Protein AF-A0A0D3ISA2-F1 (afdb_monomer)

Foldseek 3Di:
DAWFKEKFWEAELFKIKIWIFTADPPWDQDAADQGGDTPDIDMDGCVVDQEVVVVVCVRCVPHDAGQFYEYAYADDADQQWDQDPNHRYIDHQVCVCVPRVHNGYHYDHNVQLVVLLVVRHPCVPFWDWQADADFDAQAKEKEWEAEQFIFIKIWGAPDGVGDIHIDGFLLQLAFQAFFDPVSVVVFVQQCVVVVNQFGDGLRCCQYLVNLLSQLVVLCVVCVVQDDPVLVVVLVPCVSCNSVSLCQQQDPPHVNHGVSSVVSVLSNLLSQLQSLLLLCQFRVHSNAYEYEYPVCVVPVVQRHDCPHSSNVSNLQLPVCSVSSSNHTYIYGYSPRSSSSVVRVVVSVVPDPDPDDDDDDPVVVPVLPPPDDDDDDDDDDDDWAKEKFWEAELFKIKIWIWTAGPPADQDFQAFGDTDTQDIDMDGCVVDQEPVVVVVCRLVVGPDPVCRRPQHQFYEYAYADDADQQWDADPSHRYIDHFVVVCQPRVHNGYHYDHNVQLVQLLVRRHPCVPFWDWQADAAFDAQAKEKEWEEEQFIFIKIWGAPDGSGDIHIDGGSSQSRFQHGGDPVSVVLQVQQCVVVVNNTGDGNRCCRYLVNLLSQLVVLCVVCVVQDDPVLVVVLVPCVSCNSVSLLQLLDVVRVNRGPSSVVSVLSNLLSQLSSLLSSCSGRVHSNAYEYEYPVCVVPVVQRHDCPHSSNVSNLSSPPCSVSSSNHGYIYGYSPRSSSVVVRSVVSVVVVVVVVVVCPPPCNVVVPVDDDPPVVVVVVVNDDDQQDDAFQAWDDDLFKIFTAHPVRDTSDIDTLVRLLVCVVDVPDDPVSVVVVVCLVVQVHDDDDDDDHDGDHSVDPVRSVVVVVVNVVSNVD

Mean predicted aligned error: 12.37 Å

Secondary structure (DSSP, 8-state):
---EEEEEEEE-SSEEEEEEEEE-TT---BTTB-SSEEEEEEEEEGGG-SSHHHHHHHHHTTSPPPSEEEEEESS--BTTEEE-SSSS-EEEHHHHHHHHT-SEEEEEEHHHHHHHHHTT--HHHH-EEEE--PPPTT--EEEEEESSSEEEEEEEESSTTSPEEEEEE-GGGSBP---SHHHHHHHHHHHHHTT-SS--BGGGTSSHHHHHHHHHHHHHH-GGG--HHHHHHHHHTGGGHHHHHHHHTSTTSSS--HHHHHHHHHHHHHHHHHHHHHHHHH--TTEEEEESTTTGGGGGGTSSTTSHHHHHHH--GGGHHHHTTS-EEE---TTHHHHHHHHHHHHHHS-----S-S-TTTTTTTTSSS-------S----EEEEEEEE-SSEEEEEEEEE-TT--PPTTSPPS-EEEEEEEEEGGG-SSHHHHHHHHHHS-S-GGGPPPSPSEEEEEESS--BTTEEE-SSSS-EEEHHHHHHHHT-SEEEEEEHHHHHHHHHTT--HHHH-EEEE-----TT--EEEEEESSSEEEEEEEESSTTSPEEEEEE-GGGSBP---SHHHHHHHHHHHHHTT-SS--BGGGTSSHHHHHHHHHHHHHH-GGG--HHHHHHHHHTGGGHHHHHHHHTSTT-SS--HHHHHHHHHHHHHHHHHHHHHHHHH--TTEEEEESTTTTT-GGGTSSTTSHHHHHHH--GGGHHHHTTS-EEE---TTHHHHHHHHHHHHHHHHHHHHHHHSTTHHHHTTTPPPHHHHHHHTTS-----S--SEEEE-SSEEEEE-TTS-EEEEEEHHHHHHHHH-TTS-HHHHHHHHHHHTT-------SSS----TT-HHHHHHHHHHHHHHHT-

Sequence (861 aa):
MASSLILVGDIGGTNSRLQAYEISPDDKYTTGCAPGKIIKEQQFLNGDFKAFDDVLRAFLAGLAPPSAACLAVAGPVERNAVSFTNRDWVIDGGALERRFGIGKVRLVNDFVANGYGLLTLDEAKECVPLQAAPKVAGAPMACVGAGTGLGECFSTASAEGSPYETFASEGGHSDWAPRTALEVELLGFLKDRFGQKHRVSVERVISGPGLATMYDFFSARFPDKVVAEVHAAVGAAGELKGKVIAQHSAPGAAPFCELCRLTMETFATAFGAEAASAALKWVPLGGLYIAGGMTPKNLRLLEGADSLFMRAFGDKGRLSPLLKRVPVLAEDIGQRGAHLVAFRMLRASTPSAAPSDIPAVQRFFHRLMLRSLPLSPPLAARSVVLVGDVGGTNTRLQLYAVEEGARVMDQQRAPGKLIHSAQYLNGDFGSFDQIVSTFLADQPSPSLAPPPPSAACLAVAGPVERNAVSFTNRDWVIDGGALERRFGIGKVRLVNDFVANGYGLLTLDEAKECVTLQAAPKVAGAPMACVGAGTGLGECFSTASAEGSPYETFASEGGHSDWAPRTALEVELLGFLKDRFGQKHRVSVERVISGPGLATMYDFFSARFPDKVVAEV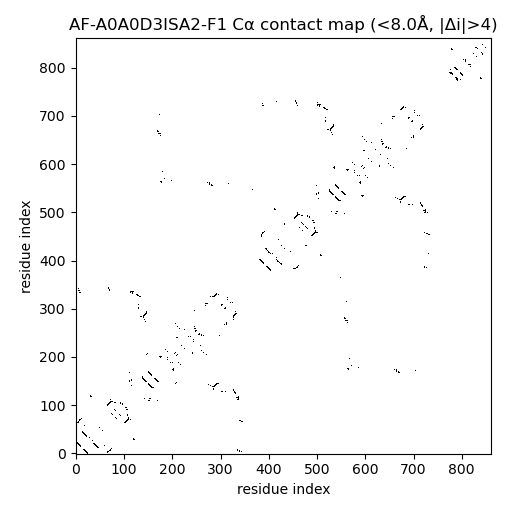HAAVGAAGELKGKVIAQHSAPGAAPFCELCRLTMETFATAFGAEAASAALKWVPLGGLYIAGGMTPKNLRLLEGADSLFMRAFGDKGRLSPLLKRVPVLAEDIGQRGAHLVAFRMLLTMQEEQEEVLRAPDAKEAQASLPPLAEFNAIKHSLSWRGSYPRKLVISPNEIITKDPSGNITNRWSKDEFTAAAAIEEENEDAARFVIKLLSGGLLCGMGSTDLTFSALDKEQRSVILKTLESLAVA

Structure (mmCIF, N/CA/C/O backbone):
data_AF-A0A0D3ISA2-F1
#
_entry.id   AF-A0A0D3ISA2-F1
#
loop_
_atom_site.group_PDB
_atom_site.id
_atom_site.type_symbol
_atom_site.label_atom_id
_atom_site.label_alt_id
_atom_site.label_comp_id
_atom_site.label_asym_id
_atom_site.label_entity_id
_atom_site.label_seq_id
_atom_site.pdbx_PDB_ins_code
_atom_site.Cartn_x
_atom_site.Cartn_y
_atom_site.Cartn_z
_atom_site.occupancy
_atom_site.B_iso_or_equiv
_atom_site.auth_seq_id
_atom_site.auth_comp_id
_atom_site.auth_asym_id
_atom_site.auth_atom_id
_atom_site.pdbx_PDB_model_num
ATOM 1 N N . MET A 1 1 ? -28.265 -0.955 36.343 1.00 52.41 1 MET A N 1
ATOM 2 C CA . MET A 1 1 ? -28.576 -1.552 35.023 1.00 52.41 1 MET A CA 1
ATOM 3 C C . MET A 1 1 ? -27.969 -2.949 34.983 1.00 52.41 1 MET A C 1
ATOM 5 O O . MET A 1 1 ? -26.926 -3.129 35.597 1.00 52.41 1 MET A O 1
ATOM 9 N N . ALA A 1 2 ? -28.631 -3.929 34.362 1.00 71.19 2 ALA A N 1
ATOM 10 C CA . ALA A 1 2 ? -28.134 -5.309 34.309 1.00 71.19 2 ALA A CA 1
ATOM 11 C C . ALA A 1 2 ? -26.880 -5.425 33.422 1.00 71.19 2 ALA A C 1
ATOM 13 O O . ALA A 1 2 ? -26.728 -4.652 32.472 1.00 71.19 2 ALA A O 1
ATOM 14 N N . SER A 1 3 ? -25.997 -6.374 33.739 1.00 78.38 3 SER A N 1
ATOM 15 C CA . SER A 1 3 ? -24.856 -6.731 32.895 1.00 78.38 3 SER A CA 1
ATOM 16 C C . SER A 1 3 ? -25.334 -7.274 31.542 1.00 78.38 3 SER A C 1
ATOM 18 O O . SER A 1 3 ? -26.408 -7.867 31.428 1.00 78.38 3 SER A O 1
ATOM 20 N N . SER A 1 4 ? -24.564 -7.016 30.485 1.00 92.25 4 SER A N 1
ATOM 21 C CA . SER A 1 4 ? -24.834 -7.488 29.122 1.00 92.25 4 SER A CA 1
ATOM 22 C C . SER A 1 4 ? -23.776 -8.487 28.691 1.00 92.25 4 SER A C 1
ATOM 24 O O . SER A 1 4 ? -22.609 -8.340 29.037 1.00 92.25 4 SER A O 1
ATOM 26 N N . LEU A 1 5 ? -24.167 -9.480 27.897 1.00 95.00 5 LEU A N 1
ATOM 27 C CA . LEU A 1 5 ? -23.229 -10.457 27.361 1.00 95.00 5 LEU A CA 1
ATOM 28 C C . LEU A 1 5 ? -22.759 -10.030 25.968 1.00 95.00 5 LEU A C 1
ATOM 30 O O . LEU A 1 5 ? -23.587 -9.705 25.115 1.00 95.00 5 LEU A O 1
ATOM 34 N N . ILE A 1 6 ? -21.454 -10.078 25.710 1.00 96.25 6 ILE A N 1
ATOM 35 C CA . ILE A 1 6 ? -20.908 -9.999 24.351 1.00 96.25 6 ILE A CA 1
ATOM 36 C C . ILE A 1 6 ? -20.159 -11.279 23.989 1.00 96.25 6 ILE A C 1
ATOM 38 O O . ILE A 1 6 ? -19.555 -11.926 24.843 1.00 96.25 6 ILE A O 1
ATOM 42 N N . LEU A 1 7 ? -20.212 -11.646 22.712 1.00 97.19 7 LEU A N 1
ATOM 43 C CA . LEU A 1 7 ? -19.517 -12.796 22.144 1.00 97.19 7 LEU A CA 1
ATOM 44 C C . LEU A 1 7 ? -18.372 -12.325 21.246 1.00 97.19 7 LEU A C 1
ATOM 46 O O . LEU A 1 7 ? -18.539 -11.442 20.405 1.00 97.19 7 LEU A O 1
ATOM 50 N N . VAL A 1 8 ? -17.224 -12.967 21.388 1.00 97.00 8 VAL A N 1
ATOM 51 C CA . VAL A 1 8 ? -16.031 -12.726 20.585 1.00 97.00 8 VAL A CA 1
ATOM 52 C C . VAL A 1 8 ? -15.580 -14.049 19.982 1.00 97.00 8 VAL A C 1
ATOM 54 O O . VAL A 1 8 ? -15.649 -15.086 20.644 1.00 97.00 8 VAL A O 1
ATOM 57 N N . GLY A 1 9 ? -15.146 -14.036 18.723 1.00 94.94 9 GLY A N 1
ATOM 58 C CA . GLY A 1 9 ? -14.655 -15.239 18.059 1.00 94.94 9 GLY A CA 1
ATOM 59 C C . GLY A 1 9 ? -13.485 -14.997 17.118 1.00 94.94 9 GLY A C 1
ATOM 60 O O . GLY A 1 9 ? -13.424 -13.959 16.474 1.00 94.94 9 GLY A O 1
ATOM 61 N N . ASP A 1 10 ? -12.599 -15.987 17.023 1.00 93.56 10 ASP A N 1
ATOM 62 C CA . ASP A 1 10 ? -11.552 -16.144 16.004 1.00 93.56 10 ASP A CA 1
ATOM 63 C C . ASP A 1 10 ? -11.823 -17.452 15.257 1.00 93.56 10 ASP A C 1
ATOM 65 O O . ASP A 1 10 ? -11.748 -18.542 15.835 1.00 93.56 10 ASP A O 1
ATOM 69 N N . ILE A 1 11 ? -12.246 -17.337 14.002 1.00 91.81 11 ILE A N 1
ATOM 70 C CA . ILE A 1 11 ? -12.761 -18.428 13.181 1.00 91.81 11 ILE A CA 1
ATOM 71 C C . ILE A 1 11 ? -11.797 -18.655 12.013 1.00 91.81 11 ILE A C 1
ATOM 73 O O . ILE A 1 11 ? -11.864 -17.996 10.972 1.00 91.81 11 ILE A O 1
ATOM 77 N N . GLY A 1 12 ? -10.904 -19.629 12.178 1.00 85.75 12 GLY A N 1
ATOM 78 C CA . GLY A 1 12 ? -10.009 -20.089 11.121 1.00 85.75 12 GLY A CA 1
ATOM 79 C C . GLY A 1 12 ? -10.574 -21.275 10.335 1.00 85.75 12 GLY A C 1
ATOM 80 O O . GLY A 1 12 ? -11.663 -21.778 10.600 1.00 85.75 12 GLY A O 1
ATOM 81 N N . GLY A 1 13 ? -9.793 -21.791 9.382 1.00 77.69 13 GLY A N 1
ATOM 82 C CA . GLY A 1 13 ? -10.157 -23.015 8.651 1.00 77.69 13 GLY A CA 1
ATOM 83 C C . GLY A 1 13 ? -10.113 -24.282 9.519 1.00 77.69 13 GLY A C 1
ATOM 84 O O . GLY A 1 13 ? -10.955 -25.169 9.370 1.00 77.69 13 GLY A O 1
ATOM 85 N N . THR A 1 14 ? -9.152 -24.356 10.446 1.00 81.31 14 THR A N 1
ATOM 86 C CA . THR A 1 14 ? -8.899 -25.552 11.271 1.00 81.31 14 THR A CA 1
ATOM 87 C C . THR A 1 14 ? -9.545 -25.472 12.648 1.00 81.31 14 THR A C 1
ATOM 89 O O . THR A 1 14 ? -10.081 -26.467 13.125 1.00 81.31 14 THR A O 1
ATOM 92 N N . ASN A 1 15 ? -9.488 -24.308 13.294 1.00 88.62 15 ASN A N 1
ATOM 93 C CA . ASN A 1 15 ? -9.968 -24.118 14.657 1.00 88.62 15 ASN A CA 1
ATOM 94 C C . ASN A 1 15 ? -10.850 -22.877 14.752 1.00 88.62 15 ASN A C 1
ATOM 96 O O . ASN A 1 15 ? -10.605 -21.885 14.063 1.00 88.62 15 ASN A O 1
ATOM 100 N N . SER A 1 16 ? -11.802 -22.923 15.674 1.00 92.69 16 SER A N 1
ATOM 101 C CA . SER A 1 16 ? -12.576 -21.769 16.115 1.00 92.69 16 SER A CA 1
ATOM 102 C C . SER A 1 16 ? -12.383 -21.573 17.611 1.00 92.69 16 SER A C 1
ATOM 104 O O . SER A 1 16 ? -12.517 -22.520 18.383 1.00 92.69 16 SER A O 1
ATOM 106 N N . ARG A 1 17 ? -12.067 -20.352 18.033 1.00 95.44 17 ARG A N 1
ATOM 107 C CA . ARG A 1 17 ? -11.937 -19.970 19.444 1.00 95.44 17 ARG A CA 1
ATOM 108 C C . ARG A 1 17 ? -13.016 -18.955 19.772 1.00 95.44 17 ARG A C 1
ATOM 110 O O . ARG A 1 17 ? -13.088 -17.927 19.106 1.00 95.44 17 ARG A O 1
ATOM 117 N N . LEU A 1 18 ? -13.843 -19.241 20.769 1.00 97.25 18 LEU A N 1
ATOM 118 C CA . LEU A 1 18 ? -14.970 -18.402 21.167 1.00 97.25 18 LEU A CA 1
ATOM 119 C C . LEU A 1 18 ? -14.839 -18.004 22.637 1.00 97.25 18 LEU A C 1
ATOM 121 O O . LEU A 1 18 ? -14.485 -18.832 23.478 1.00 97.25 18 LEU A O 1
ATOM 125 N N . GLN A 1 19 ? -15.165 -16.749 22.935 1.00 96.81 19 GLN A N 1
ATOM 126 C CA . GLN A 1 19 ? -15.161 -16.176 24.277 1.00 96.81 19 GLN A CA 1
ATOM 127 C C . GLN A 1 19 ? -16.451 -15.385 24.518 1.00 96.81 19 GLN A C 1
ATOM 129 O O . GLN A 1 19 ? -16.897 -14.625 23.661 1.00 96.81 19 GLN A O 1
ATOM 134 N N . ALA A 1 20 ? -17.054 -15.553 25.693 1.00 96.56 20 ALA A N 1
ATOM 135 C CA . ALA A 1 20 ? -18.219 -14.797 26.136 1.00 96.56 20 ALA A CA 1
ATOM 136 C C . ALA A 1 20 ? -17.837 -13.919 27.330 1.00 96.56 20 ALA A C 1
ATOM 138 O O . ALA A 1 20 ? -17.295 -14.419 28.320 1.00 96.56 20 ALA A O 1
ATOM 139 N N . TYR A 1 21 ? -18.144 -12.628 27.231 1.00 95.56 21 TYR A N 1
ATOM 140 C CA . TYR A 1 21 ? -17.802 -11.617 28.225 1.00 95.56 21 TYR A CA 1
ATOM 141 C C . TYR A 1 21 ? -19.055 -11.020 28.843 1.00 95.56 21 TYR A C 1
ATOM 143 O O . TYR A 1 21 ? -19.954 -10.572 28.132 1.00 95.56 21 TYR A O 1
ATOM 151 N N . GLU A 1 22 ? -19.081 -10.968 30.167 1.00 95.12 22 GLU A N 1
ATOM 152 C CA . GLU A 1 22 ? -20.054 -10.193 30.922 1.00 95.12 22 GLU A CA 1
ATOM 153 C C . GLU A 1 22 ? -19.555 -8.747 31.069 1.00 95.12 22 GLU A C 1
ATOM 155 O O . GLU A 1 22 ? -18.480 -8.513 31.623 1.00 95.12 22 GLU A O 1
ATOM 160 N N . ILE A 1 23 ? -20.334 -7.792 30.553 1.00 93.62 23 ILE A N 1
ATOM 161 C CA . ILE A 1 23 ? -20.027 -6.359 30.501 1.00 93.62 23 ILE A CA 1
ATOM 162 C C . ILE A 1 23 ? -20.967 -5.595 31.429 1.00 93.62 23 ILE A C 1
ATOM 164 O O . ILE A 1 23 ? -22.192 -5.643 31.282 1.00 93.62 23 ILE A O 1
ATOM 168 N N . SER A 1 24 ? -20.391 -4.837 32.354 1.00 90.31 24 SER A N 1
ATOM 169 C CA . SER A 1 24 ? -21.118 -3.934 33.241 1.00 90.31 24 SER A CA 1
ATOM 170 C C . SER A 1 24 ? -21.396 -2.582 32.567 1.00 90.31 24 SER A C 1
ATOM 172 O O . SER A 1 24 ? -20.616 -2.118 31.733 1.00 90.31 24 SER A O 1
ATOM 174 N N . PRO A 1 25 ? -22.477 -1.875 32.945 1.00 84.19 25 PRO A N 1
ATOM 175 C CA . PRO A 1 25 ? -22.787 -0.546 32.414 1.00 84.19 25 PRO A CA 1
ATOM 176 C C . PRO A 1 25 ? -21.659 0.477 32.591 1.00 84.19 25 PRO A C 1
ATOM 178 O O . PRO A 1 25 ? -21.484 1.322 31.715 1.00 84.19 25 PRO A O 1
ATOM 181 N N . ASP A 1 26 ? -20.864 0.363 33.652 1.00 84.56 26 ASP A N 1
ATOM 182 C CA . ASP A 1 26 ? -19.771 1.292 33.964 1.00 84.56 26 ASP A CA 1
ATOM 183 C C . ASP A 1 26 ? -18.430 0.906 33.326 1.00 84.56 26 ASP A C 1
ATOM 185 O O . ASP A 1 26 ? -17.478 1.685 33.379 1.00 84.56 26 ASP A O 1
ATOM 189 N N . ASP A 1 27 ? -18.354 -0.264 32.683 1.00 84.94 27 ASP A N 1
ATOM 190 C CA . ASP A 1 27 ? -17.127 -0.726 32.045 1.00 84.94 27 ASP A CA 1
ATOM 191 C C . ASP A 1 27 ? -16.709 0.216 30.915 1.00 84.94 27 ASP A C 1
ATOM 193 O O . ASP A 1 27 ? -17.498 0.549 30.026 1.00 84.94 27 ASP A O 1
ATOM 197 N N . LYS A 1 28 ? -15.439 0.608 30.907 1.00 80.94 28 LYS A N 1
ATOM 198 C CA . LYS A 1 28 ? -14.838 1.432 29.858 1.00 80.94 28 LYS A CA 1
ATOM 199 C C . LYS A 1 28 ? -13.592 0.741 29.341 1.00 80.94 28 LYS A C 1
ATOM 201 O O . LYS A 1 28 ? -12.899 0.060 30.089 1.00 80.94 28 LYS A O 1
ATOM 206 N N . TYR A 1 29 ? -13.301 0.952 28.065 1.00 77.31 29 TYR A N 1
ATOM 207 C CA . TYR A 1 29 ? -11.998 0.587 27.536 1.00 77.31 29 TYR A CA 1
ATOM 208 C C . TYR A 1 29 ? -10.929 1.466 28.179 1.00 77.31 29 TYR A C 1
ATOM 210 O O . TYR A 1 29 ? -10.999 2.692 28.088 1.00 77.31 29 TYR A O 1
ATOM 218 N N . THR A 1 30 ? -9.949 0.836 28.815 1.00 73.62 30 THR A N 1
ATOM 219 C CA . THR A 1 30 ? -8.712 1.475 29.257 1.00 73.62 30 THR A CA 1
ATOM 220 C C . THR A 1 30 ? -7.554 0.862 28.484 1.00 73.62 30 THR A C 1
ATOM 222 O O . THR A 1 30 ? -7.589 -0.312 28.112 1.00 73.62 30 THR A O 1
ATOM 225 N N . THR A 1 31 ? -6.537 1.667 28.185 1.00 73.94 31 THR A N 1
ATOM 226 C CA . THR A 1 31 ? -5.340 1.199 27.480 1.00 73.94 31 THR A CA 1
ATOM 227 C C . THR A 1 31 ? -4.744 -0.007 28.208 1.00 73.94 31 THR A C 1
ATOM 229 O O . THR A 1 31 ? -4.560 0.031 29.425 1.00 73.94 31 THR A O 1
ATOM 232 N N . GLY A 1 32 ? -4.497 -1.092 27.478 1.00 69.75 32 GLY A N 1
ATOM 233 C CA . GLY A 1 32 ? -3.973 -2.342 28.016 1.00 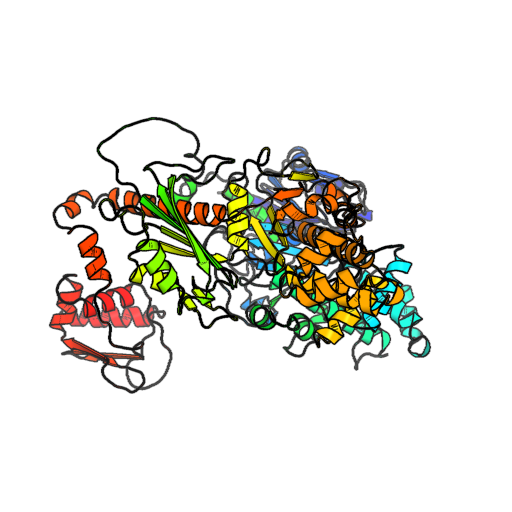69.75 32 GLY A CA 1
ATOM 234 C C . GLY A 1 32 ? -4.993 -3.238 28.727 1.00 69.75 32 GLY A C 1
ATOM 235 O O . GLY A 1 32 ? -4.615 -4.323 29.160 1.00 69.75 32 GLY A O 1
ATOM 236 N N . CYS A 1 33 ? -6.285 -2.887 28.814 1.00 75.12 33 CYS A N 1
ATOM 237 C CA . CYS A 1 33 ? -7.292 -3.726 29.480 1.00 75.12 33 CYS A CA 1
ATOM 238 C C . CYS A 1 33 ? -8.624 -3.785 28.710 1.00 75.12 33 CYS A C 1
ATOM 240 O O . CYS A 1 33 ? -9.293 -2.773 28.493 1.00 75.12 33 CYS A O 1
ATOM 242 N N . ALA A 1 34 ? -9.025 -4.994 28.299 1.00 82.25 34 ALA A N 1
ATOM 243 C CA . ALA A 1 34 ? -10.345 -5.210 27.710 1.00 82.25 34 ALA A CA 1
ATOM 244 C C . ALA A 1 34 ? -11.414 -5.197 28.826 1.00 82.25 34 ALA A C 1
ATOM 246 O O . ALA A 1 34 ? -11.239 -5.905 29.818 1.00 82.25 34 ALA A O 1
ATOM 247 N N . PRO A 1 35 ? -12.498 -4.411 28.693 1.00 84.56 35 PRO A N 1
ATOM 248 C CA . PRO A 1 35 ? -13.547 -4.340 29.706 1.00 84.56 35 PRO A CA 1
ATOM 249 C C . PRO A 1 35 ? -14.318 -5.658 29.851 1.00 84.56 35 PRO A C 1
ATOM 251 O O . PRO A 1 35 ? -14.502 -6.377 28.875 1.00 84.56 35 PRO A O 1
ATOM 254 N N . GLY A 1 36 ? -14.853 -5.918 31.044 1.00 88.38 36 GLY A N 1
ATOM 255 C CA . GLY A 1 36 ? -15.690 -7.085 31.327 1.00 88.38 36 GLY A CA 1
ATOM 256 C C . GLY A 1 36 ? -14.947 -8.324 31.813 1.00 88.38 36 GLY A C 1
ATOM 257 O O . GLY A 1 36 ? -13.719 -8.385 31.865 1.00 88.38 36 GLY A O 1
ATOM 258 N N . LYS A 1 37 ? -15.725 -9.344 32.180 1.00 91.50 37 LYS A N 1
ATOM 259 C CA . LYS A 1 37 ? -15.229 -10.625 32.697 1.00 91.50 37 LYS A CA 1
ATOM 260 C C . LYS A 1 37 ? -15.523 -11.750 31.713 1.00 91.50 37 LYS A C 1
ATOM 262 O O . LYS A 1 37 ? -16.677 -11.951 31.344 1.00 91.50 37 LYS A O 1
ATOM 267 N N . ILE A 1 38 ? -14.509 -12.538 31.353 1.00 93.75 38 ILE A N 1
ATOM 268 C CA . ILE A 1 38 ? -14.718 -13.791 30.613 1.00 93.75 38 ILE A CA 1
ATOM 269 C C . ILE A 1 38 ? -15.508 -14.753 31.503 1.00 93.75 38 ILE A C 1
ATOM 271 O O . ILE A 1 38 ? -15.063 -15.105 32.598 1.00 93.75 38 ILE A O 1
ATOM 275 N N . ILE A 1 39 ? -16.670 -15.193 31.026 1.00 95.69 39 ILE A N 1
ATOM 276 C CA . ILE A 1 39 ? -17.504 -16.190 31.713 1.00 95.69 39 ILE A CA 1
ATOM 277 C C . ILE A 1 39 ? -17.487 -17.555 31.019 1.00 95.69 39 ILE A C 1
ATOM 279 O O . ILE A 1 39 ? -17.843 -18.559 31.633 1.00 95.69 39 ILE A O 1
ATOM 283 N N . LYS A 1 40 ? -17.064 -17.607 29.749 1.00 96.44 40 LYS A N 1
ATOM 284 C CA . LYS A 1 40 ? -16.848 -18.849 29.001 1.00 96.44 40 LYS A CA 1
ATOM 285 C C . LYS A 1 40 ? -15.802 -18.631 27.914 1.00 96.44 40 LYS A C 1
ATOM 287 O O . LYS A 1 40 ? -15.891 -17.658 27.174 1.00 96.44 40 LYS A O 1
ATOM 292 N N . GLU A 1 41 ? -14.869 -19.563 27.787 1.00 96.19 41 GLU A N 1
ATOM 293 C CA . GLU A 1 41 ? -13.898 -19.635 26.695 1.00 96.19 41 GLU A CA 1
ATOM 294 C C . GLU A 1 41 ? -13.797 -21.085 26.226 1.00 96.19 41 GLU A C 1
ATOM 296 O O . GLU A 1 41 ? -13.772 -22.006 27.044 1.00 96.19 41 GLU A O 1
ATOM 301 N N . GLN A 1 42 ? -13.775 -21.300 24.911 1.00 96.81 42 GLN A N 1
ATOM 302 C CA . GLN A 1 42 ? -13.644 -22.638 24.351 1.00 96.81 42 GLN A CA 1
ATOM 303 C C . GLN A 1 42 ? -13.027 -22.608 22.954 1.00 96.81 42 GLN A C 1
ATOM 305 O O . GLN A 1 42 ? -13.363 -21.764 22.122 1.00 96.81 42 GLN A O 1
ATOM 310 N N . GLN A 1 43 ? -12.160 -23.584 22.686 1.00 96.31 43 GLN A N 1
ATOM 311 C CA . GLN A 1 43 ? -11.643 -23.874 21.355 1.00 96.31 43 GLN A CA 1
ATOM 312 C C . GLN A 1 43 ? -12.317 -25.127 20.789 1.00 96.31 43 GLN A C 1
ATOM 314 O O . GLN A 1 43 ? -12.505 -26.118 21.494 1.00 96.31 43 GLN A O 1
ATOM 319 N N . PHE A 1 44 ? -12.638 -25.081 19.502 1.00 95.38 44 PHE A N 1
ATOM 320 C CA . PHE A 1 44 ? -13.230 -26.168 18.737 1.00 95.38 44 PHE A CA 1
ATOM 321 C C . PHE A 1 44 ? -12.318 -26.539 17.576 1.00 95.38 44 PHE A C 1
ATOM 323 O O . PHE A 1 44 ? -11.771 -25.660 16.904 1.00 95.38 44 PHE A O 1
ATOM 330 N N . LEU A 1 45 ? -12.185 -27.842 17.330 1.00 93.00 45 LEU A N 1
ATOM 331 C CA . LEU A 1 45 ? -11.633 -28.344 16.084 1.00 93.00 45 LEU A CA 1
ATOM 332 C C . LEU A 1 45 ? -12.753 -28.332 15.047 1.00 93.00 45 LEU A C 1
ATOM 334 O O . LEU A 1 45 ? -13.752 -29.036 15.184 1.00 93.00 45 LEU A O 1
ATOM 338 N N . ASN A 1 46 ? -12.592 -27.543 13.990 1.00 90.62 46 ASN A N 1
ATOM 339 C CA . ASN A 1 46 ? -13.665 -27.357 13.014 1.00 90.62 46 ASN A CA 1
ATOM 340 C C . ASN A 1 46 ? -13.986 -28.673 12.294 1.00 90.62 46 ASN A C 1
ATOM 342 O O . ASN A 1 46 ? -15.133 -28.891 11.919 1.00 90.62 46 ASN A O 1
ATOM 346 N N . GLY A 1 47 ? -13.001 -29.579 12.179 1.00 88.19 47 GLY A N 1
ATOM 347 C CA . GLY A 1 47 ? -13.131 -30.973 11.722 1.00 88.19 47 GLY A CA 1
ATOM 348 C C . GLY A 1 47 ? -14.386 -31.697 12.196 1.00 88.19 47 GLY A C 1
ATOM 349 O O . GLY A 1 47 ? -15.002 -32.410 11.409 1.00 88.19 47 GLY A O 1
ATOM 350 N N . ASP A 1 48 ? -14.792 -31.434 13.433 1.00 93.81 48 ASP A N 1
ATOM 351 C CA . ASP A 1 48 ? -15.838 -32.186 14.119 1.00 93.81 48 ASP A CA 1
ATOM 352 C C . ASP A 1 48 ? -17.257 -31.671 13.814 1.00 93.81 48 ASP A C 1
ATOM 354 O O . ASP A 1 48 ? -18.245 -32.268 14.241 1.00 93.81 48 ASP A O 1
ATOM 358 N N . PHE A 1 49 ? -17.382 -30.572 13.059 1.00 94.00 49 PHE A N 1
ATOM 359 C CA . PHE A 1 49 ? -18.648 -29.878 12.818 1.00 94.00 49 PHE A CA 1
ATOM 360 C C . PHE A 1 49 ? -18.952 -29.725 11.323 1.00 94.00 49 PHE A C 1
ATOM 362 O O . PHE A 1 49 ? -18.072 -29.425 10.510 1.00 94.00 49 PHE A O 1
ATOM 369 N N . LYS A 1 50 ? -20.233 -29.889 10.958 1.00 91.94 50 LYS A N 1
ATOM 370 C CA . LYS A 1 50 ? -20.705 -29.742 9.571 1.00 91.94 50 LYS A CA 1
ATOM 371 C C . LYS A 1 50 ? -20.890 -28.282 9.179 1.00 91.94 50 LYS A C 1
ATOM 373 O O . LYS A 1 50 ? -20.560 -27.931 8.052 1.00 91.94 50 LYS A O 1
ATOM 378 N N . ALA A 1 51 ? -21.361 -27.445 10.099 1.00 92.69 51 ALA A N 1
ATOM 379 C CA . ALA A 1 51 ? -21.525 -26.009 9.901 1.00 92.69 51 ALA A CA 1
ATOM 380 C C . ALA A 1 51 ? -21.033 -25.216 11.118 1.00 92.69 51 ALA A C 1
ATOM 382 O O . ALA A 1 51 ? -21.010 -25.723 12.242 1.00 92.69 51 ALA A O 1
ATOM 383 N N . PHE A 1 52 ? -20.704 -23.939 10.912 1.00 94.94 52 PHE A N 1
ATOM 384 C CA . PHE A 1 52 ? -20.334 -23.048 12.014 1.00 94.94 52 PHE A CA 1
ATOM 385 C C . PHE A 1 52 ? -21.473 -22.866 13.030 1.00 94.94 52 PHE A C 1
ATOM 387 O O . PHE A 1 52 ? -21.229 -22.757 14.229 1.00 94.94 52 PHE A O 1
ATOM 394 N N . ASP A 1 53 ? -22.730 -22.908 12.586 1.00 95.31 53 ASP A N 1
ATOM 395 C CA . ASP A 1 53 ? -23.899 -22.880 13.466 1.00 95.31 53 ASP A CA 1
ATOM 396 C C . ASP A 1 53 ? -23.885 -23.998 14.520 1.00 95.31 53 ASP A C 1
ATOM 398 O O . ASP A 1 53 ? -24.419 -23.811 15.614 1.00 95.31 53 ASP A O 1
ATOM 402 N N . ASP A 1 54 ? -23.283 -25.152 14.220 1.00 95.69 54 ASP A N 1
ATOM 403 C CA . ASP A 1 54 ? -23.169 -26.258 15.175 1.00 95.69 54 ASP A CA 1
ATOM 404 C C . ASP A 1 54 ? -22.130 -25.937 16.261 1.00 95.69 54 ASP A C 1
ATOM 406 O O . ASP A 1 54 ? -22.384 -26.171 17.445 1.00 95.69 54 ASP A O 1
ATOM 410 N N . VAL A 1 55 ? -21.011 -25.309 15.875 1.00 96.56 55 VAL A N 1
ATOM 411 C CA . VAL A 1 55 ? -19.993 -24.785 16.803 1.00 96.56 55 VAL A CA 1
ATOM 412 C C . VAL A 1 55 ? -20.614 -23.735 17.721 1.00 96.56 55 VAL A C 1
ATOM 414 O O . VAL A 1 55 ? -20.503 -23.819 18.945 1.00 96.56 55 VAL A O 1
ATOM 417 N N . LEU A 1 56 ? -21.319 -22.761 17.140 1.00 96.88 56 LEU A N 1
ATOM 418 C CA . LEU A 1 56 ? -21.914 -21.669 17.901 1.00 96.88 56 LEU A CA 1
ATOM 419 C C . LEU A 1 56 ? -23.022 -22.163 18.841 1.00 96.88 56 LEU A C 1
ATOM 421 O O . LEU A 1 56 ? -23.106 -21.710 19.980 1.00 96.88 56 LEU A O 1
ATOM 425 N N . ARG A 1 57 ? -23.831 -23.143 18.414 1.00 97.00 57 ARG A N 1
ATOM 426 C CA . ARG A 1 57 ? -24.830 -23.797 19.274 1.00 97.00 57 ARG A CA 1
ATOM 427 C C . ARG A 1 57 ? -24.183 -24.490 20.468 1.00 97.00 57 ARG A C 1
ATOM 429 O O . ARG A 1 57 ? -24.663 -24.323 21.587 1.00 97.00 57 ARG A O 1
ATOM 436 N N . ALA A 1 58 ? -23.111 -25.248 20.237 1.00 97.19 58 ALA A N 1
ATOM 437 C CA . ALA A 1 58 ? -22.377 -25.919 21.305 1.00 97.19 58 ALA A CA 1
ATOM 438 C C . ALA A 1 58 ? -21.777 -24.905 22.293 1.00 97.19 58 ALA A C 1
ATOM 440 O O . ALA A 1 58 ? -21.862 -25.088 23.509 1.00 97.19 58 ALA A O 1
ATOM 441 N N . PHE A 1 59 ? -21.236 -23.795 21.787 1.00 97.75 59 PHE A N 1
ATOM 442 C CA . PHE A 1 59 ? -20.667 -22.748 22.627 1.00 97.75 59 PHE A CA 1
ATOM 443 C C . PHE A 1 59 ? -21.716 -21.982 23.441 1.00 97.75 59 PHE A C 1
ATOM 445 O O . PHE A 1 59 ? -21.507 -21.743 24.628 1.00 97.75 59 PHE A O 1
ATOM 452 N N . LEU A 1 60 ? -22.859 -21.628 22.853 1.00 97.00 60 LEU A N 1
ATOM 453 C CA . LEU A 1 60 ? -23.912 -20.876 23.546 1.00 97.00 60 LEU A CA 1
ATOM 454 C C . LEU A 1 60 ? -24.762 -21.738 24.490 1.00 97.00 60 LEU A C 1
ATOM 456 O O . LEU A 1 60 ? -25.556 -21.199 25.257 1.00 97.00 60 LEU A O 1
ATOM 460 N N . ALA A 1 61 ? -24.593 -23.064 24.483 1.00 95.88 61 ALA A N 1
ATOM 461 C CA . ALA A 1 61 ? -25.287 -23.944 25.414 1.00 95.88 61 ALA A CA 1
ATOM 462 C C . ALA A 1 61 ? -25.024 -23.523 26.875 1.00 95.88 61 ALA A C 1
ATOM 464 O O . ALA A 1 61 ? -23.873 -23.478 27.329 1.00 95.88 61 ALA A O 1
ATOM 465 N N . GLY A 1 62 ? -26.108 -23.210 27.592 1.00 92.06 62 GLY A N 1
ATOM 466 C CA . GLY A 1 62 ? -26.083 -22.748 28.983 1.00 92.06 62 GLY A CA 1
ATOM 467 C C . GLY A 1 62 ? -25.844 -21.245 29.176 1.00 92.06 62 GLY A C 1
ATOM 468 O O . GLY A 1 62 ? -25.738 -20.813 30.319 1.00 92.06 62 GLY A O 1
ATOM 469 N N . LEU A 1 63 ? -25.767 -20.450 28.102 1.00 94.94 63 LEU A N 1
ATOM 470 C CA . LEU A 1 63 ? -25.618 -18.993 28.165 1.00 94.94 63 LEU A CA 1
ATOM 471 C C . LEU A 1 63 ? -26.908 -18.277 27.741 1.00 94.94 63 LEU A C 1
ATOM 473 O O . LEU A 1 63 ? -27.670 -18.774 26.912 1.00 94.94 63 LEU A O 1
ATOM 477 N N . ALA A 1 64 ? -27.129 -17.079 28.286 1.00 93.31 64 ALA A N 1
ATOM 478 C CA . ALA A 1 64 ? -28.116 -16.154 27.736 1.00 93.31 64 ALA A CA 1
ATOM 479 C C . ALA A 1 64 ? -27.675 -15.676 26.334 1.00 93.31 64 ALA A C 1
ATOM 481 O O . ALA A 1 64 ? -26.469 -15.620 26.071 1.00 93.31 64 ALA A O 1
ATOM 482 N N . PRO A 1 65 ? -28.607 -15.312 25.434 1.00 94.25 65 PRO A N 1
ATOM 483 C CA . PRO A 1 65 ? -28.250 -14.761 24.132 1.00 94.25 65 PRO A CA 1
ATOM 484 C C . PRO A 1 65 ? -27.374 -13.500 24.266 1.00 94.25 65 PRO A C 1
ATOM 486 O O . PRO A 1 65 ? -27.747 -12.581 25.000 1.00 94.25 65 PRO A O 1
ATOM 489 N N . PRO A 1 66 ? -26.219 -13.430 23.577 1.00 96.50 66 PRO A N 1
ATOM 490 C CA . PRO A 1 66 ? -25.389 -12.231 23.565 1.00 96.50 66 PRO A CA 1
ATOM 491 C C . PRO A 1 66 ? -26.120 -11.008 22.997 1.00 96.50 66 PRO A C 1
ATOM 493 O O . PRO A 1 66 ? -26.789 -11.085 21.966 1.00 96.50 66 PRO A O 1
ATOM 496 N N . SER A 1 67 ? -25.923 -9.843 23.609 1.00 96.50 67 SER A N 1
ATOM 497 C CA . SER A 1 67 ? -26.417 -8.561 23.092 1.00 96.50 67 SER A CA 1
ATOM 498 C C . SER A 1 67 ? -25.671 -8.140 21.822 1.00 96.50 67 SER A C 1
ATOM 500 O O . SER A 1 67 ? -26.260 -7.562 20.910 1.00 96.50 67 SER A O 1
ATOM 502 N N . ALA A 1 68 ? -24.375 -8.452 21.742 1.00 96.62 68 ALA A N 1
ATOM 503 C CA . ALA A 1 68 ? -23.546 -8.204 20.569 1.00 96.62 68 ALA A CA 1
ATOM 504 C C . ALA A 1 68 ? -22.543 -9.344 20.357 1.00 96.62 68 ALA A C 1
ATOM 506 O O . ALA A 1 68 ? -22.074 -9.954 21.317 1.00 96.62 68 ALA A O 1
ATOM 507 N N . ALA A 1 69 ? -22.185 -9.609 19.105 1.00 97.31 69 ALA A N 1
ATOM 508 C CA . ALA A 1 69 ? -21.143 -10.553 18.741 1.00 97.31 69 ALA A CA 1
ATOM 509 C C . ALA A 1 69 ? -20.230 -9.979 17.657 1.00 97.31 69 ALA A C 1
ATOM 511 O O . ALA A 1 69 ? -20.715 -9.446 16.657 1.00 97.31 69 ALA A O 1
ATOM 512 N N . CYS A 1 70 ? -18.921 -10.147 17.823 1.00 97.50 70 CYS A N 1
ATOM 513 C CA . CYS A 1 70 ? -17.949 -9.915 16.763 1.00 97.50 70 CYS A CA 1
ATOM 514 C C . CYS A 1 70 ? -17.153 -11.191 16.503 1.00 97.50 70 CYS A C 1
ATOM 516 O O . CYS A 1 70 ? -16.541 -11.742 17.418 1.00 97.50 70 CYS A O 1
ATOM 518 N N . LEU A 1 71 ? -17.163 -11.656 15.257 1.00 96.94 71 LEU A N 1
ATOM 519 C CA . LEU A 1 71 ? -16.436 -12.849 14.838 1.00 96.94 71 LEU A CA 1
ATOM 520 C C . LEU A 1 71 ? -15.384 -12.439 13.805 1.00 96.94 71 LEU A C 1
ATOM 522 O O . LEU A 1 71 ? -15.722 -12.030 12.693 1.00 96.94 71 LEU A O 1
ATOM 526 N N . ALA A 1 72 ? -14.117 -12.540 14.191 1.00 94.12 72 ALA A N 1
ATOM 527 C CA . ALA A 1 72 ? -12.979 -12.460 13.294 1.00 94.12 72 ALA A CA 1
ATOM 528 C C . ALA A 1 72 ? -12.923 -13.742 12.456 1.00 94.12 72 ALA A C 1
ATOM 530 O O . ALA A 1 72 ? -12.943 -14.840 13.010 1.00 94.12 72 ALA A O 1
ATOM 531 N N . VAL A 1 73 ? -12.896 -13.619 11.133 1.00 91.31 73 VAL A N 1
ATOM 532 C CA . VAL A 1 73 ? -12.926 -14.756 10.205 1.00 91.31 73 VAL A CA 1
ATOM 533 C C . VAL A 1 73 ? -11.765 -14.678 9.220 1.00 91.31 73 VAL A C 1
ATOM 535 O O . VAL A 1 73 ? -11.409 -13.598 8.745 1.00 91.31 73 VAL A O 1
ATOM 538 N N . ALA A 1 74 ? -11.184 -15.830 8.888 1.00 81.56 74 ALA A N 1
ATOM 539 C CA . ALA A 1 74 ? -10.143 -15.907 7.870 1.00 81.56 74 ALA A CA 1
ATOM 540 C C . ALA A 1 74 ? -10.746 -15.740 6.464 1.00 81.56 74 ALA A C 1
ATOM 542 O O . ALA A 1 74 ? -11.531 -16.578 6.013 1.00 81.56 74 ALA A O 1
ATOM 543 N N . GLY A 1 75 ? -10.339 -14.682 5.761 1.00 77.38 75 GLY A N 1
ATOM 544 C CA . GLY A 1 75 ? -10.766 -14.376 4.393 1.00 77.38 75 GLY A CA 1
ATOM 545 C C . GLY A 1 75 ? -11.628 -13.113 4.263 1.00 77.38 75 GLY A C 1
ATOM 546 O O . GLY A 1 75 ? -11.851 -12.399 5.249 1.00 77.38 75 GLY A O 1
ATOM 547 N N . PRO A 1 76 ? -12.094 -12.810 3.037 1.00 78.50 76 PRO A N 1
ATOM 548 C CA . PRO A 1 76 ? -12.841 -11.593 2.752 1.00 78.50 76 PRO A CA 1
ATOM 549 C C . PRO A 1 76 ? -14.261 -11.664 3.325 1.00 78.50 76 PRO A C 1
ATOM 551 O O . PRO A 1 76 ? -14.993 -12.629 3.098 1.00 78.50 76 PRO A O 1
ATOM 554 N N . VAL A 1 77 ? -14.663 -10.608 4.036 1.00 85.94 77 VAL A N 1
ATOM 555 C CA . VAL A 1 77 ? -16.032 -10.433 4.538 1.00 85.94 77 VAL A CA 1
ATOM 556 C C . VAL A 1 77 ? -16.793 -9.485 3.625 1.00 85.94 77 VAL A C 1
ATOM 558 O O . VAL A 1 77 ? -16.365 -8.360 3.377 1.00 85.94 77 VAL A O 1
ATOM 561 N N . GLU A 1 78 ? -17.965 -9.913 3.172 1.00 81.19 78 GLU A N 1
ATOM 562 C CA . GLU A 1 78 ? -18.818 -9.150 2.269 1.00 81.19 78 GLU A CA 1
ATOM 563 C C . GLU A 1 78 ? -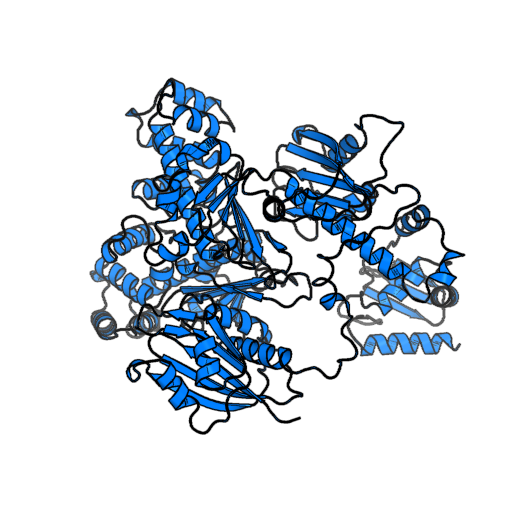20.245 -9.133 2.781 1.00 81.19 78 GLU A C 1
ATOM 565 O O . GLU A 1 78 ? -20.818 -10.182 3.055 1.00 81.19 78 GLU A O 1
ATOM 570 N N . ARG A 1 79 ? -20.842 -7.940 2.899 1.00 84.94 79 ARG A N 1
ATOM 571 C CA . ARG A 1 79 ? -22.228 -7.784 3.379 1.00 84.94 79 ARG A CA 1
ATOM 572 C C . ARG A 1 79 ? -22.490 -8.558 4.681 1.00 84.94 79 ARG A C 1
ATOM 574 O O . ARG A 1 79 ? -23.550 -9.144 4.858 1.00 84.94 79 ARG A O 1
ATOM 581 N N . ASN A 1 80 ? -21.510 -8.534 5.589 1.00 91.88 80 ASN A N 1
ATOM 582 C CA . ASN A 1 80 ? -21.543 -9.257 6.861 1.00 91.88 80 ASN A CA 1
ATOM 583 C C . ASN A 1 80 ? -21.634 -10.793 6.715 1.00 91.88 80 ASN A C 1
ATOM 585 O O . ASN A 1 80 ? -22.183 -11.462 7.591 1.00 91.88 80 ASN A O 1
ATOM 589 N N . ALA A 1 81 ? -21.099 -11.341 5.623 1.00 92.50 81 ALA A N 1
ATOM 590 C CA . ALA A 1 81 ? -21.021 -12.768 5.345 1.00 92.50 81 ALA A CA 1
ATOM 591 C C . ALA A 1 81 ? -19.617 -13.176 4.860 1.00 92.50 81 ALA A C 1
ATOM 593 O O . ALA A 1 81 ? -18.876 -12.362 4.309 1.00 92.50 81 ALA A O 1
ATOM 594 N N . VAL A 1 82 ? -19.251 -14.442 5.057 1.00 89.75 82 VAL A N 1
ATOM 595 C CA . VAL A 1 82 ? -17.993 -15.036 4.576 1.00 89.75 82 VAL A CA 1
ATOM 596 C C . VAL A 1 82 ? -18.241 -16.443 4.038 1.00 89.75 82 VAL A C 1
ATOM 598 O O . VAL A 1 82 ? -19.071 -17.181 4.571 1.00 89.75 82 VAL A O 1
ATOM 601 N N . SER A 1 83 ? -17.492 -16.820 3.002 1.00 86.81 83 SER A N 1
ATOM 602 C CA . SER A 1 83 ? -17.387 -18.197 2.513 1.00 86.81 83 SER A CA 1
ATOM 603 C C . SER A 1 83 ? -15.938 -18.649 2.633 1.00 86.81 83 SER A C 1
ATOM 605 O O . SER A 1 83 ? -15.044 -18.019 2.067 1.00 86.81 83 SER A O 1
ATOM 607 N N . PHE A 1 84 ? -15.693 -19.739 3.357 1.00 80.75 84 PHE A N 1
ATOM 608 C CA . PHE A 1 84 ? -14.340 -20.267 3.511 1.00 80.75 84 PHE A CA 1
ATOM 609 C C . PHE A 1 84 ? -13.878 -20.960 2.224 1.00 80.75 84 PHE A C 1
ATOM 611 O O . PHE A 1 84 ? -14.656 -21.596 1.519 1.00 80.75 84 PHE A O 1
ATOM 618 N N . THR A 1 85 ? -12.588 -20.843 1.912 1.00 66.75 85 THR A N 1
ATOM 619 C CA . THR A 1 85 ? -11.965 -21.509 0.753 1.00 66.75 85 THR A CA 1
ATOM 620 C C . THR A 1 85 ? -11.438 -22.901 1.086 1.00 66.75 85 THR A C 1
ATOM 622 O O . THR A 1 85 ? -11.346 -23.756 0.214 1.00 66.75 85 THR A O 1
ATOM 625 N N . ASN A 1 86 ? -11.105 -23.133 2.357 1.00 69.88 86 ASN A N 1
ATOM 626 C CA . ASN A 1 86 ? -10.542 -24.393 2.847 1.00 69.88 86 ASN A CA 1
ATOM 627 C C . ASN A 1 86 ? -11.599 -25.300 3.504 1.00 69.88 86 ASN A C 1
ATOM 629 O O . ASN A 1 86 ? -11.246 -26.317 4.102 1.00 69.88 86 ASN A O 1
ATOM 633 N N . ARG A 1 87 ? -12.878 -24.900 3.469 1.00 78.31 87 ARG A N 1
ATOM 634 C CA . ARG A 1 87 ? -14.004 -25.601 4.095 1.00 78.31 87 ARG A CA 1
ATOM 635 C C . ARG A 1 87 ? -15.326 -25.078 3.537 1.00 78.31 87 ARG A C 1
ATOM 637 O O . ARG A 1 87 ? -15.463 -23.873 3.370 1.00 78.31 87 ARG A O 1
ATOM 644 N N . ASP A 1 88 ? -16.312 -25.954 3.364 1.00 84.25 88 ASP A N 1
ATOM 645 C CA . ASP A 1 88 ? -17.644 -25.615 2.832 1.00 84.25 88 ASP A CA 1
ATOM 646 C C . ASP A 1 88 ? -18.546 -24.926 3.876 1.00 84.25 88 ASP A C 1
ATOM 648 O O . ASP A 1 88 ? -19.695 -25.306 4.100 1.00 84.25 88 ASP A O 1
ATOM 652 N N . TRP A 1 89 ? -18.007 -23.932 4.585 1.00 89.81 89 TRP A N 1
ATOM 653 C CA . TRP A 1 89 ? -18.753 -23.117 5.538 1.00 89.81 89 TRP A CA 1
ATOM 654 C C . TRP A 1 89 ? -19.073 -21.759 4.932 1.00 89.81 89 TRP A C 1
ATOM 656 O O . TRP A 1 89 ? -18.185 -21.045 4.463 1.00 89.81 89 TRP A O 1
ATOM 666 N N . VAL A 1 90 ? -20.348 -21.391 5.031 1.00 90.62 90 VAL A N 1
ATOM 667 C CA . VAL A 1 90 ? -20.839 -20.036 4.793 1.00 90.62 90 VAL A CA 1
ATOM 668 C C . VAL A 1 90 ? -21.379 -19.515 6.114 1.00 90.62 90 VAL A C 1
ATOM 670 O O . VAL A 1 90 ? -22.227 -20.158 6.731 1.00 90.62 90 VAL A O 1
ATOM 673 N N . ILE A 1 91 ? -20.876 -18.367 6.557 1.00 94.44 91 ILE A N 1
ATOM 674 C CA . ILE A 1 91 ? -21.340 -17.702 7.775 1.00 94.44 91 ILE A CA 1
ATOM 675 C C . ILE A 1 91 ? -21.980 -16.386 7.357 1.00 94.44 91 ILE A C 1
ATOM 677 O O . ILE A 1 91 ? -21.321 -15.563 6.731 1.00 94.44 91 ILE A O 1
ATOM 681 N N . ASP A 1 92 ? -23.244 -16.185 7.719 1.00 96.19 92 ASP A N 1
ATOM 682 C CA . ASP A 1 92 ? -23.982 -14.937 7.508 1.00 96.19 92 ASP A CA 1
ATOM 683 C C . ASP A 1 92 ? -24.368 -14.356 8.870 1.00 96.19 92 ASP A C 1
ATOM 685 O O . ASP A 1 92 ? -25.111 -14.975 9.636 1.00 96.19 92 ASP A O 1
ATOM 689 N N . GLY A 1 93 ? -23.850 -13.171 9.196 1.00 95.94 93 GLY A N 1
ATOM 690 C CA . GLY A 1 93 ? -24.072 -12.558 10.503 1.00 95.94 93 GLY A CA 1
ATOM 691 C C . GLY A 1 93 ? -25.551 -12.284 10.787 1.00 95.94 93 GLY A C 1
ATOM 692 O O . GLY A 1 93 ? -26.005 -12.510 11.906 1.00 95.94 93 GLY A O 1
ATOM 693 N N . GLY A 1 94 ? -26.338 -11.891 9.779 1.00 96.44 94 GLY A N 1
ATOM 694 C CA . GLY A 1 94 ? -27.779 -11.672 9.941 1.00 96.44 94 GLY A CA 1
ATOM 695 C C . GLY A 1 94 ? -28.555 -12.971 10.188 1.00 96.44 94 GLY A C 1
ATOM 696 O O . GLY A 1 94 ? -29.542 -12.987 10.926 1.00 96.44 94 GLY A O 1
ATOM 697 N N . ALA A 1 95 ? -28.118 -14.084 9.600 1.00 96.62 95 ALA A N 1
ATOM 698 C CA . ALA A 1 95 ? -28.653 -15.407 9.886 1.00 96.62 95 ALA A CA 1
ATOM 699 C C . ALA A 1 95 ? -28.323 -15.839 11.320 1.00 96.62 95 ALA A C 1
ATOM 701 O O . ALA A 1 95 ? -29.204 -16.370 11.999 1.00 96.62 95 ALA A O 1
ATOM 702 N N . LEU A 1 96 ? -27.110 -15.550 11.807 1.00 97.12 96 LEU A N 1
ATOM 703 C CA . LEU A 1 96 ? -26.729 -15.813 13.197 1.00 97.12 96 LEU A CA 1
ATOM 704 C C . LEU A 1 96 ? -27.556 -14.980 14.194 1.00 97.12 96 LEU A C 1
ATOM 706 O O . LEU A 1 96 ? -28.030 -15.543 15.182 1.00 97.12 96 LEU A O 1
ATOM 710 N N . GLU A 1 97 ? -27.795 -13.690 13.913 1.00 97.44 97 GLU A N 1
ATOM 711 C CA . GLU A 1 97 ? -28.688 -12.819 14.705 1.00 97.44 97 GLU A CA 1
ATOM 712 C C . GLU A 1 97 ? -30.063 -13.479 14.887 1.00 97.44 97 GLU A C 1
ATOM 714 O O . GLU A 1 97 ? -30.503 -13.733 16.010 1.00 97.44 97 GLU A O 1
ATOM 719 N N . ARG A 1 98 ? -30.712 -13.853 13.774 1.00 97.12 98 ARG A N 1
ATOM 720 C CA . ARG A 1 98 ? -32.053 -14.463 13.790 1.00 97.12 98 ARG A CA 1
ATOM 721 C C . ARG A 1 98 ? -32.078 -15.840 14.453 1.00 97.12 98 ARG A C 1
ATOM 723 O O . ARG A 1 98 ? -33.026 -16.152 15.165 1.00 97.12 98 ARG A O 1
ATOM 730 N N . ARG A 1 99 ? -31.072 -16.683 14.198 1.00 96.88 99 ARG A N 1
ATOM 731 C CA . ARG A 1 99 ? -31.069 -18.090 14.633 1.00 96.88 99 ARG A CA 1
ATOM 732 C C . ARG A 1 99 ? -30.754 -18.261 16.117 1.00 96.88 99 ARG A C 1
ATOM 734 O O . ARG A 1 99 ? -31.278 -19.188 16.731 1.00 96.88 99 ARG A O 1
ATOM 741 N N . PHE A 1 100 ? -29.891 -17.412 16.672 1.00 96.75 100 PHE A N 1
ATOM 742 C CA . PHE A 1 100 ? -29.410 -17.531 18.053 1.00 96.75 100 PHE A CA 1
ATOM 743 C C . PHE A 1 100 ? -29.928 -16.424 18.979 1.00 96.75 100 PHE A C 1
ATOM 745 O O . PHE A 1 100 ? -29.601 -16.428 20.163 1.00 96.75 100 PHE A O 1
ATOM 752 N N . GLY A 1 101 ? -30.741 -15.494 18.463 1.00 95.50 101 GLY A N 1
ATOM 753 C CA . GLY A 1 101 ? -31.275 -14.375 19.241 1.00 95.50 101 GLY A CA 1
ATOM 754 C C . GLY A 1 101 ? -30.202 -13.368 19.655 1.00 95.50 101 GLY A C 1
ATOM 755 O O . GLY A 1 101 ? -30.357 -12.701 20.674 1.00 95.50 101 GLY A O 1
ATOM 756 N N . ILE A 1 102 ? -29.103 -13.284 18.899 1.00 96.50 102 ILE A N 1
ATOM 757 C CA . ILE A 1 102 ? -28.024 -12.329 19.163 1.00 96.50 102 ILE A CA 1
ATOM 758 C C . ILE A 1 102 ? -28.489 -10.948 18.700 1.00 96.50 102 ILE A C 1
ATOM 760 O O . ILE A 1 102 ? -28.925 -10.813 17.558 1.00 96.50 102 ILE A O 1
ATOM 764 N N . GLY A 1 103 ? -28.368 -9.925 19.552 1.00 95.06 103 GLY A N 1
ATOM 765 C CA . GLY A 1 103 ? -28.867 -8.578 19.241 1.00 95.06 103 GLY A CA 1
ATOM 766 C C . GL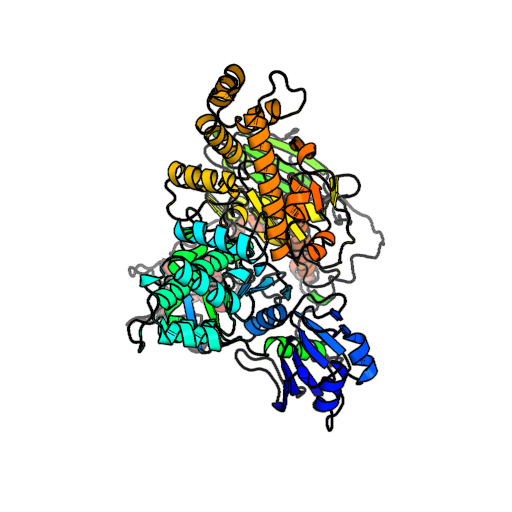Y A 1 103 ? -28.238 -7.975 17.980 1.00 95.06 103 GLY A C 1
ATOM 767 O O . GLY A 1 103 ? -28.947 -7.496 17.096 1.00 95.06 103 GLY A O 1
ATOM 768 N N . LYS A 1 104 ? -26.906 -8.039 17.867 1.00 96.38 104 LYS A N 1
ATOM 769 C CA . LYS A 1 104 ? -26.174 -7.652 16.654 1.00 96.38 104 LYS A CA 1
ATOM 770 C C . LYS A 1 104 ? -24.942 -8.526 16.442 1.00 96.38 104 LYS A C 1
ATOM 772 O O . LYS A 1 104 ? -24.156 -8.700 17.367 1.00 96.38 104 LYS A O 1
ATOM 777 N N . VAL A 1 105 ? -24.723 -9.014 15.224 1.00 97.25 105 VAL A N 1
ATOM 778 C CA . VAL A 1 105 ? -23.527 -9.775 14.832 1.00 97.25 105 VAL A CA 1
ATOM 779 C C . VAL A 1 105 ? -22.759 -8.994 13.775 1.00 97.25 105 VAL A C 1
ATOM 781 O O . VAL A 1 105 ? -23.329 -8.577 12.765 1.00 97.25 105 VAL A O 1
ATOM 784 N N . ARG A 1 106 ? -21.451 -8.831 13.976 1.00 95.88 106 ARG A N 1
ATOM 785 C CA . ARG A 1 106 ? -20.531 -8.305 12.967 1.00 95.88 106 ARG A CA 1
ATOM 786 C C . ARG A 1 106 ? -19.442 -9.330 12.680 1.00 95.88 106 ARG A C 1
ATOM 788 O O . ARG A 1 106 ? -18.727 -9.756 13.581 1.00 95.88 106 ARG A O 1
ATOM 795 N N . LEU A 1 107 ? -19.323 -9.720 11.421 1.00 95.56 107 LEU A N 1
ATOM 796 C CA . LEU A 1 107 ? -18.176 -10.458 10.920 1.00 95.56 107 LEU A CA 1
ATOM 797 C C . LEU A 1 107 ? -17.120 -9.440 10.491 1.00 95.56 107 LEU A C 1
ATOM 799 O O . LEU A 1 107 ? -17.438 -8.438 9.847 1.00 95.56 107 LEU A O 1
ATOM 803 N N . VAL A 1 108 ? -15.870 -9.685 10.856 1.00 93.25 108 VAL A N 1
ATOM 804 C CA . VAL A 1 108 ? -14.726 -8.887 10.410 1.00 93.25 108 VAL A CA 1
ATOM 805 C C . VAL A 1 108 ? -13.633 -9.820 9.926 1.00 93.25 108 VAL A C 1
ATOM 807 O O . VAL A 1 108 ? -13.510 -10.938 10.417 1.00 93.25 108 VAL A O 1
ATOM 810 N N . ASN A 1 109 ? -12.834 -9.369 8.966 1.00 91.81 109 ASN A N 1
ATOM 811 C CA . ASN A 1 109 ? -11.619 -10.088 8.615 1.00 91.81 109 ASN A CA 1
ATOM 812 C C . ASN A 1 109 ? -10.688 -10.186 9.849 1.00 91.81 109 ASN A C 1
ATOM 814 O O . ASN A 1 109 ? -10.672 -9.292 10.699 1.00 91.81 109 ASN A O 1
ATOM 818 N N . ASP A 1 110 ? -9.928 -11.272 9.954 1.00 89.94 110 ASP A N 1
ATOM 819 C CA . ASP A 1 110 ? -8.986 -11.537 11.045 1.00 89.94 110 ASP A CA 1
ATOM 820 C C . ASP A 1 110 ? -7.941 -10.429 11.242 1.00 89.94 110 ASP A C 1
ATOM 822 O O . ASP A 1 110 ? -7.707 -9.990 12.369 1.00 89.94 110 ASP A O 1
ATOM 826 N N . PHE A 1 111 ? -7.385 -9.879 10.166 1.00 91.62 111 PHE A N 1
ATOM 827 C CA . PHE A 1 111 ? -6.475 -8.739 10.256 1.00 91.62 111 PHE A CA 1
ATOM 828 C C . PHE A 1 111 ? -7.184 -7.414 10.527 1.00 91.62 111 PHE A C 1
ATOM 830 O O . PHE A 1 111 ? -6.628 -6.561 11.214 1.00 91.62 111 PHE A O 1
ATOM 837 N N . VAL A 1 112 ? -8.443 -7.252 10.117 1.00 93.19 112 VAL A N 1
ATOM 838 C CA . VAL A 1 112 ? -9.256 -6.116 10.587 1.00 93.19 112 VAL A CA 1
ATOM 839 C C . VAL A 1 112 ? -9.459 -6.182 12.103 1.00 93.19 112 VAL A C 1
ATOM 841 O O . VAL A 1 112 ? -9.353 -5.159 12.783 1.00 93.19 112 VAL A O 1
ATOM 844 N N . ALA A 1 113 ? -9.691 -7.376 12.658 1.00 92.62 113 ALA A N 1
ATOM 845 C CA . ALA A 1 113 ? -9.702 -7.560 14.104 1.00 92.62 113 ALA A CA 1
ATOM 846 C C . ALA A 1 113 ? -8.334 -7.216 14.710 1.00 92.62 113 ALA A C 1
ATOM 848 O O . ALA A 1 113 ? -8.296 -6.460 15.675 1.00 92.62 113 ALA A O 1
ATOM 849 N N . ASN A 1 114 ? -7.218 -7.652 14.121 1.00 91.56 114 ASN A N 1
ATOM 850 C CA . ASN A 1 114 ? -5.887 -7.250 14.592 1.00 91.56 114 ASN A CA 1
ATOM 851 C C . ASN A 1 114 ? -5.730 -5.722 14.639 1.00 91.56 114 ASN A C 1
ATOM 853 O O . ASN A 1 114 ? -5.370 -5.185 15.683 1.00 91.56 114 ASN A O 1
ATOM 857 N N . GLY A 1 115 ? -6.083 -5.003 13.570 1.00 93.19 115 GLY A N 1
ATOM 858 C CA . GLY A 1 115 ? -5.967 -3.543 13.537 1.00 93.19 115 GLY A CA 1
ATOM 859 C C . GLY A 1 115 ? -6.826 -2.831 14.587 1.00 93.19 115 GLY A C 1
ATOM 860 O O . GLY A 1 115 ? -6.363 -1.880 15.208 1.00 93.19 115 GLY A O 1
ATOM 861 N N . TYR A 1 116 ? -8.040 -3.314 14.878 1.00 93.12 116 TYR A N 1
ATOM 862 C CA . TYR A 1 116 ? -8.806 -2.803 16.026 1.00 93.12 116 TYR A CA 1
ATOM 863 C C . TYR A 1 116 ? -8.161 -3.153 17.373 1.00 93.12 116 TYR A C 1
ATOM 865 O O . TYR A 1 116 ? -8.252 -2.367 18.313 1.00 93.12 116 TYR A O 1
ATOM 873 N N . GLY A 1 117 ? -7.507 -4.309 17.482 1.00 91.44 117 GLY A N 1
ATOM 874 C CA . GLY A 1 117 ? -6.788 -4.712 18.688 1.00 91.44 117 GLY A CA 1
ATOM 875 C C . GLY A 1 117 ? -5.593 -3.809 18.990 1.00 91.44 117 GLY A C 1
ATOM 876 O O . GLY A 1 117 ? -5.374 -3.491 20.158 1.00 91.44 117 GLY A O 1
ATOM 877 N N . LEU A 1 118 ? -4.909 -3.299 17.956 1.00 90.62 118 LEU A N 1
ATOM 878 C CA . LEU A 1 118 ? -3.825 -2.316 18.101 1.00 90.62 118 LEU A CA 1
ATOM 879 C C . LEU A 1 118 ? -4.256 -1.073 18.887 1.00 90.62 118 LEU A C 1
ATOM 881 O O . LEU A 1 118 ? -3.489 -0.549 19.687 1.00 90.62 118 LEU A O 1
ATOM 885 N N . LEU A 1 119 ? -5.511 -0.643 18.722 1.00 89.19 119 LEU A N 1
ATOM 886 C CA . LEU A 1 119 ? -6.069 0.531 19.405 1.00 89.19 119 LEU A CA 1
ATOM 887 C C . LEU A 1 119 ? -6.221 0.343 20.922 1.00 89.19 119 LEU A C 1
ATOM 889 O O . LEU A 1 119 ? -6.602 1.281 21.620 1.00 89.19 119 LEU A O 1
ATOM 893 N N . THR A 1 120 ? -6.006 -0.875 21.420 1.00 88.19 120 THR A N 1
ATOM 894 C CA . THR A 1 120 ? -6.231 -1.248 22.821 1.00 88.19 120 THR A CA 1
ATOM 895 C C . THR A 1 120 ? -4.941 -1.509 23.590 1.00 88.19 120 THR A C 1
ATOM 897 O O . THR A 1 120 ? -5.013 -1.703 24.800 1.00 88.19 120 THR A O 1
ATOM 900 N N . LEU A 1 121 ? -3.789 -1.508 22.916 1.00 87.94 121 LEU A N 1
ATOM 901 C CA . LEU A 1 121 ? -2.505 -1.896 23.496 1.00 87.94 121 LEU A CA 1
ATOM 902 C C . LEU A 1 121 ? -1.956 -0.830 24.445 1.00 87.94 121 LEU A C 1
ATOM 904 O O . LEU A 1 121 ? -1.935 0.357 24.120 1.00 87.94 121 LEU A O 1
ATOM 908 N N . ASP A 1 122 ? -1.438 -1.266 25.590 1.00 88.88 122 ASP A N 1
ATOM 909 C CA . ASP A 1 122 ? -0.427 -0.524 26.341 1.00 88.88 122 ASP A CA 1
ATOM 910 C C . ASP A 1 122 ? 0.938 -0.826 25.723 1.00 88.88 122 ASP A C 1
ATOM 912 O O . ASP A 1 122 ? 1.667 -1.721 26.147 1.00 88.88 122 ASP A O 1
ATOM 916 N N . GLU A 1 123 ? 1.275 -0.077 24.677 1.00 89.19 123 GLU A N 1
ATOM 917 C CA . GLU A 1 123 ? 2.465 -0.321 23.856 1.00 89.19 123 GLU A CA 1
ATOM 918 C C . GLU A 1 123 ? 3.768 -0.344 24.655 1.00 89.19 123 GLU A C 1
ATOM 920 O O . GLU A 1 123 ? 4.712 -1.021 24.266 1.00 89.19 123 GLU A O 1
ATOM 925 N N . ALA A 1 124 ? 3.829 0.374 25.779 1.00 87.06 124 ALA A N 1
ATOM 926 C CA . ALA A 1 124 ? 5.014 0.390 26.628 1.00 87.06 124 ALA A CA 1
ATOM 927 C C . ALA A 1 124 ? 5.240 -0.943 27.361 1.00 87.06 124 ALA A C 1
ATOM 929 O O . ALA A 1 124 ? 6.364 -1.223 27.776 1.00 87.06 124 ALA A O 1
ATOM 930 N N . LYS A 1 125 ? 4.183 -1.739 27.559 1.00 87.19 125 LYS A N 1
ATOM 931 C CA . LYS A 1 125 ? 4.229 -3.012 28.292 1.00 87.19 125 LYS A CA 1
ATOM 932 C C . LYS A 1 125 ? 4.039 -4.231 27.403 1.00 87.19 125 LYS A C 1
ATOM 934 O O . LYS A 1 125 ? 4.529 -5.300 27.751 1.00 87.19 125 LYS A O 1
ATOM 939 N N . GLU A 1 126 ? 3.289 -4.078 26.320 1.00 87.81 126 GLU A N 1
ATOM 940 C CA . GLU A 1 126 ? 2.830 -5.194 25.492 1.00 87.81 126 GLU A CA 1
ATOM 941 C C . GLU A 1 126 ? 3.660 -5.321 24.207 1.00 87.81 126 GLU A C 1
ATOM 943 O O . GLU A 1 126 ? 3.952 -6.434 23.773 1.00 87.81 126 GLU A O 1
ATOM 948 N N . CYS A 1 127 ? 4.173 -4.207 23.669 1.00 90.19 127 CYS A N 1
ATOM 949 C CA . CYS A 1 127 ? 4.931 -4.227 22.425 1.00 90.19 127 CYS A CA 1
ATOM 950 C C . CYS A 1 127 ? 6.446 -4.328 22.635 1.00 90.19 127 CYS A C 1
ATOM 952 O O . CYS A 1 127 ? 7.025 -3.740 23.551 1.00 90.19 127 CYS A O 1
ATOM 954 N N . VAL A 1 128 ? 7.121 -4.951 21.667 1.00 90.81 128 VAL A N 1
ATOM 955 C CA . VAL A 1 128 ? 8.575 -4.842 21.503 1.00 90.81 128 VAL A CA 1
ATOM 956 C C . VAL A 1 128 ? 8.898 -3.797 20.429 1.00 90.81 128 VAL A C 1
ATOM 958 O O . VAL A 1 128 ? 8.524 -3.986 19.269 1.00 90.81 128 VAL A O 1
ATOM 961 N N . PRO A 1 129 ? 9.613 -2.702 20.745 1.00 92.88 129 PRO A N 1
ATOM 962 C CA . PRO A 1 129 ? 10.008 -1.725 19.737 1.00 92.88 129 PRO A CA 1
ATOM 963 C C . PRO A 1 129 ? 11.138 -2.280 18.855 1.00 92.88 129 PRO A C 1
ATOM 965 O O . PRO A 1 129 ? 12.264 -2.470 19.312 1.00 92.88 129 PRO A O 1
ATOM 968 N N . LEU A 1 130 ? 10.858 -2.487 17.565 1.00 94.00 130 LEU A N 1
ATOM 969 C CA . LEU A 1 130 ? 11.874 -2.819 16.555 1.00 94.00 130 LEU A CA 1
ATOM 970 C C . LEU A 1 130 ? 12.566 -1.555 16.024 1.00 94.00 130 LEU A C 1
ATOM 972 O O . LEU A 1 130 ? 13.762 -1.564 15.735 1.00 94.00 130 LEU A O 1
ATOM 976 N N . GLN A 1 131 ? 11.816 -0.452 15.928 1.00 94.81 131 GLN A N 1
ATOM 977 C CA . GLN A 1 131 ? 12.325 0.878 15.607 1.00 94.81 131 GLN A CA 1
ATOM 978 C C . GLN A 1 131 ? 11.551 1.940 16.387 1.00 94.81 131 GLN A C 1
ATOM 980 O O . GLN A 1 131 ? 10.348 2.117 16.194 1.00 94.81 131 GLN A O 1
ATOM 985 N N . ALA A 1 132 ? 12.254 2.687 17.236 1.00 93.12 132 ALA A N 1
ATOM 986 C CA . ALA A 1 132 ? 11.673 3.809 17.959 1.00 93.12 132 ALA A CA 1
ATOM 987 C C . ALA A 1 132 ? 11.633 5.063 17.073 1.00 93.12 132 ALA A C 1
ATOM 989 O O . ALA A 1 132 ? 12.670 5.536 16.606 1.00 93.12 132 ALA A O 1
ATOM 990 N N . ALA A 1 133 ? 10.441 5.624 16.881 1.00 93.31 133 ALA A N 1
ATOM 991 C CA . ALA A 1 133 ? 10.237 6.926 16.255 1.00 93.31 133 ALA A CA 1
ATOM 992 C C . ALA A 1 133 ? 8.998 7.613 16.862 1.00 93.31 133 ALA A C 1
ATOM 994 O O . ALA A 1 133 ? 8.081 6.917 17.307 1.00 93.31 133 ALA A O 1
ATOM 995 N N . PRO A 1 134 ? 8.943 8.958 16.904 1.00 93.38 134 PRO A N 1
ATOM 996 C CA . PRO A 1 134 ? 7.765 9.666 17.389 1.00 93.38 134 PRO A CA 1
ATOM 997 C C . PRO A 1 134 ? 6.542 9.377 16.520 1.00 93.38 134 PRO A C 1
ATOM 999 O O . PRO A 1 134 ? 6.603 9.494 15.295 1.00 93.38 134 PRO A O 1
ATOM 1002 N N . LYS A 1 135 ? 5.422 9.057 17.167 1.00 92.50 135 LYS A N 1
ATOM 1003 C CA . LYS A 1 135 ? 4.137 8.891 16.491 1.00 92.50 135 LYS A CA 1
ATOM 1004 C C . LYS A 1 135 ? 3.548 10.235 16.091 1.00 92.50 135 LYS A C 1
ATOM 1006 O O . LYS A 1 135 ? 3.662 11.215 16.827 1.00 92.50 135 LYS A O 1
ATOM 1011 N N . VAL A 1 136 ? 2.879 10.263 14.944 1.00 90.50 136 VAL A N 1
ATOM 1012 C CA . VAL A 1 136 ? 2.101 11.417 14.482 1.00 90.50 136 VAL A CA 1
ATOM 1013 C C . VAL A 1 136 ? 0.624 11.154 14.763 1.00 90.50 136 VAL A C 1
ATOM 1015 O O . VAL A 1 136 ? 0.064 10.167 14.289 1.00 90.50 136 VAL A O 1
ATOM 1018 N N . ALA A 1 137 ? -0.007 12.027 15.550 1.00 87.12 137 ALA A N 1
ATOM 1019 C CA . ALA A 1 137 ? -1.426 11.916 15.875 1.00 87.12 137 ALA A CA 1
ATOM 1020 C C . ALA A 1 137 ? -2.291 11.978 14.602 1.00 87.12 137 ALA A C 1
ATOM 1022 O O . ALA A 1 137 ? -2.034 12.776 13.704 1.00 87.12 137 ALA A O 1
ATOM 1023 N N . GLY A 1 138 ? -3.296 11.102 14.512 1.00 87.69 138 GLY A N 1
ATOM 1024 C CA . GLY A 1 138 ? -4.198 10.993 13.357 1.00 87.69 138 GLY A CA 1
ATOM 1025 C C . GLY A 1 138 ? -3.579 10.422 12.071 1.00 87.69 138 GLY A C 1
ATOM 1026 O O . GLY A 1 138 ? -4.311 10.207 11.105 1.00 87.69 138 GLY A O 1
ATOM 1027 N N . ALA A 1 139 ? -2.267 10.162 12.028 1.00 92.44 139 ALA A N 1
ATOM 1028 C CA . ALA A 1 139 ? -1.632 9.548 10.865 1.00 92.44 139 ALA A CA 1
ATOM 1029 C C . ALA A 1 139 ? -2.007 8.062 10.740 1.00 92.44 139 ALA A C 1
ATOM 1031 O O . ALA A 1 139 ? -2.273 7.417 11.752 1.00 92.44 139 ALA A O 1
ATOM 1032 N N . PRO A 1 140 ? -1.984 7.478 9.528 1.00 96.25 140 PRO A N 1
ATOM 1033 C CA . PRO A 1 140 ? -2.317 6.071 9.356 1.00 96.25 140 PRO A CA 1
ATOM 1034 C C . PRO A 1 140 ? -1.505 5.137 10.263 1.00 96.25 140 PRO A C 1
ATOM 1036 O O . PRO A 1 140 ? -0.361 5.417 10.633 1.00 96.25 140 PRO A O 1
ATOM 1039 N N . MET A 1 141 ? -2.102 3.995 10.581 1.00 97.38 141 MET A N 1
ATOM 1040 C CA . MET A 1 141 ? -1.430 2.845 11.180 1.00 97.38 141 MET A CA 1
ATOM 1041 C C . MET A 1 141 ? -1.545 1.655 10.237 1.00 97.38 141 MET A C 1
ATOM 1043 O O . MET A 1 141 ? -2.481 1.578 9.443 1.00 97.38 141 MET A O 1
ATOM 1047 N N . ALA A 1 142 ? -0.611 0.716 10.327 1.00 97.38 142 ALA A N 1
ATOM 1048 C CA . ALA A 1 142 ? -0.662 -0.511 9.543 1.00 97.38 142 ALA A CA 1
ATOM 1049 C C . ALA A 1 142 ? -0.202 -1.714 10.360 1.00 97.38 142 ALA A C 1
ATOM 1051 O O . ALA A 1 142 ? 0.642 -1.592 11.246 1.00 97.38 142 ALA A O 1
ATOM 1052 N N . CYS A 1 143 ? -0.739 -2.884 10.032 1.00 95.81 143 CYS A N 1
ATOM 1053 C CA . CYS A 1 143 ? -0.331 -4.159 10.599 1.00 95.81 143 CYS A CA 1
ATOM 1054 C C . CYS A 1 143 ? 0.077 -5.104 9.474 1.00 95.81 143 CYS A C 1
ATOM 1056 O O . CYS A 1 143 ? -0.647 -5.225 8.488 1.00 95.81 143 CYS A O 1
ATOM 1058 N N . VAL A 1 144 ? 1.205 -5.790 9.638 1.00 95.56 144 VAL A N 1
ATOM 1059 C CA . VAL A 1 144 ? 1.663 -6.858 8.744 1.00 95.56 144 VAL A CA 1
ATOM 1060 C C . VAL A 1 144 ? 2.006 -8.053 9.617 1.00 95.56 144 VAL A C 1
ATOM 1062 O O . VAL A 1 144 ? 2.771 -7.919 10.572 1.00 95.56 144 VAL A O 1
ATOM 1065 N N . GLY A 1 145 ? 1.448 -9.225 9.328 1.00 92.62 145 GLY A N 1
ATOM 1066 C CA . GLY A 1 145 ? 1.642 -10.379 10.195 1.00 92.62 145 GLY A CA 1
ATOM 1067 C C . GLY A 1 145 ? 1.779 -11.694 9.458 1.00 92.62 145 GLY A C 1
ATOM 1068 O O . GLY A 1 145 ? 0.934 -12.072 8.648 1.00 92.62 145 GLY A O 1
ATOM 1069 N N . ALA A 1 146 ? 2.843 -12.419 9.793 1.00 90.44 146 ALA A N 1
ATOM 1070 C CA . ALA A 1 146 ? 3.148 -13.708 9.202 1.00 90.44 146 ALA A CA 1
ATOM 1071 C C . ALA A 1 146 ? 2.706 -14.851 10.136 1.00 90.44 146 ALA A C 1
ATOM 1073 O O . ALA A 1 146 ? 3.048 -14.909 11.323 1.00 90.44 146 ALA A O 1
ATOM 1074 N N . GLY A 1 147 ? 1.942 -15.788 9.582 1.00 87.44 147 GLY A N 1
ATOM 1075 C CA . GLY A 1 147 ? 1.420 -16.976 10.251 1.00 87.44 147 GLY A CA 1
ATOM 1076 C C . GLY A 1 147 ? 1.285 -18.130 9.261 1.00 87.44 147 GLY A C 1
ATOM 1077 O O . GLY A 1 147 ? 2.221 -18.446 8.528 1.00 87.44 147 GLY A O 1
ATOM 1078 N N . THR A 1 148 ? 0.108 -18.756 9.215 1.00 84.12 148 THR A N 1
ATOM 1079 C CA . THR A 1 148 ? -0.228 -19.728 8.157 1.00 84.12 148 THR A CA 1
ATOM 1080 C C . THR A 1 148 ? -0.235 -19.071 6.772 1.00 84.12 148 THR A C 1
ATOM 1082 O O . THR A 1 148 ? 0.173 -19.697 5.799 1.00 84.12 148 THR A O 1
ATOM 1085 N N . GLY A 1 149 ? -0.650 -17.804 6.701 1.00 88.81 149 GLY A N 1
ATOM 1086 C CA . GLY A 1 149 ? -0.504 -16.924 5.541 1.00 88.81 149 GLY A CA 1
ATOM 1087 C C . GLY A 1 149 ? 0.211 -15.626 5.918 1.00 88.81 149 GLY A C 1
ATOM 1088 O O . GLY A 1 149 ? 0.835 -15.549 6.982 1.00 88.81 149 GLY A O 1
ATOM 1089 N N . LEU A 1 150 ? 0.091 -14.617 5.061 1.00 92.50 150 LEU A N 1
ATOM 1090 C CA . LEU A 1 150 ? 0.559 -13.256 5.320 1.00 92.50 150 LEU A CA 1
ATOM 1091 C C . LEU A 1 150 ? -0.644 -12.324 5.252 1.00 92.50 150 LEU A C 1
ATOM 1093 O O . LEU A 1 150 ? -1.182 -12.104 4.169 1.00 92.50 150 LEU A O 1
ATOM 1097 N N . GLY A 1 151 ? -1.061 -11.803 6.400 1.00 92.06 151 GLY A N 1
ATOM 1098 C CA . GLY A 1 151 ? -2.165 -10.857 6.460 1.00 92.06 151 GLY A CA 1
ATOM 1099 C C . GLY A 1 151 ? -1.688 -9.438 6.714 1.00 92.06 151 GLY A C 1
ATOM 1100 O O . GLY A 1 151 ? -0.628 -9.206 7.308 1.00 92.06 151 GLY A O 1
ATOM 1101 N N . GLU A 1 152 ? -2.488 -8.492 6.238 1.00 94.81 152 GLU A N 1
ATOM 1102 C CA . GLU A 1 152 ? -2.220 -7.067 6.333 1.00 94.81 152 GLU A CA 1
ATOM 1103 C C . GLU A 1 152 ? -3.518 -6.311 6.636 1.00 94.81 152 GLU A C 1
ATOM 1105 O O . GLU A 1 152 ? -4.606 -6.701 6.211 1.00 94.81 152 GLU A O 1
ATOM 1110 N N . CYS A 1 153 ? -3.418 -5.198 7.353 1.00 95.62 153 CYS A N 1
ATOM 1111 C CA . CYS A 1 153 ? -4.502 -4.226 7.471 1.00 95.62 153 CYS A CA 1
ATOM 1112 C C . CYS A 1 153 ? -3.934 -2.825 7.658 1.00 95.62 153 CYS A C 1
ATOM 1114 O O . CYS A 1 153 ? -2.768 -2.650 8.019 1.00 95.62 153 CYS A O 1
ATOM 1116 N N . PHE A 1 154 ? -4.786 -1.824 7.490 1.00 97.31 154 PHE A N 1
ATOM 1117 C CA . PHE A 1 154 ? -4.443 -0.444 7.799 1.00 97.31 154 PHE A CA 1
ATOM 1118 C C . PHE A 1 154 ? -5.599 0.250 8.506 1.00 97.31 154 PHE A C 1
ATOM 1120 O O . PHE A 1 154 ? -6.758 -0.133 8.347 1.00 97.31 154 PHE A O 1
ATOM 1127 N N . SER A 1 155 ? -5.278 1.268 9.293 1.00 96.75 155 SER A N 1
ATOM 1128 C CA . SER A 1 155 ? -6.255 2.051 10.035 1.00 96.75 155 SER A CA 1
ATOM 1129 C C . SER A 1 155 ? -6.040 3.535 9.785 1.00 96.75 155 SER A C 1
ATOM 1131 O O . SER A 1 155 ? -4.907 4.015 9.791 1.00 96.75 155 SER A O 1
ATOM 1133 N N . THR A 1 156 ? -7.130 4.275 9.603 1.00 95.88 156 THR A N 1
ATOM 1134 C CA . THR A 1 156 ? -7.109 5.727 9.377 1.00 95.88 156 THR A CA 1
ATOM 1135 C C . THR A 1 156 ? -8.074 6.435 10.313 1.00 95.88 156 THR A C 1
ATOM 1137 O O . THR A 1 156 ? -9.133 5.892 10.629 1.00 95.88 156 THR A O 1
ATOM 1140 N N . ALA A 1 157 ? -7.741 7.662 10.703 1.00 88.75 157 ALA A N 1
ATOM 1141 C CA . ALA A 1 157 ? -8.653 8.574 11.381 1.00 88.75 157 ALA A CA 1
ATOM 1142 C C . ALA A 1 157 ? -9.114 9.662 10.397 1.00 88.75 157 ALA A C 1
ATOM 1144 O O . ALA A 1 157 ? -8.328 10.114 9.567 1.00 88.75 157 ALA A O 1
ATOM 1145 N N . SER A 1 158 ? -10.373 10.098 10.488 1.00 80.44 158 SER A N 1
ATOM 1146 C CA . SER A 1 158 ? -10.916 11.169 9.631 1.00 80.44 158 SER A CA 1
ATOM 1147 C C . SER A 1 158 ? -10.361 12.559 9.963 1.00 80.44 158 SER A C 1
ATOM 1149 O O . SER A 1 158 ? -10.402 13.461 9.140 1.00 80.44 158 SER A O 1
ATOM 1151 N N . ALA A 1 159 ? -9.872 12.750 11.184 1.00 74.31 159 ALA A N 1
ATOM 1152 C CA . ALA A 1 159 ? -9.188 13.954 11.633 1.00 74.31 159 ALA A CA 1
ATOM 1153 C C . ALA A 1 159 ? -8.379 13.625 12.893 1.00 74.31 159 ALA A C 1
ATOM 1155 O O . ALA A 1 159 ? -8.580 12.578 13.518 1.00 74.31 159 ALA A O 1
ATOM 1156 N N . GLU A 1 160 ? -7.497 14.532 13.303 1.00 73.69 160 GLU A N 1
ATOM 1157 C CA . GLU A 1 160 ? -6.835 14.430 14.603 1.00 73.69 160 GLU A CA 1
ATOM 1158 C C . GLU A 1 160 ? -7.880 14.326 15.731 1.00 73.69 160 GLU A C 1
ATOM 1160 O O . GLU A 1 160 ? -8.901 15.013 15.724 1.00 73.69 160 GLU A O 1
ATOM 1165 N N . GLY A 1 161 ? -7.672 13.392 16.663 1.00 75.75 161 GLY A N 1
ATOM 1166 C CA . GLY A 1 161 ? -8.616 13.101 17.748 1.00 75.75 161 GLY A CA 1
ATOM 1167 C C . GLY A 1 161 ? -9.848 12.269 17.355 1.00 75.75 161 GLY A C 1
ATOM 1168 O O . GLY A 1 161 ? -10.573 11.820 18.242 1.00 75.75 161 GLY A O 1
ATOM 1169 N N . SER A 1 162 ? -10.084 12.007 16.064 1.00 79.12 162 SER A N 1
ATOM 1170 C CA . SER A 1 162 ? -11.146 11.086 15.628 1.00 79.12 162 SER A CA 1
ATOM 1171 C C . SER A 1 162 ? -10.763 9.624 15.897 1.00 79.12 162 SER A C 1
ATOM 1173 O O . SER A 1 162 ? -9.577 9.283 15.865 1.00 79.12 162 SER A O 1
ATOM 1175 N N . PRO A 1 163 ? -11.740 8.728 16.138 1.00 85.44 163 PRO A N 1
ATOM 1176 C CA . PRO A 1 163 ? -11.454 7.306 16.270 1.00 85.44 163 PRO A CA 1
ATOM 1177 C C . PRO A 1 163 ? -10.875 6.745 14.967 1.00 85.44 163 PRO A C 1
ATOM 1179 O O . PRO A 1 163 ? -11.293 7.118 13.871 1.00 85.44 163 PRO A O 1
ATOM 1182 N N . TYR A 1 164 ? -9.937 5.809 15.104 1.00 91.69 164 TYR A N 1
ATOM 1183 C CA . TYR A 1 164 ? -9.455 5.026 13.974 1.00 91.69 164 TYR A CA 1
ATOM 1184 C C . TYR A 1 164 ? -10.494 3.995 13.544 1.00 91.69 164 TYR A C 1
ATOM 1186 O O . TYR A 1 164 ? -11.065 3.278 14.378 1.00 91.69 164 TYR A O 1
ATOM 1194 N N . GLU A 1 165 ? -10.648 3.886 12.231 1.00 92.81 165 GLU A N 1
ATOM 1195 C CA . GLU A 1 165 ? -11.330 2.786 11.564 1.00 92.81 165 GLU A CA 1
ATOM 1196 C C . GLU A 1 165 ? -10.315 1.922 10.824 1.00 92.81 165 GLU A C 1
ATOM 1198 O O . GLU A 1 165 ? -9.340 2.439 10.275 1.00 92.81 165 GLU A O 1
ATOM 1203 N N . THR A 1 166 ? -10.535 0.607 10.844 1.00 94.31 166 THR A N 1
ATOM 1204 C CA . THR A 1 166 ? -9.612 -0.391 10.293 1.00 94.31 166 THR A CA 1
ATOM 1205 C C . THR A 1 166 ? -10.192 -1.016 9.033 1.00 94.31 166 THR A C 1
ATOM 1207 O O . THR A 1 166 ? -11.348 -1.439 9.006 1.00 94.31 166 THR A O 1
ATOM 1210 N N . PHE A 1 167 ? -9.353 -1.131 8.010 1.00 94.25 167 PHE A N 1
ATOM 1211 C CA . PHE A 1 167 ? -9.686 -1.631 6.685 1.00 94.25 167 PHE A CA 1
ATOM 1212 C C . PHE A 1 167 ? -8.881 -2.892 6.374 1.00 94.25 167 PHE A C 1
ATOM 1214 O O . PHE A 1 167 ? -7.713 -3.020 6.756 1.00 94.25 167 PHE A O 1
ATOM 1221 N N . ALA A 1 168 ? -9.525 -3.837 5.689 1.00 92.06 168 ALA A N 1
ATOM 1222 C CA . ALA A 1 168 ? -8.880 -5.065 5.245 1.00 92.06 168 ALA A CA 1
ATOM 1223 C C . ALA A 1 168 ? -7.862 -4.769 4.136 1.00 92.06 168 ALA A C 1
ATOM 1225 O O . ALA A 1 168 ? -8.070 -3.872 3.317 1.00 92.06 168 ALA A O 1
ATOM 1226 N N . SER A 1 169 ? -6.795 -5.563 4.091 1.00 94.19 169 SER A N 1
ATOM 1227 C CA . SER A 1 169 ? -5.836 -5.594 2.992 1.00 94.19 169 SER A CA 1
ATOM 1228 C C . SER A 1 169 ? -5.562 -7.047 2.609 1.00 94.19 169 SER A C 1
ATOM 1230 O O . SER A 1 169 ? -5.403 -7.919 3.456 1.00 94.19 169 SER A O 1
ATOM 1232 N N . GLU A 1 170 ? -5.470 -7.292 1.309 1.00 93.56 170 GLU A N 1
ATOM 1233 C CA . GLU A 1 170 ? -5.021 -8.547 0.705 1.00 93.56 170 GLU A CA 1
ATOM 1234 C C . GLU A 1 170 ? -3.578 -8.403 0.185 1.00 93.56 170 GLU A C 1
ATOM 1236 O O . GLU A 1 170 ? -3.151 -9.100 -0.737 1.00 93.56 170 GLU A O 1
ATOM 1241 N N . GLY A 1 171 ? -2.813 -7.455 0.737 1.00 93.38 171 GLY A N 1
ATOM 1242 C CA . GLY A 1 171 ? -1.478 -7.089 0.267 1.00 93.38 171 GLY A CA 1
ATOM 1243 C C . GLY A 1 171 ? -0.458 -8.227 0.276 1.00 93.38 171 GLY A C 1
ATOM 1244 O O . GLY A 1 171 ? 0.380 -8.281 -0.628 1.00 93.38 171 GLY A O 1
ATOM 1245 N N . GLY A 1 172 ? -0.622 -9.230 1.146 1.00 93.62 172 GLY A N 1
ATOM 1246 C CA . GLY A 1 172 ? 0.171 -10.462 1.110 1.00 93.62 172 GLY A CA 1
ATOM 1247 C C . GLY A 1 172 ? 0.022 -11.263 -0.196 1.00 93.62 172 GLY A C 1
ATOM 1248 O O . GLY A 1 172 ? 0.854 -12.118 -0.515 1.00 93.62 172 GLY A O 1
ATOM 1249 N N . HIS A 1 173 ? -0.997 -10.967 -1.010 1.00 94.88 173 HIS A N 1
ATOM 1250 C CA . HIS A 1 173 ? -1.202 -11.534 -2.345 1.00 94.88 173 HIS A CA 1
ATOM 1251 C C . HIS A 1 173 ? -0.593 -10.742 -3.499 1.00 94.88 173 HIS A C 1
ATOM 1253 O O . HIS A 1 173 ? -0.646 -11.225 -4.637 1.00 94.88 173 HIS A O 1
ATOM 1259 N N . SER A 1 174 ? 0.008 -9.585 -3.214 1.00 95.38 174 SER A N 1
ATOM 1260 C CA . SER A 1 174 ? 0.789 -8.820 -4.185 1.00 95.38 174 SER A CA 1
ATOM 1261 C C . SER A 1 174 ? 2.028 -9.590 -4.657 1.00 95.38 174 SER A C 1
ATOM 1263 O O . SER A 1 174 ? 2.353 -10.665 -4.141 1.00 95.38 174 SER A O 1
ATOM 1265 N N . ASP A 1 175 ? 2.676 -9.090 -5.705 1.00 95.88 175 ASP A N 1
ATOM 1266 C CA . ASP A 1 175 ? 3.774 -9.785 -6.377 1.00 95.88 175 ASP A CA 1
ATOM 1267 C C . ASP A 1 175 ? 5.060 -9.698 -5.538 1.00 95.88 175 ASP A C 1
ATOM 1269 O O . ASP A 1 175 ? 5.468 -8.619 -5.118 1.00 95.88 175 ASP A O 1
ATOM 1273 N N . TRP A 1 176 ? 5.721 -10.833 -5.303 1.00 97.38 176 TRP A N 1
ATOM 1274 C CA . TRP A 1 176 ? 6.987 -10.873 -4.576 1.00 97.38 176 TRP A CA 1
ATOM 1275 C C . TRP A 1 176 ? 8.153 -10.393 -5.448 1.00 97.38 176 TRP A C 1
ATOM 1277 O O . TRP A 1 176 ? 8.355 -10.896 -6.556 1.00 97.38 176 TRP A O 1
ATOM 1287 N N . ALA A 1 177 ? 8.943 -9.454 -4.923 1.00 96.38 177 ALA A N 1
ATOM 1288 C CA . ALA A 1 177 ? 10.111 -8.891 -5.590 1.00 96.38 177 ALA A CA 1
ATOM 1289 C C . ALA A 1 177 ? 11.420 -9.524 -5.060 1.00 96.38 177 ALA A C 1
ATOM 1291 O O . ALA A 1 177 ? 11.815 -9.228 -3.929 1.00 96.38 177 ALA A O 1
ATOM 1292 N N . PRO A 1 178 ? 12.122 -10.366 -5.847 1.00 95.94 178 PRO A N 1
ATOM 1293 C CA . PRO A 1 178 ? 13.390 -10.960 -5.440 1.00 95.94 178 PRO A CA 1
ATOM 1294 C C . PRO A 1 178 ? 14.519 -9.920 -5.426 1.00 95.94 178 PRO A C 1
ATOM 1296 O O . PRO A 1 178 ? 14.705 -9.135 -6.363 1.00 95.94 178 PRO A O 1
ATOM 1299 N N . ARG A 1 179 ? 15.333 -9.943 -4.372 1.00 94.25 179 ARG A N 1
ATOM 1300 C CA . ARG A 1 179 ? 16.377 -8.945 -4.114 1.00 94.25 179 ARG A CA 1
ATOM 1301 C C . ARG A 1 179 ? 17.787 -9.432 -4.422 1.00 94.25 179 ARG A C 1
ATOM 1303 O O . ARG A 1 179 ? 18.657 -8.641 -4.794 1.00 94.25 179 ARG A O 1
ATOM 1310 N N . THR A 1 180 ? 18.025 -10.731 -4.327 1.00 94.31 180 THR A N 1
ATOM 1311 C CA . THR A 1 180 ? 19.336 -11.350 -4.573 1.00 94.31 180 THR A CA 1
ATOM 1312 C C . THR A 1 180 ? 19.288 -12.309 -5.761 1.00 94.31 180 THR A C 1
ATOM 1314 O O . THR A 1 180 ? 18.212 -12.723 -6.185 1.00 94.31 180 THR A O 1
ATOM 1317 N N . ALA A 1 181 ? 20.450 -12.684 -6.306 1.00 94.44 181 ALA A N 1
ATOM 1318 C CA . ALA A 1 181 ? 20.519 -13.706 -7.358 1.00 94.44 181 ALA A CA 1
ATOM 1319 C C . ALA A 1 181 ? 19.912 -15.043 -6.890 1.00 94.44 181 ALA A C 1
ATOM 1321 O O . ALA A 1 181 ? 19.163 -15.679 -7.626 1.00 94.44 181 ALA A O 1
ATOM 1322 N N . LEU A 1 182 ? 20.146 -15.407 -5.626 1.00 95.44 182 LEU A N 1
ATOM 1323 C CA . LEU A 1 182 ? 19.576 -16.606 -5.014 1.00 95.44 182 LEU A CA 1
ATOM 1324 C C . LEU A 1 182 ? 18.049 -16.513 -4.863 1.00 95.44 182 LEU A C 1
ATOM 1326 O O . LEU A 1 182 ? 17.347 -17.496 -5.070 1.00 95.44 182 LEU A O 1
ATOM 1330 N N . GLU A 1 183 ? 17.517 -15.327 -4.563 1.00 97.19 183 GLU A N 1
ATOM 1331 C CA . GLU A 1 183 ? 16.069 -15.085 -4.552 1.00 97.19 183 GLU A CA 1
ATOM 1332 C C . GLU A 1 183 ? 15.453 -15.120 -5.961 1.00 97.19 183 GLU A C 1
ATOM 1334 O O . GLU A 1 183 ? 14.306 -15.531 -6.112 1.00 97.19 183 GLU A O 1
ATOM 1339 N N . VAL A 1 184 ? 16.197 -14.742 -7.006 1.00 96.94 184 VAL A N 1
ATOM 1340 C CA . VAL A 1 184 ? 15.762 -14.908 -8.404 1.00 96.94 184 VAL A CA 1
ATOM 1341 C C . VAL A 1 184 ? 15.703 -16.393 -8.788 1.00 96.94 184 VAL A C 1
ATOM 1343 O O . VAL A 1 184 ? 14.730 -16.814 -9.415 1.00 96.94 184 VAL A O 1
ATOM 1346 N N . GLU A 1 185 ? 16.682 -17.206 -8.372 1.00 97.56 185 GLU A N 1
ATOM 1347 C CA . GLU A 1 185 ? 16.619 -18.673 -8.517 1.00 97.56 185 GLU A CA 1
ATOM 1348 C C . GLU A 1 185 ? 15.399 -19.247 -7.772 1.00 97.56 185 GLU A C 1
ATOM 1350 O O . GLU A 1 185 ? 14.637 -20.039 -8.335 1.00 97.56 185 GLU A O 1
ATOM 1355 N N . LEU A 1 186 ? 15.156 -18.789 -6.537 1.00 97.94 186 LEU A N 1
ATOM 1356 C CA . LEU A 1 186 ? 13.983 -19.168 -5.746 1.00 97.94 186 LEU A CA 1
ATOM 1357 C C . LEU A 1 186 ? 12.670 -18.761 -6.435 1.00 97.94 186 LEU A C 1
ATOM 1359 O O . LEU A 1 186 ? 11.722 -19.543 -6.435 1.00 97.94 186 LEU A O 1
ATOM 1363 N N . LEU A 1 187 ? 12.597 -17.579 -7.060 1.00 97.56 187 LEU A N 1
ATOM 1364 C CA . LEU A 1 187 ? 11.423 -17.149 -7.830 1.00 97.56 187 LEU A CA 1
ATOM 1365 C C . LEU A 1 187 ? 11.099 -18.153 -8.945 1.00 97.56 187 LEU A C 1
ATOM 1367 O O . LEU A 1 187 ? 9.933 -18.510 -9.111 1.00 97.56 187 LEU A O 1
ATOM 1371 N N . GLY A 1 188 ? 12.113 -18.614 -9.687 1.00 96.88 188 GLY A N 1
ATOM 1372 C CA . GLY A 1 188 ? 11.959 -19.646 -10.717 1.00 96.88 188 GLY A CA 1
ATOM 1373 C C . GLY A 1 188 ? 11.426 -20.957 -10.137 1.00 96.88 188 GLY A C 1
ATOM 1374 O O . GLY A 1 188 ? 10.392 -21.453 -10.579 1.00 96.88 188 GLY A O 1
ATOM 1375 N N . PHE A 1 189 ? 12.051 -21.446 -9.062 1.00 97.88 189 PHE A N 1
ATOM 1376 C CA . PHE A 1 189 ? 11.611 -22.659 -8.367 1.00 97.88 189 PHE A CA 1
ATOM 1377 C C . PHE A 1 189 ? 10.153 -22.575 -7.882 1.00 97.88 189 PHE A C 1
ATOM 1379 O O . PHE A 1 189 ? 9.381 -23.522 -8.032 1.00 97.88 189 PHE A O 1
ATOM 1386 N N . LEU A 1 190 ? 9.749 -21.436 -7.311 1.00 97.19 190 LEU A N 1
ATOM 1387 C CA . LEU A 1 190 ? 8.382 -21.214 -6.832 1.00 97.19 190 LEU A CA 1
ATOM 1388 C C . LEU A 1 190 ? 7.374 -21.135 -7.989 1.00 97.19 190 LEU A C 1
ATOM 1390 O O . LEU A 1 190 ? 6.257 -21.641 -7.848 1.00 97.19 190 LEU A O 1
ATOM 1394 N N . LYS A 1 191 ? 7.753 -20.537 -9.127 1.00 95.69 191 LYS A N 1
ATOM 1395 C CA . LYS A 1 191 ? 6.922 -20.519 -10.341 1.00 95.69 191 LYS A CA 1
ATOM 1396 C C . LYS A 1 191 ? 6.646 -21.934 -10.836 1.00 95.69 191 LYS A C 1
ATOM 1398 O O . LYS A 1 191 ? 5.479 -22.287 -11.003 1.00 95.69 191 LYS A O 1
ATOM 1403 N N . ASP A 1 192 ? 7.685 -22.754 -10.955 1.00 95.69 192 ASP A N 1
ATOM 1404 C CA . ASP A 1 192 ? 7.559 -24.142 -11.403 1.00 95.69 192 ASP A CA 1
ATOM 1405 C C . ASP A 1 192 ? 6.726 -24.973 -10.420 1.00 95.69 192 ASP A C 1
ATOM 1407 O O . ASP A 1 192 ? 5.754 -25.622 -10.811 1.00 95.69 192 ASP A O 1
ATOM 1411 N N . ARG A 1 193 ? 7.032 -24.883 -9.118 1.00 95.38 193 ARG A N 1
ATOM 1412 C CA . ARG A 1 193 ? 6.337 -25.644 -8.069 1.00 95.38 193 ARG A CA 1
ATOM 1413 C C . ARG A 1 193 ? 4.836 -25.368 -8.018 1.00 95.38 193 ARG A C 1
ATOM 1415 O O . ARG A 1 193 ? 4.058 -26.278 -7.742 1.00 95.38 193 ARG A O 1
ATOM 1422 N N . PHE A 1 194 ? 4.425 -24.120 -8.228 1.00 93.62 194 PHE A N 1
ATOM 1423 C CA . PHE A 1 194 ? 3.018 -23.717 -8.146 1.00 93.62 194 PHE A CA 1
ATOM 1424 C C . PHE A 1 194 ? 2.345 -23.549 -9.515 1.00 93.62 194 PHE A C 1
ATOM 1426 O O . PHE A 1 194 ? 1.226 -23.030 -9.570 1.00 93.62 194 PHE A O 1
ATOM 1433 N N . GLY A 1 195 ? 3.010 -23.950 -10.606 1.00 92.06 195 GLY A N 1
ATOM 1434 C CA . GLY A 1 195 ? 2.503 -23.800 -11.972 1.00 92.06 195 GLY A CA 1
ATOM 1435 C C . GLY A 1 195 ? 2.182 -22.348 -12.348 1.00 92.06 195 GLY A C 1
ATOM 1436 O O . GLY A 1 195 ? 1.259 -22.096 -13.124 1.00 92.06 195 GLY A O 1
ATOM 1437 N N . GLN A 1 196 ? 2.886 -21.379 -11.759 1.00 89.44 196 GLN A N 1
ATOM 1438 C CA . GLN A 1 196 ? 2.664 -19.956 -11.998 1.00 89.44 196 GLN A CA 1
ATOM 1439 C C . GLN A 1 196 ? 3.504 -19.481 -13.180 1.00 89.44 196 GLN A C 1
ATOM 1441 O O . GLN A 1 196 ? 4.725 -19.596 -13.176 1.00 89.44 196 GLN A O 1
ATOM 1446 N N . LYS A 1 197 ? 2.859 -18.876 -14.179 1.00 84.38 197 LYS A N 1
ATOM 1447 C CA . LYS A 1 197 ? 3.550 -18.414 -15.394 1.00 84.38 197 LYS A CA 1
ATOM 1448 C C . LYS A 1 197 ? 4.292 -17.093 -15.206 1.00 84.38 197 LYS A C 1
ATOM 1450 O O . LYS A 1 197 ? 5.323 -16.874 -15.834 1.00 84.38 197 LYS A O 1
ATOM 1455 N N . HIS A 1 198 ? 3.764 -16.205 -14.366 1.00 87.94 198 HIS A N 1
ATOM 1456 C CA . HIS A 1 198 ? 4.215 -14.812 -14.326 1.00 87.94 198 HIS A CA 1
ATOM 1457 C C . HIS A 1 198 ? 4.686 -14.366 -12.947 1.00 87.94 198 HIS A C 1
ATOM 1459 O O . HIS A 1 198 ? 5.716 -13.712 -12.847 1.00 87.94 198 HIS A O 1
ATOM 1465 N N . ARG A 1 199 ? 4.003 -14.736 -11.865 1.00 92.50 199 ARG A N 1
ATOM 1466 C CA . ARG A 1 199 ? 4.279 -14.164 -10.541 1.00 92.50 199 ARG A CA 1
ATOM 1467 C C . ARG A 1 199 ? 4.267 -15.199 -9.426 1.00 92.50 199 ARG A C 1
ATOM 1469 O O . ARG A 1 199 ? 3.728 -16.289 -9.570 1.00 92.50 199 ARG A O 1
ATOM 1476 N N . VAL A 1 200 ? 4.788 -14.799 -8.277 1.00 96.12 200 VAL A N 1
ATOM 1477 C CA . VAL A 1 200 ? 4.639 -15.494 -6.996 1.00 96.12 200 VAL A CA 1
ATOM 1478 C C . VAL A 1 200 ? 4.118 -14.459 -6.005 1.00 96.12 200 VAL A C 1
ATOM 1480 O O . VAL A 1 200 ? 4.560 -13.317 -6.056 1.00 96.12 200 VAL A O 1
ATOM 1483 N N . SER A 1 201 ? 3.132 -14.799 -5.166 1.00 96.38 201 SER A N 1
ATOM 1484 C CA . SER A 1 201 ? 2.667 -13.844 -4.148 1.00 96.38 201 SER A CA 1
ATOM 1485 C C . SER A 1 201 ? 3.638 -13.765 -2.984 1.00 96.38 201 SER A C 1
ATOM 1487 O O . SER A 1 201 ? 4.230 -14.782 -2.625 1.00 96.38 201 SER A O 1
ATOM 1489 N N . VAL A 1 202 ? 3.707 -12.609 -2.334 1.00 97.12 202 VAL A N 1
ATOM 1490 C CA . VAL A 1 202 ? 4.517 -12.400 -1.128 1.00 97.12 202 VAL A CA 1
ATOM 1491 C C . VAL A 1 202 ? 4.235 -13.461 -0.050 1.00 97.12 202 VAL A C 1
ATOM 1493 O O . VAL A 1 202 ? 5.167 -14.054 0.489 1.00 97.12 202 VAL A O 1
ATOM 1496 N N . GLU A 1 203 ? 2.970 -13.829 0.172 1.00 95.56 203 GLU A N 1
ATOM 1497 C CA . GLU A 1 203 ? 2.566 -14.893 1.106 1.00 95.56 203 GLU A CA 1
ATOM 1498 C C . GLU A 1 203 ? 3.263 -16.239 0.833 1.00 95.56 203 GLU A C 1
ATOM 1500 O O . GLU A 1 203 ? 3.559 -16.988 1.764 1.00 95.56 203 GLU A O 1
ATOM 1505 N N . ARG A 1 204 ? 3.554 -16.580 -0.432 1.00 95.75 204 ARG A N 1
ATOM 1506 C CA . ARG A 1 204 ? 4.201 -17.863 -0.773 1.00 95.75 204 ARG A CA 1
ATOM 1507 C C . ARG A 1 204 ? 5.647 -17.935 -0.290 1.00 95.75 204 ARG A C 1
ATOM 1509 O O . ARG A 1 204 ? 6.196 -19.030 -0.238 1.00 95.75 204 ARG A O 1
ATOM 1516 N N . VAL A 1 205 ? 6.231 -16.794 0.060 1.00 96.75 205 VAL A N 1
ATOM 1517 C CA . VAL A 1 205 ? 7.568 -16.676 0.644 1.00 96.75 205 VAL A CA 1
ATOM 1518 C C . VAL A 1 205 ? 7.463 -16.424 2.148 1.00 96.75 205 VAL A C 1
ATOM 1520 O O . VAL A 1 205 ? 8.160 -17.057 2.936 1.00 96.75 205 VAL A O 1
ATOM 1523 N N . ILE A 1 206 ? 6.538 -15.558 2.562 1.00 95.88 206 ILE A N 1
ATOM 1524 C CA . ILE A 1 206 ? 6.434 -15.047 3.931 1.00 95.88 206 ILE A CA 1
ATOM 1525 C C . ILE A 1 206 ? 5.252 -15.704 4.650 1.00 95.88 206 ILE A C 1
ATOM 1527 O O . ILE A 1 206 ? 4.243 -15.084 4.963 1.00 95.88 206 ILE A O 1
ATOM 1531 N N . SER A 1 207 ? 5.364 -17.004 4.896 1.00 93.12 207 SER A N 1
ATOM 1532 C CA . SER A 1 207 ? 4.374 -17.780 5.650 1.00 93.12 207 SER A CA 1
ATOM 1533 C C . SER A 1 207 ? 4.996 -19.071 6.181 1.00 93.12 207 SER A C 1
ATOM 1535 O O . SER A 1 207 ? 6.086 -19.466 5.761 1.00 93.12 207 SER A O 1
ATOM 1537 N N . GLY A 1 208 ? 4.298 -19.767 7.079 1.00 90.75 208 GLY A N 1
ATOM 1538 C CA . GLY A 1 208 ? 4.692 -21.103 7.537 1.00 90.75 208 GLY A CA 1
ATOM 1539 C C . GLY A 1 208 ? 4.929 -22.091 6.378 1.00 90.75 208 GLY A C 1
ATOM 1540 O O . GLY A 1 208 ? 6.006 -22.689 6.311 1.00 90.75 208 GLY A O 1
ATOM 1541 N N . PRO A 1 209 ? 3.991 -22.228 5.418 1.00 92.19 209 PRO A N 1
ATOM 1542 C CA . PRO A 1 209 ? 4.204 -23.016 4.200 1.00 92.19 209 PRO A CA 1
ATOM 1543 C C . PRO A 1 209 ? 5.325 -22.478 3.294 1.00 92.19 209 PRO A C 1
ATOM 1545 O O . PRO A 1 209 ? 6.000 -23.258 2.612 1.00 92.19 209 PRO A O 1
ATOM 1548 N N . GLY A 1 210 ? 5.544 -21.160 3.292 1.00 95.25 210 GLY A N 1
ATOM 1549 C CA . GLY A 1 210 ? 6.657 -20.517 2.592 1.00 95.25 210 GLY A CA 1
ATOM 1550 C C . GLY A 1 210 ? 8.019 -20.980 3.109 1.00 95.25 210 GLY A C 1
ATOM 1551 O O . GLY A 1 210 ? 8.866 -21.368 2.307 1.00 95.25 210 GLY A O 1
ATOM 1552 N N . LEU A 1 211 ? 8.202 -21.069 4.433 1.00 95.88 211 LEU A N 1
ATOM 1553 C CA . LEU A 1 211 ? 9.421 -21.617 5.051 1.00 95.88 211 LEU A CA 1
ATOM 1554 C C . LEU A 1 211 ? 9.706 -23.046 4.581 1.00 95.88 211 LEU A C 1
ATOM 1556 O O . LEU A 1 211 ? 10.823 -23.354 4.176 1.00 95.88 211 LEU A O 1
ATOM 1560 N N . ALA A 1 212 ? 8.690 -23.913 4.590 1.00 96.00 212 ALA A N 1
ATOM 1561 C CA . ALA A 1 212 ? 8.837 -25.290 4.121 1.00 96.00 212 ALA A CA 1
ATOM 1562 C C . ALA A 1 212 ? 9.271 -25.345 2.648 1.00 96.00 212 ALA A C 1
ATOM 1564 O O . ALA A 1 212 ? 10.173 -26.094 2.286 1.00 96.00 212 ALA A O 1
ATOM 1565 N N . THR A 1 213 ? 8.664 -24.508 1.807 1.00 96.69 213 THR A N 1
ATOM 1566 C CA . THR A 1 213 ? 8.975 -24.470 0.375 1.00 96.69 213 THR A CA 1
ATOM 1567 C C . THR A 1 213 ? 10.372 -23.903 0.097 1.00 96.69 213 THR A C 1
ATOM 1569 O O . THR A 1 213 ? 11.071 -24.398 -0.785 1.00 96.69 213 THR A O 1
ATOM 1572 N N . MET A 1 214 ? 10.808 -22.896 0.857 1.00 97.69 214 MET A N 1
ATOM 1573 C CA . MET A 1 214 ? 12.174 -22.371 0.777 1.00 97.69 214 MET A CA 1
ATOM 1574 C C . MET A 1 214 ? 13.211 -23.403 1.232 1.00 97.69 214 MET A C 1
ATOM 1576 O O . MET A 1 214 ? 14.257 -23.531 0.601 1.00 97.69 214 MET A O 1
ATOM 1580 N N . TYR A 1 215 ? 12.919 -24.184 2.273 1.00 98.31 215 TYR A N 1
ATOM 1581 C CA . TYR A 1 215 ? 13.792 -25.284 2.681 1.00 98.31 215 TYR A CA 1
ATOM 1582 C C . TYR A 1 215 ? 13.908 -26.360 1.592 1.00 98.31 215 TYR A C 1
ATOM 1584 O O . TYR A 1 215 ? 15.015 -26.834 1.328 1.00 98.31 215 TYR A O 1
ATOM 1592 N N . ASP A 1 216 ? 12.802 -26.711 0.923 1.00 97.94 216 ASP A N 1
ATOM 1593 C CA . ASP A 1 216 ? 12.818 -27.630 -0.225 1.00 97.94 216 ASP A CA 1
ATOM 1594 C C . ASP A 1 216 ? 13.735 -27.093 -1.342 1.00 97.94 216 ASP A C 1
ATOM 1596 O O . ASP A 1 216 ? 14.568 -27.836 -1.864 1.00 97.94 216 ASP A O 1
ATOM 1600 N N . PHE A 1 217 ? 13.639 -25.795 -1.665 1.00 98.44 217 PHE A N 1
ATOM 1601 C CA . PHE A 1 217 ? 14.527 -25.133 -2.629 1.00 98.44 217 PHE A CA 1
ATOM 1602 C C . PHE A 1 217 ? 15.998 -25.252 -2.219 1.00 98.44 217 PHE A C 1
ATOM 1604 O O . PHE A 1 217 ? 16.822 -25.713 -3.007 1.00 98.44 217 PHE A O 1
ATOM 1611 N N . PHE A 1 218 ? 16.339 -24.884 -0.982 1.00 98.56 218 PHE A N 1
ATOM 1612 C CA . PHE A 1 218 ? 17.723 -24.932 -0.511 1.00 98.56 218 PHE A CA 1
ATOM 1613 C C . PHE A 1 218 ? 18.276 -26.358 -0.431 1.00 98.56 218 PHE A C 1
ATOM 1615 O O . PHE A 1 218 ? 19.450 -26.566 -0.730 1.00 98.56 218 PHE A O 1
ATOM 1622 N N . SER A 1 219 ? 17.438 -27.341 -0.099 1.00 97.94 219 SER A N 1
ATOM 1623 C CA . SER A 1 219 ? 17.814 -28.760 -0.091 1.00 97.94 219 SER A CA 1
ATOM 1624 C C . SER A 1 219 ? 18.093 -29.282 -1.499 1.00 97.94 219 SER A C 1
ATOM 1626 O O . SER A 1 219 ? 19.078 -29.983 -1.705 1.00 97.94 219 SER A O 1
ATOM 1628 N N . ALA A 1 220 ? 17.273 -28.899 -2.483 1.00 97.62 220 ALA A N 1
ATOM 1629 C CA . ALA A 1 220 ? 17.499 -29.249 -3.884 1.00 97.62 220 ALA A CA 1
ATOM 1630 C C . ALA A 1 220 ? 18.733 -28.538 -4.467 1.00 97.62 220 ALA A C 1
ATOM 1632 O O . ALA A 1 220 ? 19.489 -29.124 -5.239 1.00 97.62 220 ALA A O 1
ATOM 1633 N N . ARG A 1 221 ? 18.950 -27.274 -4.088 1.00 97.50 221 ARG A N 1
ATOM 1634 C CA . ARG A 1 221 ? 20.040 -26.430 -4.590 1.00 97.50 221 ARG A CA 1
ATOM 1635 C C . ARG A 1 221 ? 21.404 -26.769 -3.982 1.00 97.50 221 ARG A C 1
ATOM 1637 O O . ARG A 1 221 ? 22.427 -26.538 -4.635 1.00 97.50 221 ARG A O 1
ATOM 1644 N N . PHE A 1 222 ? 21.425 -27.273 -2.749 1.00 97.94 222 PHE A N 1
ATOM 1645 C CA . PHE A 1 222 ? 22.633 -27.601 -1.992 1.00 97.94 222 PHE A CA 1
ATOM 1646 C C . PHE A 1 222 ? 22.516 -28.986 -1.325 1.00 97.94 222 PHE A C 1
ATOM 1648 O O . PHE A 1 222 ? 22.494 -29.071 -0.093 1.00 97.94 222 PHE A O 1
ATOM 1655 N N . PRO A 1 223 ? 22.463 -30.080 -2.109 1.00 97.31 223 PRO A N 1
ATOM 1656 C CA . PRO A 1 223 ? 22.263 -31.430 -1.575 1.00 97.31 223 PRO A CA 1
ATOM 1657 C C . PRO A 1 223 ? 23.355 -31.842 -0.575 1.00 97.31 223 PRO A C 1
ATOM 1659 O O . PRO A 1 223 ? 23.058 -32.480 0.431 1.00 97.31 223 PRO A O 1
ATOM 1662 N N . ASP A 1 224 ? 24.594 -31.388 -0.776 1.00 97.56 224 ASP A N 1
ATOM 1663 C CA . ASP A 1 224 ? 25.730 -31.702 0.106 1.00 97.56 224 ASP A CA 1
ATOM 1664 C C . ASP A 1 224 ? 25.637 -31.044 1.496 1.00 97.56 224 ASP A C 1
ATOM 1666 O O . ASP A 1 224 ? 26.363 -31.416 2.415 1.00 97.56 224 ASP A O 1
ATOM 1670 N N . LYS A 1 225 ? 24.749 -30.055 1.673 1.00 96.88 225 LYS A N 1
ATOM 1671 C CA . LYS A 1 225 ? 24.508 -29.361 2.952 1.00 96.88 225 LYS A CA 1
ATOM 1672 C C . LYS A 1 225 ? 23.316 -29.941 3.727 1.00 96.88 225 LYS A C 1
ATOM 1674 O O . LYS A 1 225 ? 22.948 -29.413 4.780 1.00 96.88 225 LYS A O 1
ATOM 1679 N N . VAL A 1 226 ? 22.683 -30.999 3.217 1.00 97.88 226 VAL A N 1
ATOM 1680 C CA . VAL A 1 226 ? 21.532 -31.639 3.859 1.00 97.88 226 VAL A CA 1
ATOM 1681 C C . VAL A 1 226 ? 21.984 -32.428 5.090 1.00 97.88 226 VAL A C 1
ATOM 1683 O O . VAL A 1 226 ? 22.762 -33.373 5.003 1.00 97.88 226 VAL A O 1
ATOM 1686 N N . VAL A 1 227 ? 21.436 -32.073 6.254 1.00 97.69 227 VAL A N 1
ATOM 1687 C CA . VAL A 1 227 ? 21.591 -32.848 7.493 1.00 97.69 227 VAL A CA 1
ATOM 1688 C C . VAL A 1 227 ? 20.468 -33.881 7.551 1.00 97.69 227 VAL A C 1
ATOM 1690 O O . VAL A 1 227 ? 19.308 -33.509 7.726 1.00 97.69 227 VAL A O 1
ATOM 1693 N N . ALA A 1 228 ? 20.800 -35.164 7.389 1.00 97.38 228 ALA A N 1
ATOM 1694 C CA . ALA A 1 228 ? 19.823 -36.236 7.168 1.00 97.38 228 ALA A CA 1
ATOM 1695 C C . ALA A 1 228 ? 18.727 -36.318 8.248 1.00 97.38 228 ALA A C 1
ATOM 1697 O O . ALA A 1 228 ? 17.546 -36.407 7.915 1.00 97.38 228 ALA A O 1
ATOM 1698 N N . GLU A 1 229 ? 19.096 -36.230 9.530 1.00 97.31 229 GLU A N 1
ATOM 1699 C CA . GLU A 1 229 ? 18.129 -36.281 10.638 1.00 97.31 229 GLU A CA 1
ATOM 1700 C C . GLU A 1 229 ? 17.164 -35.084 10.635 1.00 97.31 229 GLU A C 1
ATOM 1702 O O . GLU A 1 229 ? 15.959 -35.259 10.816 1.00 97.31 229 GLU A O 1
ATOM 1707 N N . VAL A 1 230 ? 17.660 -33.877 10.332 1.00 97.19 230 VAL A N 1
ATOM 1708 C CA . VAL A 1 230 ? 16.830 -32.666 10.233 1.00 97.19 230 VAL A CA 1
ATOM 1709 C C . VAL A 1 230 ? 15.929 -32.744 9.011 1.00 97.19 230 VAL A C 1
ATOM 1711 O O . VAL A 1 230 ? 14.752 -32.412 9.096 1.00 97.19 230 VAL A O 1
ATOM 1714 N N . HIS A 1 231 ? 16.453 -33.215 7.880 1.00 97.81 231 HIS A N 1
ATOM 1715 C CA . HIS A 1 231 ? 15.683 -33.362 6.650 1.00 97.81 231 HIS A CA 1
ATOM 1716 C C . HIS A 1 231 ? 14.520 -34.344 6.825 1.00 97.81 231 HIS A C 1
ATOM 1718 O O . HIS A 1 231 ? 13.387 -34.034 6.453 1.00 97.81 231 HIS A O 1
ATOM 1724 N N . ALA A 1 232 ? 14.769 -35.485 7.473 1.00 97.06 232 ALA A N 1
ATOM 1725 C CA . ALA A 1 232 ? 13.726 -36.440 7.832 1.00 97.06 232 ALA A CA 1
ATOM 1726 C C . ALA A 1 232 ? 12.692 -35.825 8.794 1.00 97.06 232 ALA A C 1
ATOM 1728 O O . ALA A 1 232 ? 11.488 -35.979 8.581 1.00 97.06 232 ALA A O 1
ATOM 1729 N N . ALA A 1 233 ? 13.143 -35.074 9.807 1.00 96.94 233 ALA A N 1
ATOM 1730 C CA . ALA A 1 233 ? 12.258 -34.392 10.752 1.00 96.94 233 ALA A CA 1
ATOM 1731 C C . ALA A 1 233 ? 11.368 -33.341 10.068 1.00 96.94 233 ALA A C 1
ATOM 1733 O O . ALA A 1 233 ? 10.164 -33.298 10.323 1.00 96.94 233 ALA A O 1
ATOM 1734 N N . VAL A 1 234 ? 11.921 -32.533 9.155 1.00 96.50 234 VAL A N 1
ATOM 1735 C CA . VAL A 1 234 ? 11.141 -31.594 8.335 1.00 96.50 234 VAL A CA 1
ATOM 1736 C C . VAL A 1 234 ? 10.141 -32.369 7.473 1.00 96.50 234 VAL A C 1
ATOM 1738 O O . VAL A 1 234 ? 8.958 -32.041 7.470 1.00 96.50 234 VAL A O 1
ATOM 1741 N N . GLY A 1 235 ? 10.561 -33.441 6.797 1.00 94.56 235 GLY A N 1
ATOM 1742 C CA . GLY A 1 235 ? 9.674 -34.284 5.987 1.00 94.56 235 GLY A CA 1
ATOM 1743 C C . GLY A 1 235 ? 8.455 -34.811 6.756 1.00 94.56 235 GLY A C 1
ATOM 1744 O O . GLY A 1 235 ? 7.338 -34.753 6.241 1.00 94.56 235 GLY A O 1
ATOM 1745 N N . ALA A 1 236 ? 8.655 -35.242 8.006 1.00 95.44 236 ALA A N 1
ATOM 1746 C CA . ALA A 1 236 ? 7.621 -35.821 8.865 1.00 95.44 236 ALA A CA 1
ATOM 1747 C C . ALA A 1 236 ? 6.724 -34.793 9.588 1.00 95.44 236 ALA A C 1
ATOM 1749 O O . ALA A 1 236 ? 5.677 -35.161 10.118 1.00 95.44 236 ALA A O 1
ATOM 1750 N N . ALA A 1 237 ? 7.096 -33.509 9.622 1.00 92.12 237 ALA A N 1
ATOM 1751 C CA . ALA A 1 237 ? 6.450 -32.516 10.487 1.00 92.12 237 ALA A CA 1
ATOM 1752 C C . ALA A 1 237 ? 5.092 -31.975 9.992 1.00 92.12 237 ALA A C 1
ATOM 1754 O O . ALA A 1 237 ? 4.457 -31.200 10.709 1.00 92.12 237 ALA A O 1
ATOM 1755 N N . GLY A 1 238 ? 4.633 -32.334 8.787 1.00 89.88 238 GLY A N 1
ATOM 1756 C CA . GLY A 1 238 ? 3.366 -31.833 8.230 1.00 89.88 238 GLY A CA 1
ATOM 1757 C C . GLY A 1 238 ? 3.281 -30.296 8.242 1.00 89.88 238 GLY A C 1
ATOM 1758 O O . GLY A 1 238 ? 4.188 -29.619 7.761 1.00 89.88 238 GLY A O 1
ATOM 1759 N N . GLU A 1 239 ? 2.226 -29.739 8.840 1.00 82.38 239 GLU A N 1
ATOM 1760 C CA . GLU A 1 239 ? 2.029 -28.283 9.002 1.00 82.38 239 GLU A CA 1
ATOM 1761 C C . GLU A 1 239 ? 3.039 -27.619 9.963 1.00 82.38 239 GLU A C 1
ATOM 1763 O O . GLU A 1 239 ? 3.193 -26.399 9.983 1.00 82.38 239 GLU A O 1
ATOM 1768 N N . LEU A 1 240 ? 3.774 -28.403 10.762 1.00 88.31 240 LEU A N 1
ATOM 1769 C CA . LEU A 1 240 ? 4.769 -27.902 11.718 1.00 88.31 240 LEU A CA 1
ATOM 1770 C C . LEU A 1 240 ? 6.183 -27.793 11.127 1.00 88.31 240 LEU A C 1
ATOM 1772 O O . LEU A 1 240 ? 7.120 -27.469 11.858 1.00 88.31 240 LEU A O 1
ATOM 1776 N N . LYS A 1 241 ? 6.357 -28.003 9.815 1.00 93.56 241 LYS A N 1
ATOM 1777 C CA . LYS A 1 241 ? 7.648 -27.873 9.111 1.00 93.56 241 LYS A CA 1
ATOM 1778 C C . LYS A 1 241 ? 8.397 -26.586 9.446 1.00 93.56 241 LYS A C 1
ATOM 1780 O O . LYS A 1 241 ? 9.567 -26.637 9.816 1.00 93.56 241 LYS A O 1
ATOM 1785 N N . GLY A 1 242 ? 7.713 -25.441 9.393 1.00 90.75 242 GLY A N 1
ATOM 1786 C CA . GLY A 1 242 ? 8.312 -24.141 9.715 1.00 90.75 242 GLY A CA 1
ATOM 1787 C C . GLY A 1 242 ? 8.877 -24.070 11.139 1.00 90.75 242 GLY A C 1
ATOM 1788 O O . GLY A 1 242 ? 9.920 -23.458 11.357 1.00 90.75 242 GLY A O 1
ATOM 1789 N N . LYS A 1 243 ? 8.246 -24.754 12.106 1.00 90.38 243 LYS A N 1
ATOM 1790 C CA . LYS A 1 243 ? 8.735 -24.826 13.491 1.00 90.38 243 LYS A CA 1
ATOM 1791 C C . LYS A 1 243 ? 10.046 -25.607 13.576 1.00 90.38 243 LYS A C 1
ATOM 1793 O O . LYS A 1 243 ? 10.975 -25.130 14.221 1.00 90.38 243 LYS A O 1
ATOM 1798 N N . VAL A 1 244 ? 10.129 -26.763 12.914 1.00 94.31 244 VAL A N 1
ATOM 1799 C CA . VAL A 1 244 ? 11.353 -27.587 12.875 1.00 94.31 244 VAL A CA 1
ATOM 1800 C C . VAL A 1 244 ? 12.495 -26.813 12.213 1.00 94.31 244 VAL A C 1
ATOM 1802 O O . VAL A 1 244 ? 13.592 -26.733 12.761 1.00 94.31 244 VAL A O 1
ATOM 1805 N N . ILE A 1 245 ? 12.216 -26.144 11.092 1.00 95.44 245 ILE A N 1
ATOM 1806 C CA . ILE A 1 245 ? 13.189 -25.284 10.405 1.00 95.44 245 ILE A CA 1
ATOM 1807 C C . ILE A 1 245 ? 13.707 -24.185 11.345 1.00 95.44 245 ILE A C 1
ATOM 1809 O O . ILE A 1 245 ? 14.915 -24.019 11.513 1.00 95.44 245 ILE A O 1
ATOM 1813 N N . ALA A 1 246 ? 12.815 -23.460 12.024 1.00 92.56 246 ALA A N 1
ATOM 1814 C CA . ALA A 1 246 ? 13.217 -22.401 12.947 1.00 92.56 246 ALA A CA 1
ATOM 1815 C C . ALA A 1 246 ? 14.077 -22.931 14.114 1.00 92.56 246 ALA A C 1
ATOM 1817 O O . ALA A 1 246 ? 15.060 -22.283 14.494 1.00 92.56 246 ALA A O 1
ATOM 1818 N N . GLN A 1 247 ? 13.758 -24.120 14.641 1.00 92.88 247 GLN A N 1
ATOM 1819 C CA . GLN A 1 247 ? 14.495 -24.767 15.735 1.00 92.88 247 GLN A CA 1
ATOM 1820 C C . GLN A 1 247 ? 15.950 -25.080 15.361 1.00 92.88 247 GLN A C 1
ATOM 1822 O O . GLN A 1 247 ? 16.845 -24.795 16.153 1.00 92.88 247 GLN A O 1
ATOM 1827 N N . HIS A 1 248 ? 16.200 -25.581 14.148 1.00 95.38 248 HIS A N 1
ATOM 1828 C CA . HIS A 1 248 ? 17.541 -25.974 13.690 1.00 95.38 248 HIS A CA 1
ATOM 1829 C C . HIS A 1 248 ? 18.336 -24.853 12.993 1.00 95.38 248 HIS A C 1
ATOM 1831 O O . HIS A 1 248 ? 19.455 -25.080 12.534 1.00 95.38 248 HIS A O 1
ATOM 1837 N N . SER A 1 249 ? 17.781 -23.640 12.902 1.00 94.38 249 SER A N 1
ATOM 1838 C CA . SER A 1 249 ? 18.404 -22.507 12.193 1.00 94.38 249 SER A CA 1
ATOM 1839 C C . SER A 1 249 ? 19.445 -21.721 13.003 1.00 94.38 249 SER A C 1
ATOM 1841 O O . SER A 1 249 ? 20.238 -20.982 12.421 1.00 94.38 249 SER A O 1
ATOM 1843 N N . ALA A 1 250 ? 19.441 -21.827 14.335 1.00 88.31 250 ALA A N 1
ATOM 1844 C CA . ALA A 1 250 ? 20.339 -21.055 15.197 1.00 88.31 250 ALA A CA 1
ATOM 1845 C C . ALA A 1 250 ? 21.709 -21.737 15.342 1.00 88.31 250 ALA A C 1
ATOM 1847 O O . ALA A 1 250 ? 21.725 -22.945 15.558 1.00 88.31 250 ALA A O 1
ATOM 1848 N N . PRO A 1 251 ? 22.841 -21.005 15.353 1.00 79.88 251 PRO A N 1
ATOM 1849 C CA . PRO A 1 251 ? 24.179 -21.593 15.520 1.00 79.88 251 PRO A CA 1
ATOM 1850 C C . PRO A 1 251 ? 24.376 -22.476 16.769 1.00 79.88 251 PRO A C 1
ATOM 1852 O O . PRO A 1 251 ? 25.265 -23.316 16.776 1.00 79.88 251 PRO A O 1
ATOM 1855 N N . GLY A 1 252 ? 23.555 -22.308 17.814 1.00 84.69 252 GLY A N 1
ATOM 1856 C CA . GLY A 1 252 ? 23.556 -23.152 19.019 1.00 84.69 252 GLY A CA 1
ATOM 1857 C C . GLY A 1 252 ? 22.569 -24.329 18.999 1.00 84.69 252 GLY A C 1
ATOM 1858 O O . GLY A 1 252 ? 22.396 -24.984 20.023 1.00 84.69 252 GLY A O 1
ATOM 1859 N N . ALA A 1 253 ? 21.874 -24.573 17.886 1.00 89.38 253 ALA A N 1
ATOM 1860 C CA . ALA A 1 253 ? 20.960 -25.703 17.749 1.00 89.38 253 ALA A CA 1
ATOM 1861 C C . ALA A 1 253 ? 21.727 -27.029 17.617 1.00 89.38 253 ALA A C 1
ATOM 1863 O O . ALA A 1 253 ? 22.815 -27.072 17.046 1.00 89.38 253 ALA A O 1
ATOM 1864 N N . ALA A 1 254 ? 21.137 -28.120 18.109 1.00 90.12 254 ALA A N 1
ATOM 1865 C CA . ALA A 1 254 ? 21.713 -29.460 18.051 1.00 90.12 254 ALA A CA 1
ATOM 1866 C C . ALA A 1 254 ? 20.721 -30.446 17.390 1.00 90.12 254 ALA A C 1
ATOM 1868 O O . ALA A 1 254 ? 19.686 -30.736 17.994 1.00 90.12 254 ALA A O 1
ATOM 1869 N N . PRO A 1 255 ? 21.003 -30.942 16.169 1.00 93.69 255 PRO A N 1
ATOM 1870 C CA . PRO A 1 255 ? 22.037 -30.453 15.247 1.00 93.69 255 PRO A CA 1
ATOM 1871 C C . PRO A 1 255 ? 21.731 -29.040 14.719 1.00 93.69 255 PRO A C 1
ATOM 1873 O O . PRO A 1 255 ? 20.570 -28.631 14.605 1.00 93.69 255 PRO A O 1
ATOM 1876 N N . PHE A 1 256 ? 22.774 -28.313 14.328 1.00 95.56 256 PHE A N 1
ATOM 1877 C CA . PHE A 1 256 ? 22.646 -27.099 13.526 1.00 95.56 256 PHE A CA 1
ATOM 1878 C C . PHE A 1 256 ? 22.461 -27.475 12.051 1.00 95.56 256 PHE A C 1
ATOM 1880 O O . PHE A 1 256 ? 23.172 -28.336 11.535 1.00 95.56 256 PHE A O 1
ATOM 1887 N N . CYS A 1 257 ? 21.532 -26.817 11.353 1.00 97.19 257 CYS A N 1
ATOM 1888 C CA . CYS A 1 257 ? 21.296 -27.033 9.928 1.00 97.19 257 CYS A CA 1
ATOM 1889 C C . CYS A 1 257 ? 21.458 -25.727 9.143 1.00 97.19 257 CYS A C 1
ATOM 1891 O O . CYS A 1 257 ? 20.651 -24.802 9.256 1.00 97.19 257 CYS A O 1
ATOM 1893 N N . GLU A 1 258 ? 22.473 -25.673 8.279 1.00 96.69 258 GLU A N 1
ATOM 1894 C CA . GLU A 1 258 ? 22.760 -24.485 7.470 1.00 96.69 258 GLU A CA 1
ATOM 1895 C C . GLU A 1 258 ? 21.607 -24.129 6.517 1.00 96.69 258 GLU A C 1
ATOM 1897 O O . GLU A 1 258 ? 21.295 -22.952 6.346 1.00 96.69 258 GLU A O 1
ATOM 1902 N N . LEU A 1 259 ? 20.917 -25.125 5.952 1.00 98.00 259 LEU A N 1
ATOM 1903 C CA . LEU A 1 259 ? 19.749 -24.898 5.092 1.00 98.00 259 LEU A CA 1
ATOM 1904 C C . LEU A 1 259 ? 18.578 -24.282 5.868 1.00 98.00 259 LEU A C 1
ATOM 1906 O O . LEU A 1 259 ? 17.873 -23.415 5.350 1.00 98.00 259 LEU A O 1
ATOM 1910 N N . CYS A 1 260 ? 18.397 -24.680 7.132 1.00 97.56 260 CYS A N 1
ATOM 1911 C CA . CYS A 1 260 ? 17.410 -24.061 8.012 1.00 97.56 260 CYS A CA 1
ATOM 1912 C C . CYS A 1 260 ? 17.771 -22.602 8.311 1.00 97.56 260 CYS A C 1
ATOM 1914 O O . CYS A 1 260 ? 16.896 -21.739 8.280 1.00 97.56 260 CYS A O 1
ATOM 1916 N N . ARG A 1 261 ? 19.059 -22.307 8.544 1.00 95.94 261 ARG A N 1
ATOM 1917 C CA . ARG A 1 261 ? 19.554 -20.931 8.694 1.00 95.94 261 ARG A CA 1
ATOM 1918 C C . ARG A 1 261 ? 19.262 -20.095 7.447 1.00 95.94 261 ARG A C 1
ATOM 1920 O O . ARG A 1 261 ? 18.596 -19.076 7.569 1.00 95.94 261 ARG A O 1
ATOM 1927 N N . LEU A 1 262 ? 19.672 -20.550 6.260 1.00 96.44 262 LEU A N 1
ATOM 1928 C CA . LEU A 1 262 ? 19.419 -19.853 4.988 1.00 96.44 262 LEU A CA 1
ATOM 1929 C C . LEU A 1 262 ? 17.925 -19.594 4.753 1.00 96.44 262 LEU A C 1
ATOM 1931 O O . LEU A 1 262 ? 17.542 -18.507 4.320 1.00 96.44 262 LEU A O 1
ATOM 1935 N N . THR A 1 263 ? 17.077 -20.566 5.098 1.00 97.56 263 THR A N 1
ATOM 1936 C CA . THR A 1 263 ? 15.616 -20.433 5.026 1.00 97.56 263 THR A CA 1
ATOM 1937 C C . THR A 1 263 ? 15.107 -19.301 5.916 1.00 97.56 263 THR A C 1
ATOM 1939 O O . THR A 1 263 ? 14.366 -18.436 5.453 1.00 97.56 263 THR A O 1
ATOM 1942 N N . MET A 1 264 ? 15.524 -19.275 7.184 1.00 96.44 264 MET A N 1
ATOM 1943 C CA . MET A 1 264 ? 15.091 -18.252 8.138 1.00 96.44 264 MET A CA 1
ATOM 1944 C C . MET A 1 264 ? 15.659 -16.863 7.822 1.00 96.44 264 MET A C 1
ATOM 1946 O O . MET A 1 264 ? 14.969 -15.865 8.020 1.00 96.44 264 MET A O 1
ATOM 1950 N N . GLU A 1 265 ? 16.887 -16.778 7.307 1.00 95.44 265 GLU A N 1
ATOM 1951 C CA . GLU A 1 265 ? 17.492 -15.513 6.879 1.00 95.44 265 GLU A CA 1
ATOM 1952 C C . GLU A 1 265 ? 16.773 -14.927 5.658 1.00 95.44 265 GLU A C 1
ATOM 1954 O O . GLU A 1 265 ? 16.424 -13.749 5.672 1.00 95.44 265 GLU A O 1
ATOM 1959 N N . THR A 1 266 ? 16.477 -15.758 4.650 1.00 96.62 266 THR A N 1
ATOM 1960 C CA . THR A 1 266 ? 15.717 -15.351 3.452 1.00 96.62 266 THR A CA 1
ATOM 1961 C C . THR A 1 266 ? 14.293 -14.928 3.815 1.00 96.62 266 THR A C 1
ATOM 1963 O O . THR A 1 266 ? 13.786 -13.931 3.306 1.00 96.62 266 THR A O 1
ATOM 1966 N N . PHE A 1 267 ? 13.653 -15.640 4.748 1.00 96.50 267 PHE A N 1
ATOM 1967 C CA . PHE A 1 267 ? 12.362 -15.233 5.301 1.00 96.50 267 PHE A CA 1
ATOM 1968 C C . PHE A 1 267 ? 12.440 -13.853 5.968 1.00 96.50 267 PHE A C 1
ATOM 1970 O O . PHE A 1 267 ? 11.603 -12.996 5.698 1.00 96.50 267 PHE A O 1
ATOM 1977 N N . ALA A 1 268 ? 13.445 -13.616 6.818 1.00 96.00 268 ALA A N 1
ATOM 1978 C CA . ALA A 1 268 ? 13.583 -12.361 7.553 1.00 96.00 268 ALA A CA 1
ATOM 1979 C C . ALA A 1 268 ? 13.832 -11.161 6.626 1.00 96.00 268 ALA A C 1
ATOM 1981 O O . ALA A 1 268 ? 13.222 -10.107 6.816 1.00 96.00 268 ALA A O 1
ATOM 1982 N N . THR A 1 269 ? 14.681 -11.314 5.602 1.00 96.44 269 THR A N 1
ATOM 1983 C CA . THR A 1 269 ? 14.928 -10.248 4.618 1.00 96.44 269 THR A CA 1
ATOM 1984 C C . THR A 1 269 ? 13.703 -9.984 3.748 1.00 96.44 269 THR A C 1
ATOM 1986 O O . THR A 1 269 ? 13.357 -8.820 3.538 1.00 96.44 269 THR A O 1
ATOM 1989 N N . ALA A 1 270 ? 13.002 -11.027 3.288 1.00 97.38 270 ALA A N 1
ATOM 1990 C CA . ALA A 1 270 ? 11.752 -10.873 2.545 1.00 97.38 270 ALA A CA 1
ATOM 1991 C C . ALA A 1 270 ? 10.674 -10.186 3.400 1.00 97.38 270 ALA A C 1
ATOM 1993 O O . ALA A 1 270 ? 9.988 -9.287 2.915 1.00 97.38 270 ALA A O 1
ATOM 1994 N N . PHE A 1 271 ? 10.574 -10.535 4.687 1.00 97.50 271 PHE A N 1
ATOM 1995 C CA . PHE A 1 271 ? 9.619 -9.928 5.614 1.00 97.50 271 PHE A CA 1
ATOM 1996 C C . PHE A 1 271 ? 9.904 -8.460 5.899 1.00 97.50 271 PHE A C 1
ATOM 1998 O O . PHE A 1 271 ? 8.989 -7.643 5.814 1.00 97.50 271 PHE A O 1
ATOM 2005 N N . GLY A 1 272 ? 11.168 -8.094 6.116 1.00 97.31 272 GLY A N 1
ATOM 2006 C CA . GLY A 1 272 ? 11.554 -6.687 6.225 1.00 97.31 272 GLY A CA 1
ATOM 2007 C C . GLY A 1 272 ? 11.281 -5.907 4.935 1.00 97.31 272 GLY A C 1
ATOM 2008 O O . GLY A 1 272 ? 10.818 -4.767 4.978 1.00 97.31 272 GLY A O 1
ATOM 2009 N N . ALA A 1 273 ? 11.514 -6.528 3.772 1.00 97.62 273 ALA A N 1
ATOM 2010 C CA . ALA A 1 273 ? 11.253 -5.918 2.470 1.00 97.62 273 ALA A CA 1
ATOM 2011 C C . ALA A 1 273 ? 9.764 -5.623 2.238 1.00 97.62 273 ALA A C 1
ATOM 2013 O O . ALA A 1 273 ? 9.447 -4.536 1.742 1.00 97.62 273 ALA A O 1
ATOM 2014 N N . GLU A 1 274 ? 8.880 -6.562 2.598 1.00 97.94 274 GLU A N 1
ATOM 2015 C CA . GLU A 1 274 ? 7.433 -6.367 2.495 1.00 97.94 274 GLU A CA 1
ATOM 2016 C C . GLU A 1 274 ? 6.940 -5.349 3.515 1.00 97.94 274 GLU A C 1
ATOM 2018 O O . GLU A 1 274 ? 6.246 -4.415 3.134 1.00 97.94 274 GLU A O 1
ATOM 2023 N N . ALA A 1 275 ? 7.357 -5.449 4.781 1.00 97.94 275 ALA A N 1
ATOM 2024 C CA . ALA A 1 275 ? 6.979 -4.482 5.810 1.00 97.94 275 ALA A CA 1
ATOM 2025 C C . ALA A 1 275 ? 7.343 -3.042 5.402 1.00 97.94 275 ALA A C 1
ATOM 2027 O O . ALA A 1 275 ? 6.583 -2.107 5.649 1.00 97.94 275 ALA A O 1
ATOM 2028 N N . ALA A 1 276 ? 8.467 -2.854 4.706 1.00 97.94 276 ALA A N 1
ATOM 2029 C CA . ALA A 1 276 ? 8.827 -1.560 4.141 1.00 97.94 276 ALA A CA 1
ATOM 2030 C C . ALA A 1 276 ? 7.970 -1.156 2.933 1.00 97.94 276 ALA A C 1
ATOM 2032 O O . ALA A 1 276 ? 7.651 0.020 2.792 1.00 97.94 276 ALA A O 1
ATOM 2033 N N . SER A 1 277 ? 7.569 -2.092 2.072 1.00 97.19 277 SER A N 1
ATOM 2034 C CA . SER A 1 277 ? 6.646 -1.807 0.960 1.00 97.19 277 SER A CA 1
ATOM 2035 C C . SER A 1 277 ? 5.240 -1.455 1.467 1.00 97.19 277 SER A C 1
ATOM 2037 O O . SER A 1 277 ? 4.602 -0.541 0.954 1.00 97.19 277 SER A O 1
ATOM 2039 N N . ALA A 1 278 ? 4.768 -2.128 2.517 1.00 97.62 278 ALA A N 1
ATOM 2040 C CA . ALA A 1 278 ? 3.595 -1.755 3.302 1.00 97.62 278 ALA A CA 1
ATOM 2041 C C . ALA A 1 278 ? 3.733 -0.343 3.899 1.00 97.62 278 ALA A C 1
ATOM 2043 O O . ALA A 1 278 ? 2.848 0.495 3.730 1.00 97.62 278 ALA A O 1
ATOM 2044 N N . ALA A 1 279 ? 4.871 -0.041 4.533 1.00 98.12 279 ALA A N 1
ATOM 2045 C CA . ALA A 1 279 ? 5.130 1.277 5.109 1.00 98.12 279 ALA A CA 1
ATOM 2046 C C . ALA A 1 279 ? 5.128 2.397 4.061 1.00 98.12 279 ALA A C 1
ATOM 2048 O O . ALA A 1 279 ? 4.592 3.469 4.320 1.00 98.12 279 ALA A O 1
ATOM 2049 N N . LEU A 1 280 ? 5.678 2.159 2.868 1.00 96.38 280 LEU A N 1
ATOM 2050 C CA . LEU A 1 280 ? 5.605 3.123 1.769 1.00 96.38 280 LEU A CA 1
ATOM 2051 C C . LEU A 1 280 ? 4.169 3.312 1.275 1.00 96.38 280 LEU A C 1
ATOM 2053 O O . LEU A 1 280 ? 3.790 4.425 0.927 1.00 96.38 280 LEU A O 1
ATOM 2057 N N . LYS A 1 281 ? 3.348 2.258 1.287 1.00 95.94 281 LYS A N 1
ATOM 2058 C CA . LYS A 1 281 ? 1.975 2.344 0.787 1.00 95.94 281 LYS A CA 1
ATOM 2059 C C . LYS A 1 281 ? 1.012 3.054 1.727 1.00 95.94 281 LYS A C 1
ATOM 2061 O O . LYS A 1 281 ? 0.184 3.821 1.243 1.00 95.94 281 LYS A O 1
ATOM 2066 N N . TRP A 1 282 ? 1.134 2.853 3.035 1.00 97.25 282 TRP A N 1
ATOM 2067 C CA . TRP A 1 282 ? 0.236 3.483 4.012 1.00 97.25 282 TRP A CA 1
ATOM 2068 C C . TRP A 1 282 ? 0.832 4.683 4.740 1.00 97.25 282 TRP A C 1
ATOM 2070 O O . TRP A 1 282 ? 0.092 5.393 5.412 1.00 97.25 282 TRP A O 1
ATOM 2080 N N . VAL A 1 283 ? 2.147 4.900 4.635 1.00 96.25 283 VAL A N 1
ATOM 2081 C CA . VAL A 1 283 ? 2.896 5.932 5.371 1.00 96.25 283 VAL A CA 1
ATOM 2082 C C . VAL A 1 283 ? 2.487 5.953 6.858 1.00 96.25 283 VAL A C 1
ATOM 2084 O O . VAL A 1 283 ? 1.982 6.963 7.355 1.00 96.25 283 VAL A O 1
ATOM 2087 N N . PRO A 1 284 ? 2.643 4.826 7.590 1.00 97.00 284 PRO A N 1
ATOM 2088 C CA . PRO A 1 284 ? 1.986 4.628 8.873 1.00 97.00 284 PRO A CA 1
ATOM 2089 C C . PRO A 1 284 ? 2.741 5.315 10.023 1.00 97.00 284 PRO A C 1
ATOM 2091 O O . PRO A 1 284 ? 3.299 4.667 10.908 1.00 97.00 284 PRO A O 1
ATOM 2094 N N . LEU A 1 285 ? 2.788 6.649 10.016 1.00 95.56 285 LEU A N 1
ATOM 2095 C CA . LEU A 1 285 ? 3.454 7.445 11.055 1.00 95.56 285 LEU A CA 1
ATOM 2096 C C . LEU A 1 285 ? 2.739 7.369 12.418 1.00 95.56 285 LEU A C 1
ATOM 2098 O O . LEU A 1 285 ? 3.311 7.792 13.422 1.00 95.56 285 LEU A O 1
ATOM 2102 N N . GLY A 1 286 ? 1.522 6.815 12.481 1.00 94.50 286 GLY A N 1
ATOM 2103 C CA . GLY A 1 286 ? 0.870 6.427 13.735 1.00 94.50 286 GLY A CA 1
ATOM 2104 C C . GLY A 1 286 ? 1.439 5.130 14.333 1.00 94.50 286 GLY A C 1
ATOM 2105 O O . GLY A 1 286 ? 1.321 4.902 15.537 1.00 94.50 286 GLY A O 1
ATOM 2106 N N . GLY A 1 287 ? 2.097 4.302 13.516 1.00 96.44 287 GLY A N 1
ATOM 2107 C CA . GLY A 1 287 ? 2.727 3.041 13.908 1.00 96.44 287 GLY A CA 1
ATOM 2108 C C . GLY A 1 287 ? 2.558 1.937 12.863 1.00 96.44 287 GLY A C 1
ATOM 2109 O O . GLY A 1 287 ? 1.460 1.706 12.352 1.00 96.44 287 GLY A O 1
ATOM 2110 N N . LEU A 1 288 ? 3.651 1.226 12.580 1.00 97.69 288 LEU A N 1
ATOM 2111 C CA . LEU A 1 288 ? 3.659 -0.049 11.872 1.00 97.69 288 LEU A CA 1
ATOM 2112 C C . LEU A 1 288 ? 3.835 -1.189 12.878 1.00 97.69 288 LEU A C 1
ATOM 2114 O O . LEU A 1 288 ? 4.812 -1.217 13.626 1.00 97.69 288 LEU A O 1
ATOM 2118 N N . TYR A 1 289 ? 2.923 -2.154 12.854 1.00 96.12 289 TYR A N 1
ATOM 2119 C CA . TYR A 1 289 ? 2.912 -3.267 13.794 1.00 96.12 289 TYR A CA 1
ATOM 2120 C C . TYR A 1 289 ? 3.172 -4.582 13.072 1.00 96.12 289 TYR A C 1
ATOM 2122 O O . TYR A 1 289 ? 2.461 -4.960 12.140 1.00 96.12 289 TYR A O 1
ATOM 2130 N N . ILE A 1 290 ? 4.195 -5.289 13.529 1.00 94.88 290 ILE A N 1
ATOM 2131 C CA . ILE A 1 290 ? 4.573 -6.615 13.076 1.00 94.88 290 ILE A CA 1
ATOM 2132 C C . ILE A 1 290 ? 3.871 -7.622 13.983 1.00 94.88 290 ILE A C 1
ATOM 2134 O O . ILE A 1 290 ? 4.212 -7.765 15.155 1.00 94.88 290 ILE A O 1
ATOM 2138 N N . ALA A 1 291 ? 2.856 -8.293 13.450 1.00 88.00 291 ALA A N 1
ATOM 2139 C CA . ALA A 1 291 ? 2.010 -9.215 14.204 1.00 88.00 291 ALA A CA 1
ATOM 2140 C C . ALA A 1 291 ? 2.167 -10.663 13.715 1.00 88.00 291 ALA A C 1
ATOM 2142 O O . ALA A 1 291 ? 3.034 -10.988 12.900 1.00 88.00 291 ALA A O 1
ATOM 2143 N N . GLY A 1 292 ? 1.305 -11.554 14.203 1.00 80.56 292 GLY A N 1
ATOM 2144 C CA . GLY A 1 292 ? 1.207 -12.939 13.749 1.00 80.56 292 GLY A CA 1
ATOM 2145 C C . GLY A 1 292 ? 2.056 -13.915 14.561 1.00 80.56 292 GLY A C 1
ATOM 2146 O O . GLY A 1 292 ? 3.123 -13.591 15.076 1.00 80.56 292 GLY A O 1
ATOM 2147 N N . GLY A 1 293 ? 1.586 -15.161 14.658 1.00 77.00 293 GLY A N 1
ATOM 2148 C CA . GLY A 1 293 ? 2.137 -16.169 15.573 1.00 77.00 293 GLY A CA 1
ATOM 2149 C C . GLY A 1 293 ? 3.560 -16.660 15.269 1.00 77.00 293 GLY A C 1
ATOM 2150 O O . GLY A 1 293 ? 4.071 -17.510 16.012 1.00 77.00 293 GLY A O 1
ATOM 2151 N N . MET A 1 294 ? 4.190 -16.185 14.185 1.00 81.06 294 MET A N 1
ATOM 2152 C CA . MET A 1 294 ? 5.615 -16.396 13.907 1.00 81.06 294 MET A CA 1
ATOM 2153 C C . MET A 1 294 ? 6.506 -15.290 14.483 1.00 81.06 294 MET A C 1
ATOM 2155 O O . MET A 1 294 ? 7.660 -15.574 14.796 1.00 81.06 294 MET A O 1
ATOM 2159 N N . THR A 1 295 ? 5.988 -14.078 14.668 1.00 80.19 295 THR A N 1
ATOM 2160 C CA . THR A 1 295 ? 6.741 -12.909 15.143 1.00 80.19 295 THR A CA 1
ATOM 2161 C C . THR A 1 295 ? 7.347 -13.108 16.537 1.00 80.19 295 THR A C 1
ATOM 2163 O O . THR A 1 295 ? 8.578 -13.120 16.624 1.00 80.19 295 THR A O 1
ATOM 2166 N N . PRO A 1 296 ? 6.576 -13.393 17.611 1.00 77.00 296 PRO A N 1
ATOM 2167 C CA . PRO A 1 296 ? 7.141 -13.526 18.960 1.00 77.00 296 PRO A CA 1
ATOM 2168 C C . PRO A 1 296 ? 8.161 -14.673 19.071 1.00 77.00 296 PRO A C 1
ATOM 2170 O O . PRO A 1 296 ? 9.101 -14.619 19.856 1.00 77.00 296 PRO A O 1
ATOM 2173 N N . LYS A 1 297 ? 8.024 -15.713 18.238 1.00 79.19 297 LYS A N 1
ATOM 2174 C CA . LYS A 1 297 ? 8.919 -16.886 18.234 1.00 79.19 297 LYS A CA 1
ATOM 2175 C C . LYS A 1 297 ? 10.249 -16.636 17.526 1.00 79.19 297 LYS A C 1
ATOM 2177 O O . LYS A 1 297 ? 11.182 -17.415 17.704 1.00 79.19 297 LYS A O 1
ATOM 2182 N N . ASN A 1 298 ? 10.322 -15.596 16.699 1.00 81.31 298 ASN A N 1
ATOM 2183 C CA . ASN A 1 298 ? 11.468 -15.304 15.844 1.00 81.31 298 ASN A CA 1
ATOM 2184 C C . ASN A 1 298 ? 12.016 -13.892 16.061 1.00 81.31 298 ASN A C 1
ATOM 2186 O O . ASN A 1 298 ? 12.761 -13.409 15.213 1.00 81.31 298 ASN A O 1
ATOM 2190 N N . LEU A 1 299 ? 11.705 -13.259 17.197 1.00 83.31 299 LEU A N 1
ATOM 2191 C CA . LEU A 1 299 ? 12.133 -11.897 17.529 1.00 83.31 299 LEU A CA 1
ATOM 2192 C C . LEU A 1 299 ? 13.630 -11.655 17.301 1.00 83.31 299 LEU A C 1
ATOM 2194 O O . LEU A 1 299 ? 13.992 -10.619 16.765 1.00 83.31 299 LEU A O 1
ATOM 2198 N N . ARG A 1 300 ? 14.497 -12.650 17.534 1.00 84.56 300 ARG A N 1
ATOM 2199 C CA . ARG A 1 300 ? 15.942 -12.563 17.234 1.00 84.56 300 ARG A CA 1
ATOM 2200 C C . ARG A 1 300 ? 16.294 -12.184 15.783 1.00 84.56 300 ARG A C 1
ATOM 2202 O O . ARG A 1 300 ? 17.400 -11.729 15.529 1.00 84.56 300 ARG A O 1
ATOM 2209 N N . LEU A 1 301 ? 15.410 -12.459 14.819 1.00 85.50 301 LEU A N 1
ATOM 2210 C CA . LEU A 1 301 ? 15.600 -12.132 13.399 1.00 85.50 301 LEU A CA 1
ATOM 2211 C C . LEU A 1 301 ? 15.078 -10.730 13.050 1.00 85.50 301 LEU A C 1
ATOM 2213 O O . LEU A 1 301 ? 15.377 -10.218 11.969 1.00 85.50 301 LEU A O 1
ATOM 2217 N N . LEU A 1 302 ? 14.276 -10.149 13.946 1.00 88.88 302 LEU A N 1
ATOM 2218 C CA . LEU A 1 302 ? 13.557 -8.891 13.777 1.00 88.88 302 LEU A CA 1
ATOM 2219 C C . LEU A 1 302 ? 14.186 -7.766 14.608 1.00 88.88 302 LEU A C 1
ATOM 2221 O O . LEU A 1 302 ? 14.353 -6.658 14.108 1.00 88.88 302 LEU A O 1
ATOM 2225 N N . GLU A 1 303 ? 14.560 -8.053 15.852 1.00 88.25 303 GLU A N 1
ATOM 2226 C CA . GLU A 1 303 ? 15.067 -7.093 16.829 1.00 88.25 303 GLU A CA 1
ATOM 2227 C C . GLU A 1 303 ? 16.499 -6.634 16.548 1.00 88.25 303 GLU A C 1
ATOM 2229 O O . GLU A 1 303 ? 17.378 -7.422 16.197 1.00 88.25 303 GLU A O 1
ATOM 2234 N N . GLY A 1 304 ? 16.737 -5.346 16.799 1.00 84.81 304 GLY A N 1
ATOM 2235 C CA . GLY A 1 304 ? 18.022 -4.685 16.608 1.00 84.81 304 GLY A CA 1
ATOM 2236 C C . GLY A 1 304 ? 18.128 -4.002 15.246 1.00 84.81 304 GLY A C 1
ATOM 2237 O O . GLY A 1 304 ? 17.699 -4.531 14.224 1.00 84.81 304 GLY A O 1
ATOM 2238 N N . ALA A 1 305 ? 18.751 -2.821 15.218 1.00 82.62 305 ALA A N 1
ATOM 2239 C CA . ALA A 1 305 ? 18.933 -2.046 13.985 1.00 82.62 305 ALA A CA 1
ATOM 2240 C C . ALA A 1 305 ? 19.724 -2.809 12.902 1.00 82.62 305 ALA A C 1
ATOM 2242 O O . ALA A 1 305 ? 19.570 -2.550 11.710 1.00 82.62 305 ALA A O 1
ATOM 2243 N N . ASP A 1 306 ? 20.545 -3.771 13.327 1.00 87.69 306 ASP A N 1
ATOM 2244 C CA . ASP A 1 306 ? 21.366 -4.632 12.482 1.00 87.69 306 ASP A CA 1
ATOM 2245 C C . ASP A 1 306 ? 20.718 -5.974 12.117 1.00 87.69 306 ASP A C 1
ATOM 2247 O O . ASP A 1 306 ? 21.343 -6.796 11.438 1.00 87.69 306 ASP A O 1
ATOM 2251 N N . SER A 1 307 ? 19.473 -6.212 12.537 1.00 94.00 307 SER A N 1
ATOM 2252 C CA . SER A 1 307 ? 18.744 -7.420 12.164 1.00 94.00 307 SER A CA 1
ATOM 2253 C C . SER A 1 307 ? 18.525 -7.485 10.653 1.00 94.00 307 SER A C 1
ATOM 2255 O O . SER A 1 307 ? 18.460 -6.468 9.954 1.00 94.00 307 SER A O 1
ATOM 2257 N N . LEU A 1 308 ? 18.397 -8.701 10.119 1.00 93.75 308 LEU A N 1
ATOM 2258 C CA . LEU A 1 308 ? 18.138 -8.897 8.690 1.00 93.75 308 LEU A CA 1
ATOM 2259 C C . LEU A 1 308 ? 16.821 -8.246 8.262 1.00 93.75 308 LEU A C 1
ATOM 2261 O O . LEU A 1 308 ? 16.758 -7.642 7.191 1.00 93.75 308 LEU A O 1
ATOM 2265 N N . PHE A 1 309 ? 15.806 -8.317 9.125 1.00 96.50 309 PHE A N 1
ATOM 2266 C CA . PHE A 1 309 ? 14.532 -7.644 8.922 1.00 96.50 309 PHE A CA 1
ATOM 2267 C C . PHE A 1 309 ? 14.707 -6.122 8.844 1.00 96.50 309 PHE A C 1
ATOM 2269 O O . PHE A 1 309 ? 14.320 -5.521 7.845 1.00 96.50 309 PHE A O 1
ATOM 2276 N N . MET A 1 310 ? 15.333 -5.488 9.845 1.00 96.62 310 MET A N 1
ATOM 2277 C CA . MET A 1 310 ? 15.437 -4.024 9.903 1.00 96.62 310 MET A CA 1
ATOM 2278 C C . MET A 1 310 ? 16.363 -3.454 8.826 1.00 96.62 310 MET A C 1
ATOM 2280 O O . MET A 1 310 ? 16.070 -2.398 8.262 1.00 96.62 310 MET A O 1
ATOM 2284 N N . ARG A 1 311 ? 17.429 -4.173 8.449 1.00 94.94 311 ARG A N 1
ATOM 2285 C CA . ARG A 1 311 ? 18.261 -3.810 7.289 1.00 94.94 311 ARG A CA 1
ATOM 2286 C C . ARG A 1 311 ? 17.465 -3.863 5.988 1.00 94.94 311 ARG A C 1
ATOM 2288 O O . ARG A 1 311 ? 17.529 -2.929 5.190 1.00 94.94 311 ARG A O 1
ATOM 2295 N N . ALA A 1 312 ? 16.693 -4.930 5.776 1.00 96.19 312 ALA A N 1
ATOM 2296 C CA . ALA A 1 312 ? 15.857 -5.064 4.588 1.00 96.19 312 ALA A CA 1
ATOM 2297 C C . ALA A 1 312 ? 14.718 -4.034 4.557 1.00 96.19 312 ALA A C 1
ATOM 2299 O O . ALA A 1 312 ? 14.387 -3.554 3.467 1.00 96.19 312 ALA A O 1
ATOM 2300 N N . PHE A 1 313 ? 14.175 -3.685 5.730 1.00 97.56 313 PHE A N 1
ATOM 2301 C CA . PHE A 1 313 ? 13.177 -2.638 5.920 1.00 97.56 313 PHE A CA 1
ATOM 2302 C C . PHE A 1 313 ? 13.747 -1.267 5.543 1.00 97.56 313 PHE A C 1
ATOM 2304 O O . PHE A 1 313 ? 13.203 -0.579 4.687 1.00 97.56 313 PHE A O 1
ATOM 2311 N N . GLY A 1 314 ? 14.900 -0.896 6.105 1.00 95.50 314 GLY A N 1
ATOM 2312 C CA . GLY A 1 314 ? 15.535 0.399 5.866 1.00 95.50 314 GLY A CA 1
ATOM 2313 C C . GLY A 1 314 ? 16.098 0.597 4.453 1.00 95.50 314 GLY A C 1
ATOM 2314 O O . GLY A 1 314 ? 16.329 1.739 4.050 1.00 95.50 314 GLY A O 1
ATOM 2315 N N . ASP A 1 315 ? 16.309 -0.464 3.671 1.00 94.19 315 ASP A N 1
ATOM 2316 C CA . ASP A 1 315 ? 16.859 -0.395 2.309 1.00 94.19 315 ASP A CA 1
ATOM 2317 C C . ASP A 1 315 ? 15.800 -0.005 1.256 1.00 94.19 315 ASP A C 1
ATOM 2319 O O . ASP A 1 315 ? 15.428 -0.775 0.366 1.00 94.19 315 ASP A O 1
ATOM 2323 N N . LYS A 1 316 ? 15.314 1.239 1.351 1.00 93.62 316 LYS A N 1
ATOM 2324 C CA . LYS A 1 316 ? 14.411 1.883 0.382 1.00 93.62 316 LYS A CA 1
ATOM 2325 C C . LYS A 1 316 ? 15.011 3.129 -0.281 1.00 93.62 316 LYS A C 1
ATOM 2327 O O . LYS A 1 316 ? 14.298 3.992 -0.797 1.00 93.62 316 LYS A O 1
ATOM 2332 N N . GLY A 1 317 ? 16.338 3.148 -0.447 1.00 89.31 317 GLY A N 1
ATOM 2333 C CA . GLY A 1 317 ? 17.066 4.139 -1.254 1.00 89.31 317 GLY A CA 1
ATOM 2334 C C . GLY A 1 317 ? 16.726 5.576 -0.854 1.00 89.31 317 GLY A C 1
ATOM 2335 O O . GLY A 1 317 ? 16.865 5.942 0.308 1.00 89.31 317 GLY A O 1
ATOM 2336 N N . ARG A 1 318 ? 16.223 6.390 -1.796 1.00 87.06 318 ARG A N 1
ATOM 2337 C CA . ARG A 1 318 ? 15.823 7.781 -1.502 1.00 87.06 318 ARG A CA 1
ATOM 2338 C C . ARG A 1 318 ? 14.730 7.914 -0.424 1.00 87.06 318 ARG A C 1
ATOM 2340 O O . ARG A 1 318 ? 14.616 8.984 0.156 1.00 87.06 318 ARG A O 1
ATOM 2347 N N . LEU A 1 319 ? 13.973 6.851 -0.120 1.00 91.50 319 LEU A N 1
ATOM 2348 C CA . LEU A 1 319 ? 12.917 6.848 0.912 1.00 91.50 319 LEU A CA 1
ATOM 2349 C C . LEU A 1 319 ? 13.357 6.184 2.224 1.00 91.50 319 LEU A C 1
ATOM 2351 O O . LEU A 1 319 ? 12.576 6.116 3.170 1.00 91.50 319 LEU A O 1
ATOM 2355 N N . SER A 1 320 ? 14.621 5.764 2.340 1.00 92.88 320 SER A N 1
ATOM 2356 C CA . SER A 1 320 ? 15.190 5.329 3.620 1.00 92.88 320 SER A CA 1
ATOM 2357 C C . SER A 1 320 ? 15.013 6.366 4.748 1.00 92.88 320 SER A C 1
ATOM 2359 O O . SER A 1 320 ? 14.725 5.949 5.870 1.00 92.88 320 SER A O 1
ATOM 2361 N N . PRO A 1 321 ? 15.127 7.695 4.514 1.00 92.12 321 PRO A N 1
ATOM 2362 C CA . PRO A 1 321 ? 14.836 8.692 5.546 1.00 92.12 321 PRO A CA 1
ATOM 2363 C C . PRO A 1 321 ? 13.380 8.685 6.028 1.00 92.12 321 PRO A C 1
ATOM 2365 O O . PRO A 1 321 ? 13.157 8.811 7.229 1.00 92.12 321 PRO A O 1
ATOM 2368 N N . LEU A 1 322 ? 12.403 8.487 5.131 1.00 91.50 322 LEU A N 1
ATOM 2369 C CA . LEU A 1 322 ? 10.993 8.363 5.520 1.00 91.50 322 LEU A CA 1
ATOM 2370 C C . LEU A 1 322 ? 10.794 7.141 6.421 1.00 91.50 322 LEU A C 1
ATOM 2372 O O . LEU A 1 322 ? 10.180 7.249 7.477 1.00 91.50 322 LEU A O 1
ATOM 2376 N N . LEU A 1 323 ? 11.362 5.991 6.047 1.00 95.56 323 LEU A N 1
ATOM 2377 C CA . LEU A 1 323 ? 11.190 4.762 6.822 1.00 95.56 323 LEU A CA 1
ATOM 2378 C C . LEU A 1 323 ? 11.791 4.831 8.222 1.00 95.56 323 LEU A C 1
ATOM 2380 O O . LEU A 1 323 ? 11.228 4.241 9.135 1.00 95.56 323 LEU A O 1
ATOM 2384 N N . LYS A 1 324 ? 12.869 5.595 8.431 1.00 95.25 324 LYS A N 1
ATOM 2385 C CA . LYS A 1 324 ? 13.426 5.846 9.775 1.00 95.25 324 LYS A CA 1
ATOM 2386 C C . LYS A 1 324 ? 12.467 6.603 10.702 1.00 95.25 324 LYS A C 1
ATOM 2388 O O . LYS A 1 324 ? 12.662 6.587 11.912 1.00 95.25 324 LYS A O 1
ATOM 2393 N N . ARG A 1 325 ? 11.458 7.285 10.149 1.00 94.56 325 ARG A N 1
ATOM 2394 C CA . ARG A 1 325 ? 10.442 8.031 10.909 1.00 94.56 325 ARG A CA 1
ATOM 2395 C C . ARG A 1 325 ? 9.224 7.182 11.267 1.00 94.56 325 ARG A C 1
ATOM 2397 O O . ARG A 1 325 ? 8.404 7.633 12.056 1.00 94.56 325 ARG A O 1
ATOM 2404 N N . VAL A 1 326 ? 9.091 5.985 10.698 1.00 96.75 326 VAL A N 1
ATOM 2405 C CA . VAL A 1 326 ? 7.979 5.077 10.995 1.00 96.75 326 VAL A CA 1
ATOM 2406 C C . VAL A 1 326 ? 8.276 4.350 12.312 1.00 96.75 326 VAL A C 1
ATOM 2408 O O . VAL A 1 326 ? 9.289 3.653 12.388 1.00 96.75 326 VAL A O 1
ATOM 2411 N N . PRO A 1 327 ? 7.441 4.471 13.357 1.00 96.38 327 PRO A N 1
ATOM 2412 C CA . PRO A 1 327 ? 7.585 3.627 14.536 1.00 96.38 327 PRO A CA 1
ATOM 2413 C C . PRO A 1 327 ? 7.258 2.183 14.152 1.00 96.38 327 PRO A C 1
ATOM 2415 O O . PRO A 1 327 ? 6.203 1.941 13.569 1.00 96.38 327 PRO A O 1
ATOM 2418 N N . VAL A 1 328 ? 8.142 1.235 14.472 1.00 96.56 328 VAL A N 1
ATOM 2419 C CA . VAL A 1 328 ? 7.933 -0.192 14.184 1.00 96.56 328 VAL A CA 1
ATOM 2420 C C . VAL A 1 328 ? 7.905 -0.971 15.489 1.00 96.56 328 VAL A C 1
ATOM 2422 O O . VAL A 1 328 ? 8.878 -0.949 16.246 1.00 96.56 328 VAL A O 1
ATOM 2425 N N . LEU A 1 329 ? 6.800 -1.665 15.741 1.00 94.06 329 LEU A N 1
ATOM 2426 C CA . LEU A 1 329 ? 6.564 -2.441 16.957 1.00 94.06 329 LEU A CA 1
ATOM 2427 C C . LEU A 1 329 ? 6.212 -3.887 16.606 1.00 94.06 329 LEU A C 1
ATOM 2429 O O . LEU A 1 329 ? 5.608 -4.129 15.568 1.00 94.06 329 LEU A O 1
ATOM 2433 N N . ALA A 1 330 ? 6.568 -4.842 17.457 1.00 88.06 330 ALA A N 1
ATOM 2434 C CA . ALA A 1 330 ? 6.133 -6.232 17.368 1.00 88.06 330 ALA A CA 1
ATOM 2435 C C . ALA A 1 330 ? 5.181 -6.573 18.524 1.00 88.06 330 ALA A C 1
ATOM 2437 O O . ALA A 1 330 ? 5.419 -6.134 19.647 1.00 88.06 330 ALA A O 1
ATOM 2438 N N . GLU A 1 331 ? 4.123 -7.343 18.246 1.00 82.94 331 GLU A N 1
ATOM 2439 C CA . GLU A 1 331 ? 3.037 -7.622 19.204 1.00 82.94 331 GLU A CA 1
ATOM 2440 C C . GLU A 1 331 ? 2.320 -8.967 18.941 1.00 82.94 331 GLU A C 1
ATOM 2442 O O . GLU A 1 331 ? 2.323 -9.472 17.812 1.00 82.94 331 GLU A O 1
ATOM 2447 N N . ASP A 1 332 ? 1.649 -9.508 19.969 1.00 73.56 332 ASP A N 1
ATOM 2448 C CA . ASP A 1 332 ? 0.631 -10.564 19.882 1.00 73.56 332 ASP A CA 1
ATOM 2449 C C . ASP A 1 332 ? -0.768 -10.061 20.320 1.00 73.56 332 ASP A C 1
ATOM 2451 O O . ASP A 1 332 ? -1.118 -9.989 21.495 1.00 73.56 332 ASP A O 1
ATOM 2455 N N . ILE A 1 333 ? -1.607 -9.723 19.336 1.00 74.62 333 ILE A N 1
ATOM 2456 C CA . ILE A 1 333 ? -2.868 -8.984 19.536 1.00 74.62 333 ILE A CA 1
ATOM 2457 C C . ILE A 1 333 ? -4.013 -9.867 20.086 1.00 74.62 333 ILE A C 1
ATOM 2459 O O . ILE A 1 333 ? -4.965 -9.363 20.698 1.00 74.62 333 ILE A O 1
ATOM 2463 N N . GLY A 1 334 ? -3.948 -11.188 19.882 1.00 71.69 334 GLY A N 1
ATOM 2464 C CA . GLY A 1 334 ? -5.007 -12.128 20.270 1.00 71.69 334 GLY A CA 1
ATOM 2465 C C . GLY A 1 334 ? -6.406 -11.751 19.740 1.00 71.69 334 GLY A C 1
ATOM 2466 O O . GLY A 1 334 ? -6.562 -11.260 18.627 1.00 71.69 334 GLY A O 1
ATOM 2467 N N . GLN A 1 335 ? -7.454 -11.967 20.547 1.00 79.88 335 GLN A N 1
ATOM 2468 C CA . GLN A 1 335 ? -8.860 -11.700 20.173 1.00 79.88 335 GLN A CA 1
ATOM 2469 C C . GLN A 1 335 ? -9.363 -10.286 20.544 1.00 79.88 335 GLN A C 1
ATOM 2471 O O . GLN A 1 335 ? -10.552 -9.975 20.408 1.00 79.88 335 GLN A O 1
ATOM 2476 N N . ARG A 1 336 ? -8.478 -9.398 21.017 1.00 86.75 336 ARG A N 1
ATOM 2477 C CA . ARG A 1 336 ? -8.854 -8.125 21.668 1.00 86.75 336 ARG A CA 1
ATOM 2478 C C . ARG A 1 336 ? -9.552 -7.136 20.742 1.00 86.75 336 ARG A C 1
ATOM 2480 O O . ARG A 1 336 ? -10.396 -6.360 21.190 1.00 86.75 336 ARG A O 1
ATOM 2487 N N . GLY A 1 337 ? -9.245 -7.162 19.449 1.00 87.88 337 GLY A N 1
ATOM 2488 C CA . GLY A 1 337 ? -9.914 -6.277 18.502 1.00 87.88 337 GLY A CA 1
ATOM 2489 C C . GLY A 1 337 ? -11.336 -6.700 18.164 1.00 87.88 337 GLY A C 1
ATOM 2490 O O . GLY A 1 337 ? -12.215 -5.847 18.060 1.00 87.88 337 GLY A O 1
ATOM 2491 N N . ALA A 1 338 ? -11.610 -8.006 18.090 1.00 90.56 338 ALA A N 1
ATOM 2492 C CA . ALA A 1 338 ? -12.982 -8.486 17.968 1.00 90.56 338 ALA A CA 1
ATOM 2493 C C . ALA A 1 338 ? -13.797 -8.111 19.223 1.00 90.56 338 ALA A C 1
ATOM 2495 O O . ALA A 1 338 ? -14.927 -7.633 19.104 1.00 90.56 338 ALA A O 1
ATOM 2496 N N . HIS A 1 339 ? -13.184 -8.176 20.411 1.00 93.56 339 HIS A N 1
ATOM 2497 C CA . HIS A 1 339 ? -13.781 -7.636 21.634 1.00 93.56 339 HIS A CA 1
ATOM 2498 C C . HIS A 1 339 ? -14.101 -6.133 21.529 1.00 93.56 339 HIS A C 1
ATOM 2500 O O . HIS A 1 339 ? -15.214 -5.724 21.865 1.00 93.56 339 HIS A O 1
ATOM 2506 N N . LEU A 1 340 ? -13.182 -5.306 21.008 1.00 92.25 340 LEU A N 1
ATOM 2507 C CA . LEU A 1 340 ? -13.400 -3.856 20.868 1.00 92.25 340 LEU A CA 1
ATOM 2508 C C . LEU A 1 340 ? -14.606 -3.552 19.986 1.00 92.25 340 LEU A C 1
ATOM 2510 O O . LEU A 1 340 ? -15.438 -2.708 20.327 1.00 92.25 340 LEU A O 1
ATOM 2514 N N . VAL A 1 341 ? -14.720 -4.265 18.870 1.00 91.44 341 VAL A N 1
ATOM 2515 C CA . VAL A 1 341 ? -15.838 -4.115 17.940 1.00 91.44 341 VAL A CA 1
ATOM 2516 C C . VAL A 1 341 ? -17.157 -4.515 18.607 1.00 91.44 341 VAL A C 1
ATOM 2518 O O . VAL A 1 341 ? -18.109 -3.733 18.570 1.00 91.44 341 VAL A O 1
ATOM 2521 N N . ALA A 1 342 ? -17.213 -5.675 19.272 1.00 92.25 342 ALA A N 1
ATOM 2522 C CA . ALA A 1 342 ? -18.417 -6.130 19.972 1.00 92.25 342 ALA A CA 1
ATOM 2523 C C . ALA A 1 342 ? -18.841 -5.159 21.091 1.00 92.25 342 ALA A C 1
ATOM 2525 O O . ALA A 1 342 ? -20.023 -4.840 21.231 1.00 92.25 342 ALA A O 1
ATOM 2526 N N . PHE A 1 343 ? -17.879 -4.621 21.843 1.00 92.25 343 PHE A N 1
ATOM 2527 C CA . PHE A 1 343 ? -18.134 -3.630 22.885 1.00 92.25 343 PHE A CA 1
ATOM 2528 C C . PHE A 1 343 ? -18.658 -2.300 22.321 1.00 92.25 343 PHE A C 1
ATOM 2530 O O . PHE A 1 343 ? -19.634 -1.755 22.838 1.00 92.25 343 PHE A O 1
ATOM 2537 N N . ARG A 1 344 ? -18.063 -1.777 21.235 1.00 90.62 344 ARG A N 1
ATOM 2538 C CA . ARG A 1 344 ? -18.561 -0.564 20.553 1.00 90.62 344 ARG A CA 1
ATOM 2539 C C . ARG A 1 344 ? -19.997 -0.756 20.056 1.00 90.62 344 ARG A C 1
ATOM 2541 O O . ARG A 1 344 ? -20.819 0.143 20.219 1.00 90.62 344 ARG A O 1
ATOM 2548 N N . MET A 1 345 ? -20.313 -1.931 19.506 1.00 90.62 345 MET A N 1
ATOM 2549 C CA . MET A 1 345 ? -21.671 -2.275 19.064 1.00 90.62 345 MET A CA 1
ATOM 2550 C C . MET A 1 345 ? -22.667 -2.284 20.225 1.00 90.62 345 MET A C 1
ATOM 2552 O O . MET A 1 345 ? -23.728 -1.672 20.113 1.00 90.62 345 MET A O 1
ATOM 2556 N N . LEU A 1 346 ? -22.309 -2.916 21.350 1.00 90.38 346 LEU A N 1
ATOM 2557 C CA . LEU A 1 346 ? -23.127 -2.898 22.562 1.00 90.38 346 LEU A CA 1
ATOM 2558 C C . LEU A 1 346 ? -23.434 -1.453 22.986 1.00 90.38 346 LEU A C 1
ATOM 2560 O O . LEU A 1 346 ? -24.597 -1.100 23.167 1.00 90.38 346 LEU A O 1
ATOM 2564 N N . ARG A 1 347 ? -22.411 -0.593 23.067 1.00 86.75 347 ARG A N 1
ATOM 2565 C CA . ARG A 1 347 ? -22.556 0.808 23.502 1.00 86.75 347 ARG A CA 1
ATOM 2566 C C . ARG A 1 347 ? -23.364 1.680 22.544 1.00 86.75 347 ARG A C 1
ATOM 2568 O O . ARG A 1 347 ? -24.062 2.574 23.006 1.00 86.75 347 ARG A O 1
ATOM 2575 N N . ALA A 1 348 ? -23.305 1.416 21.241 1.00 80.00 348 ALA A N 1
ATOM 2576 C CA . ALA A 1 348 ? -24.128 2.119 20.259 1.00 80.00 348 ALA A CA 1
ATOM 2577 C C . ALA A 1 348 ? -25.618 1.728 20.343 1.00 80.00 348 ALA A C 1
ATOM 2579 O O . ALA A 1 348 ? -26.479 2.516 19.958 1.00 80.00 348 ALA A O 1
ATOM 2580 N N . SER A 1 349 ? -25.921 0.521 20.839 1.00 62.91 349 SER A N 1
ATOM 2581 C CA . SER A 1 349 ? -27.286 -0.018 20.943 1.00 62.91 349 SER A CA 1
ATOM 2582 C C . SER A 1 349 ? -28.028 0.355 22.234 1.00 62.91 349 SER A C 1
ATOM 2584 O O . SER A 1 349 ? -29.256 0.285 22.275 1.00 62.91 349 SER A O 1
ATOM 2586 N N . THR A 1 350 ? -27.321 0.783 23.286 1.00 51.69 350 THR A N 1
ATOM 2587 C CA . THR A 1 350 ? -27.954 1.286 24.511 1.00 51.69 350 THR A CA 1
ATOM 2588 C C . THR A 1 350 ? -28.456 2.718 24.269 1.00 51.69 350 THR A C 1
ATOM 2590 O O . THR A 1 350 ? -27.637 3.581 23.944 1.00 51.69 350 THR A O 1
ATOM 2593 N N . PRO A 1 351 ? -29.754 3.042 24.444 1.00 38.28 351 PRO A N 1
ATOM 2594 C CA . PRO A 1 351 ? -30.179 4.436 24.500 1.00 38.28 351 PRO A CA 1
ATOM 2595 C C . PRO A 1 351 ? -29.479 5.080 25.700 1.00 38.28 351 PRO A C 1
ATOM 2597 O O . PRO A 1 351 ? -29.807 4.803 26.852 1.00 38.28 351 PRO A O 1
ATOM 2600 N N . SER A 1 352 ? -28.454 5.886 25.438 1.00 32.06 352 SER A N 1
ATOM 2601 C CA . SER A 1 352 ? -27.769 6.636 26.480 1.00 32.06 352 SER A CA 1
ATOM 2602 C C . SER A 1 352 ? -28.798 7.538 27.161 1.00 32.06 352 SER A C 1
ATOM 2604 O O . SER A 1 352 ? -29.346 8.436 26.520 1.00 32.06 352 SER A O 1
ATOM 2606 N N . ALA A 1 353 ? -29.017 7.356 28.468 1.00 31.59 353 ALA A N 1
ATOM 2607 C CA . ALA A 1 353 ? -29.264 8.514 29.318 1.00 31.59 353 ALA A CA 1
ATOM 2608 C C . ALA A 1 353 ? -28.156 9.522 28.983 1.00 31.59 353 ALA A C 1
ATOM 2610 O O . ALA A 1 353 ? -26.995 9.123 28.866 1.00 31.59 353 ALA A O 1
ATOM 2611 N N . ALA A 1 354 ? -28.536 10.758 28.674 1.00 24.45 354 ALA A N 1
ATOM 2612 C CA . ALA A 1 354 ? -27.637 11.765 28.128 1.00 24.45 354 ALA A CA 1
ATOM 2613 C C . ALA A 1 354 ? -26.276 11.770 28.856 1.00 24.45 354 ALA A C 1
ATOM 2615 O O . ALA A 1 354 ? -26.252 11.942 30.075 1.00 24.45 354 ALA A O 1
ATOM 2616 N N . PRO A 1 355 ? -25.146 11.604 28.147 1.00 28.83 355 PRO A N 1
ATOM 2617 C CA . PRO A 1 355 ? -23.886 12.105 28.651 1.00 28.83 355 PRO A CA 1
ATOM 2618 C C . PRO A 1 355 ? -23.994 13.627 28.550 1.00 28.83 355 PRO A C 1
ATOM 2620 O O . PRO A 1 355 ? -24.047 14.175 27.446 1.00 28.83 355 PRO A O 1
ATOM 2623 N N . SER A 1 356 ? -24.078 14.308 29.690 1.00 40.81 356 SER A N 1
ATOM 2624 C CA . SER A 1 356 ? -23.559 15.669 29.763 1.00 40.81 356 SER A CA 1
ATOM 2625 C C . SER A 1 356 ? -22.097 15.617 29.303 1.00 40.81 356 SER A C 1
ATOM 2627 O O . SER A 1 356 ? -21.337 14.772 29.775 1.00 40.81 356 SER A O 1
ATOM 2629 N N . ASP A 1 357 ? -21.756 16.489 28.357 1.00 32.56 357 ASP A N 1
ATOM 2630 C CA . ASP A 1 357 ? -20.409 16.758 27.838 1.00 32.56 357 ASP A CA 1
ATOM 2631 C C . ASP A 1 357 ? -19.819 15.755 26.833 1.00 32.56 357 ASP A C 1
ATOM 2633 O O . ASP A 1 357 ? -18.770 15.148 27.031 1.00 32.56 357 ASP A O 1
ATOM 2637 N N . ILE A 1 358 ? -20.460 15.680 25.663 1.00 28.34 358 ILE A N 1
ATOM 2638 C CA . ILE A 1 358 ? -19.753 15.608 24.372 1.00 28.34 358 ILE A CA 1
ATOM 2639 C C . ILE A 1 358 ? -20.418 16.663 23.470 1.00 28.34 358 ILE A C 1
ATOM 2641 O O . ILE A 1 358 ? -21.629 16.548 23.247 1.00 28.34 358 ILE A O 1
ATOM 2645 N N . PRO A 1 359 ? -19.705 17.697 22.974 1.00 32.59 359 PRO A N 1
ATOM 2646 C CA . PRO A 1 359 ? -20.329 18.772 22.208 1.00 32.59 359 PRO A CA 1
ATOM 2647 C C . PRO A 1 359 ? -21.097 18.237 21.000 1.00 32.59 359 PRO A C 1
ATOM 2649 O O . PRO A 1 359 ? -20.642 17.345 20.280 1.00 32.59 359 PRO A O 1
ATOM 2652 N N . ALA A 1 360 ? -22.274 18.813 20.770 1.00 28.67 360 ALA A N 1
ATOM 2653 C CA . ALA A 1 360 ? -23.263 18.445 19.758 1.00 28.67 360 ALA A CA 1
ATOM 2654 C C . ALA A 1 360 ? -22.797 18.579 18.287 1.00 28.67 360 ALA A C 1
ATOM 2656 O O . ALA A 1 360 ? -23.611 18.474 17.371 1.00 28.67 360 ALA A O 1
ATOM 2657 N N . VAL A 1 361 ? -21.498 18.743 18.040 1.00 33.88 361 VAL A N 1
ATOM 2658 C CA . VAL A 1 361 ? -20.898 18.998 16.726 1.00 33.88 361 VAL A CA 1
ATOM 2659 C C . VAL A 1 361 ? -20.860 17.732 15.855 1.00 33.88 361 VAL A C 1
ATOM 2661 O O . VAL A 1 361 ? -21.090 17.796 14.653 1.00 33.88 361 VAL A O 1
ATOM 2664 N N . GLN A 1 362 ? -20.716 16.533 16.429 1.00 33.78 362 GLN A N 1
ATOM 2665 C CA . GLN A 1 362 ? -20.592 15.301 15.625 1.00 33.78 362 GLN A CA 1
ATOM 2666 C C . GLN A 1 362 ? -21.915 14.685 15.134 1.00 33.78 362 GLN A C 1
ATOM 2668 O O . GLN A 1 362 ? -21.897 13.819 14.262 1.00 33.78 362 GLN A O 1
ATOM 2673 N N . ARG A 1 363 ? -23.078 15.125 15.636 1.00 29.09 363 ARG A N 1
ATOM 2674 C CA . ARG A 1 363 ? -24.397 14.632 15.170 1.00 29.09 363 ARG A CA 1
ATOM 2675 C C . ARG A 1 363 ? -25.100 15.563 14.179 1.00 29.09 363 ARG A C 1
ATOM 2677 O O . ARG A 1 363 ? -26.159 15.210 13.663 1.00 29.09 363 ARG A O 1
ATOM 2684 N N . PHE A 1 364 ? -24.499 16.709 13.870 1.00 35.25 364 PHE A N 1
ATOM 2685 C CA . PHE A 1 364 ? -25.061 17.711 12.966 1.00 35.25 364 PHE A CA 1
ATOM 2686 C C . PHE A 1 364 ? -24.679 17.475 11.492 1.00 35.25 364 PHE A C 1
ATOM 2688 O O . PHE A 1 364 ? -25.512 17.662 10.603 1.00 35.25 364 PHE A O 1
ATOM 2695 N N . PHE A 1 365 ? -23.484 16.933 11.224 1.00 33.84 365 PHE A N 1
ATOM 2696 C CA . PHE A 1 365 ? -22.950 16.786 9.860 1.00 33.84 365 PHE A CA 1
ATOM 2697 C C . PHE A 1 365 ? -23.705 15.795 8.956 1.00 33.84 365 PHE A C 1
ATOM 2699 O O . PHE A 1 365 ? -23.693 15.953 7.739 1.00 33.84 365 PHE A O 1
ATOM 2706 N N . HIS A 1 366 ? -24.445 14.826 9.507 1.00 29.84 366 HIS A N 1
ATOM 2707 C CA . HIS A 1 366 ? -25.195 13.869 8.679 1.00 29.84 366 HIS A CA 1
ATOM 2708 C C . HIS A 1 366 ? -26.571 14.405 8.214 1.00 29.84 366 HIS A C 1
ATOM 2710 O O . HIS A 1 366 ? -27.132 13.905 7.239 1.00 29.84 366 HIS A O 1
ATOM 2716 N N . ARG A 1 367 ? -27.145 15.431 8.864 1.00 26.50 367 ARG A N 1
ATOM 2717 C CA . ARG A 1 367 ? -28.553 15.833 8.635 1.00 26.50 367 ARG A CA 1
ATOM 2718 C C . ARG A 1 367 ? -28.779 17.074 7.767 1.00 26.50 367 ARG A C 1
ATOM 2720 O O . ARG A 1 367 ? -29.936 17.380 7.496 1.00 26.50 367 ARG A O 1
ATOM 2727 N N . LEU A 1 368 ? -27.737 17.752 7.282 1.00 28.48 368 LEU A N 1
ATOM 2728 C CA . LEU A 1 368 ? -27.894 19.043 6.584 1.00 28.48 368 LEU A CA 1
ATOM 2729 C C . LEU A 1 368 ? -27.472 19.096 5.111 1.00 28.48 368 LEU A C 1
ATOM 2731 O O . LEU A 1 368 ? -27.534 20.162 4.498 1.00 28.48 368 LEU A O 1
ATOM 2735 N N . MET A 1 369 ? -27.172 17.948 4.499 1.00 33.06 369 MET A N 1
ATOM 2736 C CA . MET A 1 369 ? -26.967 17.849 3.044 1.00 33.06 369 MET A CA 1
ATOM 2737 C C . MET A 1 369 ? -28.273 17.727 2.235 1.00 33.06 369 MET A C 1
ATOM 2739 O O . MET A 1 369 ? -28.238 17.783 1.012 1.00 33.06 369 MET A O 1
ATOM 2743 N N . LEU A 1 370 ? -29.442 17.613 2.879 1.00 29.05 370 LEU A N 1
ATOM 2744 C CA . LEU A 1 370 ? -30.734 17.475 2.193 1.00 29.05 370 LEU A CA 1
ATOM 2745 C C . LEU A 1 370 ? -31.828 18.303 2.879 1.00 29.05 370 LEU A C 1
ATOM 2747 O O . LEU A 1 370 ? -32.635 17.758 3.628 1.00 29.05 370 LEU A O 1
ATOM 2751 N N . ARG A 1 371 ? -31.865 19.617 2.626 1.00 24.77 371 ARG A N 1
ATOM 2752 C CA . ARG A 1 371 ? -33.099 20.432 2.627 1.00 24.77 371 ARG A CA 1
ATOM 2753 C C . ARG A 1 371 ? -32.820 21.841 2.103 1.00 24.77 371 ARG A C 1
ATOM 2755 O O . ARG A 1 371 ? -32.083 22.615 2.701 1.00 24.77 371 ARG A O 1
ATOM 2762 N N . SER A 1 372 ? -33.449 22.146 0.977 1.00 34.97 372 SER A N 1
ATOM 2763 C CA . SER A 1 372 ? -33.622 23.472 0.393 1.00 34.97 372 SER A CA 1
ATOM 2764 C C . SER A 1 372 ? -34.594 24.310 1.225 1.00 34.97 372 SER A C 1
ATOM 2766 O O . SER A 1 372 ? -35.687 23.817 1.491 1.00 34.97 372 SER A O 1
ATOM 2768 N N . LEU A 1 373 ? -34.258 25.563 1.542 1.00 25.53 373 LEU A N 1
ATOM 2769 C CA . LEU A 1 373 ? -35.213 26.677 1.669 1.00 25.53 373 LEU A CA 1
ATOM 2770 C C . LEU A 1 373 ? -34.459 28.021 1.500 1.00 25.53 373 LEU A C 1
ATOM 2772 O O . LEU A 1 373 ? -33.340 28.130 1.999 1.00 25.53 373 LEU A O 1
ATOM 2776 N N . PRO A 1 374 ? -35.025 29.014 0.782 1.00 36.28 374 PRO A N 1
ATOM 2777 C CA . PRO A 1 374 ? -34.310 30.208 0.341 1.00 36.28 374 PRO A CA 1
ATOM 2778 C C . PRO A 1 374 ? -34.584 31.418 1.242 1.00 36.28 374 PRO A C 1
ATOM 2780 O O . PRO A 1 374 ? -35.725 31.643 1.633 1.00 36.28 374 PRO A O 1
ATOM 2783 N N . LEU A 1 375 ? -33.569 32.253 1.467 1.00 27.80 375 LEU A N 1
ATOM 2784 C CA . LEU A 1 375 ? -33.717 33.661 1.851 1.00 27.80 375 LEU A CA 1
ATOM 2785 C C . LEU A 1 375 ? -32.600 34.473 1.160 1.00 27.80 375 LEU A C 1
ATOM 2787 O O . LEU A 1 375 ? -31.470 34.008 1.050 1.00 27.80 375 LEU A O 1
ATOM 2791 N N . SER A 1 376 ? -32.920 35.666 0.655 1.00 29.69 376 SER A N 1
ATOM 2792 C CA . SER A 1 376 ? -32.008 36.626 -0.008 1.00 29.69 376 SER A CA 1
ATOM 2793 C C . SER A 1 376 ? -32.339 38.057 0.468 1.00 29.69 376 SER A C 1
ATOM 2795 O O . SER A 1 376 ? -33.463 38.256 0.931 1.00 29.69 376 SER A O 1
ATOM 2797 N N . PRO A 1 377 ? -31.529 39.100 0.175 1.00 44.50 377 PRO A N 1
ATOM 2798 C CA . PRO A 1 377 ? -30.157 39.389 0.630 1.00 44.50 377 PRO A CA 1
ATOM 2799 C C . PRO A 1 377 ? -30.049 40.789 1.316 1.00 44.50 377 PRO A C 1
ATOM 2801 O O . PRO A 1 377 ? -31.065 41.472 1.475 1.00 44.50 377 PRO A O 1
ATOM 2804 N N . PRO A 1 378 ? -28.834 41.254 1.696 1.00 32.97 378 PRO A N 1
ATOM 2805 C CA . PRO A 1 378 ? -28.179 42.307 0.892 1.00 32.97 378 PRO A CA 1
ATOM 2806 C C . PRO A 1 378 ? -26.644 42.139 0.679 1.00 32.97 378 PRO A C 1
ATOM 2808 O O . PRO A 1 378 ? -25.929 41.690 1.559 1.00 32.97 378 PRO A O 1
ATOM 2811 N N . LEU A 1 379 ? -26.168 42.540 -0.516 1.00 32.47 379 LEU A N 1
ATOM 2812 C CA . LEU A 1 379 ? -24.780 42.789 -0.996 1.00 32.47 379 LEU A CA 1
ATOM 2813 C C . LEU A 1 379 ? -23.597 41.864 -0.571 1.00 32.47 379 LEU A C 1
ATOM 2815 O O . LEU A 1 379 ? -22.764 42.218 0.251 1.00 32.47 379 LEU A O 1
ATOM 2819 N N . ALA A 1 380 ? -23.450 40.755 -1.310 1.00 37.31 380 ALA A N 1
ATOM 2820 C CA . ALA A 1 380 ? -22.238 40.214 -1.963 1.00 37.31 380 ALA A CA 1
ATOM 2821 C C . ALA A 1 380 ? -20.840 40.392 -1.309 1.00 37.31 380 ALA A C 1
ATOM 2823 O O . ALA A 1 380 ? -19.994 41.108 -1.851 1.00 37.31 380 ALA A O 1
ATOM 2824 N N . ALA A 1 381 ? -20.514 39.615 -0.273 1.00 52.53 381 ALA A N 1
ATOM 2825 C CA . ALA A 1 381 ? -19.114 39.296 0.025 1.00 52.53 381 ALA A CA 1
ATOM 2826 C C . ALA A 1 381 ? -18.700 38.036 -0.759 1.00 52.53 381 ALA A C 1
ATOM 2828 O O . ALA A 1 381 ? -19.083 36.919 -0.425 1.00 52.53 381 ALA A O 1
ATOM 2829 N N . ARG A 1 382 ? -17.943 38.202 -1.851 1.00 64.94 382 ARG A N 1
ATOM 2830 C CA . ARG A 1 382 ? -17.329 37.069 -2.568 1.00 64.94 382 ARG A CA 1
ATOM 2831 C C . ARG A 1 382 ? -16.049 36.662 -1.847 1.00 64.94 382 ARG A C 1
ATOM 2833 O O . ARG A 1 382 ? -15.114 37.459 -1.783 1.00 64.94 382 ARG A O 1
ATOM 2840 N N . SER A 1 383 ? -15.987 35.429 -1.354 1.00 85.94 383 SER A N 1
ATOM 2841 C CA . SER A 1 383 ? -14.729 34.842 -0.888 1.00 85.94 383 SER A CA 1
ATOM 2842 C C . SER A 1 383 ? -13.885 34.412 -2.081 1.00 85.94 383 SER A C 1
ATOM 2844 O O . SER A 1 383 ? -14.404 34.087 -3.151 1.00 85.94 383 SER A O 1
ATOM 2846 N N . VAL A 1 384 ? -12.570 34.412 -1.908 1.00 90.81 384 VAL A N 1
ATOM 2847 C CA . VAL A 1 384 ? -11.631 34.051 -2.971 1.00 90.81 384 VAL A CA 1
ATOM 2848 C C . VAL A 1 384 ? -10.775 32.891 -2.497 1.00 90.81 384 VAL A C 1
ATOM 2850 O O . VAL A 1 384 ? -10.282 32.918 -1.373 1.00 90.81 384 VAL A O 1
ATOM 2853 N N . VAL A 1 385 ? -10.582 31.876 -3.338 1.00 94.00 385 VAL A N 1
ATOM 2854 C CA . VAL A 1 385 ? -9.693 30.750 -3.028 1.00 94.00 385 VAL A CA 1
ATOM 2855 C C . VAL A 1 385 ? -8.563 30.639 -4.044 1.00 94.00 385 VAL A C 1
ATOM 2857 O O . VAL A 1 385 ? -8.787 30.720 -5.254 1.00 94.00 385 VAL A O 1
ATOM 2860 N N . LEU A 1 386 ? -7.341 30.465 -3.539 1.00 95.25 386 LEU A N 1
ATOM 2861 C CA . LEU A 1 386 ? -6.136 30.246 -4.335 1.00 95.25 386 LEU A CA 1
ATOM 2862 C C . LEU A 1 386 ? -5.838 28.747 -4.419 1.00 95.25 386 LEU A C 1
ATOM 2864 O O . LEU A 1 386 ? -5.790 28.039 -3.416 1.00 95.25 386 LEU A O 1
ATOM 2868 N N . VAL A 1 387 ? -5.606 28.262 -5.628 1.00 96.81 387 VAL A N 1
ATOM 2869 C CA . VAL A 1 387 ? -5.341 26.855 -5.913 1.00 96.81 387 VAL A CA 1
ATOM 2870 C C . VAL A 1 387 ? -4.022 26.752 -6.660 1.00 96.81 387 VAL A C 1
ATOM 2872 O O . VAL A 1 387 ? -3.785 27.519 -7.594 1.00 96.81 387 VAL A O 1
ATOM 2875 N N . GLY A 1 388 ? -3.164 25.813 -6.268 1.00 94.75 388 GLY A N 1
ATOM 2876 C CA . GLY A 1 388 ? -1.866 25.619 -6.909 1.00 94.75 388 GLY A CA 1
ATOM 2877 C C . GLY A 1 388 ? -1.510 24.165 -7.180 1.00 94.75 388 GLY A C 1
ATOM 2878 O O . GLY A 1 388 ? -1.882 23.280 -6.420 1.00 94.75 388 GLY A O 1
ATOM 2879 N N . ASP A 1 389 ? -0.769 23.948 -8.264 1.00 93.94 389 ASP A N 1
ATOM 2880 C CA . ASP A 1 389 ? -0.038 22.721 -8.602 1.00 93.94 389 ASP A CA 1
ATOM 2881 C C . ASP A 1 389 ? 1.430 23.110 -8.776 1.00 93.94 389 ASP A C 1
ATOM 2883 O O . ASP A 1 389 ? 1.789 23.833 -9.708 1.00 93.94 389 ASP A O 1
ATOM 2887 N N . VAL A 1 390 ? 2.250 22.709 -7.812 1.00 91.31 390 VAL A N 1
ATOM 2888 C CA . VAL A 1 390 ? 3.644 23.112 -7.654 1.00 91.31 390 VAL A CA 1
ATOM 2889 C C . VAL A 1 390 ? 4.523 21.890 -7.900 1.00 91.31 390 VAL A C 1
ATOM 2891 O O . VAL A 1 390 ? 4.864 21.130 -6.989 1.00 91.31 390 VAL A O 1
ATOM 2894 N N . GLY A 1 391 ? 4.882 21.688 -9.165 1.00 85.81 391 GLY A N 1
ATOM 2895 C CA . GLY A 1 391 ? 5.822 20.653 -9.578 1.00 85.81 391 GLY A CA 1
ATOM 2896 C C . GLY A 1 391 ? 7.279 21.095 -9.424 1.00 85.81 391 GLY A C 1
ATOM 2897 O O . GLY A 1 391 ? 7.575 22.230 -9.062 1.00 85.81 391 GLY A O 1
ATOM 2898 N N . GLY A 1 392 ? 8.225 20.215 -9.769 1.00 77.69 392 GLY A N 1
ATOM 2899 C CA . GLY A 1 392 ? 9.655 20.566 -9.764 1.00 77.69 392 GLY A CA 1
ATOM 2900 C C . GLY A 1 392 ? 10.047 21.579 -10.853 1.00 77.69 392 GLY A C 1
ATOM 2901 O O . GLY A 1 392 ? 10.882 22.459 -10.625 1.00 77.69 392 GLY A O 1
ATOM 2902 N N . THR A 1 393 ? 9.419 21.484 -12.030 1.00 79.88 393 THR A N 1
ATOM 2903 C CA . THR A 1 393 ? 9.764 22.301 -13.209 1.00 79.88 393 THR A CA 1
ATOM 2904 C C . THR A 1 393 ? 8.803 23.463 -13.429 1.00 79.88 393 THR A C 1
ATOM 2906 O O . THR A 1 393 ? 9.240 24.544 -13.809 1.00 79.88 393 THR A O 1
ATOM 2909 N N . ASN A 1 394 ? 7.507 23.256 -13.198 1.00 88.62 394 ASN A N 1
ATOM 2910 C CA . ASN A 1 394 ? 6.468 24.248 -13.456 1.00 88.62 394 ASN A CA 1
ATOM 2911 C C . ASN A 1 394 ? 5.565 24.405 -12.236 1.00 88.62 394 ASN A C 1
ATOM 2913 O O . ASN A 1 394 ? 5.302 23.429 -11.534 1.00 88.62 394 ASN A O 1
ATOM 2917 N N . THR A 1 395 ? 5.035 25.611 -12.071 1.00 92.44 395 THR A N 1
ATOM 2918 C CA . THR A 1 395 ? 3.986 25.943 -11.109 1.00 92.44 395 THR A CA 1
ATOM 2919 C C . THR A 1 395 ? 2.772 26.458 -11.866 1.00 92.44 395 THR A C 1
ATOM 2921 O O . THR A 1 395 ? 2.906 27.310 -12.742 1.00 92.44 395 THR A O 1
ATOM 2924 N N . ARG A 1 396 ? 1.579 25.973 -11.530 1.00 95.19 396 ARG A N 1
ATOM 2925 C CA . ARG A 1 396 ? 0.303 26.475 -12.054 1.00 95.19 396 ARG A CA 1
ATOM 2926 C C . ARG A 1 396 ? -0.519 27.027 -10.909 1.00 95.19 396 ARG A C 1
ATOM 2928 O O . ARG A 1 396 ? -0.725 26.318 -9.928 1.00 95.19 396 ARG A O 1
ATOM 2935 N N . LEU A 1 397 ? -1.022 28.247 -11.044 1.00 95.75 397 LEU A N 1
ATOM 2936 C CA . LEU A 1 397 ? -1.889 28.876 -10.051 1.00 95.75 397 LEU A CA 1
ATOM 2937 C C . LEU A 1 397 ? -3.240 29.236 -10.672 1.00 95.75 397 LEU A C 1
ATOM 2939 O O . LEU A 1 397 ? -3.336 29.572 -11.857 1.00 95.75 397 LEU A O 1
ATOM 2943 N N . GLN A 1 398 ? -4.289 29.129 -9.863 1.00 94.94 398 GLN A N 1
ATOM 2944 C CA . GLN A 1 398 ? -5.664 29.460 -10.212 1.00 94.94 398 GLN A CA 1
ATOM 2945 C C . GLN A 1 398 ? -6.338 30.192 -9.054 1.00 94.94 398 GLN A C 1
ATOM 2947 O O . GLN A 1 398 ? -6.142 29.845 -7.892 1.00 94.94 398 GLN A O 1
ATOM 2952 N N . LEU A 1 399 ? -7.158 31.187 -9.377 1.00 92.88 399 LEU A N 1
ATOM 2953 C CA . LEU A 1 399 ? -7.910 31.979 -8.412 1.00 92.88 399 LEU A CA 1
ATOM 2954 C C . LEU A 1 399 ? -9.404 31.847 -8.705 1.00 92.88 399 LEU A C 1
ATOM 2956 O O . LEU A 1 399 ? -9.825 32.122 -9.829 1.00 92.88 399 LEU A O 1
ATOM 2960 N N . TYR A 1 400 ? -10.199 31.452 -7.713 1.00 92.31 400 TYR A N 1
ATOM 2961 C CA . TYR A 1 400 ? -11.644 31.256 -7.857 1.00 92.31 400 TYR A CA 1
ATOM 2962 C C . TYR A 1 400 ? -12.428 32.198 -6.942 1.00 92.31 400 TYR A C 1
ATOM 2964 O O . TYR A 1 400 ? -12.101 32.334 -5.766 1.00 92.31 400 TYR A O 1
ATOM 2972 N N . ALA A 1 401 ? -13.485 32.817 -7.473 1.00 90.62 401 ALA A N 1
ATOM 2973 C CA . ALA A 1 401 ? -14.488 33.539 -6.692 1.00 90.62 401 ALA A CA 1
ATOM 2974 C C . ALA A 1 401 ? -15.585 32.566 -6.260 1.00 90.62 401 ALA A C 1
ATOM 2976 O O . ALA A 1 401 ? -16.226 31.950 -7.114 1.00 90.62 401 ALA A O 1
ATOM 2977 N N . VAL A 1 402 ? -15.826 32.467 -4.958 1.00 89.81 402 VAL A N 1
ATOM 2978 C CA . VAL A 1 402 ? -16.844 31.607 -4.355 1.00 89.81 402 VAL A CA 1
ATOM 2979 C C . VAL A 1 402 ? -17.995 32.474 -3.854 1.00 89.81 402 VAL A C 1
ATOM 2981 O O . VAL A 1 402 ? -17.784 33.480 -3.173 1.00 89.81 402 VAL A O 1
ATOM 2984 N N . GLU A 1 403 ? -19.214 32.099 -4.231 1.00 86.19 403 GLU A N 1
ATOM 2985 C CA . GLU A 1 403 ? -20.433 32.752 -3.754 1.00 86.19 403 GLU A CA 1
ATOM 2986 C C . GLU A 1 403 ? -20.814 32.239 -2.360 1.00 86.19 403 GLU A C 1
ATOM 2988 O O . GLU A 1 403 ? -20.592 31.075 -2.025 1.00 86.19 403 GLU A O 1
ATOM 2993 N N . GLU A 1 404 ? -21.389 33.116 -1.543 1.00 77.69 404 GLU A N 1
ATOM 2994 C CA . GLU A 1 404 ? -21.865 32.771 -0.206 1.00 77.69 404 GLU A CA 1
ATOM 2995 C C . GLU A 1 404 ? -22.967 31.700 -0.267 1.00 77.69 404 GLU A C 1
ATOM 2997 O O . GLU A 1 404 ? -23.826 31.713 -1.151 1.00 77.69 404 GLU A O 1
ATOM 3002 N N . GLY A 1 405 ? -22.924 30.735 0.655 1.00 76.38 405 GLY A N 1
ATOM 3003 C CA . GLY A 1 405 ? -23.866 29.614 0.687 1.00 76.38 405 GLY A CA 1
ATOM 3004 C C . GLY A 1 405 ? -23.637 28.543 -0.388 1.00 76.38 405 GLY A C 1
ATOM 3005 O O . GLY A 1 405 ? -24.441 27.610 -0.485 1.00 76.38 405 GLY A O 1
ATOM 3006 N N . ALA A 1 406 ? -22.562 28.637 -1.180 1.00 83.25 406 ALA A N 1
ATOM 3007 C CA . ALA A 1 406 ? -22.183 27.597 -2.129 1.00 83.25 406 ALA A CA 1
ATOM 3008 C C . ALA A 1 406 ? -21.954 26.247 -1.427 1.00 83.25 406 ALA A C 1
ATOM 3010 O O . ALA A 1 406 ? -21.433 26.175 -0.315 1.00 83.25 406 ALA A O 1
ATOM 3011 N N . ARG A 1 407 ? -22.324 25.150 -2.096 1.00 80.38 407 ARG A N 1
ATOM 3012 C CA . ARG A 1 407 ? -22.173 23.783 -1.576 1.00 80.38 407 ARG A CA 1
ATOM 3013 C C . ARG A 1 407 ? -21.615 22.866 -2.649 1.00 80.38 407 ARG A C 1
ATOM 3015 O O . ARG A 1 407 ? -21.979 22.995 -3.816 1.00 80.38 407 ARG A O 1
ATOM 3022 N N . VAL A 1 408 ? -20.764 21.922 -2.249 1.00 78.06 408 VAL A N 1
ATOM 3023 C CA . VAL A 1 408 ? -20.321 20.847 -3.145 1.00 78.06 408 VAL A CA 1
ATOM 3024 C C . VAL A 1 408 ? -21.519 19.952 -3.444 1.00 78.06 408 VAL A C 1
ATOM 3026 O O . VAL A 1 408 ? -22.164 19.452 -2.523 1.00 78.06 408 VAL A O 1
ATOM 3029 N N . MET A 1 409 ? -21.820 19.772 -4.726 1.00 75.06 409 MET A N 1
ATOM 3030 C CA . MET A 1 409 ? -22.795 18.788 -5.186 1.00 75.06 409 MET A CA 1
ATOM 3031 C C . MET A 1 409 ? -22.074 17.492 -5.551 1.00 75.06 409 MET A C 1
ATOM 3033 O O . MET A 1 409 ? -20.920 17.522 -5.979 1.00 75.06 409 MET A O 1
ATOM 3037 N N . ASP A 1 410 ? -22.756 16.362 -5.371 1.00 70.12 410 ASP A N 1
ATOM 3038 C CA . ASP A 1 410 ? -22.213 15.062 -5.760 1.00 70.12 410 ASP A CA 1
ATOM 3039 C C . ASP A 1 410 ? -21.903 15.035 -7.265 1.00 70.12 410 ASP A C 1
ATOM 3041 O O . ASP A 1 410 ? -22.643 15.617 -8.064 1.00 70.12 410 ASP A O 1
ATOM 3045 N N . GLN A 1 411 ? -20.794 14.390 -7.633 1.00 74.69 411 GLN A N 1
ATOM 3046 C CA . GLN A 1 411 ? -20.296 14.298 -9.013 1.00 74.69 411 GLN A CA 1
ATOM 3047 C C . GLN A 1 411 ? -20.093 15.654 -9.717 1.00 74.69 411 GLN A C 1
ATOM 3049 O O . GLN A 1 411 ? -20.269 15.775 -10.930 1.00 74.69 411 GLN A O 1
ATOM 3054 N N . GLN A 1 412 ? -19.742 16.703 -8.967 1.00 82.69 412 GLN A N 1
ATOM 3055 C CA . GLN A 1 412 ? -19.450 18.021 -9.528 1.00 82.69 412 GLN A CA 1
ATOM 3056 C C . GLN A 1 412 ? -18.169 18.617 -8.953 1.00 82.69 412 GLN A C 1
ATOM 3058 O O . GLN A 1 412 ? -17.785 18.378 -7.805 1.00 82.69 412 GLN A O 1
ATOM 3063 N N . ARG A 1 413 ? -17.522 19.463 -9.762 1.00 86.44 413 ARG A N 1
ATOM 3064 C CA . ARG A 1 413 ? -16.396 20.292 -9.322 1.00 86.44 413 ARG A CA 1
ATOM 3065 C C . ARG A 1 413 ? -16.808 21.172 -8.146 1.00 86.44 413 ARG A C 1
ATOM 3067 O O . ARG A 1 413 ? -17.946 21.634 -8.073 1.00 86.44 413 ARG A O 1
ATOM 3074 N N . ALA A 1 414 ? -15.848 21.442 -7.262 1.00 88.38 414 ALA A N 1
ATOM 3075 C CA . ALA A 1 414 ? -16.049 22.393 -6.178 1.00 88.38 414 ALA A CA 1
ATOM 3076 C C . ALA A 1 414 ? -16.547 23.747 -6.737 1.00 88.38 414 ALA A C 1
ATOM 3078 O O . ALA A 1 414 ? -16.037 24.189 -7.776 1.00 88.38 414 ALA A O 1
ATOM 3079 N N . PRO A 1 415 ? -17.539 24.391 -6.095 1.00 87.69 415 PRO A N 1
ATOM 3080 C CA . PRO A 1 415 ? -18.086 25.654 -6.573 1.00 87.69 415 PRO A CA 1
ATOM 3081 C C . PRO A 1 415 ? -17.039 26.766 -6.629 1.00 87.69 415 PRO A C 1
ATOM 3083 O O . PRO A 1 415 ? -16.235 26.925 -5.716 1.00 87.69 415 PRO A O 1
ATOM 3086 N N . GLY A 1 416 ? -17.105 27.585 -7.677 1.00 88.38 416 GLY A N 1
ATOM 3087 C CA . GLY A 1 416 ? -16.286 28.784 -7.813 1.00 88.38 416 GLY A CA 1
ATOM 3088 C C . GLY A 1 416 ? -16.121 29.206 -9.271 1.00 88.38 416 GLY A C 1
ATOM 3089 O O . GLY A 1 416 ? -15.933 28.372 -10.156 1.00 88.38 416 GLY A O 1
ATOM 3090 N N . LYS A 1 417 ? -16.171 30.512 -9.543 1.00 90.19 417 LYS A N 1
ATOM 3091 C CA . LYS A 1 417 ? -15.885 31.072 -10.869 1.00 90.19 417 LYS A CA 1
ATOM 3092 C C . LYS A 1 417 ? -14.389 31.347 -10.994 1.00 90.19 417 LYS A C 1
ATOM 3094 O O . LYS A 1 417 ? -13.861 32.148 -10.228 1.00 90.19 417 LYS A O 1
ATOM 3099 N N . LEU A 1 418 ? -13.724 30.734 -11.975 1.00 90.75 418 LEU A N 1
ATOM 3100 C CA . LEU A 1 418 ? -12.317 31.016 -12.273 1.00 90.75 418 LEU A CA 1
ATOM 3101 C C . LEU A 1 418 ? -12.148 32.498 -12.653 1.00 90.75 418 LEU A C 1
ATOM 3103 O O . LEU A 1 418 ? -12.770 32.977 -13.602 1.00 90.75 418 LEU A O 1
ATOM 3107 N N . ILE A 1 419 ? -11.322 33.211 -11.891 1.00 89.00 419 ILE A N 1
ATOM 3108 C CA . ILE A 1 419 ? -10.992 34.631 -12.069 1.00 89.00 419 ILE A CA 1
ATOM 3109 C C . ILE A 1 419 ? -9.700 34.767 -12.874 1.00 89.00 419 ILE A C 1
ATOM 3111 O O . ILE A 1 419 ? -9.623 35.567 -13.803 1.00 89.00 419 ILE A O 1
ATOM 3115 N N . HIS A 1 420 ? -8.681 33.989 -12.506 1.00 89.75 420 HIS A N 1
ATOM 3116 C CA . HIS A 1 420 ? -7.347 34.077 -13.087 1.00 89.75 420 HIS A CA 1
ATOM 3117 C C . HIS A 1 420 ? -6.658 32.710 -13.061 1.00 89.75 420 HIS A C 1
ATOM 3119 O O . HIS A 1 420 ? -6.855 31.928 -12.131 1.00 89.75 420 HIS A O 1
ATOM 3125 N N . SER A 1 421 ? -5.859 32.417 -14.087 1.00 92.88 421 SER A N 1
ATOM 3126 C CA . SER A 1 421 ? -5.019 31.225 -14.166 1.00 92.88 421 SER A CA 1
ATOM 3127 C C . SER A 1 421 ? -3.739 31.551 -14.919 1.00 92.88 421 SER A C 1
ATOM 3129 O O . SER A 1 421 ? -3.790 32.200 -15.963 1.00 92.88 421 SER A O 1
ATOM 3131 N N . ALA A 1 422 ? -2.610 31.076 -14.402 1.00 93.94 422 ALA A N 1
ATOM 3132 C CA . ALA A 1 422 ? -1.312 31.238 -15.036 1.00 93.94 422 ALA A CA 1
ATOM 3133 C C . ALA A 1 422 ? -0.410 30.037 -14.742 1.00 93.94 422 ALA A C 1
ATOM 3135 O O . ALA A 1 422 ? -0.581 29.324 -13.747 1.00 93.94 422 ALA A O 1
ATOM 3136 N N . GLN A 1 423 ? 0.564 29.827 -15.625 1.00 94.75 423 GLN A N 1
ATOM 3137 C CA . GLN A 1 423 ? 1.618 28.836 -15.466 1.00 94.75 423 GLN A CA 1
ATOM 3138 C C . GLN A 1 423 ? 2.975 29.531 -15.544 1.00 94.75 423 GLN A C 1
ATOM 3140 O O . GLN A 1 423 ? 3.206 30.354 -16.425 1.00 94.75 423 GLN A O 1
ATOM 3145 N N . TYR A 1 424 ? 3.874 29.133 -14.653 1.00 94.06 424 TYR A N 1
ATOM 3146 C CA . TYR A 1 424 ? 5.214 29.677 -14.515 1.00 94.06 424 TYR A CA 1
ATOM 3147 C C . TYR A 1 424 ? 6.244 28.561 -14.642 1.00 94.06 424 TYR A C 1
ATOM 3149 O O . TYR A 1 424 ? 6.061 27.465 -14.100 1.00 94.06 424 TYR A O 1
ATOM 3157 N N . LEU A 1 425 ? 7.339 28.849 -15.342 1.00 92.00 425 LEU A N 1
ATOM 3158 C CA . LEU A 1 425 ? 8.519 27.999 -15.326 1.00 92.00 425 LEU A CA 1
ATOM 3159 C C . LEU A 1 425 ? 9.304 28.315 -14.052 1.00 92.00 425 LEU A C 1
ATOM 3161 O O . LEU A 1 425 ? 9.768 29.434 -13.860 1.00 92.00 425 LEU A O 1
ATOM 3165 N N . ASN A 1 426 ? 9.495 27.325 -13.181 1.00 89.75 426 ASN A N 1
ATOM 3166 C CA . ASN A 1 426 ? 10.141 27.546 -11.884 1.00 89.75 426 ASN A CA 1
ATOM 3167 C C . ASN A 1 426 ? 11.593 28.040 -12.026 1.00 89.75 426 ASN A C 1
ATOM 3169 O O . ASN A 1 426 ? 12.140 28.607 -11.088 1.00 89.75 426 ASN A O 1
ATOM 3173 N N . GLY A 1 427 ? 12.228 27.799 -13.182 1.00 87.25 427 GLY A N 1
ATOM 3174 C CA . GLY A 1 427 ? 13.577 28.268 -13.521 1.00 87.25 427 GLY A CA 1
ATOM 3175 C C . GLY A 1 427 ? 13.734 29.782 -13.509 1.00 87.25 427 GLY A C 1
ATOM 3176 O O . GLY A 1 427 ? 14.825 30.255 -13.210 1.00 87.25 427 GLY A O 1
ATOM 3177 N N . ASP A 1 428 ? 12.647 30.507 -13.756 1.00 92.19 428 ASP A N 1
ATOM 3178 C CA . ASP A 1 428 ? 12.672 31.957 -13.939 1.00 92.19 428 ASP A CA 1
ATOM 3179 C C . ASP A 1 428 ? 12.527 32.720 -12.611 1.00 92.19 428 ASP A C 1
ATOM 3181 O O . ASP A 1 428 ? 12.585 33.947 -12.586 1.00 92.19 428 ASP A O 1
ATOM 3185 N N . PHE A 1 429 ? 12.350 32.004 -11.493 1.00 92.25 429 PHE A N 1
ATOM 3186 C CA . PHE A 1 429 ? 12.073 32.579 -10.179 1.00 92.25 429 PHE A CA 1
ATOM 3187 C C . PHE A 1 429 ? 13.085 32.101 -9.133 1.00 92.25 429 PHE A C 1
ATOM 3189 O O . PHE A 1 429 ? 13.506 30.943 -9.119 1.00 92.25 429 PHE A O 1
ATOM 3196 N N . GLY A 1 430 ? 13.459 32.997 -8.217 1.00 90.12 430 GLY A N 1
ATOM 3197 C CA . GLY A 1 430 ? 14.356 32.691 -7.100 1.00 90.12 430 GLY A CA 1
ATOM 3198 C C . GLY A 1 430 ? 13.656 31.978 -5.942 1.00 90.12 430 GLY A C 1
ATOM 3199 O O . GLY A 1 430 ? 14.292 31.204 -5.231 1.00 90.12 430 GLY A O 1
ATOM 3200 N N . SER A 1 431 ? 12.347 32.187 -5.768 1.00 91.50 431 SER A N 1
ATOM 3201 C CA . SER A 1 431 ? 11.536 31.509 -4.751 1.00 91.50 431 SER A CA 1
ATOM 3202 C C . SER A 1 431 ? 10.086 31.318 -5.197 1.00 91.50 431 SER A C 1
ATOM 3204 O O . SER A 1 431 ? 9.590 32.032 -6.069 1.00 91.50 431 SER A O 1
ATOM 3206 N N . PHE A 1 432 ? 9.377 30.390 -4.548 1.00 93.38 432 PHE A N 1
ATOM 3207 C CA . PHE A 1 432 ? 7.945 30.192 -4.780 1.00 93.38 432 PHE A CA 1
ATOM 3208 C C . PHE A 1 432 ? 7.118 31.438 -4.429 1.00 93.38 432 PHE A C 1
ATOM 3210 O O . PHE A 1 432 ? 6.182 31.787 -5.143 1.00 93.38 432 PHE A O 1
ATOM 3217 N N . ASP A 1 433 ? 7.490 32.166 -3.376 1.00 92.94 433 ASP A N 1
ATOM 3218 C CA . ASP A 1 433 ? 6.815 33.405 -3.004 1.00 92.94 433 ASP A CA 1
ATOM 3219 C C . ASP A 1 433 ? 6.836 34.449 -4.129 1.00 92.94 433 ASP A C 1
ATOM 3221 O O . ASP A 1 433 ? 5.881 35.205 -4.269 1.00 92.94 433 ASP A O 1
ATOM 3225 N N . GLN A 1 434 ? 7.908 34.506 -4.932 1.00 93.62 434 GLN A N 1
ATOM 3226 C CA . GLN A 1 434 ? 7.961 35.418 -6.078 1.00 93.62 434 GLN A CA 1
ATOM 3227 C C . GLN A 1 434 ? 6.902 35.051 -7.120 1.00 93.62 434 GLN A C 1
ATOM 3229 O O . GLN A 1 434 ? 6.249 35.947 -7.643 1.00 93.62 434 GLN A O 1
ATOM 3234 N N . ILE A 1 435 ? 6.662 33.756 -7.351 1.00 95.12 435 ILE A N 1
ATOM 3235 C CA . ILE A 1 435 ? 5.591 33.291 -8.241 1.00 95.12 435 ILE A CA 1
ATOM 3236 C C . ILE A 1 435 ? 4.223 33.730 -7.711 1.00 95.12 435 ILE A C 1
ATOM 3238 O O . ILE A 1 435 ? 3.416 34.256 -8.472 1.00 95.12 435 ILE A O 1
ATOM 3242 N N . VAL A 1 436 ? 3.964 33.560 -6.410 1.00 94.06 436 VAL A N 1
ATOM 3243 C CA . VAL A 1 436 ? 2.689 33.980 -5.801 1.00 94.06 436 VAL A CA 1
ATOM 3244 C C . VAL A 1 436 ? 2.519 35.501 -5.871 1.00 94.06 436 VAL A C 1
ATOM 3246 O O . VAL A 1 436 ? 1.447 35.970 -6.248 1.00 94.06 436 VAL A O 1
ATOM 3249 N N . SER A 1 437 ? 3.571 36.276 -5.579 1.00 92.75 437 SER A N 1
ATOM 3250 C CA . SER A 1 437 ? 3.577 37.736 -5.744 1.00 92.75 437 SER A CA 1
ATOM 3251 C C . SER A 1 437 ? 3.229 38.148 -7.176 1.00 92.75 437 SER A C 1
ATOM 3253 O O . SER A 1 437 ? 2.351 38.986 -7.362 1.00 92.75 437 SER A O 1
ATOM 3255 N N . THR A 1 438 ? 3.886 37.553 -8.176 1.00 93.25 438 THR A N 1
ATOM 3256 C CA . THR A 1 438 ? 3.639 37.839 -9.596 1.00 93.25 438 THR A CA 1
ATOM 3257 C C . THR A 1 438 ? 2.215 37.462 -9.998 1.00 93.25 438 THR A C 1
ATOM 3259 O O . THR A 1 438 ? 1.507 38.282 -10.568 1.00 93.25 438 THR A O 1
ATOM 3262 N N . PHE A 1 439 ? 1.738 36.276 -9.617 1.00 92.81 439 PHE A N 1
ATOM 3263 C CA . PHE A 1 439 ? 0.385 35.813 -9.936 1.00 92.81 439 PHE A CA 1
ATOM 3264 C C . PHE A 1 439 ? -0.720 36.694 -9.351 1.00 92.81 439 PHE A C 1
ATOM 3266 O O . PHE A 1 439 ? -1.722 36.965 -10.009 1.00 92.81 439 PHE A O 1
ATOM 3273 N N . LEU A 1 440 ? -0.550 37.154 -8.109 1.00 88.06 440 LEU A N 1
ATOM 3274 C CA . LEU A 1 440 ? -1.519 38.048 -7.482 1.00 88.06 440 LEU A CA 1
ATOM 3275 C C . LEU A 1 440 ? -1.451 39.475 -8.052 1.00 88.06 440 LEU A C 1
ATOM 3277 O O . LEU A 1 440 ? -2.447 40.189 -7.945 1.00 88.06 440 LEU A O 1
ATOM 3281 N N . ALA A 1 441 ? -0.332 39.876 -8.667 1.00 85.75 441 ALA A N 1
ATOM 3282 C CA . ALA A 1 441 ? -0.160 41.180 -9.308 1.00 85.75 441 ALA A CA 1
ATOM 3283 C C . ALA A 1 441 ? -0.632 41.217 -10.778 1.00 85.75 441 ALA A C 1
ATOM 3285 O O . ALA A 1 441 ? -1.195 42.227 -11.197 1.00 85.75 441 ALA A O 1
ATOM 3286 N N . ASP A 1 442 ? -0.469 40.127 -11.539 1.00 79.25 442 ASP A N 1
ATOM 3287 C CA . ASP A 1 442 ? -0.741 40.015 -12.990 1.00 79.25 442 ASP A CA 1
ATOM 3288 C C . ASP A 1 442 ? -2.242 39.943 -13.359 1.00 79.25 442 ASP A C 1
ATOM 3290 O O . ASP A 1 442 ? -2.649 39.380 -14.382 1.00 79.25 442 ASP A O 1
ATOM 3294 N N . GLN A 1 443 ? -3.114 40.514 -12.529 1.00 67.88 443 GLN A N 1
ATOM 3295 C CA . GLN A 1 443 ? -4.554 40.356 -12.689 1.00 67.88 443 GLN A CA 1
ATOM 3296 C C . GLN A 1 443 ? -5.141 41.267 -13.784 1.00 67.88 443 GLN A C 1
ATOM 3298 O O . GLN A 1 443 ? -4.694 42.403 -13.951 1.00 67.88 443 GLN A O 1
ATOM 3303 N N . PRO A 1 444 ? -6.203 40.837 -14.500 1.00 56.53 444 PRO A N 1
ATOM 3304 C CA . PRO A 1 444 ? -6.673 41.514 -15.716 1.00 56.53 444 PRO A CA 1
ATOM 3305 C C . PRO A 1 444 ? -7.234 42.941 -15.543 1.00 56.53 444 PRO A C 1
ATOM 3307 O O . PRO A 1 444 ? -7.517 43.587 -16.549 1.00 56.53 444 PRO A O 1
ATOM 3310 N N . SER A 1 445 ? -7.444 43.445 -14.315 1.00 54.44 445 SER A N 1
ATOM 3311 C CA . SER A 1 445 ? -7.934 44.816 -14.083 1.00 54.44 445 SER A CA 1
ATOM 3312 C C . SER A 1 445 ? -7.522 45.382 -12.708 1.00 54.44 445 SER A C 1
ATOM 3314 O O . SER A 1 445 ? -8.061 44.942 -11.691 1.00 54.44 445 SER A O 1
ATOM 3316 N N . PRO A 1 446 ? -6.656 46.416 -12.645 1.00 50.00 446 PRO A N 1
ATOM 3317 C CA . PRO A 1 446 ? -6.225 47.057 -11.392 1.00 50.00 446 PRO A CA 1
ATOM 3318 C C . PRO A 1 446 ? -7.348 47.738 -10.590 1.00 50.00 446 PRO A C 1
ATOM 3320 O O . PRO A 1 446 ? -7.207 47.968 -9.395 1.00 50.00 446 PRO A O 1
ATOM 3323 N N . SER A 1 447 ? -8.472 48.075 -11.232 1.00 49.25 447 SER A N 1
ATOM 3324 C CA . SER A 1 447 ? -9.605 48.794 -10.625 1.00 49.25 447 SER A CA 1
ATOM 3325 C C . SER A 1 447 ? -10.612 47.905 -9.877 1.00 49.25 447 SER A C 1
ATOM 3327 O O . SER A 1 447 ? -11.549 48.425 -9.276 1.00 49.25 447 SER A O 1
ATOM 3329 N N . LEU A 1 448 ? -10.432 46.579 -9.907 1.00 53.78 448 LEU A N 1
ATOM 3330 C CA . LEU A 1 448 ? -11.306 45.565 -9.295 1.00 53.78 448 LEU A CA 1
ATOM 3331 C C . LEU A 1 448 ? -10.465 44.445 -8.655 1.00 53.78 448 LEU A C 1
ATOM 3333 O O . LEU A 1 448 ? -10.792 43.267 -8.795 1.00 53.78 448 LEU A O 1
ATOM 3337 N N . ALA A 1 449 ? -9.358 44.801 -7.993 1.00 57.72 449 ALA A N 1
ATOM 3338 C CA . ALA A 1 449 ? -8.516 43.818 -7.319 1.00 57.72 449 ALA A CA 1
ATOM 3339 C C . ALA A 1 449 ? -9.371 43.021 -6.306 1.00 57.72 449 ALA A C 1
ATOM 3341 O O . ALA A 1 449 ? -9.943 43.624 -5.392 1.00 57.72 449 ALA A O 1
ATOM 3342 N N . PRO A 1 450 ? -9.524 41.694 -6.475 1.00 61.16 450 PRO A N 1
ATOM 3343 C CA . PRO A 1 450 ? -10.221 40.867 -5.510 1.00 61.16 450 PRO A CA 1
ATOM 3344 C C . PRO A 1 450 ? -9.506 40.949 -4.154 1.00 61.16 450 PRO A C 1
ATOM 3346 O O . PRO A 1 450 ? -8.292 41.180 -4.113 1.00 61.16 450 PRO A O 1
ATOM 3349 N N . PRO A 1 451 ? -10.233 40.752 -3.041 1.00 70.19 451 PRO A N 1
ATOM 3350 C CA . PRO A 1 451 ? -9.606 40.673 -1.728 1.00 70.19 451 PRO A CA 1
ATOM 3351 C C . PRO A 1 451 ? -8.530 39.572 -1.711 1.00 70.19 451 PRO A C 1
ATOM 3353 O O . PRO A 1 451 ? -8.588 38.648 -2.537 1.00 70.19 451 PRO A O 1
ATOM 3356 N N . PRO A 1 452 ? -7.558 39.638 -0.778 1.00 80.69 452 PRO A N 1
ATOM 3357 C CA . PRO A 1 452 ? -6.602 38.553 -0.601 1.00 80.69 452 PRO A CA 1
ATOM 3358 C C . PRO A 1 452 ? -7.346 37.215 -0.456 1.00 80.69 452 PRO A C 1
ATOM 3360 O O . PRO A 1 452 ? -8.450 37.190 0.106 1.00 80.69 452 PRO A O 1
ATOM 3363 N N . PRO A 1 453 ? -6.787 36.103 -0.972 1.00 90.56 453 PRO A N 1
ATOM 3364 C CA . PRO A 1 453 ? -7.453 34.812 -0.897 1.00 90.56 453 PRO A CA 1
ATOM 3365 C C . PRO A 1 453 ? -7.835 34.477 0.548 1.00 90.56 453 PRO A C 1
ATOM 3367 O O . PRO A 1 453 ? -7.010 34.532 1.452 1.00 90.56 453 PRO A O 1
ATOM 3370 N N . SER A 1 454 ? -9.087 34.101 0.777 1.00 92.50 454 SER A N 1
ATOM 3371 C CA . SER A 1 454 ? -9.577 33.678 2.089 1.00 92.50 454 SER A CA 1
ATOM 3372 C C . SER A 1 454 ? -8.960 32.337 2.494 1.00 92.50 454 SER A C 1
ATOM 3374 O O . SER A 1 454 ? -8.555 32.157 3.640 1.00 92.50 454 SER A O 1
ATOM 3376 N N . ALA A 1 455 ? -8.827 31.420 1.535 1.00 94.25 455 ALA A N 1
ATOM 3377 C CA . ALA A 1 455 ? -8.172 30.132 1.717 1.00 94.25 455 ALA A CA 1
ATOM 3378 C C . ALA A 1 455 ? -7.280 29.802 0.516 1.00 94.25 455 ALA A C 1
ATOM 3380 O O . ALA A 1 455 ? -7.548 30.224 -0.612 1.00 94.25 455 ALA A O 1
ATOM 3381 N N . ALA A 1 456 ? -6.232 29.014 0.743 1.00 96.50 456 ALA A N 1
ATOM 3382 C CA . ALA A 1 456 ? -5.395 28.487 -0.320 1.00 96.50 456 ALA A CA 1
ATOM 3383 C C . ALA A 1 456 ? -5.058 27.014 -0.109 1.00 96.50 456 ALA A C 1
ATOM 3385 O O . ALA A 1 456 ? -4.690 26.604 0.994 1.00 96.50 456 ALA A O 1
ATOM 3386 N N . CYS A 1 457 ? -5.105 26.234 -1.186 1.00 97.44 457 CYS A N 1
ATOM 3387 C CA . CYS A 1 457 ? -4.542 24.893 -1.205 1.00 97.44 457 CYS A CA 1
ATOM 3388 C C . CYS A 1 457 ? -3.533 24.748 -2.340 1.00 97.44 457 CYS A C 1
ATOM 3390 O O . CYS A 1 457 ? -3.834 25.032 -3.500 1.00 97.44 457 CYS A O 1
ATOM 3392 N N . LEU A 1 458 ? -2.332 24.293 -1.991 1.00 96.62 458 LEU A N 1
ATOM 3393 C CA . LEU A 1 458 ? -1.241 24.081 -2.932 1.00 96.62 458 LEU A CA 1
ATOM 3394 C C . LEU A 1 458 ? -0.883 22.594 -2.935 1.00 96.62 458 LEU A C 1
ATOM 3396 O O . LEU A 1 458 ? -0.407 22.060 -1.932 1.00 96.62 458 LEU A O 1
ATOM 3400 N N . ALA A 1 459 ? -1.130 21.937 -4.062 1.00 94.31 459 ALA A N 1
ATOM 3401 C CA . ALA A 1 459 ? -0.647 20.598 -4.350 1.00 94.31 459 ALA A CA 1
ATOM 3402 C C . ALA A 1 459 ? 0.846 20.680 -4.686 1.00 94.31 459 ALA A C 1
ATOM 3404 O O . ALA A 1 459 ? 1.221 2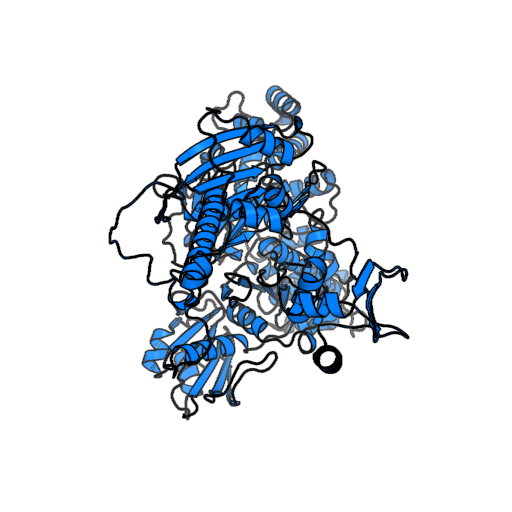1.417 -5.594 1.00 94.31 459 ALA A O 1
ATOM 3405 N N . VAL A 1 460 ? 1.699 19.972 -3.950 1.00 91.06 460 VAL A N 1
ATOM 3406 C CA . VAL A 1 460 ? 3.159 20.049 -4.101 1.00 91.06 460 VAL A CA 1
ATOM 3407 C C . VAL A 1 460 ? 3.759 18.677 -4.398 1.00 91.06 460 VAL A C 1
ATOM 3409 O O . VAL A 1 460 ? 3.371 17.668 -3.806 1.00 91.06 460 VAL A O 1
ATOM 3412 N N . ALA A 1 461 ? 4.735 18.644 -5.304 1.00 80.94 461 ALA A N 1
ATOM 3413 C CA . ALA A 1 461 ? 5.478 17.433 -5.637 1.00 80.94 461 ALA A CA 1
ATOM 3414 C C . ALA A 1 461 ? 6.517 17.117 -4.546 1.00 80.94 461 ALA A C 1
ATOM 3416 O O . ALA A 1 461 ? 7.664 17.566 -4.608 1.00 80.94 461 ALA A O 1
ATOM 3417 N N . GLY A 1 462 ? 6.105 16.354 -3.535 1.00 76.12 462 GLY A N 1
ATOM 3418 C CA . GLY A 1 462 ? 6.971 15.890 -2.453 1.00 76.12 462 GLY A CA 1
ATOM 3419 C C . GLY A 1 462 ? 6.226 15.622 -1.142 1.00 76.12 462 GLY A C 1
ATOM 3420 O O . GLY A 1 462 ? 5.013 15.845 -1.057 1.00 76.12 462 GLY A O 1
ATOM 3421 N N . PRO A 1 463 ? 6.944 15.144 -0.110 1.00 76.19 463 PRO A N 1
ATOM 3422 C CA . PRO A 1 463 ? 6.368 14.923 1.207 1.00 76.19 463 PRO A CA 1
ATOM 3423 C C . PRO A 1 463 ? 6.075 16.263 1.890 1.00 76.19 463 PRO A C 1
ATOM 3425 O O . PRO A 1 463 ? 6.959 17.109 2.036 1.00 76.19 463 PRO A O 1
ATOM 3428 N N . VAL A 1 464 ? 4.831 16.443 2.334 1.00 84.50 464 VAL A N 1
ATOM 3429 C CA . VAL A 1 464 ? 4.421 17.603 3.135 1.00 84.50 464 VAL A CA 1
ATOM 3430 C C . VAL A 1 464 ? 4.532 17.257 4.612 1.00 84.50 464 VAL A C 1
ATOM 3432 O O . VAL A 1 464 ? 3.926 16.297 5.087 1.00 84.50 464 VAL A O 1
ATOM 3435 N N . GLU A 1 465 ? 5.260 18.075 5.363 1.00 78.94 465 GLU A N 1
ATOM 3436 C CA . GLU A 1 465 ? 5.446 17.916 6.800 1.00 78.94 465 GLU A CA 1
ATOM 3437 C C . GLU A 1 465 ? 5.125 19.221 7.513 1.00 78.94 465 GLU A C 1
ATOM 3439 O O . GLU A 1 465 ? 5.686 20.262 7.189 1.00 78.94 465 GLU A O 1
ATOM 3444 N N . ARG A 1 466 ? 4.222 19.177 8.503 1.00 83.12 466 ARG A N 1
ATOM 3445 C CA . ARG A 1 466 ? 3.825 20.362 9.290 1.00 83.12 466 ARG A CA 1
ATOM 3446 C C . ARG A 1 466 ? 3.434 21.557 8.409 1.00 83.12 466 ARG A C 1
ATOM 3448 O O . ARG A 1 466 ? 3.781 22.692 8.711 1.00 83.12 466 ARG A O 1
ATOM 3455 N N . ASN A 1 467 ? 2.695 21.282 7.332 1.00 90.50 467 ASN A N 1
ATOM 3456 C CA . ASN A 1 467 ? 2.274 22.282 6.350 1.00 90.50 467 ASN A CA 1
ATOM 3457 C C . ASN A 1 467 ? 3.441 22.989 5.629 1.00 90.50 467 ASN A C 1
ATOM 3459 O O . ASN A 1 467 ? 3.295 24.128 5.187 1.00 90.50 467 ASN A O 1
ATOM 3463 N N . ALA A 1 468 ? 4.583 22.310 5.503 1.00 90.62 468 ALA A N 1
ATOM 3464 C CA . ALA A 1 468 ? 5.758 22.773 4.781 1.00 90.62 468 ALA A CA 1
ATOM 3465 C C . ALA A 1 468 ? 6.311 21.680 3.851 1.00 90.62 468 ALA A C 1
ATOM 3467 O O . ALA A 1 468 ? 6.118 20.485 4.083 1.00 90.62 468 ALA A O 1
ATOM 3468 N N . VAL A 1 469 ? 7.014 22.089 2.797 1.00 87.75 469 VAL A N 1
ATOM 3469 C CA . VAL A 1 469 ? 7.748 21.200 1.885 1.00 87.75 469 VAL A CA 1
ATOM 3470 C C . VAL A 1 469 ? 9.101 21.813 1.539 1.00 87.75 469 VAL A C 1
ATOM 3472 O O . VAL A 1 469 ? 9.222 23.029 1.384 1.00 87.75 469 VAL A O 1
ATOM 3475 N N . SER A 1 470 ? 10.116 20.962 1.401 1.00 84.62 470 SER A N 1
ATOM 3476 C CA . SER A 1 470 ? 11.432 21.330 0.880 1.00 84.62 470 SER A CA 1
ATOM 3477 C C . SER A 1 470 ? 11.676 20.584 -0.426 1.00 84.62 470 SER A C 1
ATOM 3479 O O . SER A 1 470 ? 11.560 19.357 -0.471 1.00 84.62 470 SER A O 1
ATOM 3481 N N . PHE A 1 471 ? 11.985 21.312 -1.497 1.00 77.31 471 PHE A N 1
ATOM 3482 C CA . PHE A 1 471 ? 12.291 20.699 -2.785 1.00 77.31 471 PHE A CA 1
ATOM 3483 C C . PHE A 1 471 ? 13.736 20.195 -2.791 1.00 77.31 471 PHE A C 1
ATOM 3485 O O . PHE A 1 471 ? 14.652 20.860 -2.330 1.00 77.31 471 PHE A O 1
ATOM 3492 N N . THR A 1 472 ? 13.968 19.004 -3.343 1.00 59.88 472 THR A N 1
ATOM 3493 C CA . THR A 1 472 ? 15.335 18.472 -3.504 1.00 59.88 472 THR A CA 1
ATOM 3494 C C . THR A 1 472 ? 16.000 18.952 -4.788 1.00 59.88 472 THR A C 1
ATOM 3496 O O . THR A 1 472 ? 17.219 18.934 -4.903 1.00 59.88 472 THR A O 1
ATOM 3499 N N . ASN A 1 473 ? 15.193 19.343 -5.777 1.00 65.19 473 ASN A N 1
ATOM 3500 C CA . ASN A 1 473 ? 15.665 19.745 -7.104 1.00 65.19 473 ASN A CA 1
ATOM 3501 C C . ASN A 1 473 ? 15.860 21.267 -7.222 1.00 65.19 473 ASN A C 1
ATOM 3503 O O . ASN A 1 473 ? 16.295 21.745 -8.267 1.00 65.19 473 ASN A O 1
ATOM 3507 N N . ARG A 1 474 ? 15.492 22.020 -6.177 1.00 70.94 474 ARG A N 1
ATOM 3508 C CA . ARG A 1 474 ? 15.616 23.478 -6.038 1.00 70.94 474 ARG A CA 1
ATOM 3509 C C . ARG A 1 474 ? 15.733 23.800 -4.555 1.00 70.94 474 ARG A C 1
ATOM 3511 O O . ARG A 1 474 ? 14.998 23.198 -3.786 1.00 70.94 474 ARG A O 1
ATOM 3518 N N . ASP A 1 475 ? 16.541 24.787 -4.175 1.00 80.31 475 ASP A N 1
ATOM 3519 C CA . ASP A 1 475 ? 16.641 25.281 -2.789 1.00 80.31 475 ASP A CA 1
ATOM 3520 C C . ASP A 1 475 ? 15.405 26.115 -2.385 1.00 80.31 475 ASP A C 1
ATOM 3522 O O . ASP A 1 475 ? 15.499 27.264 -1.956 1.00 80.31 475 ASP A O 1
ATOM 3526 N N . TRP A 1 476 ? 14.210 25.559 -2.586 1.00 86.38 476 TRP A N 1
ATOM 3527 C CA . TRP A 1 476 ? 12.938 26.162 -2.210 1.00 86.38 476 TRP A CA 1
ATOM 3528 C C . TRP A 1 476 ? 12.374 25.454 -0.989 1.00 86.38 476 TRP A C 1
ATOM 3530 O O . TRP A 1 476 ? 12.205 24.234 -0.984 1.00 86.38 476 TRP A O 1
ATOM 3540 N N . VAL A 1 477 ? 11.997 26.253 0.005 1.00 88.56 477 VAL A N 1
ATOM 3541 C CA . VAL A 1 477 ? 11.163 25.827 1.125 1.00 88.56 477 VAL A CA 1
ATOM 3542 C C . VAL A 1 477 ? 9.851 26.586 1.024 1.00 88.56 477 VAL A C 1
ATOM 3544 O O . VAL A 1 477 ? 9.847 27.815 1.013 1.00 88.56 477 VAL A O 1
ATOM 3547 N N . ILE A 1 478 ? 8.744 25.857 0.933 1.00 92.31 478 ILE A N 1
ATOM 3548 C CA . ILE A 1 478 ? 7.401 26.433 0.956 1.00 92.31 478 ILE A CA 1
ATOM 3549 C C . ILE A 1 478 ? 6.806 26.111 2.320 1.00 92.31 478 ILE A C 1
ATOM 3551 O O . ILE A 1 478 ? 6.652 24.941 2.656 1.00 92.31 478 ILE A O 1
ATOM 3555 N N . ASP A 1 479 ? 6.472 27.140 3.093 1.00 94.12 479 ASP A N 1
ATOM 3556 C CA . ASP A 1 479 ? 5.826 27.022 4.400 1.00 94.12 479 ASP A CA 1
ATOM 3557 C C . ASP A 1 479 ? 4.456 27.701 4.341 1.00 94.12 479 ASP A C 1
ATOM 3559 O O . ASP A 1 479 ? 4.354 28.897 4.060 1.00 94.12 479 ASP A O 1
ATOM 3563 N N . GLY A 1 480 ? 3.389 26.938 4.584 1.00 93.06 480 GLY A N 1
ATOM 3564 C CA . GLY A 1 480 ? 2.028 27.456 4.488 1.00 93.06 480 GLY A CA 1
ATOM 3565 C C . GLY A 1 480 ? 1.774 28.616 5.452 1.00 93.06 480 GLY A C 1
ATOM 3566 O O . GLY A 1 480 ? 1.166 29.605 5.058 1.00 93.06 480 GLY A O 1
ATOM 3567 N N . GLY A 1 481 ? 2.315 28.561 6.674 1.00 93.94 481 GLY A N 1
ATOM 3568 C CA . GLY A 1 481 ? 2.179 29.649 7.646 1.00 93.94 481 GLY A CA 1
ATOM 3569 C C . GLY A 1 481 ? 2.918 30.927 7.229 1.00 93.94 481 GLY A C 1
ATOM 3570 O O . GLY A 1 481 ? 2.467 32.037 7.512 1.00 93.94 481 GLY A O 1
ATOM 3571 N N . ALA A 1 482 ? 4.056 30.802 6.547 1.00 92.81 482 ALA A N 1
ATOM 3572 C CA . ALA A 1 482 ? 4.775 31.927 5.963 1.00 92.81 482 ALA A CA 1
ATOM 3573 C C . ALA A 1 482 ? 3.981 32.560 4.815 1.00 92.81 482 ALA A C 1
ATOM 3575 O O . ALA A 1 482 ? 3.908 33.787 4.748 1.00 92.81 482 ALA A O 1
ATOM 3576 N N . LEU A 1 483 ? 3.334 31.748 3.974 1.00 93.62 483 LEU A N 1
ATOM 3577 C CA . LEU A 1 483 ? 2.443 32.234 2.919 1.00 93.62 483 LEU A CA 1
ATOM 3578 C C . LEU A 1 483 ? 1.201 32.940 3.489 1.00 93.62 483 LEU A C 1
ATOM 3580 O O . LEU A 1 483 ? 0.852 34.009 2.990 1.00 93.62 483 LEU A O 1
ATOM 3584 N N . GLU A 1 484 ? 0.585 32.400 4.552 1.00 93.69 484 GLU A N 1
ATOM 3585 C CA . GLU A 1 484 ? -0.520 33.046 5.289 1.00 93.69 484 GLU A CA 1
ATOM 3586 C C . GLU A 1 484 ? -0.122 34.472 5.700 1.00 93.69 484 GLU A C 1
ATOM 3588 O O . GLU A 1 484 ? -0.780 35.441 5.319 1.00 93.69 484 GLU A O 1
ATOM 3593 N N . ARG A 1 485 ? 1.018 34.618 6.392 1.00 90.19 485 ARG A N 1
ATOM 3594 C CA . ARG A 1 485 ? 1.515 35.921 6.870 1.00 90.19 485 ARG A CA 1
ATOM 3595 C C . ARG A 1 485 ? 1.901 36.871 5.739 1.00 90.19 485 ARG A C 1
ATOM 3597 O O . ARG A 1 485 ? 1.607 38.057 5.818 1.00 90.19 485 ARG A O 1
ATOM 3604 N N . ARG A 1 486 ? 2.591 36.373 4.709 1.00 91.25 486 ARG A N 1
ATOM 3605 C CA . ARG A 1 486 ? 3.140 37.210 3.630 1.00 91.25 486 ARG A CA 1
ATOM 3606 C C . ARG A 1 486 ? 2.060 37.773 2.712 1.00 91.25 486 ARG A C 1
ATOM 3608 O O . ARG A 1 486 ? 2.200 38.901 2.250 1.00 91.25 486 ARG A O 1
ATOM 3615 N N . PHE A 1 487 ? 1.022 36.990 2.427 1.00 89.25 487 PHE A N 1
ATOM 3616 C CA . PHE A 1 487 ? -0.002 37.338 1.438 1.00 89.25 487 PHE A CA 1
ATOM 3617 C C . PHE A 1 487 ? -1.368 37.663 2.055 1.00 89.25 487 PHE A C 1
ATOM 3619 O O . PHE A 1 487 ? -2.317 37.914 1.317 1.00 89.25 487 PHE A O 1
ATOM 3626 N N . GLY A 1 488 ? -1.480 37.660 3.389 1.00 87.31 488 GLY A N 1
ATOM 3627 C CA . GLY A 1 488 ? -2.741 37.915 4.089 1.00 87.31 488 GLY A CA 1
ATOM 3628 C C . GLY A 1 488 ? -3.800 36.846 3.815 1.00 87.31 488 GLY A C 1
ATOM 3629 O O . GLY A 1 488 ? -4.990 37.150 3.814 1.00 87.31 488 GLY A O 1
ATOM 3630 N N . ILE A 1 489 ? -3.371 35.611 3.534 1.00 90.38 489 ILE A N 1
ATOM 3631 C CA . ILE A 1 489 ? -4.282 34.497 3.259 1.00 90.38 489 ILE A CA 1
ATOM 3632 C C . ILE A 1 489 ? -4.785 33.954 4.593 1.00 90.38 489 ILE A C 1
ATOM 3634 O O . ILE A 1 489 ? -3.975 33.605 5.449 1.00 90.38 489 ILE A O 1
ATOM 3638 N N . GLY A 1 490 ? -6.106 33.843 4.758 1.00 88.38 490 GLY A N 1
ATOM 3639 C CA . GLY A 1 490 ? -6.708 33.409 6.025 1.00 88.38 490 GLY A CA 1
ATOM 3640 C C . GLY A 1 490 ? -6.250 32.015 6.462 1.00 88.38 490 GLY A C 1
ATOM 3641 O O . GLY A 1 490 ? -5.912 31.811 7.629 1.00 88.38 490 GLY A O 1
ATOM 3642 N N . LYS A 1 491 ? -6.180 31.066 5.519 1.00 92.94 491 LYS A N 1
ATOM 3643 C CA . LYS A 1 491 ? -5.606 29.738 5.758 1.00 92.94 491 LYS A CA 1
ATOM 3644 C C . LYS A 1 491 ? -4.924 29.163 4.521 1.00 92.94 491 LYS A C 1
ATOM 3646 O O . LYS A 1 491 ? -5.517 29.147 3.446 1.00 92.94 491 LYS A O 1
ATOM 3651 N N . VAL A 1 492 ? -3.720 28.615 4.672 1.00 95.81 492 VAL A N 1
ATOM 3652 C CA . VAL A 1 492 ? -2.999 27.899 3.605 1.00 95.81 492 VAL A CA 1
ATOM 3653 C C . VAL A 1 492 ? -2.811 26.441 4.006 1.00 95.81 492 VAL A C 1
ATOM 3655 O O . VAL A 1 492 ? -2.345 26.149 5.107 1.00 95.81 492 VAL A O 1
ATOM 3658 N N . ARG A 1 493 ? -3.120 25.513 3.097 1.00 95.19 493 ARG A N 1
ATOM 3659 C CA . ARG A 1 493 ? -2.834 24.083 3.254 1.00 95.19 493 ARG A CA 1
ATOM 3660 C C . ARG A 1 493 ? -2.011 23.566 2.084 1.00 95.19 493 ARG A C 1
ATOM 3662 O O . ARG A 1 493 ? -2.466 23.559 0.941 1.00 95.19 493 ARG A O 1
ATOM 3669 N N . LEU A 1 494 ? -0.812 23.088 2.382 1.00 95.12 494 LEU A N 1
ATOM 3670 C CA . LEU A 1 494 ? -0.014 22.300 1.457 1.00 95.12 494 LEU A CA 1
ATOM 3671 C C . LEU A 1 494 ? -0.492 20.849 1.521 1.00 95.12 494 LEU A C 1
ATOM 3673 O O . LEU A 1 494 ? -0.700 20.297 2.604 1.00 95.12 494 LEU A O 1
ATOM 3677 N N . VAL A 1 495 ? -0.670 20.228 0.363 1.00 92.88 495 VAL A N 1
ATOM 3678 C CA . VAL A 1 495 ? -0.981 18.800 0.246 1.00 92.88 495 VAL A CA 1
ATOM 3679 C C . VAL A 1 495 ? -0.044 18.175 -0.771 1.00 92.88 495 VAL A C 1
ATOM 3681 O O . VAL A 1 495 ? 0.389 18.838 -1.708 1.00 92.88 495 VAL A O 1
ATOM 3684 N N . ASN A 1 496 ? 0.266 16.894 -0.600 1.00 91.75 496 ASN A N 1
ATOM 3685 C CA . ASN A 1 496 ? 0.947 16.149 -1.649 1.00 91.75 496 ASN A CA 1
ATOM 3686 C C . ASN A 1 496 ? 0.101 16.168 -2.947 1.00 91.75 496 ASN A C 1
ATOM 3688 O O . ASN A 1 496 ? -1.131 16.188 -2.899 1.00 91.75 496 ASN A O 1
ATOM 3692 N N . ASP A 1 497 ? 0.761 16.174 -4.100 1.00 90.25 497 ASP A N 1
ATOM 3693 C CA . ASP A 1 497 ? 0.134 16.197 -5.424 1.00 90.25 497 ASP A CA 1
ATOM 3694 C C . ASP A 1 497 ? -0.858 15.048 -5.660 1.00 90.25 497 ASP A C 1
ATOM 3696 O O . ASP A 1 497 ? -1.971 15.272 -6.139 1.00 90.25 497 ASP A O 1
ATOM 3700 N N . PHE A 1 498 ? -0.530 13.829 -5.237 1.00 91.62 498 PHE A N 1
ATOM 3701 C CA . PHE A 1 498 ? -1.458 12.703 -5.308 1.00 91.62 498 PHE A CA 1
ATOM 3702 C C . PHE A 1 498 ? -2.554 12.748 -4.246 1.00 91.62 498 PHE A C 1
ATOM 3704 O O . PHE A 1 498 ? -3.675 12.327 -4.518 1.00 91.62 498 PHE A O 1
ATOM 3711 N N . VAL A 1 499 ? -2.308 13.353 -3.083 1.00 93.19 499 VAL A N 1
ATOM 3712 C CA . VAL A 1 499 ? -3.397 13.665 -2.143 1.00 93.19 499 VAL A CA 1
ATOM 3713 C C . VAL A 1 499 ? -4.404 14.626 -2.780 1.00 93.19 499 VAL A C 1
ATOM 3715 O O . VAL A 1 499 ? -5.611 14.413 -2.665 1.00 93.19 499 VAL A O 1
ATOM 3718 N N . ALA A 1 500 ? -3.937 15.644 -3.510 1.00 93.12 500 ALA A N 1
ATOM 3719 C CA . ALA A 1 500 ? -4.825 16.489 -4.301 1.00 93.12 500 ALA A CA 1
ATOM 3720 C C . ALA A 1 500 ? -5.557 15.671 -5.374 1.00 93.12 500 ALA A C 1
ATOM 3722 O O . ALA A 1 500 ? -6.764 15.832 -5.519 1.00 93.12 500 ALA A O 1
ATOM 3723 N N . ASN A 1 501 ? -4.892 14.742 -6.065 1.00 92.38 501 ASN A N 1
ATOM 3724 C CA . ASN A 1 501 ? -5.574 13.854 -7.010 1.00 92.38 501 ASN A CA 1
ATOM 3725 C C . ASN A 1 501 ? -6.718 13.073 -6.346 1.00 92.38 501 ASN A C 1
ATOM 3727 O O . ASN A 1 501 ? -7.833 13.096 -6.863 1.00 92.38 501 ASN A O 1
ATOM 3731 N N . GLY A 1 502 ? -6.493 12.453 -5.183 1.00 93.56 502 GLY A N 1
ATOM 3732 C CA . GLY A 1 502 ? -7.534 11.701 -4.476 1.00 93.56 502 GLY A CA 1
ATOM 3733 C C . GLY A 1 502 ? -8.737 12.558 -4.068 1.00 93.56 502 GLY A C 1
ATOM 3734 O O . GLY A 1 502 ? -9.873 12.143 -4.278 1.00 93.56 502 GLY A O 1
ATOM 3735 N N . TYR A 1 503 ? -8.529 13.800 -3.613 1.00 93.38 503 TYR A N 1
ATOM 3736 C CA . TYR A 1 503 ? -9.644 14.738 -3.413 1.00 93.38 503 TYR A CA 1
ATOM 3737 C C . TYR A 1 503 ? -10.350 15.102 -4.719 1.00 93.38 503 TYR A C 1
ATOM 3739 O O . TYR A 1 503 ? -11.563 15.294 -4.736 1.00 93.38 503 TYR A O 1
ATOM 3747 N N . GLY A 1 504 ? -9.609 15.190 -5.822 1.00 92.06 504 GLY A N 1
ATOM 3748 C CA . GLY A 1 504 ? -10.179 15.476 -7.130 1.00 92.06 504 GLY A CA 1
ATOM 3749 C C . GLY A 1 504 ? -11.106 14.370 -7.629 1.00 92.06 504 GLY A C 1
ATOM 3750 O O . GLY A 1 504 ? -12.117 14.688 -8.256 1.00 92.06 504 GLY A O 1
ATOM 3751 N N . LEU A 1 505 ? -10.831 13.107 -7.278 1.00 91.50 505 LEU A N 1
ATOM 3752 C CA . LEU A 1 505 ? -11.699 11.966 -7.594 1.00 91.50 505 LEU A CA 1
ATOM 3753 C C . LEU A 1 505 ? -13.121 12.134 -7.049 1.00 91.50 505 LEU A C 1
ATOM 3755 O O . LEU A 1 505 ? -14.079 11.724 -7.694 1.00 91.50 505 LEU A O 1
ATOM 3759 N N . LEU A 1 506 ? -13.268 12.796 -5.897 1.00 89.62 506 LEU A N 1
ATOM 3760 C CA . LEU A 1 506 ? -14.562 13.038 -5.245 1.00 89.62 506 LEU A CA 1
ATOM 3761 C C . LEU A 1 506 ? -15.450 14.043 -5.998 1.00 89.62 506 LEU A C 1
ATOM 3763 O O . LEU A 1 506 ? -16.567 14.316 -5.571 1.00 89.62 506 LEU A O 1
ATOM 3767 N N . THR A 1 507 ? -14.939 14.636 -7.078 1.00 89.62 507 THR A N 1
ATOM 3768 C CA . THR A 1 507 ? -15.601 15.706 -7.841 1.00 89.62 507 THR A CA 1
ATOM 3769 C C . THR A 1 507 ? -15.825 15.350 -9.309 1.00 89.62 507 THR A C 1
ATOM 3771 O O . THR A 1 507 ? -16.173 16.225 -10.103 1.00 89.62 507 THR A O 1
ATOM 3774 N N . LEU A 1 508 ? -15.559 14.097 -9.687 1.00 88.88 508 LEU A N 1
ATOM 3775 C CA . LEU A 1 508 ? -15.684 13.626 -11.063 1.00 88.88 508 LEU A CA 1
ATOM 3776 C C . LEU A 1 508 ? -17.140 13.318 -11.409 1.00 88.88 508 LEU A C 1
ATOM 3778 O O . LEU A 1 508 ? -17.813 12.576 -10.691 1.00 88.88 508 LEU A O 1
ATOM 3782 N N . ASP A 1 509 ? -17.584 13.809 -12.564 1.00 89.62 509 ASP A N 1
ATOM 3783 C CA . ASP A 1 509 ? -18.703 13.199 -13.281 1.00 89.62 509 ASP A CA 1
ATOM 3784 C C . ASP A 1 509 ? -18.156 12.007 -14.069 1.00 89.62 509 ASP A C 1
ATOM 3786 O O . ASP A 1 509 ? -17.753 12.116 -15.226 1.00 89.62 509 ASP A O 1
ATOM 3790 N N . GLU A 1 510 ? -18.094 10.852 -13.415 1.00 90.12 510 GLU A N 1
ATOM 3791 C CA . GLU A 1 510 ? -17.425 9.665 -13.956 1.00 90.12 510 GLU A CA 1
ATOM 3792 C C . GLU A 1 510 ? -18.008 9.178 -15.279 1.00 90.12 510 GLU A C 1
ATOM 3794 O O . GLU A 1 510 ? -17.308 8.545 -16.062 1.00 90.12 510 GLU A O 1
ATOM 3799 N N . ALA A 1 511 ? -19.283 9.468 -15.544 1.00 87.75 511 ALA A N 1
ATOM 3800 C CA . ALA A 1 511 ? -19.922 9.089 -16.795 1.00 87.75 511 ALA A CA 1
ATOM 3801 C C . ALA A 1 511 ? -19.425 9.928 -17.983 1.00 87.75 511 ALA A C 1
ATOM 3803 O O . ALA A 1 511 ? -19.543 9.488 -19.127 1.00 87.75 511 ALA A O 1
ATOM 3804 N N . LYS A 1 512 ? -18.910 11.137 -17.729 1.00 88.88 512 LYS A N 1
ATOM 3805 C CA . LYS A 1 512 ? -18.480 12.087 -18.767 1.00 88.88 512 LYS A CA 1
ATOM 3806 C C . LYS A 1 512 ? -16.979 12.326 -18.797 1.00 88.88 512 LYS A C 1
ATOM 3808 O O . LYS A 1 512 ? -16.457 12.671 -19.853 1.00 88.88 512 LYS A O 1
ATOM 3813 N N . GLU A 1 513 ? -16.316 12.209 -17.655 1.00 89.38 513 GLU A N 1
ATOM 3814 C CA . GLU A 1 513 ? -14.905 12.561 -17.499 1.00 89.38 513 GLU A CA 1
ATOM 3815 C C . GLU A 1 513 ? -14.000 11.319 -17.526 1.00 89.38 513 GLU A C 1
ATOM 3817 O O . GLU A 1 513 ? -12.914 11.376 -18.103 1.00 89.38 513 GLU A O 1
ATOM 3822 N N . CYS A 1 514 ? -14.483 10.166 -17.044 1.00 91.75 514 CYS A N 1
ATOM 3823 C CA . CYS A 1 514 ? -13.668 8.957 -16.962 1.00 91.75 514 CYS A CA 1
ATOM 3824 C C . CYS A 1 514 ? -13.800 8.053 -18.195 1.00 91.75 514 CYS A C 1
ATOM 3826 O O . CYS A 1 514 ? -14.879 7.842 -18.753 1.00 91.75 514 CYS A O 1
ATOM 3828 N N . VAL A 1 515 ? -12.712 7.352 -18.508 1.00 93.12 515 VAL A N 1
ATOM 3829 C CA . VAL A 1 515 ? -12.745 6.128 -19.315 1.00 93.12 515 VAL A CA 1
ATOM 3830 C C . VAL A 1 515 ? -12.892 4.925 -18.388 1.00 93.12 515 VAL A C 1
ATOM 3832 O O . VAL A 1 515 ? -12.086 4.721 -17.484 1.00 93.12 515 VAL A O 1
ATOM 3835 N N . THR A 1 516 ? -13.891 4.074 -18.620 1.00 95.12 516 THR A N 1
ATOM 3836 C CA . THR A 1 516 ? -14.051 2.833 -17.844 1.00 95.12 516 THR A CA 1
ATOM 3837 C C . THR A 1 516 ? -13.163 1.724 -18.412 1.00 95.12 516 THR A C 1
ATOM 3839 O O . THR A 1 516 ? -13.408 1.238 -19.514 1.00 95.12 516 THR A O 1
ATOM 3842 N N . LEU A 1 517 ? -12.161 1.282 -17.645 1.00 96.06 517 LEU A N 1
ATOM 3843 C CA . LEU A 1 517 ? -11.303 0.140 -17.997 1.00 96.06 517 LEU A CA 1
ATOM 3844 C C . LEU A 1 517 ? -11.916 -1.192 -17.541 1.00 96.06 517 LEU A C 1
ATOM 3846 O O . LEU A 1 517 ? -11.832 -2.196 -18.247 1.00 96.06 517 LEU A O 1
ATOM 3850 N N . GLN A 1 518 ? -12.563 -1.193 -16.371 1.00 96.69 518 GLN A N 1
ATOM 3851 C CA . GLN A 1 518 ? -13.316 -2.327 -15.841 1.00 96.69 518 GLN A CA 1
ATOM 3852 C C . GLN A 1 518 ? -14.550 -1.834 -15.088 1.00 96.69 518 GLN A C 1
ATOM 3854 O O . GLN A 1 518 ? -14.438 -1.178 -14.052 1.00 96.69 518 GLN A O 1
ATOM 3859 N N . ALA A 1 519 ? -15.734 -2.190 -15.582 1.00 96.00 519 ALA A N 1
ATOM 3860 C CA . ALA A 1 519 ? -16.983 -1.900 -14.894 1.00 96.00 519 ALA A CA 1
ATOM 3861 C C . ALA A 1 519 ? -17.211 -2.896 -13.746 1.00 96.00 519 ALA A C 1
ATOM 3863 O O . ALA A 1 519 ? -17.183 -4.109 -13.954 1.00 96.00 519 ALA A O 1
ATOM 3864 N N . ALA A 1 520 ? -17.488 -2.381 -12.551 1.00 95.50 520 ALA A N 1
ATOM 3865 C CA . ALA A 1 520 ? -17.969 -3.158 -11.415 1.00 95.50 520 ALA A CA 1
ATOM 3866 C C . ALA A 1 520 ? -18.822 -2.267 -10.491 1.00 95.50 520 ALA A C 1
ATOM 3868 O O . ALA A 1 520 ? -18.603 -1.053 -10.457 1.00 95.50 520 ALA A O 1
ATOM 3869 N N . PRO A 1 521 ? -19.792 -2.826 -9.744 1.00 94.94 521 PRO A N 1
ATOM 3870 C CA . PRO A 1 521 ? -20.569 -2.050 -8.786 1.00 94.94 521 PRO A CA 1
ATOM 3871 C C . PRO A 1 521 ? -19.681 -1.479 -7.682 1.00 94.94 521 PRO A C 1
ATOM 3873 O O . PRO A 1 521 ? -18.916 -2.213 -7.055 1.00 94.94 521 PRO A O 1
ATOM 3876 N N . LYS A 1 522 ? -19.833 -0.184 -7.409 1.00 93.31 522 LYS A N 1
ATOM 3877 C CA . LYS A 1 522 ? -19.166 0.468 -6.284 1.00 93.31 522 LYS A CA 1
ATOM 3878 C C . LYS A 1 522 ? -19.811 0.092 -4.957 1.00 93.31 522 LYS A C 1
ATOM 3880 O O . LYS A 1 522 ? -21.027 -0.086 -4.874 1.00 93.31 522 LYS A O 1
ATOM 3885 N N . VAL A 1 523 ? -18.994 0.015 -3.913 1.00 91.25 523 VAL A N 1
ATOM 3886 C CA . VAL A 1 523 ? -19.446 -0.173 -2.531 1.00 91.25 523 VAL A CA 1
ATOM 3887 C C . VAL A 1 523 ? -19.321 1.155 -1.791 1.00 91.25 523 VAL A C 1
ATOM 3889 O O . VAL A 1 523 ? -18.225 1.694 -1.658 1.00 91.25 523 VAL A O 1
ATOM 3892 N N . ALA A 1 524 ? -20.446 1.687 -1.313 1.00 87.38 524 ALA A N 1
ATOM 3893 C CA . ALA A 1 524 ? -20.476 2.947 -0.579 1.00 87.38 524 ALA A CA 1
ATOM 3894 C C . ALA A 1 524 ? -19.626 2.865 0.703 1.00 87.38 524 ALA A C 1
ATOM 3896 O O . ALA A 1 524 ? -19.673 1.872 1.429 1.00 87.38 524 ALA A O 1
ATOM 3897 N N . GLY A 1 525 ? -18.815 3.895 0.960 1.00 87.94 525 GLY A N 1
ATOM 3898 C CA . GLY A 1 525 ? -17.909 3.958 2.112 1.00 87.94 525 GLY A CA 1
ATOM 3899 C C . GLY A 1 525 ? -16.677 3.046 2.029 1.00 87.94 525 GLY A C 1
ATOM 3900 O O . GLY A 1 525 ? -15.809 3.128 2.896 1.00 87.94 525 GLY A O 1
ATOM 3901 N N . ALA A 1 526 ? -16.554 2.193 1.003 1.00 93.12 526 ALA A N 1
ATOM 3902 C CA . ALA A 1 526 ? -15.349 1.393 0.802 1.00 93.12 526 ALA A CA 1
ATOM 3903 C C . ALA A 1 526 ? -14.175 2.270 0.337 1.00 93.12 526 ALA A C 1
ATOM 3905 O O . ALA A 1 526 ? -14.411 3.311 -0.283 1.00 93.12 526 ALA A O 1
ATOM 3906 N N . PRO A 1 527 ? -12.916 1.866 0.580 1.00 96.50 527 PRO A N 1
ATOM 3907 C CA . PRO A 1 527 ? -11.764 2.640 0.141 1.00 96.50 527 PRO A CA 1
ATOM 3908 C C . PRO A 1 527 ? -11.782 2.958 -1.360 1.00 96.50 527 PRO A C 1
ATOM 3910 O O . PRO A 1 527 ? -12.326 2.208 -2.177 1.00 96.50 527 PRO A O 1
ATOM 3913 N N . MET A 1 528 ? -11.144 4.067 -1.712 1.00 97.38 528 MET A N 1
ATOM 3914 C CA . MET A 1 528 ? -10.799 4.441 -3.083 1.00 97.38 528 MET A CA 1
ATOM 3915 C C . MET A 1 528 ? -9.279 4.529 -3.193 1.00 97.38 528 MET A C 1
ATOM 3917 O O . MET A 1 528 ? -8.602 4.793 -2.198 1.00 97.38 528 MET A O 1
ATOM 3921 N N . ALA A 1 529 ? -8.730 4.330 -4.386 1.00 97.56 529 ALA A N 1
ATOM 3922 C CA . ALA A 1 529 ? -7.297 4.495 -4.616 1.00 97.56 529 ALA A CA 1
ATOM 3923 C C . ALA A 1 529 ? -7.007 5.096 -5.989 1.00 97.56 529 ALA A C 1
ATOM 3925 O O . ALA A 1 529 ? -7.761 4.894 -6.939 1.00 97.56 529 ALA A O 1
ATOM 3926 N N . CYS A 1 530 ? -5.892 5.812 -6.091 1.00 96.56 530 CYS A N 1
ATOM 3927 C CA . CYS A 1 530 ? -5.388 6.381 -7.332 1.00 96.56 530 CYS A CA 1
ATOM 3928 C C . CYS A 1 530 ? -3.951 5.919 -7.551 1.00 96.56 530 CYS A C 1
ATOM 3930 O O . CYS A 1 530 ? -3.140 6.006 -6.631 1.00 96.56 530 CYS A O 1
ATOM 3932 N N . VAL A 1 531 ? -3.632 5.466 -8.760 1.00 96.44 531 VAL A N 1
ATOM 3933 C CA . VAL A 1 531 ? -2.271 5.122 -9.188 1.00 96.44 531 VAL A CA 1
ATOM 3934 C C . VAL A 1 531 ? -2.011 5.861 -10.490 1.00 96.44 531 VAL A C 1
ATOM 3936 O O . VAL A 1 531 ? -2.773 5.717 -11.447 1.00 96.44 531 VAL A O 1
ATOM 3939 N N . GLY A 1 532 ? -0.960 6.675 -10.553 1.00 93.44 532 GLY A N 1
ATOM 3940 C CA . GLY A 1 532 ? -0.744 7.539 -11.707 1.00 93.44 532 GLY A CA 1
ATOM 3941 C C . GLY A 1 532 ? 0.697 7.622 -12.168 1.00 93.44 532 GLY A C 1
ATOM 3942 O O . GLY A 1 532 ? 1.598 7.963 -11.404 1.00 93.44 532 GLY A O 1
ATOM 3943 N N . ALA A 1 533 ? 0.895 7.364 -13.459 1.00 91.75 533 ALA A N 1
ATOM 3944 C CA . ALA A 1 533 ? 2.207 7.371 -14.082 1.00 91.75 533 ALA A CA 1
ATOM 3945 C C . ALA A 1 533 ? 2.443 8.678 -14.864 1.00 91.75 533 ALA A C 1
ATOM 3947 O O . ALA A 1 533 ? 1.644 9.100 -15.707 1.00 91.75 533 ALA A O 1
ATOM 3948 N N . GLY A 1 534 ? 3.575 9.321 -14.590 1.00 88.25 534 GLY A N 1
ATOM 3949 C CA . GLY A 1 534 ? 4.011 10.579 -15.193 1.00 88.25 534 GLY A CA 1
ATOM 3950 C C . GLY A 1 534 ? 5.535 10.662 -15.243 1.00 88.25 534 GLY A C 1
ATOM 3951 O O . GLY A 1 534 ? 6.203 9.748 -15.728 1.00 88.25 534 GLY A O 1
ATOM 3952 N N . THR A 1 535 ? 6.101 11.755 -14.727 1.00 84.81 535 THR A N 1
ATOM 3953 C CA . THR A 1 535 ? 7.553 11.854 -14.488 1.00 84.81 535 THR A CA 1
ATOM 3954 C C . THR A 1 535 ? 8.017 10.851 -13.428 1.00 84.81 535 THR A C 1
ATOM 3956 O O . THR A 1 535 ? 9.116 10.318 -13.544 1.00 84.81 535 THR A O 1
ATOM 3959 N N . GLY A 1 536 ? 7.160 10.568 -12.444 1.00 89.19 536 GLY A N 1
ATOM 3960 C CA . GLY A 1 536 ? 7.301 9.480 -11.479 1.00 89.19 536 GLY A CA 1
ATOM 3961 C C . GLY A 1 536 ? 6.061 8.583 -11.461 1.00 89.19 536 GLY A C 1
ATOM 3962 O O . GLY A 1 536 ? 5.248 8.632 -12.391 1.00 89.19 536 GLY A O 1
ATOM 3963 N N . LEU A 1 537 ? 5.914 7.800 -10.396 1.00 92.94 537 LEU A N 1
ATOM 3964 C CA . LEU A 1 537 ? 4.730 6.987 -10.122 1.00 92.94 537 LEU A CA 1
ATOM 3965 C C . LEU A 1 537 ? 4.180 7.391 -8.758 1.00 92.94 537 LEU A C 1
ATOM 3967 O O . LEU A 1 537 ? 4.766 7.046 -7.733 1.00 92.94 537 LEU A O 1
ATOM 3971 N N . GLY A 1 538 ? 3.074 8.125 -8.762 1.00 92.38 538 GLY A N 1
ATOM 3972 C CA . GLY A 1 538 ? 2.411 8.528 -7.530 1.00 92.38 538 GLY A CA 1
ATOM 3973 C C . GLY A 1 538 ? 1.194 7.668 -7.233 1.00 92.38 538 GLY A C 1
ATOM 3974 O O . GLY A 1 538 ? 0.546 7.129 -8.139 1.00 92.38 538 GLY A O 1
ATOM 3975 N N . GLU A 1 539 ? 0.899 7.542 -5.945 1.00 95.12 539 GLU A N 1
ATOM 3976 C CA . GLU A 1 539 ? -0.214 6.762 -5.429 1.00 95.12 539 GLU A CA 1
ATOM 3977 C C . GLU A 1 539 ? -0.897 7.529 -4.289 1.00 95.12 539 GLU A C 1
ATOM 3979 O O . GLU A 1 539 ? -0.269 8.289 -3.551 1.00 95.12 539 GLU A O 1
ATOM 3984 N N . CYS A 1 540 ? -2.199 7.330 -4.117 1.00 95.88 540 CYS A N 1
ATOM 3985 C CA . CYS A 1 540 ? -2.915 7.752 -2.915 1.00 95.88 540 CYS A CA 1
ATOM 3986 C C . CYS A 1 540 ? -4.095 6.826 -2.654 1.00 95.88 540 CYS A C 1
ATOM 3988 O O . CYS A 1 540 ? -4.571 6.129 -3.553 1.00 95.88 540 CYS A O 1
ATOM 3990 N N . PHE A 1 541 ? -4.626 6.887 -1.440 1.00 97.50 541 PHE A N 1
ATOM 3991 C CA . PHE A 1 541 ? -5.860 6.201 -1.088 1.00 97.50 541 PHE A CA 1
ATOM 3992 C C . PHE A 1 541 ? -6.762 7.112 -0.267 1.00 97.50 541 PHE A C 1
ATOM 3994 O O . PHE A 1 541 ? -6.288 8.012 0.427 1.00 97.50 541 PHE A O 1
ATOM 4001 N N . SER A 1 542 ? -8.064 6.872 -0.348 1.00 96.62 542 SER A N 1
ATOM 4002 C CA . SER A 1 542 ? -9.066 7.625 0.393 1.00 96.62 542 SER A CA 1
ATOM 4003 C C . SER A 1 542 ? -9.967 6.673 1.163 1.00 96.62 542 SER A C 1
ATOM 4005 O O . SER A 1 542 ? -10.382 5.637 0.637 1.00 96.62 542 SER A O 1
ATOM 4007 N N . THR A 1 543 ? -10.294 7.027 2.401 1.00 95.94 543 THR A N 1
ATOM 4008 C CA . THR A 1 543 ? -11.193 6.250 3.262 1.00 95.94 543 THR A CA 1
ATOM 4009 C C . THR A 1 543 ? -12.300 7.130 3.821 1.00 95.94 543 THR A C 1
ATOM 4011 O O . THR A 1 543 ? -12.139 8.340 3.978 1.00 95.94 543 THR A O 1
ATOM 4014 N N . ALA A 1 544 ? -13.435 6.505 4.121 1.00 89.06 544 ALA A N 1
ATOM 4015 C CA . ALA A 1 544 ? -14.537 7.112 4.849 1.00 89.06 544 ALA A CA 1
ATOM 4016 C C . ALA A 1 544 ? -14.684 6.398 6.200 1.00 89.06 544 ALA A C 1
ATOM 4018 O O . ALA A 1 544 ? -14.509 5.182 6.285 1.00 89.06 544 ALA A O 1
ATOM 4019 N N . SER A 1 545 ? -15.013 7.136 7.262 1.00 83.75 545 SER A N 1
ATOM 4020 C CA . SER A 1 545 ? -15.202 6.555 8.604 1.00 83.75 545 SER A CA 1
ATOM 4021 C C . SER A 1 545 ? -16.452 5.673 8.713 1.00 83.75 545 SER A C 1
ATOM 4023 O O . SER A 1 545 ? -16.528 4.789 9.562 1.00 83.75 545 SER A O 1
ATOM 4025 N N . ALA A 1 546 ? -17.442 5.913 7.857 1.00 80.38 546 ALA A N 1
ATOM 4026 C CA . ALA A 1 546 ? -18.652 5.119 7.718 1.00 80.38 546 ALA A CA 1
ATOM 4027 C C . ALA A 1 546 ? -19.275 5.376 6.339 1.00 80.38 546 ALA A C 1
ATOM 4029 O O . ALA A 1 546 ? -18.898 6.312 5.631 1.00 80.38 546 ALA A O 1
ATOM 4030 N N . GLU A 1 547 ? -20.261 4.564 5.966 1.00 80.19 547 GLU A N 1
ATOM 4031 C CA . GLU A 1 547 ? -21.099 4.849 4.803 1.00 80.19 547 GLU A CA 1
ATOM 4032 C C . GLU A 1 547 ? -21.766 6.229 4.955 1.00 80.19 547 GLU A C 1
ATOM 4034 O O . GLU A 1 547 ? -22.346 6.538 5.994 1.00 80.19 547 GLU A O 1
ATOM 4039 N N . GLY A 1 548 ? -21.644 7.073 3.926 1.00 78.88 548 GLY A N 1
ATOM 4040 C CA . GLY A 1 548 ? -22.152 8.449 3.928 1.00 78.88 548 GLY A CA 1
ATOM 4041 C C . GLY A 1 548 ? -21.235 9.490 4.586 1.00 78.88 548 GLY A C 1
ATOM 4042 O O . GLY A 1 548 ? -21.492 10.684 4.434 1.00 78.88 548 GLY A O 1
ATOM 4043 N N . SER A 1 549 ? -20.158 9.079 5.266 1.00 81.81 549 SER A N 1
ATOM 4044 C CA . SER A 1 549 ? -19.126 10.007 5.747 1.00 81.81 549 SER A CA 1
ATOM 4045 C C . SER A 1 549 ? -18.302 10.576 4.584 1.00 81.81 549 SER A C 1
ATOM 4047 O O . SER A 1 549 ? -18.105 9.888 3.578 1.00 81.81 549 SER A O 1
ATOM 4049 N N . PRO A 1 550 ? -17.765 11.806 4.711 1.00 83.94 550 PRO A N 1
ATOM 4050 C CA . PRO A 1 550 ? -16.832 12.335 3.727 1.00 83.94 550 PRO A CA 1
ATOM 4051 C C . PRO A 1 550 ? -15.574 11.464 3.651 1.00 83.94 550 PRO A C 1
ATOM 4053 O O . PRO A 1 550 ? -15.086 10.956 4.663 1.00 83.94 550 PRO A O 1
ATOM 4056 N N . TYR A 1 551 ? -15.046 11.329 2.436 1.00 90.56 551 TYR A N 1
ATOM 4057 C CA . TYR A 1 551 ? -13.740 10.725 2.216 1.00 90.56 551 TYR A CA 1
ATOM 4058 C C . TYR A 1 551 ? -12.624 11.704 2.572 1.00 90.56 551 TYR A C 1
ATOM 4060 O O . TYR A 1 551 ? -12.638 12.867 2.144 1.00 90.56 551 TYR A O 1
ATOM 4068 N N . GLU A 1 552 ? -11.634 11.173 3.280 1.00 92.25 552 GLU A N 1
ATOM 4069 C CA . GLU A 1 552 ? -10.338 11.794 3.519 1.00 92.25 552 GLU A CA 1
ATOM 4070 C C . GLU A 1 552 ? -9.271 11.058 2.715 1.00 92.25 552 GLU A C 1
ATOM 4072 O O . GLU A 1 552 ? -9.323 9.836 2.574 1.00 92.25 552 GLU A O 1
ATOM 4077 N N . THR A 1 553 ? -8.323 11.812 2.158 1.00 94.25 553 THR A N 1
ATOM 4078 C CA . THR A 1 553 ? -7.277 11.272 1.279 1.00 94.25 553 THR A CA 1
ATOM 4079 C C . THR A 1 553 ? -5.922 11.289 1.970 1.00 94.25 553 THR A C 1
ATOM 4081 O O . THR A 1 553 ? -5.510 12.303 2.537 1.00 94.25 553 THR A O 1
ATOM 4084 N N . PHE A 1 554 ? -5.206 10.176 1.848 1.00 94.25 554 PHE A N 1
ATOM 4085 C CA . PHE A 1 554 ? -3.908 9.921 2.449 1.00 94.25 554 PHE A CA 1
ATOM 4086 C C . PHE A 1 554 ? -2.846 9.729 1.366 1.00 94.25 554 PHE A C 1
ATOM 4088 O O . PHE A 1 554 ? -3.098 9.142 0.309 1.00 94.25 554 PHE A O 1
ATOM 4095 N N . ALA A 1 555 ? -1.649 10.249 1.637 1.00 92.31 555 ALA A N 1
ATOM 4096 C CA . ALA A 1 555 ? -0.507 10.106 0.745 1.00 92.31 555 ALA A CA 1
ATOM 4097 C C . ALA A 1 555 ? -0.019 8.655 0.713 1.00 92.31 555 ALA A C 1
ATOM 4099 O O . ALA A 1 555 ? -0.115 7.932 1.707 1.00 92.31 555 ALA A O 1
ATOM 4100 N N . SER A 1 556 ? 0.554 8.259 -0.420 1.00 94.69 556 SER A N 1
ATOM 4101 C CA . SER A 1 556 ? 1.239 6.987 -0.573 1.00 94.69 556 SER A CA 1
ATOM 4102 C C . SER A 1 556 ? 2.534 7.175 -1.356 1.00 94.69 556 SER A C 1
ATOM 4104 O O . SER A 1 556 ? 2.567 7.833 -2.389 1.00 94.69 556 SER A O 1
ATOM 4106 N N . GLU A 1 557 ? 3.599 6.539 -0.882 1.00 94.12 557 GLU A N 1
ATOM 4107 C CA . GLU A 1 557 ? 4.891 6.430 -1.566 1.00 94.12 557 GLU A CA 1
ATOM 4108 C C . GLU A 1 557 ? 5.021 5.059 -2.254 1.00 94.12 557 GLU A C 1
ATOM 4110 O O . GLU A 1 557 ? 6.123 4.546 -2.472 1.00 94.12 557 GLU A O 1
ATOM 4115 N N . GLY A 1 558 ? 3.885 4.420 -2.566 1.00 93.38 558 GLY A N 1
ATOM 4116 C CA . GLY A 1 558 ? 3.808 3.054 -3.079 1.00 93.38 558 GLY A CA 1
ATOM 4117 C C . GLY A 1 558 ? 4.633 2.807 -4.341 1.00 93.38 558 GLY A C 1
ATOM 4118 O O . GLY A 1 558 ? 5.286 1.763 -4.425 1.00 93.38 558 GLY A O 1
ATOM 4119 N N . GLY A 1 559 ? 4.774 3.810 -5.215 1.00 93.81 559 GLY A N 1
ATOM 4120 C CA . GLY A 1 559 ? 5.627 3.738 -6.405 1.00 93.81 559 GLY A CA 1
ATOM 4121 C C . GLY A 1 559 ? 7.122 3.546 -6.106 1.00 93.81 559 GLY A C 1
ATOM 4122 O O . GLY A 1 559 ? 7.915 3.230 -6.995 1.00 93.81 559 GLY A O 1
ATOM 4123 N N . HIS A 1 560 ? 7.541 3.685 -4.847 1.00 95.00 560 HIS A N 1
ATOM 4124 C CA . HIS A 1 560 ? 8.913 3.459 -4.397 1.00 95.00 560 HIS A CA 1
ATOM 4125 C C . HIS A 1 560 ? 9.150 2.068 -3.798 1.00 95.00 560 HIS A C 1
ATOM 4127 O O . HIS A 1 560 ? 10.302 1.748 -3.467 1.00 95.00 560 HIS A O 1
ATOM 4133 N N . SER A 1 561 ? 8.091 1.257 -3.699 1.00 95.19 561 SER A N 1
ATOM 4134 C CA . SER A 1 561 ? 8.148 -0.165 -3.345 1.00 95.19 561 SER A CA 1
ATOM 4135 C C . SER A 1 561 ? 9.005 -0.949 -4.339 1.00 95.19 561 SER A C 1
ATOM 4137 O O . SER A 1 561 ? 9.393 -0.438 -5.393 1.00 95.19 561 SER A O 1
ATOM 4139 N N . ASP A 1 562 ? 9.338 -2.187 -3.995 1.00 95.81 562 ASP A N 1
ATOM 4140 C CA . ASP A 1 562 ? 10.230 -3.019 -4.801 1.00 95.81 562 ASP A CA 1
ATOM 4141 C C . ASP A 1 562 ? 9.494 -3.529 -6.052 1.00 95.81 562 ASP A C 1
ATOM 4143 O O . ASP A 1 562 ? 8.385 -4.050 -5.964 1.00 95.81 562 ASP A O 1
ATOM 4147 N N . TRP A 1 563 ? 10.105 -3.378 -7.228 1.00 97.25 563 TRP A N 1
ATOM 4148 C CA . TRP A 1 563 ? 9.544 -3.880 -8.479 1.00 97.25 563 TRP A CA 1
ATOM 4149 C C . TRP A 1 563 ? 9.714 -5.398 -8.592 1.00 97.25 563 TRP A C 1
ATOM 4151 O O . TRP A 1 563 ? 10.823 -5.919 -8.449 1.00 97.25 563 TRP A O 1
ATOM 4161 N N . ALA A 1 564 ? 8.618 -6.100 -8.889 1.00 96.31 564 ALA A N 1
ATOM 4162 C CA . ALA A 1 564 ? 8.589 -7.548 -9.055 1.00 96.31 564 ALA A CA 1
ATOM 4163 C C . ALA A 1 564 ? 8.626 -7.941 -10.551 1.00 96.31 564 ALA A C 1
ATOM 4165 O O . ALA A 1 564 ? 7.627 -7.746 -11.249 1.00 96.31 564 ALA A O 1
ATOM 4166 N N . PRO A 1 565 ? 9.735 -8.514 -11.065 1.00 95.94 565 PRO A N 1
ATOM 4167 C CA . PRO A 1 565 ? 9.826 -8.964 -12.449 1.00 95.94 565 PRO A CA 1
ATOM 4168 C C . PRO A 1 565 ? 8.984 -10.228 -12.684 1.00 95.94 565 PRO A C 1
ATOM 4170 O O . PRO A 1 565 ? 9.041 -11.210 -11.935 1.00 95.94 565 PRO A O 1
ATOM 4173 N N . ARG A 1 566 ? 8.225 -10.241 -13.778 1.00 94.31 566 ARG A N 1
ATOM 4174 C CA . ARG A 1 566 ? 7.264 -11.299 -14.114 1.00 94.31 566 ARG A CA 1
ATOM 4175 C C . ARG A 1 566 ? 7.764 -12.263 -15.184 1.00 94.31 566 ARG A C 1
ATOM 4177 O O . ARG A 1 566 ? 7.402 -13.442 -15.177 1.00 94.31 566 ARG A O 1
ATOM 4184 N N . THR A 1 567 ? 8.628 -11.803 -16.078 1.00 94.44 567 THR A N 1
ATOM 4185 C CA . THR A 1 567 ? 9.181 -12.601 -17.186 1.00 94.44 567 THR A CA 1
ATOM 4186 C C . THR A 1 567 ? 10.695 -12.770 -17.061 1.00 94.44 567 THR A C 1
ATOM 4188 O O . THR A 1 567 ? 11.345 -12.036 -16.323 1.00 94.44 567 THR A O 1
ATOM 4191 N N . ALA A 1 568 ? 11.280 -13.731 -17.786 1.00 94.62 568 ALA A N 1
ATOM 4192 C CA . ALA A 1 568 ? 12.738 -13.895 -17.832 1.00 94.62 568 ALA A CA 1
ATOM 4193 C C . ALA A 1 568 ? 13.437 -12.620 -18.342 1.00 94.62 568 ALA A C 1
ATOM 4195 O O . ALA A 1 568 ? 14.440 -12.191 -17.781 1.00 94.62 568 ALA A O 1
ATOM 4196 N N . LEU A 1 569 ? 12.840 -11.955 -19.336 1.00 95.69 569 LEU A N 1
ATOM 4197 C CA . LEU A 1 569 ? 13.347 -10.693 -19.868 1.00 95.69 569 LEU A CA 1
ATOM 4198 C C . LEU A 1 569 ? 13.246 -9.546 -18.849 1.00 95.69 569 LEU A C 1
ATOM 4200 O O . LEU A 1 569 ? 14.133 -8.703 -18.777 1.00 95.69 569 LEU A O 1
ATOM 4204 N N . GLU A 1 570 ? 12.202 -9.531 -18.020 1.00 97.25 570 GLU A N 1
ATOM 4205 C CA . GLU A 1 570 ? 12.089 -8.587 -16.903 1.00 97.25 570 GLU A CA 1
ATOM 4206 C C . GLU A 1 570 ? 13.106 -8.868 -15.784 1.00 97.25 570 GLU A C 1
ATOM 4208 O O . GLU A 1 570 ? 13.569 -7.933 -15.137 1.00 97.25 570 GLU A O 1
ATOM 4213 N N . VAL A 1 571 ? 13.502 -10.127 -15.569 1.00 97.06 571 VAL A N 1
ATOM 4214 C CA . VAL A 1 571 ? 14.599 -10.479 -14.650 1.00 97.06 571 VAL A CA 1
ATOM 4215 C C . VAL A 1 571 ? 15.946 -9.977 -15.188 1.00 97.06 571 VAL A C 1
ATOM 4217 O O . VAL A 1 571 ? 16.725 -9.410 -14.421 1.00 97.06 571 VAL A O 1
ATOM 4220 N N . GLU A 1 572 ? 16.210 -10.112 -16.493 1.00 97.62 572 GLU A N 1
ATOM 4221 C CA . GLU A 1 572 ? 17.385 -9.496 -17.138 1.00 97.62 572 GLU A CA 1
ATOM 4222 C C . GLU A 1 572 ? 17.358 -7.963 -16.983 1.00 97.62 572 GLU A C 1
ATOM 4224 O O . GLU A 1 572 ? 18.355 -7.356 -16.583 1.00 97.62 572 GLU A O 1
ATOM 4229 N N . LEU A 1 573 ? 16.196 -7.339 -17.218 1.00 97.94 573 LEU A N 1
ATOM 4230 C CA . LEU A 1 573 ? 15.993 -5.901 -17.027 1.00 97.94 573 LEU A CA 1
ATOM 4231 C C . LEU A 1 573 ? 16.229 -5.476 -15.568 1.00 97.94 573 LEU A C 1
ATOM 4233 O O . LEU A 1 573 ? 16.846 -4.439 -15.337 1.00 97.94 573 LEU A O 1
ATOM 4237 N N . LEU A 1 574 ? 15.794 -6.263 -14.576 1.00 97.50 574 LEU A N 1
ATOM 4238 C CA . LEU A 1 574 ? 16.067 -5.992 -13.160 1.00 97.50 574 LEU A CA 1
ATOM 4239 C C . LEU A 1 574 ? 17.577 -5.910 -12.895 1.00 97.50 574 LEU A C 1
ATOM 4241 O O . LEU A 1 574 ? 18.017 -4.994 -12.201 1.00 97.50 574 LEU A O 1
ATOM 4245 N N . GLY A 1 575 ? 18.361 -6.841 -13.451 1.00 96.88 575 GLY A N 1
ATOM 4246 C CA . GLY A 1 575 ? 19.824 -6.823 -13.362 1.00 96.88 575 GLY A CA 1
ATOM 4247 C C . GLY A 1 575 ? 20.419 -5.559 -13.984 1.00 96.88 575 GLY A C 1
ATOM 4248 O O . GLY A 1 575 ? 21.149 -4.827 -13.320 1.00 96.88 575 GLY A O 1
ATOM 4249 N N . PHE A 1 576 ? 20.002 -5.231 -15.210 1.00 97.81 576 PHE A N 1
ATOM 4250 C CA . PHE A 1 576 ? 20.438 -4.012 -15.896 1.00 97.81 576 PHE A CA 1
ATOM 4251 C C . PHE A 1 576 ? 20.119 -2.732 -15.106 1.00 97.81 576 PHE A C 1
ATOM 4253 O O . PHE A 1 576 ? 20.952 -1.833 -15.002 1.00 97.81 576 PHE A O 1
ATOM 4260 N N . LEU A 1 577 ? 18.918 -2.635 -14.526 1.00 97.06 577 LEU A N 1
ATOM 4261 C CA . LEU A 1 577 ? 18.498 -1.483 -13.724 1.00 97.06 577 LEU A CA 1
ATOM 4262 C C . LEU A 1 577 ? 19.304 -1.374 -12.419 1.00 97.06 577 LEU A C 1
ATOM 4264 O O . LEU A 1 577 ? 19.673 -0.263 -12.031 1.00 97.06 577 LEU A O 1
ATOM 4268 N N . LYS A 1 578 ? 19.609 -2.504 -11.765 1.00 95.69 578 LYS A N 1
ATOM 4269 C CA . LYS A 1 578 ? 20.481 -2.545 -10.579 1.00 95.69 578 LYS A CA 1
ATOM 4270 C C . LYS A 1 578 ? 21.863 -1.984 -10.894 1.00 95.69 578 LYS A C 1
ATOM 4272 O O . LYS A 1 578 ? 22.306 -1.068 -10.202 1.00 95.69 578 LYS A O 1
ATOM 4277 N N . ASP A 1 579 ? 22.483 -2.450 -11.974 1.00 95.75 579 ASP A N 1
ATOM 4278 C CA . ASP A 1 579 ? 23.806 -1.985 -12.395 1.00 95.75 579 ASP A CA 1
ATOM 4279 C C . ASP A 1 579 ? 23.782 -0.499 -12.767 1.00 95.75 579 ASP A C 1
ATOM 4281 O O . ASP A 1 579 ? 24.579 0.292 -12.258 1.00 95.75 579 ASP A O 1
ATOM 4285 N N . ARG A 1 580 ? 22.805 -0.082 -13.583 1.00 95.44 580 ARG A N 1
ATOM 4286 C CA . ARG A 1 580 ? 22.677 1.305 -14.049 1.00 95.44 580 ARG A CA 1
ATOM 4287 C C . ARG A 1 580 ? 22.515 2.310 -12.911 1.00 95.44 580 ARG A C 1
ATOM 4289 O O . ARG A 1 580 ? 23.035 3.419 -13.001 1.00 95.44 580 ARG A O 1
ATOM 4296 N N . PHE A 1 581 ? 21.764 1.958 -11.870 1.00 93.56 581 PHE A N 1
ATOM 4297 C CA . PHE A 1 581 ? 21.499 2.851 -10.740 1.00 93.56 581 PHE A CA 1
ATOM 4298 C C . PHE A 1 581 ? 22.382 2.569 -9.517 1.00 93.56 581 PHE A C 1
ATOM 4300 O O . PHE A 1 581 ? 22.156 3.171 -8.466 1.00 93.56 581 PHE A O 1
ATOM 4307 N N . GLY A 1 582 ? 23.363 1.665 -9.626 1.00 92.00 582 GLY A N 1
ATOM 4308 C CA . GLY A 1 582 ? 24.223 1.264 -8.509 1.00 92.00 582 GLY A CA 1
ATOM 4309 C C . GLY A 1 582 ? 23.449 0.660 -7.330 1.00 92.00 582 GLY A C 1
ATOM 4310 O O . GLY A 1 582 ? 23.865 0.789 -6.176 1.00 92.00 582 GLY A O 1
ATOM 4311 N N . GLN A 1 583 ? 22.293 0.046 -7.590 1.00 89.56 583 GLN A N 1
ATOM 4312 C CA . GLN A 1 583 ? 21.434 -0.536 -6.564 1.00 89.56 583 GLN A CA 1
ATOM 4313 C C . GLN A 1 583 ? 21.800 -1.999 -6.328 1.00 89.56 583 GLN A C 1
ATOM 4315 O O . GLN A 1 583 ? 21.762 -2.820 -7.235 1.00 89.56 583 GLN A O 1
ATOM 4320 N N . LYS A 1 584 ? 22.115 -2.350 -5.078 1.00 84.19 584 LYS A N 1
ATOM 4321 C CA . LYS A 1 584 ? 22.591 -3.701 -4.739 1.00 84.19 584 LYS A CA 1
ATOM 4322 C C . LYS A 1 584 ? 21.474 -4.737 -4.636 1.00 84.19 584 LYS A C 1
ATOM 4324 O O . LYS A 1 584 ? 21.672 -5.893 -4.995 1.00 84.19 584 LYS A O 1
ATOM 4329 N N . HIS A 1 585 ? 20.309 -4.339 -4.128 1.00 88.12 585 HIS A N 1
ATOM 4330 C CA . HIS A 1 585 ? 19.278 -5.297 -3.721 1.00 88.12 585 HIS A CA 1
ATOM 4331 C C . HIS A 1 585 ? 17.967 -5.146 -4.482 1.00 88.12 585 HIS A C 1
ATOM 4333 O O . HIS A 1 585 ? 17.348 -6.141 -4.824 1.00 88.12 585 HIS A O 1
ATOM 4339 N N . ARG A 1 586 ? 17.528 -3.937 -4.813 1.00 92.31 586 ARG A N 1
ATOM 4340 C CA . ARG A 1 586 ? 16.183 -3.723 -5.363 1.00 92.31 586 ARG A CA 1
ATOM 4341 C C . ARG A 1 586 ? 16.161 -2.613 -6.397 1.00 92.31 586 ARG A C 1
ATOM 4343 O O . ARG A 1 586 ? 17.086 -1.812 -6.442 1.00 92.31 586 ARG A O 1
ATOM 4350 N N . VAL A 1 587 ? 15.064 -2.541 -7.138 1.00 95.81 587 VAL A N 1
ATOM 4351 C CA . VAL A 1 587 ? 14.703 -1.424 -8.014 1.00 95.81 587 VAL A CA 1
ATOM 4352 C C . VAL A 1 587 ? 13.303 -0.972 -7.626 1.00 95.81 587 VAL A C 1
ATOM 4354 O O . VAL A 1 587 ? 12.461 -1.819 -7.341 1.00 95.81 587 VAL A O 1
ATOM 4357 N N . SER A 1 588 ? 13.051 0.338 -7.545 1.00 96.12 588 SER A N 1
ATOM 4358 C CA . SER A 1 588 ? 11.699 0.828 -7.249 1.00 96.12 588 SER A CA 1
ATOM 4359 C C . SER A 1 588 ? 10.779 0.695 -8.453 1.00 96.12 588 SER A C 1
ATOM 4361 O O . SER A 1 588 ? 11.225 0.909 -9.580 1.00 96.12 588 SER A O 1
ATOM 4363 N N . VAL A 1 589 ? 9.492 0.457 -8.214 1.00 96.94 589 VAL A N 1
ATOM 4364 C CA . VAL A 1 589 ? 8.466 0.381 -9.264 1.00 96.94 589 VAL A CA 1
ATOM 4365 C C . VAL A 1 589 ? 8.487 1.606 -10.195 1.00 96.94 589 VAL A C 1
ATOM 4367 O O . VAL A 1 589 ? 8.469 1.452 -11.416 1.00 96.94 589 VAL A O 1
ATOM 4370 N N . GLU A 1 590 ? 8.660 2.818 -9.660 1.00 95.56 590 GLU A N 1
ATOM 4371 C CA . GLU A 1 590 ? 8.766 4.056 -10.448 1.00 95.56 590 GLU A CA 1
ATOM 4372 C C . GLU A 1 590 ? 9.889 4.009 -11.500 1.00 95.56 590 GLU A C 1
ATOM 4374 O O . GLU A 1 590 ? 9.764 4.600 -12.572 1.00 95.56 590 GLU A O 1
ATOM 4379 N N . ARG A 1 591 ? 10.998 3.300 -11.243 1.00 95.75 591 ARG A N 1
ATOM 4380 C CA . ARG A 1 591 ? 12.115 3.214 -12.206 1.00 95.75 591 ARG A CA 1
ATOM 4381 C C . ARG A 1 591 ? 11.738 2.444 -13.469 1.00 95.75 591 ARG A C 1
ATOM 4383 O O . ARG A 1 591 ? 12.468 2.528 -14.451 1.00 95.75 591 ARG A O 1
ATOM 4390 N N . VAL A 1 592 ? 10.618 1.729 -13.441 1.00 96.88 592 VAL A N 1
ATOM 4391 C CA . VAL A 1 592 ? 10.030 1.025 -14.581 1.00 96.88 592 VAL A CA 1
ATOM 4392 C C . VAL A 1 592 ? 8.801 1.781 -15.087 1.00 96.88 592 VAL A C 1
ATOM 4394 O O . VAL A 1 592 ? 8.670 2.024 -16.285 1.00 96.88 592 VAL A O 1
ATOM 4397 N N . ILE A 1 593 ? 7.932 2.225 -14.178 1.00 96.62 593 ILE A N 1
ATOM 4398 C CA . ILE A 1 593 ? 6.650 2.863 -14.496 1.00 96.62 593 ILE A CA 1
ATOM 4399 C C . ILE A 1 593 ? 6.771 4.388 -14.392 1.00 96.62 593 ILE A C 1
ATOM 4401 O O . ILE A 1 593 ? 6.232 5.027 -13.495 1.00 96.62 593 ILE A O 1
ATOM 4405 N N . SER A 1 594 ? 7.509 4.990 -15.317 1.00 93.69 594 SER A N 1
ATOM 4406 C CA . SER A 1 594 ? 7.635 6.448 -15.427 1.00 93.69 594 SER A CA 1
ATOM 4407 C C . SER A 1 594 ? 8.176 6.841 -16.800 1.00 93.69 594 SER A C 1
ATOM 4409 O O . SER A 1 594 ? 8.714 6.004 -17.527 1.00 93.69 594 SER A O 1
ATOM 4411 N N . GLY A 1 595 ? 8.094 8.124 -17.155 1.00 91.75 595 GLY A N 1
ATOM 4412 C CA . GLY A 1 595 ? 8.735 8.659 -18.361 1.00 91.75 595 GLY A CA 1
ATOM 4413 C C . GLY A 1 595 ? 10.238 8.326 -18.445 1.00 91.75 595 GLY A C 1
ATOM 4414 O O . GLY A 1 595 ? 10.674 7.776 -19.461 1.00 91.75 595 GLY A O 1
ATOM 4415 N N . PRO A 1 596 ? 11.039 8.579 -17.388 1.00 92.56 596 PRO A N 1
ATOM 4416 C CA . PRO A 1 596 ? 12.437 8.138 -17.319 1.00 92.56 596 PRO A CA 1
ATOM 4417 C C . PRO A 1 596 ? 12.617 6.611 -17.346 1.00 92.56 596 PRO A C 1
ATOM 4419 O O . PRO A 1 596 ? 13.617 6.114 -17.877 1.00 92.56 596 PRO A O 1
ATOM 4422 N N . GLY A 1 597 ? 11.655 5.861 -16.801 1.00 95.62 597 GLY A N 1
ATOM 4423 C CA . GLY A 1 597 ? 11.625 4.400 -16.866 1.00 95.62 597 GLY A CA 1
ATOM 4424 C C . GLY A 1 597 ? 11.527 3.879 -18.299 1.00 95.62 597 GLY A C 1
ATOM 4425 O O . GLY A 1 597 ? 12.318 3.018 -18.683 1.00 95.62 597 GLY A O 1
ATOM 4426 N N . LEU A 1 598 ? 10.664 4.472 -19.135 1.00 96.81 598 LEU A N 1
ATOM 4427 C CA . LEU A 1 598 ? 10.571 4.149 -20.568 1.00 96.81 598 LEU A CA 1
ATOM 4428 C C . LEU A 1 598 ? 11.918 4.323 -21.277 1.00 96.81 598 LEU A C 1
ATOM 4430 O O . LEU A 1 598 ? 12.362 3.432 -21.998 1.00 96.81 598 LEU A O 1
ATOM 4434 N N . ALA A 1 599 ? 12.595 5.449 -21.041 1.00 96.19 599 ALA A N 1
ATOM 4435 C CA . ALA A 1 599 ? 13.906 5.713 -21.629 1.00 96.19 599 ALA A CA 1
ATOM 4436 C C . ALA A 1 599 ? 14.937 4.651 -21.218 1.00 96.19 599 ALA A C 1
ATOM 4438 O O . ALA A 1 599 ? 15.668 4.129 -22.053 1.00 96.19 599 ALA A O 1
ATOM 4439 N N . THR A 1 600 ? 14.953 4.287 -19.936 1.00 96.81 600 THR A N 1
ATOM 4440 C CA . THR A 1 600 ? 15.895 3.295 -19.412 1.00 96.81 600 THR A CA 1
ATOM 4441 C C . THR A 1 600 ? 15.606 1.883 -19.934 1.00 96.81 600 THR A C 1
ATOM 4443 O O . THR A 1 600 ? 16.534 1.140 -20.245 1.00 96.81 600 THR A O 1
ATOM 4446 N N . MET A 1 601 ? 14.332 1.513 -20.077 1.00 97.94 601 MET A N 1
ATOM 4447 C CA . MET A 1 601 ? 13.938 0.243 -20.691 1.00 97.94 601 MET A CA 1
ATOM 4448 C C . MET A 1 601 ? 14.307 0.181 -22.176 1.00 97.94 601 MET A C 1
ATOM 4450 O O . MET A 1 601 ? 14.735 -0.864 -22.655 1.00 97.94 601 MET A O 1
ATOM 4454 N N . TYR A 1 602 ? 14.178 1.285 -22.917 1.00 98.44 602 TYR A N 1
ATOM 4455 C CA . TYR A 1 602 ? 14.639 1.344 -24.305 1.00 98.44 602 TYR A CA 1
ATOM 4456 C C . TYR A 1 602 ? 16.163 1.178 -24.412 1.00 98.44 602 TYR A C 1
ATOM 4458 O O . TYR A 1 602 ? 16.638 0.427 -25.266 1.00 98.44 602 TYR A O 1
ATOM 4466 N N . ASP A 1 603 ? 16.934 1.811 -23.520 1.00 97.94 603 ASP A N 1
ATOM 4467 C CA . ASP A 1 603 ? 18.387 1.604 -23.437 1.00 97.94 603 ASP A CA 1
ATOM 4468 C C . ASP A 1 603 ? 18.716 0.113 -23.214 1.00 97.94 603 ASP A C 1
ATOM 4470 O O . ASP A 1 603 ? 19.557 -0.442 -23.918 1.00 97.94 603 ASP A O 1
ATOM 4474 N N . PHE A 1 604 ? 18.005 -0.564 -22.302 1.00 98.44 604 PHE A N 1
ATOM 4475 C CA . PHE A 1 604 ? 18.151 -2.009 -22.095 1.00 98.44 604 PHE A CA 1
ATOM 4476 C C . PHE A 1 604 ? 17.858 -2.806 -23.372 1.00 98.44 604 PHE A C 1
ATOM 4478 O O . PHE A 1 604 ? 18.681 -3.616 -23.795 1.00 98.44 604 PHE A O 1
ATOM 4485 N N . PHE A 1 605 ? 16.711 -2.575 -24.015 1.00 98.56 605 PHE A N 1
ATOM 4486 C CA . PHE A 1 605 ? 16.321 -3.347 -25.194 1.00 98.56 605 PHE A CA 1
ATOM 4487 C C . PHE A 1 605 ? 17.219 -3.085 -26.405 1.00 98.56 605 PHE A C 1
ATOM 4489 O O . PHE A 1 605 ? 17.505 -4.020 -27.149 1.00 98.56 605 PHE A O 1
ATOM 4496 N N . SER A 1 606 ? 17.709 -1.857 -26.587 1.00 98.00 606 SER A N 1
ATOM 4497 C CA . SER A 1 606 ? 18.673 -1.542 -27.649 1.00 98.00 606 SER A CA 1
ATOM 4498 C C . SER A 1 606 ? 20.033 -2.200 -27.422 1.00 98.00 606 SER A C 1
ATOM 4500 O O . SER A 1 606 ? 20.609 -2.726 -28.370 1.00 98.00 606 SER A O 1
ATOM 4502 N N . ALA A 1 607 ? 20.507 -2.269 -26.174 1.00 97.62 607 ALA A N 1
ATOM 4503 C CA . ALA A 1 607 ? 21.721 -3.007 -25.833 1.00 97.62 607 ALA A CA 1
ATOM 4504 C C . ALA A 1 607 ? 21.538 -4.528 -25.978 1.00 97.62 607 ALA A C 1
ATOM 4506 O O . ALA A 1 607 ? 22.437 -5.231 -26.436 1.00 97.62 607 ALA A O 1
ATOM 4507 N N . ARG A 1 608 ? 20.363 -5.044 -25.603 1.00 97.62 608 ARG A N 1
ATOM 4508 C CA . ARG A 1 608 ? 20.040 -6.476 -25.621 1.00 97.62 608 ARG A CA 1
ATOM 4509 C C . ARG A 1 608 ? 19.754 -7.025 -27.022 1.00 97.62 608 ARG A C 1
ATOM 4511 O O . ARG A 1 608 ? 19.971 -8.218 -27.257 1.00 97.62 608 ARG A O 1
ATOM 4518 N N . PHE A 1 609 ? 19.247 -6.185 -27.922 1.00 98.06 609 PHE A N 1
ATOM 4519 C CA . PHE A 1 609 ? 18.858 -6.534 -29.290 1.00 98.06 609 PHE A CA 1
ATOM 4520 C C . PHE A 1 609 ? 19.395 -5.498 -30.298 1.00 98.06 609 PHE A C 1
ATOM 4522 O O . PHE A 1 609 ? 18.603 -4.793 -30.932 1.00 98.06 609 PHE A O 1
ATOM 4529 N N . PRO A 1 610 ? 20.727 -5.398 -30.477 1.00 97.44 610 PRO A N 1
ATOM 4530 C CA . PRO A 1 610 ? 21.339 -4.387 -31.343 1.00 97.44 610 PRO A CA 1
ATOM 4531 C C . PRO A 1 610 ? 20.866 -4.486 -32.802 1.00 97.44 610 PRO A C 1
ATOM 4533 O O . PRO A 1 610 ? 20.650 -3.464 -33.448 1.00 97.44 610 PRO A O 1
ATOM 4536 N N . ASP A 1 611 ? 20.591 -5.697 -33.293 1.00 97.69 611 ASP A N 1
ATOM 4537 C CA . ASP A 1 611 ? 20.122 -5.933 -34.668 1.00 97.69 611 ASP A CA 1
ATOM 4538 C C . ASP A 1 611 ? 18.705 -5.391 -34.938 1.00 97.69 611 ASP A C 1
ATOM 4540 O O . ASP A 1 611 ? 18.287 -5.272 -36.088 1.00 97.69 611 ASP A O 1
ATOM 4544 N N . LYS A 1 612 ? 17.946 -5.062 -33.885 1.00 97.12 612 LYS A N 1
ATOM 4545 C CA . LYS A 1 612 ? 16.583 -4.510 -33.974 1.00 97.12 612 LYS A CA 1
ATOM 4546 C C . LYS A 1 612 ? 16.544 -2.983 -33.864 1.00 97.12 612 LYS A C 1
ATOM 4548 O O . LYS A 1 612 ? 15.461 -2.393 -33.835 1.00 97.12 612 LYS A O 1
ATOM 4553 N N . VAL A 1 613 ? 17.701 -2.330 -33.760 1.00 98.12 613 VAL A N 1
ATOM 4554 C CA . 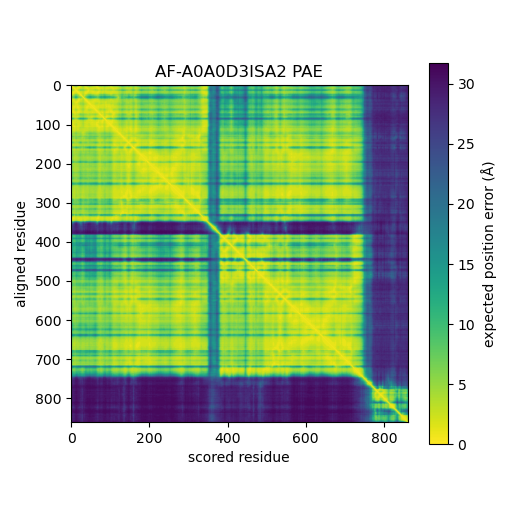VAL A 1 613 ? 17.791 -0.876 -33.617 1.00 98.12 613 VAL A CA 1
ATOM 4555 C C . VAL A 1 613 ? 17.475 -0.193 -34.947 1.00 98.12 613 VAL A C 1
ATOM 4557 O O . VAL A 1 613 ? 18.186 -0.346 -35.936 1.00 98.12 613 VAL A O 1
ATOM 4560 N N . VAL A 1 614 ? 16.427 0.634 -34.956 1.00 97.88 614 VAL A N 1
ATOM 4561 C CA . VAL A 1 614 ? 16.122 1.535 -36.075 1.00 97.88 614 VAL A CA 1
ATOM 4562 C C . VAL A 1 614 ? 16.929 2.819 -35.892 1.00 97.88 614 VAL A C 1
ATOM 4564 O O . VAL A 1 614 ? 16.646 3.600 -34.983 1.00 97.88 614 VAL A O 1
ATOM 4567 N N . ALA A 1 615 ? 17.943 3.034 -36.736 1.00 97.62 615 ALA A N 1
ATOM 4568 C CA . ALA A 1 615 ? 18.955 4.078 -36.544 1.00 97.62 615 ALA A CA 1
ATOM 4569 C C . ALA A 1 615 ? 18.369 5.491 -36.362 1.00 97.62 615 ALA A C 1
ATOM 4571 O O . ALA A 1 615 ? 18.753 6.197 -35.430 1.00 97.62 615 ALA A O 1
ATOM 4572 N N . GLU A 1 616 ? 17.405 5.887 -37.198 1.00 97.56 616 GLU A N 1
ATOM 4573 C CA . GLU A 1 616 ? 16.774 7.212 -37.110 1.00 97.56 616 GLU A CA 1
ATOM 4574 C C . GLU A 1 616 ? 15.966 7.396 -35.813 1.00 97.56 616 GLU A C 1
ATOM 4576 O O . GLU A 1 616 ? 16.060 8.441 -35.169 1.00 97.56 616 GLU A O 1
ATOM 4581 N N . VAL A 1 617 ? 15.252 6.358 -35.359 1.00 97.56 617 VAL A N 1
ATOM 4582 C CA . VAL A 1 617 ? 14.499 6.389 -34.093 1.00 97.56 617 VAL A CA 1
ATOM 4583 C C . VAL A 1 617 ? 15.455 6.417 -32.912 1.00 97.56 617 VAL A C 1
ATOM 4585 O O . VAL A 1 617 ? 15.247 7.170 -31.966 1.00 97.56 617 VAL A O 1
ATOM 4588 N N . HIS A 1 618 ? 16.528 5.629 -32.959 1.00 98.06 618 HIS A N 1
ATOM 4589 C CA . HIS A 1 618 ? 17.532 5.599 -31.904 1.00 98.06 618 HIS A CA 1
ATOM 4590 C C . HIS A 1 618 ? 18.225 6.956 -31.742 1.00 98.06 618 HIS A C 1
ATOM 4592 O O . HIS A 1 618 ? 18.353 7.441 -30.617 1.00 98.06 618 HIS A O 1
ATOM 4598 N N . ALA A 1 619 ? 18.581 7.612 -32.850 1.00 97.25 619 ALA A N 1
ATOM 4599 C CA . ALA A 1 619 ? 19.104 8.974 -32.831 1.00 97.25 619 ALA A CA 1
ATOM 4600 C C . ALA A 1 619 ? 18.080 9.974 -32.259 1.00 97.25 619 ALA A C 1
ATOM 4602 O O . ALA A 1 619 ? 18.432 10.787 -31.402 1.00 97.25 619 ALA A O 1
ATOM 4603 N N . ALA A 1 620 ? 16.806 9.875 -32.662 1.00 97.25 620 ALA A N 1
ATOM 4604 C CA . ALA A 1 620 ? 15.736 10.730 -32.150 1.00 97.25 620 ALA A CA 1
ATOM 4605 C C . ALA A 1 620 ? 15.519 10.557 -30.637 1.00 97.25 620 ALA A C 1
ATOM 4607 O O . ALA A 1 620 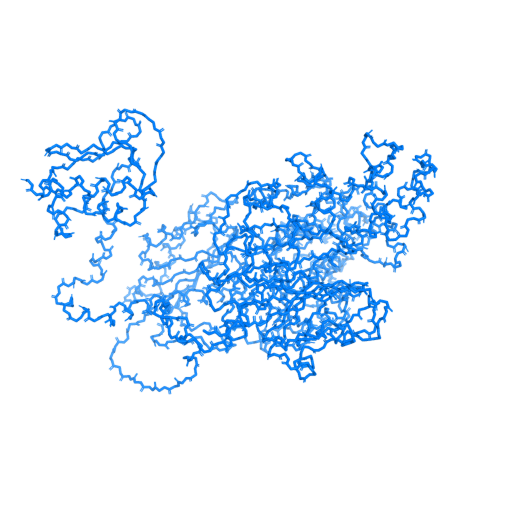? 15.410 11.547 -29.914 1.00 97.25 620 ALA A O 1
ATOM 4608 N N . VAL A 1 621 ? 15.519 9.318 -30.132 1.00 96.69 621 VAL A N 1
ATOM 4609 C CA . VAL A 1 621 ? 15.466 9.039 -28.689 1.00 96.69 621 VAL A CA 1
ATOM 4610 C C . VAL A 1 621 ? 16.701 9.627 -27.999 1.00 96.69 621 VAL A C 1
ATOM 4612 O O . VAL A 1 621 ? 16.563 10.322 -26.996 1.00 96.69 621 VAL A O 1
ATOM 4615 N N . GLY A 1 622 ? 17.904 9.432 -28.543 1.00 94.44 622 GLY A N 1
ATOM 4616 C CA . GLY A 1 622 ? 19.139 10.002 -27.994 1.00 94.44 622 GLY A CA 1
ATOM 4617 C C . GLY A 1 622 ? 19.083 11.525 -27.817 1.00 94.44 622 GLY A C 1
ATOM 4618 O O . GLY A 1 622 ? 19.480 12.031 -26.765 1.00 94.44 622 GLY A O 1
ATOM 4619 N N . ALA A 1 623 ? 18.516 12.237 -28.796 1.00 95.25 623 ALA A N 1
ATOM 4620 C CA . ALA A 1 623 ? 18.417 13.697 -28.818 1.00 95.25 623 ALA A CA 1
ATOM 4621 C C . ALA A 1 623 ? 17.249 14.281 -27.993 1.00 95.25 623 ALA A C 1
ATOM 4623 O O . ALA A 1 623 ? 17.229 15.481 -27.726 1.00 95.25 623 ALA A O 1
ATOM 4624 N N . ALA A 1 624 ? 16.276 13.468 -27.570 1.00 91.75 624 ALA A N 1
ATOM 4625 C CA . ALA A 1 624 ? 15.013 13.960 -27.009 1.00 91.75 624 ALA A CA 1
ATOM 4626 C C . ALA A 1 624 ? 15.067 14.442 -25.544 1.00 91.75 624 ALA A C 1
ATOM 4628 O O . ALA A 1 624 ? 14.049 14.908 -25.028 1.00 91.75 624 ALA A O 1
ATOM 4629 N N . GLY A 1 625 ? 16.201 14.324 -24.843 1.00 89.81 625 GLY A N 1
ATOM 4630 C CA . GLY A 1 625 ? 16.323 14.754 -23.441 1.00 89.81 625 GLY A CA 1
ATOM 4631 C C . GLY A 1 625 ? 15.250 14.132 -22.530 1.00 89.81 625 GLY A C 1
ATOM 4632 O O . GLY A 1 625 ? 15.093 12.912 -22.492 1.00 89.81 625 GLY A O 1
ATOM 4633 N N . GLU A 1 626 ? 14.481 14.961 -21.818 1.00 82.62 626 GLU A N 1
ATOM 4634 C CA . GLU A 1 626 ? 13.366 14.516 -20.958 1.00 82.62 626 GLU A CA 1
ATOM 4635 C C . GLU A 1 626 ? 12.154 13.976 -21.745 1.00 82.62 626 GLU A C 1
ATOM 4637 O O . GLU A 1 626 ? 11.309 13.270 -21.195 1.00 82.62 626 GLU A O 1
ATOM 4642 N N . LEU A 1 627 ? 12.070 14.245 -23.053 1.00 88.19 627 LEU A N 1
ATOM 4643 C CA . LEU A 1 627 ? 10.969 13.814 -23.921 1.00 88.19 627 LEU A CA 1
ATOM 4644 C C . LEU A 1 627 ? 11.190 12.431 -24.554 1.00 88.19 627 LEU A C 1
ATOM 4646 O O . LEU A 1 627 ? 10.377 12.001 -25.373 1.00 88.19 627 LEU A O 1
ATOM 4650 N N . LYS A 1 628 ? 12.237 11.696 -24.156 1.00 94.00 628 LYS A N 1
ATOM 4651 C CA . LYS A 1 628 ? 12.530 10.330 -24.632 1.00 94.00 628 LYS A CA 1
ATOM 4652 C C . LYS A 1 628 ? 11.315 9.405 -24.610 1.00 94.00 628 LYS A C 1
ATOM 4654 O O . LYS A 1 628 ? 11.005 8.775 -25.617 1.00 94.00 628 LYS A O 1
ATOM 4659 N N . GLY A 1 629 ? 10.586 9.374 -23.492 1.00 91.50 629 GLY A N 1
ATOM 4660 C CA . GLY A 1 629 ? 9.382 8.548 -23.351 1.00 91.50 629 GLY A CA 1
ATOM 4661 C C . GLY A 1 629 ? 8.299 8.876 -24.386 1.00 91.50 629 GLY A C 1
ATOM 4662 O O . GLY A 1 629 ? 7.630 7.973 -24.881 1.00 91.50 629 GLY A O 1
ATOM 4663 N N . LYS A 1 630 ? 8.168 10.151 -24.782 1.00 91.38 630 LYS A N 1
ATOM 4664 C CA . LYS A 1 630 ? 7.219 10.580 -25.821 1.00 91.38 630 LYS A CA 1
ATOM 4665 C C . LYS A 1 630 ? 7.614 10.032 -27.193 1.00 91.38 630 LYS A C 1
ATOM 4667 O O . LYS A 1 630 ? 6.752 9.497 -27.882 1.00 91.38 630 LYS A O 1
ATOM 4672 N N . VAL A 1 631 ? 8.894 10.1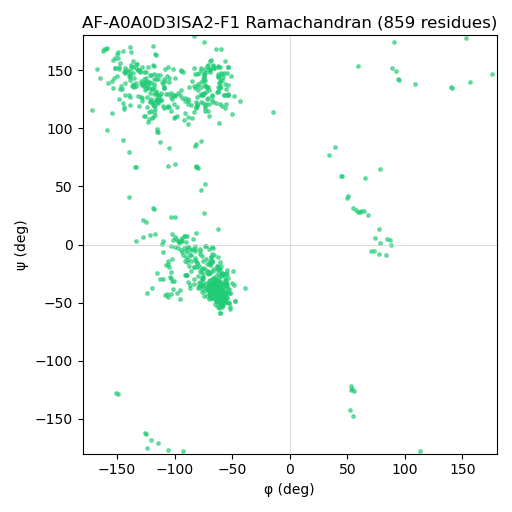27 -27.560 1.00 95.00 631 VAL A N 1
ATOM 4673 C CA . VAL A 1 631 ? 9.413 9.592 -28.833 1.00 95.00 631 VAL A CA 1
ATOM 4674 C C . VAL A 1 631 ? 9.223 8.074 -28.891 1.00 95.00 631 VAL A C 1
ATOM 4676 O O . VAL A 1 631 ? 8.704 7.548 -29.873 1.00 95.00 631 VAL A O 1
ATOM 4679 N N . ILE A 1 632 ? 9.537 7.372 -27.799 1.00 96.56 632 ILE A N 1
ATOM 4680 C CA . ILE A 1 632 ? 9.315 5.925 -27.683 1.00 96.56 632 ILE A CA 1
ATOM 4681 C C . ILE A 1 632 ? 7.831 5.583 -27.890 1.00 96.56 632 ILE A C 1
ATOM 4683 O O . ILE A 1 632 ? 7.493 4.741 -28.721 1.00 96.56 632 ILE A O 1
ATOM 4687 N N . ALA A 1 633 ? 6.921 6.267 -27.193 1.00 94.00 633 ALA A N 1
ATOM 4688 C CA . ALA A 1 633 ? 5.487 6.020 -27.325 1.00 94.00 633 ALA A CA 1
ATOM 4689 C C . ALA A 1 633 ? 4.967 6.279 -28.755 1.00 94.00 633 ALA A C 1
ATOM 4691 O O . ALA A 1 633 ? 4.130 5.514 -29.247 1.00 94.00 633 ALA A O 1
ATOM 4692 N N . GLN A 1 634 ? 5.490 7.302 -29.442 1.00 94.06 634 GLN A N 1
ATOM 4693 C CA . GLN A 1 634 ? 5.145 7.627 -30.832 1.00 94.06 634 GLN A CA 1
ATOM 4694 C C . GLN A 1 634 ? 5.528 6.500 -31.801 1.00 94.06 634 GLN A C 1
ATOM 4696 O O . GLN A 1 634 ? 4.680 6.052 -32.570 1.00 94.06 634 GLN A O 1
ATOM 4701 N N . HIS A 1 635 ? 6.758 5.983 -31.718 1.00 96.56 635 HIS A N 1
ATOM 4702 C CA . HIS A 1 635 ? 7.256 4.941 -32.630 1.00 96.56 635 HIS A CA 1
ATOM 4703 C C . HIS A 1 635 ? 6.845 3.507 -32.248 1.00 96.56 635 HIS A C 1
ATOM 4705 O O . HIS A 1 635 ? 7.133 2.565 -32.985 1.00 96.56 635 HIS A O 1
ATOM 4711 N N . SER A 1 636 ? 6.164 3.327 -31.111 1.00 95.81 636 SER A N 1
ATOM 4712 C CA . SER A 1 636 ? 5.654 2.024 -30.648 1.00 95.81 636 SER A CA 1
ATOM 4713 C C . SER A 1 636 ? 4.344 1.579 -31.311 1.00 95.81 636 SER A C 1
ATOM 4715 O O . SER A 1 636 ? 3.979 0.407 -31.226 1.00 95.81 636 SER A O 1
ATOM 4717 N N . ALA A 1 637 ? 3.593 2.511 -31.906 1.00 89.69 637 ALA A N 1
ATOM 4718 C CA . ALA A 1 637 ? 2.241 2.255 -32.392 1.00 89.69 637 ALA A CA 1
ATOM 4719 C C . ALA A 1 637 ? 2.249 1.486 -33.724 1.00 89.69 637 ALA A C 1
ATOM 4721 O O . ALA A 1 637 ? 3.032 1.840 -34.609 1.00 89.69 637 ALA A O 1
ATOM 4722 N N . PRO A 1 638 ? 1.343 0.515 -33.935 1.00 82.38 638 PRO A N 1
ATOM 4723 C CA . PRO A 1 638 ? 1.090 -0.013 -35.272 1.00 82.38 638 PRO A CA 1
ATOM 4724 C C . PRO A 1 638 ? 0.762 1.131 -36.246 1.00 82.38 638 PRO A C 1
ATOM 4726 O O . PRO A 1 638 ? -0.085 1.971 -35.948 1.00 82.38 638 PRO A O 1
ATOM 4729 N N . GLY A 1 639 ? 1.455 1.186 -37.386 1.00 87.19 639 GLY A N 1
ATOM 4730 C CA . GLY A 1 639 ? 1.309 2.261 -38.378 1.00 87.19 639 GLY A CA 1
ATOM 4731 C C . GLY A 1 639 ? 2.197 3.493 -38.158 1.00 87.19 639 GLY A C 1
ATOM 4732 O O . GLY A 1 639 ? 2.148 4.413 -38.971 1.00 87.19 639 GLY A O 1
ATOM 4733 N N . ALA A 1 640 ? 3.029 3.527 -37.109 1.00 91.06 640 ALA A N 1
ATOM 4734 C CA . ALA A 1 640 ? 4.063 4.553 -36.973 1.00 91.06 640 ALA A CA 1
ATOM 4735 C C . ALA A 1 640 ? 5.083 4.472 -38.126 1.00 91.06 640 ALA A C 1
ATOM 4737 O O . ALA A 1 640 ? 5.415 3.382 -38.594 1.00 91.06 640 ALA A O 1
ATOM 4738 N N . ALA A 1 641 ? 5.600 5.623 -38.563 1.00 91.31 641 ALA A N 1
ATOM 4739 C CA . ALA A 1 641 ? 6.583 5.729 -39.639 1.00 91.31 641 ALA A CA 1
ATOM 4740 C C . ALA A 1 641 ? 7.809 6.544 -39.167 1.00 91.31 641 ALA A C 1
ATOM 4742 O O . ALA A 1 641 ? 7.673 7.750 -38.954 1.00 91.31 641 ALA A O 1
ATOM 4743 N N . PRO A 1 642 ? 8.984 5.910 -38.982 1.00 94.62 642 PRO A N 1
ATOM 4744 C CA . PRO A 1 642 ? 9.186 4.456 -38.936 1.00 94.62 642 PRO A CA 1
ATOM 4745 C C . PRO A 1 642 ? 8.523 3.811 -37.708 1.00 94.62 642 PRO A C 1
ATOM 4747 O O . PRO A 1 642 ? 8.376 4.429 -36.648 1.00 94.62 642 PRO A O 1
ATOM 4750 N N . PHE A 1 643 ? 8.172 2.536 -37.833 1.00 96.31 643 PHE A N 1
ATOM 4751 C CA . PHE A 1 643 ? 7.800 1.692 -36.702 1.00 96.31 643 PHE A CA 1
ATOM 4752 C C . PHE A 1 643 ? 9.068 1.129 -36.048 1.00 96.31 643 PHE A C 1
ATOM 4754 O O . PHE A 1 643 ? 9.972 0.674 -36.748 1.00 96.31 643 PHE A O 1
ATOM 4761 N N . CYS A 1 644 ? 9.136 1.131 -34.715 1.00 97.56 644 CYS A N 1
ATOM 4762 C CA . CYS A 1 644 ? 10.278 0.605 -33.967 1.00 97.56 644 CYS A CA 1
ATOM 4763 C C . CYS A 1 644 ? 9.845 -0.524 -33.026 1.00 97.56 644 CYS A C 1
ATOM 4765 O O . CYS A 1 644 ? 9.129 -0.303 -32.045 1.00 97.56 644 CYS A O 1
ATOM 4767 N N . GLU A 1 645 ? 10.325 -1.744 -33.290 1.00 97.00 645 GLU A N 1
ATOM 4768 C CA . GLU A 1 645 ? 9.983 -2.921 -32.485 1.00 97.00 645 GLU A CA 1
ATOM 4769 C C . GLU A 1 645 ? 10.453 -2.780 -31.029 1.00 97.00 645 GLU A C 1
ATOM 4771 O O . GLU A 1 645 ? 9.736 -3.181 -30.114 1.00 97.00 645 GLU A O 1
ATOM 4776 N N . LEU A 1 646 ? 11.613 -2.156 -30.798 1.00 98.19 646 LEU A N 1
ATOM 4777 C CA . LEU A 1 646 ? 12.123 -1.902 -29.449 1.00 98.19 646 LEU A CA 1
ATOM 4778 C C . LEU A 1 646 ? 11.245 -0.902 -28.694 1.00 98.19 646 LEU A C 1
ATOM 4780 O O . LEU A 1 646 ? 10.962 -1.109 -27.519 1.00 98.19 646 LEU A O 1
ATOM 4784 N N . CYS A 1 647 ? 10.741 0.136 -29.371 1.00 98.19 647 CYS A N 1
ATOM 4785 C CA . CYS A 1 647 ? 9.781 1.061 -28.774 1.00 98.19 647 CYS A CA 1
ATOM 4786 C C . CYS A 1 647 ? 8.466 0.362 -28.411 1.00 98.19 647 CYS A C 1
ATOM 4788 O O . CYS A 1 647 ? 7.916 0.623 -27.341 1.00 98.19 647 CYS A O 1
ATOM 4790 N N . ARG A 1 648 ? 7.971 -0.542 -29.271 1.00 97.25 648 ARG A N 1
ATOM 4791 C CA . ARG A 1 648 ? 6.817 -1.395 -28.947 1.00 97.25 648 ARG A CA 1
ATOM 4792 C C . ARG A 1 648 ? 7.097 -2.231 -27.704 1.00 97.25 648 ARG A C 1
ATOM 4794 O O . ARG A 1 648 ? 6.325 -2.147 -26.758 1.00 97.25 648 ARG A O 1
ATOM 4801 N N . LEU A 1 649 ? 8.212 -2.960 -27.668 1.00 97.12 649 LEU A N 1
ATOM 4802 C CA . LEU A 1 649 ? 8.581 -3.803 -26.530 1.00 97.12 649 LEU A CA 1
ATOM 4803 C C . LEU A 1 649 ? 8.672 -2.996 -25.223 1.00 97.12 649 LEU A C 1
ATOM 4805 O O . LEU A 1 649 ? 8.106 -3.409 -24.216 1.00 97.12 649 LEU A O 1
ATOM 4809 N N . THR A 1 650 ? 9.275 -1.802 -25.255 1.00 98.19 650 THR A N 1
ATOM 4810 C CA . THR A 1 650 ? 9.292 -0.868 -24.117 1.00 98.19 650 THR A CA 1
ATOM 4811 C C . THR A 1 650 ? 7.890 -0.519 -23.620 1.00 98.19 650 THR A C 1
ATOM 4813 O O . THR A 1 650 ? 7.631 -0.585 -22.419 1.00 98.19 650 THR A O 1
ATOM 4816 N N . MET A 1 651 ? 6.980 -0.148 -24.523 1.00 97.62 651 MET A N 1
ATOM 4817 C CA . MET A 1 651 ? 5.619 0.243 -24.148 1.00 97.62 651 MET A CA 1
ATOM 4818 C C . MET A 1 651 ? 4.772 -0.943 -23.670 1.00 97.62 651 MET A C 1
ATOM 4820 O O . MET A 1 651 ? 3.936 -0.774 -22.785 1.00 97.62 651 MET A O 1
ATOM 4824 N N . GLU A 1 652 ? 4.997 -2.141 -24.209 1.00 96.88 652 GLU A N 1
ATOM 4825 C CA . GLU A 1 652 ? 4.328 -3.364 -23.756 1.00 96.88 652 GLU A CA 1
ATOM 4826 C C . GLU A 1 652 ? 4.786 -3.769 -22.350 1.00 96.88 652 GLU A C 1
ATOM 4828 O O . GLU A 1 652 ? 3.937 -4.014 -21.495 1.00 96.88 652 GLU A O 1
ATOM 4833 N N . THR A 1 653 ? 6.099 -3.759 -22.077 1.00 97.62 653 THR A N 1
ATOM 4834 C CA . THR A 1 653 ? 6.645 -4.009 -20.731 1.00 97.62 653 THR A CA 1
ATOM 4835 C C . THR A 1 653 ? 6.172 -2.958 -19.726 1.00 97.62 653 THR A C 1
ATOM 4837 O O . THR A 1 653 ? 5.824 -3.298 -18.597 1.00 97.62 653 THR A O 1
ATOM 4840 N N . PHE A 1 654 ? 6.089 -1.687 -20.130 1.00 97.50 654 PHE A N 1
ATOM 4841 C CA . PHE A 1 654 ? 5.490 -0.638 -19.304 1.00 97.50 654 PHE A CA 1
ATOM 4842 C C . PHE A 1 654 ? 4.027 -0.949 -18.960 1.00 97.50 654 PHE A C 1
ATOM 4844 O O . PHE A 1 654 ? 3.647 -0.878 -17.795 1.00 97.50 654 PHE A O 1
ATOM 4851 N N . ALA A 1 655 ? 3.207 -1.315 -19.950 1.00 97.25 655 ALA A N 1
ATOM 4852 C CA . ALA A 1 655 ? 1.785 -1.578 -19.742 1.00 97.25 655 ALA A CA 1
ATOM 4853 C C . ALA A 1 655 ? 1.540 -2.782 -18.820 1.00 97.25 655 ALA A C 1
ATOM 4855 O O . ALA A 1 655 ? 0.684 -2.711 -17.935 1.00 97.25 655 ALA A O 1
ATOM 4856 N N . THR A 1 656 ? 2.303 -3.870 -18.982 1.00 97.56 656 THR A N 1
ATOM 4857 C CA . THR A 1 656 ? 2.188 -5.044 -18.105 1.00 97.56 656 THR A CA 1
ATOM 4858 C C . THR A 1 656 ? 2.689 -4.752 -16.694 1.00 97.56 656 THR A C 1
ATOM 4860 O O . THR A 1 656 ? 2.028 -5.146 -15.733 1.00 97.56 656 THR A O 1
ATOM 4863 N N . ALA A 1 657 ? 3.802 -4.027 -16.537 1.00 97.88 657 ALA A N 1
ATOM 4864 C CA . ALA A 1 657 ? 4.279 -3.591 -15.226 1.00 97.88 657 ALA A CA 1
ATOM 4865 C C . ALA A 1 657 ? 3.253 -2.676 -14.539 1.00 97.88 657 ALA A C 1
ATOM 4867 O O . ALA A 1 657 ? 2.975 -2.846 -13.353 1.00 97.88 657 ALA A O 1
ATOM 4868 N N . PHE A 1 658 ? 2.625 -1.767 -15.291 1.00 98.00 658 PHE A N 1
ATOM 4869 C CA . PHE A 1 658 ? 1.617 -0.853 -14.761 1.00 98.00 658 PHE A CA 1
ATOM 4870 C C . PHE A 1 658 ? 0.336 -1.550 -14.323 1.00 98.00 658 PHE A C 1
ATOM 4872 O O . PHE A 1 658 ? -0.137 -1.304 -13.214 1.00 98.00 658 PHE A O 1
ATOM 4879 N N . GLY A 1 659 ? -0.166 -2.499 -15.114 1.00 97.94 659 GLY A N 1
ATOM 4880 C CA . GLY A 1 659 ? -1.283 -3.342 -14.690 1.00 97.94 659 GLY A CA 1
ATOM 4881 C C . GLY A 1 659 ? -0.940 -4.183 -13.458 1.00 97.94 659 GLY A C 1
ATOM 4882 O O . GLY A 1 659 ? -1.766 -4.336 -12.559 1.00 97.94 659 GLY A O 1
ATOM 4883 N N . ALA A 1 660 ? 0.297 -4.692 -13.375 1.00 97.88 660 ALA A N 1
ATOM 4884 C CA . ALA A 1 660 ? 0.767 -5.467 -12.229 1.00 97.88 660 ALA A CA 1
ATOM 4885 C C . ALA A 1 660 ? 0.763 -4.651 -10.932 1.00 97.88 660 ALA A C 1
ATOM 4887 O O . ALA A 1 660 ? 0.276 -5.159 -9.918 1.00 97.88 660 ALA A O 1
ATOM 4888 N N . GLU A 1 661 ? 1.281 -3.417 -10.976 1.00 98.12 661 GLU A N 1
ATOM 4889 C CA . GLU A 1 661 ? 1.314 -2.523 -9.816 1.00 98.12 661 GLU A CA 1
ATOM 4890 C C . GLU A 1 661 ? -0.085 -2.050 -9.439 1.00 98.12 661 GLU A C 1
ATOM 4892 O O . GLU A 1 661 ? -0.452 -2.144 -8.273 1.00 98.12 661 GLU A O 1
ATOM 4897 N N . ALA A 1 662 ? -0.911 -1.641 -10.407 1.00 98.19 662 ALA A N 1
ATOM 4898 C CA . ALA A 1 662 ? -2.294 -1.251 -10.140 1.00 98.19 662 ALA A CA 1
ATOM 4899 C C . ALA A 1 662 ? -3.077 -2.374 -9.435 1.00 98.19 662 ALA A C 1
ATOM 4901 O O . ALA A 1 662 ? -3.879 -2.115 -8.539 1.00 98.19 662 ALA A O 1
ATOM 4902 N N . ALA A 1 663 ? -2.803 -3.637 -9.773 1.00 98.06 663 ALA A N 1
ATOM 4903 C CA . ALA A 1 663 ? -3.370 -4.777 -9.062 1.00 98.06 663 ALA A CA 1
ATOM 4904 C C . ALA A 1 663 ? -2.767 -4.988 -7.666 1.00 98.06 663 ALA A C 1
ATOM 4906 O O . ALA A 1 663 ? -3.496 -5.331 -6.741 1.00 98.06 663 ALA A O 1
ATOM 4907 N N . SER A 1 664 ? -1.464 -4.770 -7.476 1.00 97.31 664 SER A N 1
ATOM 4908 C CA . SER A 1 664 ? -0.835 -4.798 -6.145 1.00 97.31 664 SER A CA 1
ATOM 4909 C C . SER A 1 664 ? -1.374 -3.690 -5.228 1.00 97.31 664 SER A C 1
ATOM 4911 O O . SER A 1 664 ? -1.602 -3.929 -4.045 1.00 97.31 664 SER A O 1
ATOM 4913 N N . ALA A 1 665 ? -1.615 -2.495 -5.765 1.00 97.62 665 ALA A N 1
ATOM 4914 C CA . ALA A 1 665 ? -2.342 -1.402 -5.124 1.00 97.62 665 ALA A CA 1
ATOM 4915 C C . ALA A 1 665 ? -3.783 -1.809 -4.770 1.00 97.62 665 ALA A C 1
ATOM 4917 O O . ALA A 1 665 ? -4.209 -1.662 -3.624 1.00 97.62 665 ALA A O 1
ATOM 4918 N N . ALA A 1 666 ? -4.515 -2.402 -5.718 1.00 98.19 666 ALA A N 1
ATOM 4919 C CA . ALA A 1 666 ? -5.881 -2.867 -5.492 1.00 98.19 666 ALA A CA 1
ATOM 4920 C C . ALA A 1 666 ? -5.974 -3.923 -4.382 1.00 98.19 666 ALA A C 1
ATOM 4922 O O . ALA A 1 666 ? -6.912 -3.896 -3.593 1.00 98.19 666 ALA A O 1
ATOM 4923 N N . LEU A 1 667 ? -5.000 -4.830 -4.280 1.00 96.38 667 LEU A N 1
ATOM 4924 C CA . LEU A 1 667 ? -4.947 -5.796 -3.183 1.00 96.38 667 LEU A CA 1
ATOM 4925 C C . LEU A 1 667 ? -4.662 -5.125 -1.835 1.00 96.38 667 LEU A C 1
ATOM 4927 O O . LEU A 1 667 ? -5.211 -5.555 -0.830 1.00 96.38 667 LEU A O 1
ATOM 4931 N N . LYS A 1 668 ? -3.861 -4.056 -1.800 1.00 95.81 668 LYS A N 1
ATOM 4932 C CA . LYS A 1 668 ? -3.498 -3.377 -0.547 1.00 95.81 668 LYS A CA 1
ATOM 4933 C C . LYS A 1 668 ? -4.579 -2.458 0.009 1.00 95.81 668 LYS A C 1
ATOM 4935 O O . LYS A 1 668 ? -4.704 -2.340 1.223 1.00 95.81 668 LYS A O 1
ATOM 4940 N N . TRP A 1 669 ? -5.375 -1.831 -0.851 1.00 97.06 669 TRP A N 1
ATOM 4941 C CA . TRP A 1 669 ? -6.450 -0.935 -0.405 1.00 97.06 669 TRP A CA 1
ATOM 4942 C C . TRP A 1 669 ? -7.850 -1.518 -0.541 1.00 97.06 669 TRP A C 1
ATOM 4944 O O . TRP A 1 669 ? -8.782 -0.955 0.021 1.00 97.06 669 TRP A O 1
ATOM 4954 N N . VAL A 1 670 ? -8.006 -2.616 -1.287 1.00 96.19 670 VAL A N 1
ATOM 4955 C CA . VAL A 1 670 ? -9.302 -3.221 -1.632 1.00 96.19 670 VAL A CA 1
ATOM 4956 C C . VAL A 1 670 ? -10.313 -2.138 -2.058 1.00 96.19 670 VAL A C 1
ATOM 4958 O O . VAL A 1 670 ? -11.354 -1.966 -1.416 1.00 96.19 670 VAL A O 1
ATOM 4961 N N . PRO A 1 671 ? -10.007 -1.343 -3.109 1.00 97.19 671 PRO A N 1
ATOM 4962 C CA . PRO A 1 671 ? -10.702 -0.093 -3.379 1.00 97.19 671 PRO A CA 1
ATOM 4963 C C . PRO A 1 671 ? -12.038 -0.324 -4.103 1.00 97.19 671 PRO A C 1
ATOM 4965 O O . PRO A 1 671 ? -12.213 0.029 -5.269 1.00 97.19 671 PRO A O 1
ATOM 4968 N N . LEU A 1 672 ? -13.002 -0.945 -3.422 1.00 96.00 672 LEU A N 1
ATOM 4969 C CA . LEU A 1 672 ? -14.338 -1.212 -3.966 1.00 96.00 672 LEU A CA 1
ATOM 4970 C C . LEU A 1 672 ? -15.166 0.072 -4.166 1.00 96.00 672 LEU A C 1
ATOM 4972 O O . LEU A 1 672 ? -16.208 0.019 -4.815 1.00 96.00 672 LEU A O 1
ATOM 4976 N N . GLY A 1 673 ? -14.713 1.221 -3.651 1.00 94.88 673 GLY A N 1
ATOM 4977 C CA . GLY A 1 673 ? -15.239 2.539 -4.015 1.00 94.88 673 GLY A CA 1
ATOM 4978 C C . GLY A 1 673 ? -14.759 3.021 -5.394 1.00 94.88 673 GLY A C 1
ATOM 4979 O O . GLY A 1 673 ? -15.412 3.860 -6.012 1.00 94.88 673 GLY A O 1
ATOM 4980 N N . GLY A 1 674 ? -13.659 2.459 -5.904 1.00 96.62 674 GLY A N 1
ATOM 4981 C CA . GLY A 1 674 ? -13.072 2.759 -7.210 1.00 96.62 674 GLY A CA 1
ATOM 4982 C C . GLY A 1 674 ? -11.544 2.818 -7.175 1.00 96.62 674 GLY A C 1
ATOM 4983 O O . GLY A 1 674 ? -10.954 3.436 -6.286 1.00 96.62 674 GLY A O 1
ATOM 4984 N N . LEU A 1 675 ? -10.911 2.199 -8.173 1.00 98.06 675 LEU A N 1
ATOM 4985 C CA . LEU A 1 675 ? -9.500 2.372 -8.504 1.00 98.06 675 LEU A CA 1
ATOM 4986 C C . LEU A 1 675 ? -9.372 3.273 -9.733 1.00 98.06 675 LEU A C 1
ATOM 4988 O O . LEU A 1 675 ? -9.944 2.983 -10.784 1.00 98.06 675 LEU A O 1
ATOM 4992 N N . TYR A 1 676 ? -8.573 4.325 -9.616 1.00 96.88 676 TYR A N 1
ATOM 4993 C CA . TYR A 1 676 ? -8.395 5.319 -10.666 1.00 96.88 676 TYR A CA 1
ATOM 4994 C C . TYR A 1 676 ? -6.963 5.295 -11.178 1.00 96.88 676 TYR A C 1
ATOM 4996 O O . TYR A 1 676 ? -6.001 5.367 -10.413 1.00 96.88 676 TYR A O 1
ATOM 5004 N N . ILE A 1 677 ? -6.833 5.192 -12.491 1.00 96.12 677 ILE A N 1
ATOM 5005 C CA . ILE A 1 677 ? -5.575 5.226 -13.215 1.00 96.12 677 ILE A CA 1
ATOM 5006 C C . ILE A 1 677 ? -5.402 6.647 -13.741 1.00 96.12 677 ILE A C 1
ATOM 5008 O O . ILE A 1 677 ? -6.149 7.099 -14.605 1.00 96.12 677 ILE A O 1
ATOM 5012 N N . ALA A 1 678 ? -4.441 7.374 -13.186 1.00 90.75 678 ALA A N 1
ATOM 5013 C CA . ALA A 1 678 ? -4.251 8.797 -13.459 1.00 90.75 678 ALA A CA 1
ATOM 5014 C C . ALA A 1 678 ? -2.863 9.084 -14.051 1.00 90.75 678 ALA A C 1
ATOM 5016 O O . ALA A 1 678 ? -2.120 8.180 -14.444 1.00 90.75 678 ALA A O 1
ATOM 5017 N N . GLY A 1 679 ? -2.492 10.361 -14.111 1.00 84.38 679 GLY A N 1
ATOM 5018 C CA . GLY A 1 679 ? -1.170 10.810 -14.536 1.00 84.38 679 GLY A CA 1
ATOM 5019 C C . GLY A 1 679 ? -1.057 11.041 -16.042 1.00 84.38 679 GLY A C 1
ATOM 5020 O O . GLY A 1 679 ? -1.729 10.417 -16.859 1.00 84.38 679 GLY A O 1
ATOM 5021 N N . GLY A 1 680 ? -0.166 11.958 -16.426 1.00 82.38 680 GLY A N 1
ATOM 5022 C CA . GLY A 1 680 ? -0.079 12.481 -17.794 1.00 82.38 680 GLY A CA 1
ATOM 5023 C C . GLY A 1 680 ? 0.361 11.483 -18.874 1.00 82.38 680 GLY A C 1
ATOM 5024 O O . GLY A 1 680 ? 0.424 11.872 -20.048 1.00 82.38 680 GLY A O 1
ATOM 5025 N N . MET A 1 681 ? 0.700 10.238 -18.511 1.00 85.50 681 MET A N 1
ATOM 5026 C CA . MET A 1 681 ? 0.933 9.144 -19.462 1.00 85.50 681 MET A CA 1
ATOM 5027 C C . MET A 1 681 ? -0.332 8.335 -19.764 1.00 85.50 681 MET A C 1
ATOM 5029 O O . MET A 1 681 ? -0.432 7.800 -20.865 1.00 85.50 681 MET A O 1
ATOM 5033 N N . THR A 1 682 ? -1.301 8.279 -18.853 1.00 85.69 682 THR A N 1
ATOM 5034 C CA . THR A 1 682 ? -2.528 7.484 -19.000 1.00 85.69 682 THR A CA 1
ATOM 5035 C C . THR A 1 682 ? -3.376 7.896 -20.209 1.00 85.69 682 THR A C 1
ATOM 5037 O O . THR A 1 682 ? -3.516 7.070 -21.116 1.00 85.69 682 THR A O 1
ATOM 5040 N N . PRO A 1 683 ? -3.849 9.156 -20.342 1.00 84.12 683 PRO A N 1
ATOM 5041 C CA . PRO A 1 683 ? -4.715 9.544 -21.462 1.00 84.12 683 PRO A CA 1
ATOM 5042 C C . PRO A 1 683 ? -4.026 9.406 -22.830 1.00 84.12 683 PRO A C 1
ATOM 5044 O O . PRO A 1 683 ? -4.674 9.202 -23.851 1.00 84.12 683 PRO A O 1
ATOM 5047 N N . LYS A 1 684 ? -2.688 9.464 -22.869 1.00 84.94 684 LYS A N 1
ATOM 5048 C CA . LYS A 1 684 ? -1.894 9.344 -24.105 1.00 84.94 684 LYS A CA 1
ATOM 5049 C C . LYS A 1 684 ? -1.690 7.900 -24.561 1.00 84.94 684 LYS A C 1
ATOM 5051 O O . LYS A 1 684 ? -1.271 7.681 -25.695 1.00 84.94 684 LYS A O 1
ATOM 5056 N N . ASN A 1 685 ? -1.934 6.929 -23.682 1.00 87.81 685 ASN A N 1
ATOM 5057 C CA . ASN A 1 685 ? -1.628 5.519 -23.911 1.00 87.81 685 ASN A CA 1
ATOM 5058 C C . ASN A 1 685 ? -2.834 4.605 -23.667 1.00 87.81 685 ASN A C 1
ATOM 5060 O O . ASN A 1 685 ? -2.650 3.403 -23.492 1.00 87.81 685 ASN A O 1
ATOM 5064 N N . LEU A 1 686 ? -4.056 5.145 -23.712 1.00 89.75 686 LEU A N 1
ATOM 5065 C CA . LEU A 1 686 ? -5.298 4.404 -23.470 1.00 89.75 686 LEU A CA 1
ATOM 5066 C C . LEU A 1 686 ? -5.411 3.109 -24.285 1.00 89.75 686 LEU A C 1
ATOM 5068 O O . LEU A 1 686 ? -5.864 2.106 -23.753 1.00 89.75 686 LEU A O 1
ATOM 5072 N N . ARG A 1 687 ? -4.862 3.054 -25.507 1.00 90.00 687 ARG A N 1
ATOM 5073 C CA . ARG A 1 687 ? -4.799 1.819 -26.318 1.00 90.00 687 ARG A CA 1
ATOM 5074 C C . ARG A 1 687 ? -4.130 0.617 -25.628 1.00 90.00 687 ARG A C 1
ATOM 5076 O O . ARG A 1 687 ? -4.346 -0.514 -26.041 1.00 90.00 687 ARG A O 1
ATOM 5083 N N . LEU A 1 688 ? -3.253 0.855 -24.649 1.00 92.88 688 LEU A N 1
ATOM 5084 C CA . LEU A 1 688 ? -2.555 -0.188 -23.884 1.00 92.88 688 LEU A CA 1
ATOM 5085 C C . LEU A 1 688 ? -3.321 -0.593 -22.615 1.00 92.88 688 LEU A C 1
ATOM 5087 O O . LEU A 1 688 ? -2.978 -1.602 -21.995 1.00 92.88 688 LEU A O 1
ATOM 5091 N N . LEU A 1 689 ? -4.315 0.214 -22.228 1.00 94.12 689 LEU A N 1
ATOM 5092 C CA . LEU A 1 689 ? -5.075 0.114 -20.986 1.00 94.12 689 LEU A CA 1
ATOM 5093 C C . LEU A 1 689 ? -6.507 -0.373 -21.231 1.00 94.12 689 LEU A C 1
ATOM 5095 O O . LEU A 1 689 ? -6.990 -1.238 -20.506 1.00 94.12 689 LEU A O 1
ATOM 5099 N N . GLU A 1 690 ? -7.172 0.151 -22.256 1.00 92.75 690 GLU A N 1
ATOM 5100 C CA . GLU A 1 690 ? -8.573 -0.112 -22.569 1.00 92.75 690 GLU A CA 1
ATOM 5101 C C . GLU A 1 690 ? -8.812 -1.497 -23.171 1.00 92.75 690 GLU A C 1
ATOM 5103 O O . GLU A 1 690 ? -8.072 -1.968 -24.036 1.00 92.75 690 GLU A O 1
ATOM 5108 N N . GLY A 1 691 ? -9.916 -2.114 -22.747 1.00 89.38 691 GLY A N 1
ATOM 5109 C CA . GLY A 1 691 ? -10.342 -3.441 -23.175 1.00 89.38 691 GLY A CA 1
ATOM 5110 C C . GLY A 1 691 ? -9.872 -4.540 -22.224 1.00 89.38 691 GLY A C 1
ATOM 5111 O O . GLY A 1 691 ? -8.753 -4.524 -21.719 1.00 89.38 691 GLY A O 1
ATOM 5112 N N . ALA A 1 692 ? -10.726 -5.543 -22.006 1.00 87.31 692 ALA A N 1
ATOM 5113 C CA . ALA A 1 692 ? -10.428 -6.670 -21.114 1.00 87.31 692 ALA A CA 1
ATOM 5114 C C . ALA A 1 692 ? -9.172 -7.463 -21.533 1.00 87.31 692 ALA A C 1
ATOM 5116 O O . ALA A 1 692 ? -8.519 -8.090 -20.701 1.00 87.31 692 ALA A O 1
ATOM 5117 N N . ASP A 1 693 ? -8.825 -7.405 -22.821 1.00 91.00 693 ASP A N 1
ATOM 5118 C CA . ASP A 1 693 ? -7.665 -8.060 -23.421 1.00 91.00 693 ASP A CA 1
ATOM 5119 C C . ASP A 1 693 ? -6.415 -7.174 -23.523 1.00 91.00 693 ASP A C 1
ATOM 5121 O O . ASP A 1 693 ? -5.389 -7.616 -24.051 1.00 91.00 693 ASP A O 1
ATOM 5125 N N . SER A 1 694 ? -6.473 -5.940 -23.018 1.00 95.81 694 SER A N 1
ATOM 5126 C CA . SER A 1 694 ? -5.313 -5.054 -22.987 1.00 95.81 694 SER A CA 1
ATOM 5127 C C . SER A 1 694 ? -4.191 -5.645 -22.132 1.00 95.81 694 SER A C 1
ATOM 5129 O O . SER A 1 694 ? -4.416 -6.433 -21.207 1.00 95.81 694 SER A O 1
ATOM 5131 N N . LEU A 1 695 ? -2.947 -5.264 -22.430 1.00 95.50 695 LEU A N 1
ATOM 5132 C CA . LEU A 1 695 ? -1.788 -5.730 -21.664 1.00 95.50 695 LEU A CA 1
ATOM 5133 C C . LEU A 1 695 ? -1.882 -5.317 -20.194 1.00 95.50 695 LEU A C 1
ATOM 5135 O O . LEU A 1 695 ? -1.570 -6.120 -19.314 1.00 95.50 695 LEU A O 1
ATOM 5139 N N . PHE A 1 696 ? -2.369 -4.102 -19.939 1.00 97.81 696 PHE A N 1
ATOM 5140 C CA . PHE A 1 696 ? -2.630 -3.612 -18.594 1.00 97.81 696 PHE A CA 1
ATOM 5141 C C . PHE A 1 696 ? -3.686 -4.464 -17.877 1.00 97.81 696 PHE A C 1
ATOM 5143 O O . PHE A 1 696 ? -3.410 -4.980 -16.798 1.00 97.81 696 PHE A O 1
ATOM 5150 N N . MET A 1 697 ? -4.871 -4.671 -18.466 1.00 97.69 697 MET A N 1
ATOM 5151 C CA . MET A 1 697 ? -5.971 -5.368 -17.784 1.00 97.69 697 MET A CA 1
ATOM 5152 C C . MET A 1 697 ? -5.698 -6.862 -17.599 1.00 97.69 697 MET A C 1
ATOM 5154 O O . MET A 1 697 ? -6.047 -7.424 -16.559 1.00 97.69 697 MET A O 1
ATOM 5158 N N . ARG A 1 698 ? -4.991 -7.507 -18.537 1.00 96.00 698 ARG A N 1
ATOM 5159 C CA . ARG A 1 698 ? -4.498 -8.882 -18.355 1.00 96.00 698 ARG A CA 1
ATOM 5160 C C . ARG A 1 698 ? -3.511 -8.971 -17.195 1.00 96.00 698 ARG A C 1
ATOM 5162 O O . ARG A 1 698 ? -3.625 -9.860 -16.354 1.00 96.00 698 ARG A O 1
ATOM 5169 N N . ALA A 1 699 ? -2.561 -8.039 -17.126 1.00 96.88 699 ALA A N 1
ATOM 5170 C CA . ALA A 1 699 ? -1.591 -7.984 -16.042 1.00 96.88 699 ALA A CA 1
ATOM 5171 C C . ALA A 1 699 ? -2.237 -7.656 -14.687 1.00 96.88 699 ALA A C 1
ATOM 5173 O O . ALA A 1 699 ? -1.784 -8.202 -13.677 1.00 96.88 699 ALA A O 1
ATOM 5174 N N . PHE A 1 700 ? -3.278 -6.817 -14.689 1.00 98.06 700 PHE A N 1
ATOM 5175 C CA . PHE A 1 700 ? -4.091 -6.470 -13.528 1.00 98.06 700 PHE A CA 1
ATOM 5176 C C . PHE A 1 700 ? -4.855 -7.691 -13.009 1.00 98.06 700 PHE A C 1
ATOM 5178 O O . PHE A 1 700 ? -4.744 -8.051 -11.843 1.00 98.06 700 PHE A O 1
ATOM 5185 N N . GLY A 1 701 ? -5.568 -8.397 -13.890 1.00 96.00 701 GLY A N 1
ATOM 5186 C CA . GLY A 1 701 ? -6.362 -9.572 -13.532 1.00 96.00 701 GLY A CA 1
ATOM 5187 C C . GLY A 1 701 ? -5.546 -10.804 -13.121 1.00 96.00 701 GLY A C 1
ATOM 5188 O O . GLY A 1 701 ? -6.099 -11.712 -12.499 1.00 96.00 701 GLY A O 1
ATOM 5189 N N . ASP A 1 702 ? -4.248 -10.862 -13.427 1.00 94.31 702 ASP A N 1
ATOM 5190 C CA . ASP A 1 702 ? -3.358 -11.987 -13.106 1.00 94.31 702 ASP A CA 1
ATOM 5191 C C . ASP A 1 702 ? -2.877 -11.965 -11.641 1.00 94.31 702 ASP A C 1
ATOM 5193 O O . ASP A 1 702 ? -1.696 -11.794 -11.327 1.00 94.31 702 ASP A O 1
ATOM 5197 N N . LYS A 1 703 ? -3.822 -12.142 -10.710 1.00 93.69 703 LYS A N 1
ATOM 5198 C CA . LYS A 1 703 ? -3.572 -12.281 -9.269 1.00 93.69 703 LYS A CA 1
ATOM 5199 C C . LYS A 1 703 ? -4.032 -13.626 -8.701 1.00 93.69 703 LYS A C 1
ATOM 5201 O O . LYS A 1 703 ? -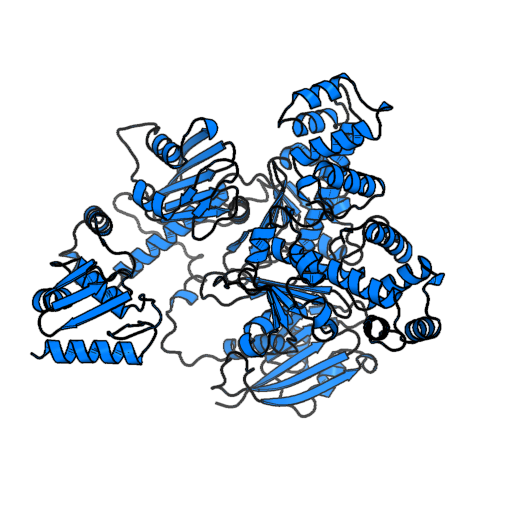4.237 -13.752 -7.493 1.00 93.69 703 LYS A O 1
ATOM 5206 N N . GLY A 1 704 ? -3.983 -14.690 -9.502 1.00 89.50 704 GLY A N 1
ATOM 5207 C CA . GLY A 1 704 ? -4.144 -16.071 -9.031 1.00 89.50 704 GLY A CA 1
ATOM 5208 C C . GLY A 1 704 ? -5.459 -16.273 -8.271 1.00 89.50 704 GLY A C 1
ATOM 5209 O O . GLY A 1 704 ? -6.525 -15.923 -8.769 1.00 89.50 704 GLY A O 1
ATOM 5210 N N . ARG A 1 705 ? -5.403 -16.790 -7.035 1.00 87.31 705 ARG A N 1
ATOM 5211 C CA . ARG A 1 705 ? -6.618 -17.012 -6.225 1.00 87.31 705 ARG A CA 1
ATOM 5212 C C . ARG A 1 705 ? -7.394 -15.727 -5.878 1.00 87.31 705 ARG A C 1
ATOM 5214 O O . ARG A 1 705 ? -8.573 -15.823 -5.564 1.00 87.31 705 ARG A O 1
ATOM 5221 N N . LEU A 1 706 ? -6.770 -14.546 -5.979 1.00 91.12 706 LEU A N 1
ATOM 5222 C CA . LEU A 1 706 ? -7.412 -13.242 -5.746 1.00 91.12 706 LEU A CA 1
ATOM 5223 C C . LEU A 1 706 ? -7.898 -12.567 -7.044 1.00 91.12 706 LEU A C 1
ATOM 5225 O O . LEU A 1 706 ? -8.485 -11.488 -6.990 1.00 91.12 706 LEU A O 1
ATOM 5229 N N . SER A 1 707 ? -7.742 -13.197 -8.216 1.00 92.81 707 SER A N 1
ATOM 5230 C CA . SER A 1 707 ? -8.326 -12.694 -9.470 1.00 92.81 707 SER A CA 1
ATOM 5231 C C . SER A 1 707 ? -9.842 -12.427 -9.387 1.00 92.81 707 SER A C 1
ATOM 5233 O O . SER A 1 707 ? -10.285 -11.426 -9.950 1.00 92.81 707 SER A O 1
ATOM 5235 N N . PRO A 1 708 ? -10.667 -13.241 -8.686 1.00 92.12 708 PRO A N 1
ATOM 5236 C CA . PRO A 1 708 ? -12.086 -12.930 -8.493 1.00 92.12 708 PRO A CA 1
ATOM 5237 C C . PRO A 1 708 ? -12.342 -11.638 -7.707 1.00 92.12 708 PRO A C 1
ATOM 5239 O O . PRO A 1 708 ? -13.279 -10.917 -8.041 1.00 92.12 708 PRO A O 1
ATOM 5242 N N . LEU A 1 709 ? -11.507 -11.312 -6.709 1.00 91.44 709 LEU A N 1
ATOM 5243 C CA . LEU A 1 709 ? -11.607 -10.042 -5.984 1.00 91.44 709 LEU A CA 1
ATOM 5244 C C . LEU A 1 709 ? -11.347 -8.866 -6.929 1.00 91.44 709 LEU A C 1
ATOM 5246 O O . LEU A 1 709 ? -12.126 -7.918 -6.954 1.00 91.44 709 LEU A O 1
ATOM 5250 N N . LEU A 1 710 ? -10.301 -8.948 -7.755 1.00 95.75 710 LEU A N 1
ATOM 5251 C CA . LEU A 1 710 ? -9.950 -7.860 -8.668 1.00 95.75 710 LEU A CA 1
ATOM 5252 C C . LEU A 1 710 ? -11.007 -7.586 -9.733 1.00 95.75 710 LEU A C 1
ATOM 5254 O O . LEU A 1 710 ? -11.190 -6.432 -10.099 1.00 95.75 710 LEU A O 1
ATOM 5258 N N . LYS A 1 711 ? -11.761 -8.597 -10.177 1.00 95.75 711 LYS A N 1
ATOM 5259 C CA . LYS A 1 711 ? -12.908 -8.405 -11.086 1.00 95.75 711 LYS A CA 1
ATOM 5260 C C . LYS A 1 711 ? -14.034 -7.557 -10.482 1.00 95.75 711 LYS A C 1
ATOM 5262 O O . LYS A 1 711 ? -14.889 -7.078 -11.218 1.00 95.75 711 LYS A O 1
ATOM 5267 N N . ARG A 1 712 ? -14.063 -7.402 -9.155 1.00 95.06 712 ARG A N 1
ATOM 5268 C CA . ARG A 1 712 ? -15.063 -6.601 -8.433 1.00 95.06 712 ARG A CA 1
ATOM 5269 C C . ARG A 1 712 ? -14.619 -5.162 -8.196 1.00 95.06 712 ARG A C 1
ATOM 5271 O O . ARG A 1 712 ? -15.429 -4.360 -7.750 1.00 95.06 712 ARG A O 1
ATOM 5278 N N . VAL A 1 713 ? -13.360 -4.834 -8.476 1.00 97.25 713 VAL A N 1
ATOM 5279 C CA . VAL A 1 713 ? -12.844 -3.470 -8.344 1.00 97.25 713 VAL A CA 1
ATOM 5280 C C . VAL A 1 713 ? -13.258 -2.671 -9.585 1.00 97.25 713 VAL A C 1
ATOM 5282 O O . VAL A 1 713 ? -12.891 -3.067 -10.692 1.00 97.25 713 VAL A O 1
ATOM 5285 N N . PRO A 1 714 ? -14.008 -1.565 -9.458 1.00 97.19 714 PRO A N 1
ATOM 5286 C CA . PRO A 1 714 ? -14.229 -0.674 -10.589 1.00 97.19 714 PRO A CA 1
ATOM 5287 C C . PRO A 1 714 ? -12.906 0.006 -10.945 1.00 97.19 714 PRO A C 1
ATOM 5289 O O . PRO A 1 714 ? -12.262 0.570 -10.062 1.00 97.19 714 PRO A O 1
ATOM 5292 N N . VAL A 1 715 ? -12.500 -0.048 -12.215 1.00 97.62 715 VAL A N 1
ATOM 5293 C CA . VAL A 1 715 ? -11.254 0.569 -12.692 1.00 97.62 715 VAL A CA 1
ATOM 5294 C C . VAL A 1 715 ? -11.578 1.628 -13.733 1.00 97.62 715 VAL A C 1
ATOM 5296 O O . VAL A 1 715 ? -12.153 1.321 -14.782 1.00 97.62 715 VAL A O 1
ATOM 5299 N N . LEU A 1 716 ? -11.189 2.866 -13.447 1.00 95.69 716 LEU A N 1
ATOM 5300 C CA . LEU A 1 716 ? -11.415 4.028 -14.302 1.00 95.69 716 LEU A CA 1
ATOM 5301 C C . LEU A 1 716 ? -10.085 4.706 -14.633 1.00 95.69 716 LEU A C 1
ATOM 5303 O O . LEU A 1 716 ? -9.143 4.621 -13.854 1.00 95.69 716 LEU A O 1
ATOM 5307 N N . ALA A 1 717 ? -10.000 5.382 -15.772 1.00 90.50 717 ALA A N 1
ATOM 5308 C CA . ALA A 1 717 ? -8.877 6.228 -16.154 1.00 90.50 717 ALA A CA 1
ATOM 5309 C C . ALA A 1 717 ? -9.339 7.680 -16.327 1.00 90.50 717 ALA A C 1
ATOM 5311 O O . ALA A 1 717 ? -10.405 7.912 -16.892 1.00 90.50 717 ALA A O 1
ATOM 5312 N N . GLU A 1 718 ? -8.547 8.640 -15.842 1.00 84.25 718 GLU A N 1
ATOM 5313 C CA . GLU A 1 718 ? -8.954 10.052 -15.730 1.00 84.25 718 GLU A CA 1
ATOM 5314 C C . GLU A 1 718 ? -7.765 11.033 -15.819 1.00 84.25 718 GLU A C 1
ATOM 5316 O O . GLU A 1 718 ? -6.616 10.662 -15.547 1.00 84.25 718 GLU A O 1
ATOM 5321 N N . ASP A 1 719 ? -8.054 12.306 -16.134 1.00 75.88 719 ASP A N 1
ATOM 5322 C CA . ASP A 1 719 ? -7.159 13.455 -15.945 1.00 75.88 719 ASP A CA 1
ATOM 5323 C C . ASP A 1 719 ? -7.719 14.457 -14.907 1.00 75.88 719 ASP A C 1
ATOM 5325 O O . ASP A 1 719 ? -8.543 15.339 -15.172 1.00 75.88 719 ASP A O 1
ATOM 5329 N N . ILE A 1 720 ? -7.240 14.322 -13.669 1.00 76.56 720 ILE A N 1
ATOM 5330 C CA . ILE A 1 720 ? -7.797 15.012 -12.500 1.00 76.56 720 ILE A CA 1
ATOM 5331 C C . ILE A 1 720 ? -7.446 16.515 -12.501 1.00 76.56 720 ILE A C 1
ATOM 5333 O O . ILE A 1 720 ? -8.267 17.347 -12.099 1.00 76.56 720 ILE A O 1
ATOM 5337 N N . GLY A 1 721 ? -6.262 16.896 -12.993 1.00 75.38 721 GLY A N 1
ATOM 5338 C CA . GLY A 1 721 ? -5.760 18.275 -12.944 1.00 75.38 721 GLY A CA 1
ATOM 5339 C C . GLY A 1 721 ? -5.736 18.872 -11.523 1.00 75.38 721 GLY A C 1
ATOM 5340 O O . GLY A 1 721 ? -5.555 18.173 -10.534 1.00 75.38 721 GLY A O 1
ATOM 5341 N N . GLN A 1 722 ? -5.955 20.187 -11.396 1.00 83.12 722 GLN A N 1
ATOM 5342 C CA . GLN A 1 722 ? -5.874 20.915 -10.111 1.00 83.12 722 GLN A CA 1
ATOM 5343 C C . GLN A 1 722 ? -7.162 20.855 -9.262 1.00 83.12 722 GLN A C 1
ATOM 5345 O O . GLN A 1 722 ? -7.265 21.516 -8.226 1.00 83.12 722 GLN A O 1
ATOM 5350 N N . ARG A 1 723 ? -8.179 20.092 -9.690 1.00 89.19 723 ARG A N 1
ATOM 5351 C CA . ARG A 1 723 ? -9.538 20.177 -9.122 1.00 89.19 723 ARG A CA 1
ATOM 5352 C C . ARG A 1 723 ? -9.627 19.729 -7.661 1.00 89.19 723 ARG A C 1
ATOM 5354 O O . ARG A 1 723 ? -10.466 20.228 -6.919 1.00 89.19 723 ARG A O 1
ATOM 5361 N N . GLY A 1 724 ? -8.761 18.818 -7.226 1.00 91.25 724 GLY A N 1
ATOM 5362 C CA . GLY A 1 724 ? -8.779 18.368 -5.838 1.00 91.25 724 GLY A CA 1
ATOM 5363 C C . GLY A 1 724 ? -8.172 19.369 -4.865 1.00 91.25 724 GLY A C 1
ATOM 5364 O O . GLY A 1 724 ? -8.715 19.557 -3.781 1.00 91.25 724 GLY A O 1
ATOM 5365 N N . ALA A 1 725 ? -7.132 20.104 -5.273 1.00 94.06 725 ALA A N 1
ATOM 5366 C CA . ALA A 1 725 ? -6.655 21.249 -4.498 1.00 94.06 725 ALA A CA 1
ATOM 5367 C C . ALA A 1 725 ? -7.755 22.323 -4.388 1.00 94.06 725 ALA A C 1
ATOM 5369 O O . ALA A 1 725 ? -7.953 22.897 -3.319 1.00 94.06 725 ALA A O 1
ATOM 5370 N N . HIS A 1 726 ? -8.553 22.521 -5.445 1.00 94.88 726 HIS A N 1
ATOM 5371 C CA . HIS A 1 726 ? -9.731 23.389 -5.374 1.00 94.88 726 HIS A CA 1
ATOM 5372 C C . HIS A 1 726 ? -10.763 22.896 -4.344 1.00 94.88 726 HIS A C 1
ATOM 5374 O O . HIS A 1 726 ? -11.207 23.691 -3.518 1.00 94.88 726 HIS A O 1
ATOM 5380 N N . LEU A 1 727 ? -11.088 21.596 -4.318 1.00 93.12 727 LEU A N 1
ATOM 5381 C CA . LEU A 1 727 ? -11.987 21.029 -3.303 1.00 93.12 727 LEU A CA 1
ATOM 5382 C C . LEU A 1 727 ? -11.466 21.244 -1.876 1.00 93.12 727 LEU A C 1
ATOM 5384 O O . LEU A 1 727 ? -12.242 21.603 -0.992 1.00 93.12 727 LEU A O 1
ATOM 5388 N N . VAL A 1 728 ? -10.169 21.041 -1.642 1.00 92.88 728 VAL A N 1
ATOM 5389 C CA . VAL A 1 728 ? -9.566 21.240 -0.316 1.00 92.88 728 VAL A CA 1
ATOM 5390 C C . VAL A 1 728 ? -9.648 22.706 0.105 1.00 92.88 728 VAL A C 1
ATOM 5392 O O . VAL A 1 728 ? -10.095 22.985 1.216 1.00 92.88 728 VAL A O 1
ATOM 5395 N N . ALA A 1 729 ? -9.284 23.642 -0.779 1.00 94.00 729 ALA A N 1
ATOM 5396 C CA . ALA A 1 729 ? -9.391 25.073 -0.495 1.00 94.00 729 ALA A CA 1
ATOM 5397 C C . ALA A 1 729 ? -10.845 25.491 -0.207 1.00 94.00 729 ALA A C 1
ATOM 5399 O O . ALA A 1 729 ? -11.094 26.271 0.710 1.00 94.00 729 ALA A O 1
ATOM 5400 N N . PHE A 1 730 ? -11.806 24.928 -0.944 1.00 92.25 730 PHE A N 1
ATOM 5401 C CA . PHE A 1 730 ? -13.231 25.167 -0.731 1.00 92.25 730 PHE A CA 1
ATOM 5402 C C . PHE A 1 730 ? -13.725 24.618 0.618 1.00 92.25 730 PHE A C 1
ATOM 5404 O O . PHE A 1 730 ? -14.401 25.329 1.355 1.00 92.25 730 PHE A O 1
ATOM 5411 N N . ARG A 1 731 ? -13.358 23.381 0.991 1.00 90.00 731 ARG A N 1
ATOM 5412 C CA . ARG A 1 731 ? -13.703 22.810 2.309 1.00 90.00 731 ARG A CA 1
ATOM 5413 C C . ARG A 1 731 ? -13.132 23.649 3.452 1.00 90.00 731 ARG A C 1
ATOM 5415 O O . ARG A 1 731 ? -13.837 23.900 4.419 1.00 90.00 731 ARG A O 1
ATOM 5422 N N . MET A 1 732 ? -11.889 24.116 3.317 1.00 89.56 732 MET A N 1
ATOM 5423 C CA . MET A 1 732 ? -11.265 25.002 4.305 1.00 89.56 732 MET A CA 1
ATOM 5424 C C . MET A 1 732 ? -12.036 26.310 4.465 1.00 89.56 732 MET A C 1
ATOM 5426 O O . MET A 1 732 ? -12.273 26.733 5.591 1.00 89.56 732 MET A O 1
ATOM 5430 N N . LEU A 1 733 ? -12.449 26.925 3.353 1.00 89.31 733 LEU A N 1
ATOM 5431 C CA . LEU A 1 733 ? -13.265 28.134 3.382 1.00 89.31 733 LEU A CA 1
ATOM 5432 C C . LEU A 1 733 ? -14.571 27.913 4.161 1.00 89.31 733 LEU A C 1
ATOM 5434 O O . LEU A 1 733 ? -14.908 28.742 5.001 1.00 89.31 733 LEU A O 1
ATOM 5438 N N . LEU A 1 734 ? -15.271 26.798 3.922 1.00 85.44 734 LEU A N 1
ATOM 5439 C CA . LEU A 1 734 ? -16.509 26.481 4.639 1.00 85.44 734 LEU A CA 1
ATOM 5440 C C . LEU A 1 734 ? -16.279 26.293 6.141 1.00 85.44 734 LEU A C 1
ATOM 5442 O O . LEU A 1 734 ? -17.000 26.885 6.935 1.00 85.44 734 LEU A O 1
ATOM 5446 N N . THR A 1 735 ? -15.253 25.535 6.538 1.00 82.75 735 THR A N 1
ATOM 5447 C CA . THR A 1 735 ? -14.923 25.346 7.960 1.00 82.75 735 THR A CA 1
ATOM 5448 C C . THR A 1 735 ? -14.648 26.680 8.652 1.00 82.75 735 THR A C 1
ATOM 5450 O O . THR A 1 735 ? -15.152 26.925 9.741 1.00 82.75 735 THR A O 1
ATOM 5453 N N . MET A 1 736 ? -13.913 27.583 7.996 1.00 81.25 736 MET A N 1
ATOM 5454 C CA . MET A 1 736 ? -13.635 28.915 8.541 1.00 81.25 736 MET A CA 1
ATOM 5455 C C . MET A 1 736 ? -14.904 29.766 8.695 1.00 81.25 736 MET A C 1
ATOM 5457 O O . MET A 1 736 ? -15.028 30.506 9.667 1.00 81.25 736 MET A O 1
ATOM 5461 N N . GLN A 1 737 ? -15.838 29.682 7.744 1.00 79.81 737 GLN A N 1
ATOM 5462 C CA . GLN A 1 737 ? -17.119 30.391 7.819 1.00 79.81 737 GLN A CA 1
ATOM 5463 C C . GLN A 1 737 ? -18.001 29.839 8.950 1.00 79.81 737 GLN A C 1
ATOM 5465 O O . GLN A 1 737 ? -18.607 30.612 9.686 1.00 79.81 737 GLN A O 1
ATOM 5470 N N . GLU A 1 738 ? -18.031 28.518 9.135 1.00 72.69 738 GLU A N 1
ATOM 5471 C CA . GLU A 1 738 ? -18.772 27.861 10.219 1.00 72.69 738 GLU A CA 1
ATOM 5472 C C . GLU A 1 738 ? -18.222 28.230 11.605 1.00 72.69 738 GLU A C 1
ATOM 5474 O O . GLU A 1 738 ? -18.997 28.591 12.491 1.00 72.69 738 GLU A O 1
ATOM 5479 N N . GLU A 1 739 ? -16.897 28.212 11.783 1.00 71.62 739 GLU A N 1
ATOM 5480 C CA . GLU A 1 739 ? -16.240 28.642 13.026 1.00 71.62 739 GLU A CA 1
ATOM 5481 C C . GLU A 1 739 ? -16.576 30.106 13.360 1.00 71.62 739 GLU A C 1
ATOM 5483 O O . GLU A 1 739 ? -16.851 30.444 14.512 1.00 71.62 739 GLU A O 1
ATOM 5488 N N . GLN A 1 740 ? -16.616 30.981 12.349 1.00 66.56 740 GLN A N 1
ATOM 5489 C CA . GLN A 1 740 ? -17.025 32.377 12.520 1.00 66.56 740 GLN A CA 1
ATOM 5490 C C . GLN A 1 740 ? -18.500 32.505 12.922 1.00 66.56 740 GLN A C 1
ATOM 5492 O O . GLN A 1 740 ? -18.820 33.275 13.828 1.00 66.56 740 GLN A O 1
ATOM 5497 N N . GLU A 1 741 ? -19.405 31.751 12.291 1.00 67.75 741 GLU A N 1
ATOM 5498 C CA . GLU A 1 741 ? -20.821 31.735 12.670 1.00 67.75 741 GLU A CA 1
ATOM 5499 C C . GLU A 1 741 ? -21.045 31.217 14.096 1.00 67.75 741 GLU A C 1
ATOM 5501 O O . GLU A 1 741 ? -21.921 31.726 14.796 1.00 67.75 741 GLU A O 1
ATOM 5506 N N . GLU A 1 742 ? -20.283 30.215 14.542 1.00 62.94 742 GLU A N 1
ATOM 5507 C CA . GLU A 1 742 ? -20.392 29.662 15.895 1.00 62.94 742 GLU A CA 1
ATOM 5508 C C . GLU A 1 742 ? -19.966 30.686 16.954 1.00 62.94 742 GLU A C 1
ATOM 5510 O O . GLU A 1 742 ? -20.691 30.898 17.928 1.00 62.94 742 GLU A O 1
ATOM 5515 N N . VAL A 1 743 ? -18.865 31.406 16.710 1.00 58.91 743 VAL A N 1
ATOM 5516 C CA . VAL A 1 743 ? -18.430 32.533 17.553 1.00 58.91 743 VAL A CA 1
ATOM 5517 C C . VAL A 1 743 ? -19.497 33.633 17.597 1.00 58.91 743 VAL A C 1
ATOM 5519 O O . VAL A 1 743 ? -19.799 34.152 18.669 1.00 58.91 743 VAL A O 1
ATOM 5522 N N . LEU A 1 744 ? -20.130 33.953 16.462 1.00 52.72 744 LEU A N 1
ATOM 5523 C CA . LEU A 1 744 ? -21.201 34.958 16.383 1.00 52.72 744 LEU A CA 1
ATOM 5524 C C . LEU A 1 744 ? -22.513 34.522 17.061 1.00 52.72 744 LEU A C 1
ATOM 5526 O O . LEU A 1 744 ? -23.317 35.370 17.450 1.00 52.72 744 LEU A O 1
ATOM 5530 N N . ARG A 1 745 ? -22.760 33.212 17.193 1.00 49.16 745 ARG A N 1
ATOM 5531 C CA . ARG A 1 745 ? -23.940 32.646 17.872 1.00 49.16 745 ARG A CA 1
ATOM 5532 C C . ARG A 1 745 ? -23.748 32.478 19.381 1.00 49.16 745 ARG A C 1
ATOM 5534 O O . ARG A 1 745 ? -24.729 32.168 20.062 1.00 49.16 745 ARG A O 1
ATOM 5541 N N . ALA A 1 746 ? -22.537 32.671 19.904 1.00 49.12 746 ALA A N 1
ATOM 5542 C CA . ALA A 1 746 ? -22.277 32.599 21.336 1.00 49.12 746 ALA A CA 1
ATOM 5543 C C . ALA A 1 746 ? -23.116 33.661 22.093 1.00 49.12 746 ALA A C 1
ATOM 5545 O O . ALA A 1 746 ? -23.197 34.804 21.636 1.00 49.12 746 ALA A O 1
ATOM 5546 N N . PRO A 1 747 ? -23.753 33.314 23.232 1.00 45.41 747 PRO A N 1
ATOM 5547 C CA . PRO A 1 747 ? -24.713 34.179 23.933 1.00 45.41 747 PRO A CA 1
ATOM 5548 C C . PRO A 1 747 ? -24.194 35.586 24.275 1.00 45.41 747 PRO A C 1
ATOM 5550 O O . PRO A 1 747 ? -24.980 36.531 24.291 1.00 45.41 747 PRO A O 1
ATOM 5553 N N . ASP A 1 748 ? -22.882 35.729 24.469 1.00 50.09 748 ASP A N 1
ATOM 5554 C CA . ASP A 1 748 ? -22.229 36.975 24.890 1.00 50.09 748 ASP A CA 1
ATOM 5555 C C . ASP A 1 748 ? -21.800 37.877 23.707 1.00 50.09 748 ASP A C 1
ATOM 5557 O O . ASP A 1 748 ? -21.369 39.015 23.894 1.00 50.09 748 ASP A O 1
ATOM 5561 N N . ALA A 1 749 ? -21.958 37.421 22.455 1.00 39.38 749 ALA A N 1
ATOM 5562 C CA . ALA A 1 749 ? -21.481 38.139 21.266 1.00 39.38 749 ALA A CA 1
ATOM 5563 C C . ALA A 1 749 ? -22.289 39.410 20.926 1.00 39.38 749 ALA A C 1
ATOM 5565 O O . ALA A 1 749 ? -21.809 40.270 20.186 1.00 39.38 749 ALA A O 1
ATOM 5566 N N . LYS A 1 750 ? -23.505 39.569 21.473 1.00 38.72 750 LYS A N 1
ATOM 5567 C CA . LYS A 1 750 ? -24.345 40.757 21.226 1.00 38.72 750 LYS A CA 1
ATOM 5568 C C . LYS A 1 750 ? -23.926 41.999 22.016 1.00 38.72 750 LYS A C 1
ATOM 5570 O O . LYS A 1 750 ? -24.241 43.097 21.569 1.00 38.72 750 LYS A O 1
ATOM 5575 N N . GLU A 1 751 ? -23.212 41.854 23.132 1.00 41.47 751 GLU A N 1
ATOM 5576 C CA . GLU A 1 751 ? -22.663 43.000 23.880 1.00 41.47 751 GLU A CA 1
ATOM 5577 C C . GLU A 1 751 ? -21.251 43.382 23.404 1.00 41.47 751 GLU A C 1
ATOM 5579 O O . GLU A 1 751 ? -20.891 44.557 23.437 1.00 41.47 751 GLU A O 1
ATOM 5584 N N . ALA A 1 752 ? -20.487 42.435 22.844 1.00 38.28 752 ALA A N 1
ATOM 5585 C CA . ALA A 1 752 ? -19.131 42.674 22.335 1.00 38.28 752 ALA A CA 1
ATOM 5586 C C . ALA A 1 752 ? -19.073 43.426 20.985 1.00 38.28 752 ALA A C 1
ATOM 5588 O O . ALA A 1 752 ? -18.020 43.922 20.585 1.00 38.28 752 ALA A O 1
ATOM 5589 N N . GLN A 1 753 ? -20.194 43.540 20.264 1.00 37.16 753 GLN A N 1
ATOM 5590 C CA . GLN A 1 753 ? -20.219 44.154 18.930 1.00 37.16 753 GLN A CA 1
ATOM 5591 C C . GLN A 1 753 ? -20.131 45.694 18.955 1.00 37.16 753 GLN A C 1
ATOM 5593 O O . GLN A 1 753 ? -19.927 46.310 17.911 1.00 37.16 753 GLN A O 1
ATOM 5598 N N . ALA A 1 754 ? -20.250 46.327 20.128 1.00 36.28 754 ALA A N 1
ATOM 5599 C CA . ALA A 1 754 ? -20.158 47.782 20.263 1.00 36.28 754 ALA A CA 1
ATOM 5600 C C . ALA A 1 754 ? -18.717 48.315 20.409 1.00 36.28 754 ALA A C 1
ATOM 5602 O O . ALA A 1 754 ? -18.525 49.528 20.344 1.00 36.28 754 ALA A O 1
ATOM 5603 N N . SER A 1 755 ? -17.713 47.449 20.589 1.00 35.34 755 SER A N 1
ATOM 5604 C CA . SER A 1 755 ? -16.345 47.868 20.939 1.00 35.34 755 SER A CA 1
ATOM 5605 C C . SER A 1 755 ? -15.218 47.211 20.135 1.00 35.34 755 SER A C 1
ATOM 5607 O O . SER A 1 755 ? -14.057 47.513 20.390 1.00 35.34 755 SER A O 1
ATOM 5609 N N . LEU A 1 756 ? -15.508 46.357 19.147 1.00 31.72 756 LEU A N 1
ATOM 5610 C CA . LEU A 1 756 ? -14.455 45.690 18.371 1.00 31.72 756 LEU A CA 1
ATOM 5611 C C . LEU A 1 756 ? -14.125 46.433 17.060 1.00 31.72 756 LEU A C 1
ATOM 5613 O O . LEU A 1 756 ? -15.036 46.706 16.271 1.00 31.72 756 LEU A O 1
ATOM 5617 N N . PRO A 1 757 ? -12.839 46.731 16.784 1.00 32.34 757 PRO A N 1
ATOM 5618 C CA . PRO A 1 757 ? -12.428 47.336 15.523 1.00 32.34 757 PRO A CA 1
ATOM 5619 C C . PRO A 1 757 ? -12.594 46.364 14.335 1.00 32.34 757 PRO A C 1
ATOM 5621 O O . PRO A 1 757 ? -12.634 45.143 14.525 1.00 32.34 757 PRO A O 1
ATOM 5624 N N . PRO A 1 758 ? -12.685 46.867 13.086 1.00 35.78 758 PRO A N 1
ATOM 5625 C CA . PRO A 1 758 ? -12.833 46.034 11.893 1.00 35.78 758 PRO A CA 1
ATOM 5626 C C . PRO A 1 758 ? -11.730 44.967 11.779 1.00 35.78 758 PRO A C 1
ATOM 5628 O O . PRO A 1 758 ? -10.578 45.215 12.120 1.00 35.78 758 PRO A O 1
ATOM 5631 N N . LEU A 1 759 ? -12.055 43.798 11.209 1.00 35.66 759 LEU A N 1
ATOM 5632 C CA . LEU A 1 759 ? -11.185 42.609 11.071 1.00 35.66 759 LEU A CA 1
ATOM 5633 C C . LEU A 1 759 ? -9.770 42.889 10.500 1.00 35.66 759 LEU A C 1
ATOM 5635 O O . LEU A 1 759 ? -8.840 42.114 10.722 1.00 35.66 759 LEU A O 1
ATOM 5639 N N . ALA A 1 760 ? -9.593 43.996 9.775 1.00 34.94 760 ALA A N 1
ATOM 5640 C CA . ALA A 1 760 ? -8.300 44.457 9.273 1.00 34.94 760 ALA A CA 1
ATOM 5641 C C . ALA A 1 760 ? -7.360 44.968 10.386 1.00 34.94 760 ALA A C 1
ATOM 5643 O O . ALA A 1 760 ? -6.160 44.719 10.318 1.00 34.94 760 ALA A O 1
ATOM 5644 N N . GLU A 1 761 ? -7.890 45.615 11.427 1.00 32.97 761 GLU A N 1
ATOM 5645 C CA . GLU A 1 761 ? -7.133 46.073 12.602 1.00 32.97 761 GLU A CA 1
ATOM 5646 C C . GLU A 1 761 ? -6.797 44.906 13.537 1.00 32.97 761 GLU A C 1
ATOM 5648 O O . GLU A 1 761 ? -5.655 44.777 13.970 1.00 32.97 761 GLU A O 1
ATOM 5653 N N . PHE A 1 762 ? -7.730 43.972 13.747 1.00 31.53 762 PHE A N 1
ATOM 5654 C CA . PHE A 1 762 ? -7.480 42.767 14.550 1.00 31.53 762 PHE A CA 1
ATOM 5655 C C . PHE A 1 762 ? -6.380 41.871 13.944 1.00 31.53 762 PHE A C 1
ATOM 5657 O O . PHE A 1 762 ? -5.507 41.363 14.651 1.00 31.53 762 PHE A O 1
ATOM 5664 N N . ASN A 1 763 ? -6.358 41.721 12.613 1.00 33.81 763 ASN A N 1
ATOM 5665 C CA . ASN A 1 763 ? -5.300 40.980 11.918 1.00 33.81 763 ASN A CA 1
ATOM 5666 C C . ASN A 1 763 ? -3.972 41.751 11.827 1.00 33.81 763 ASN A C 1
ATOM 5668 O O . ASN A 1 763 ? -2.918 41.117 11.754 1.00 33.81 763 ASN A O 1
ATOM 5672 N N . ALA A 1 764 ? -3.995 43.088 11.873 1.00 33.06 764 ALA A N 1
ATOM 5673 C CA . ALA A 1 764 ? -2.784 43.902 11.969 1.00 33.06 764 ALA A CA 1
ATOM 5674 C C . ALA A 1 764 ? -2.124 43.769 13.355 1.00 33.06 764 ALA A C 1
ATOM 5676 O O . ALA A 1 764 ? -0.914 43.558 13.431 1.00 33.06 764 ALA A O 1
ATOM 5677 N N . ILE A 1 765 ? -2.924 43.780 14.429 1.00 33.06 765 ILE A N 1
ATOM 5678 C CA . ILE A 1 765 ? -2.469 43.649 15.826 1.00 33.06 765 ILE A CA 1
ATOM 5679 C C . ILE A 1 765 ? -1.912 42.241 16.105 1.00 33.06 765 ILE A C 1
ATOM 5681 O O . ILE A 1 765 ? -0.859 42.087 16.721 1.00 33.06 765 ILE A O 1
ATOM 5685 N N . LYS A 1 766 ? -2.527 41.187 15.546 1.00 33.03 766 LYS A N 1
ATOM 5686 C CA . LYS A 1 766 ? -2.050 39.795 15.681 1.00 33.03 766 LYS A CA 1
ATOM 5687 C C . LYS A 1 766 ? -0.634 39.560 15.119 1.00 33.03 766 LYS A C 1
ATOM 5689 O O . LYS A 1 766 ? 0.012 38.571 15.478 1.00 33.03 766 LYS A O 1
ATOM 5694 N N . HIS A 1 767 ? -0.146 40.427 14.227 1.00 36.50 767 HIS A N 1
ATOM 5695 C CA . HIS A 1 767 ? 1.056 40.169 13.429 1.00 36.50 767 HIS A CA 1
ATOM 5696 C C . HIS A 1 767 ? 2.149 41.255 13.480 1.00 36.50 767 HIS A C 1
ATOM 5698 O O . HIS A 1 767 ? 3.171 41.095 12.809 1.00 36.50 767 HIS A O 1
ATOM 5704 N N . SER A 1 768 ? 2.031 42.290 14.320 1.00 30.62 768 SER A N 1
ATOM 5705 C CA . SER A 1 768 ? 3.039 43.358 14.437 1.00 30.62 768 SER A CA 1
ATOM 5706 C C . SER A 1 768 ? 3.920 43.274 15.704 1.00 30.62 768 SER A C 1
ATOM 5708 O O . SER A 1 768 ? 3.684 44.028 16.632 1.00 30.62 768 SER A O 1
ATOM 5710 N N . LEU A 1 769 ? 4.989 42.444 15.685 1.00 30.70 769 LEU A N 1
ATOM 5711 C CA . LEU A 1 769 ? 6.205 42.481 16.565 1.00 30.70 769 LEU A CA 1
ATOM 5712 C C . LEU A 1 769 ? 5.961 42.334 18.108 1.00 30.70 769 LEU A C 1
ATOM 5714 O O . LEU A 1 769 ? 4.898 42.638 18.601 1.00 30.70 769 LEU A O 1
ATOM 5718 N N . SER A 1 770 ? 6.833 41.860 19.014 1.00 33.88 770 SER A N 1
ATOM 5719 C CA . SER A 1 770 ? 8.114 41.143 18.991 1.00 33.88 770 SER A CA 1
ATOM 5720 C C . SER A 1 770 ? 8.340 40.434 20.350 1.00 33.88 770 SER A C 1
ATOM 5722 O O . SER A 1 770 ? 8.859 41.048 21.275 1.00 33.88 770 SER A O 1
ATOM 5724 N N . TRP A 1 771 ? 8.062 39.129 20.468 1.00 41.06 771 TRP A N 1
ATOM 5725 C CA . TRP A 1 771 ? 8.659 38.321 21.545 1.00 41.06 771 TRP A CA 1
ATOM 5726 C C . TRP A 1 771 ? 10.150 38.139 21.230 1.00 41.06 771 TRP A C 1
ATOM 5728 O O . TRP A 1 771 ? 10.497 37.530 20.215 1.00 41.06 771 TRP A O 1
ATOM 5738 N N . ARG A 1 772 ? 11.044 38.686 22.061 1.00 46.47 772 ARG A N 1
ATOM 5739 C CA . ARG A 1 772 ? 12.492 38.739 21.762 1.00 46.47 772 ARG A CA 1
ATOM 5740 C C . ARG A 1 772 ? 13.331 37.585 22.334 1.00 46.47 772 ARG A C 1
ATOM 5742 O O . ARG A 1 772 ? 14.543 37.590 22.151 1.00 46.47 772 ARG A O 1
ATOM 5749 N N . GLY A 1 773 ? 12.736 36.582 22.988 1.00 45.12 773 GLY A N 1
ATOM 5750 C CA . GLY A 1 773 ? 13.487 35.490 23.632 1.00 45.12 773 GLY A CA 1
ATOM 5751 C C . GLY A 1 773 ? 13.317 34.112 22.980 1.00 45.12 773 GLY A C 1
ATOM 5752 O O . GLY A 1 773 ? 12.209 33.621 22.808 1.00 45.12 773 GLY A O 1
ATOM 5753 N N . SER A 1 774 ? 14.395 33.390 22.693 1.00 45.75 774 SER A N 1
ATOM 5754 C CA . SER A 1 774 ? 14.313 31.924 22.589 1.00 45.75 774 SER A CA 1
ATOM 5755 C C . SER A 1 774 ? 13.881 31.336 23.944 1.00 45.75 774 SER A C 1
ATOM 5757 O O . SER A 1 774 ? 14.392 31.785 24.966 1.00 45.75 774 SER A O 1
ATOM 5759 N N . TYR A 1 775 ? 12.943 30.376 23.941 1.00 52.94 775 TYR A N 1
ATOM 5760 C CA . TYR A 1 775 ? 12.332 29.686 25.098 1.00 52.94 775 TYR A CA 1
ATOM 5761 C C . TYR A 1 775 ? 13.073 29.854 26.449 1.00 52.94 775 TYR A C 1
ATOM 5763 O O . TYR A 1 775 ? 14.190 29.340 26.587 1.00 52.94 775 TYR A O 1
ATOM 5771 N N . PRO A 1 776 ? 12.481 30.527 27.459 1.00 52.91 776 PRO A N 1
ATOM 5772 C CA . PRO A 1 776 ? 13.159 30.740 28.732 1.00 52.91 776 PRO A CA 1
ATOM 5773 C C . PRO A 1 776 ? 13.260 29.427 29.512 1.00 52.91 776 PRO A C 1
ATOM 5775 O O . PRO A 1 776 ? 12.284 28.690 29.622 1.00 52.91 776 PRO A O 1
ATOM 5778 N N . ARG A 1 777 ? 14.434 29.138 30.087 1.00 51.94 777 ARG A N 1
ATOM 5779 C CA . ARG A 1 777 ? 14.624 27.966 30.968 1.00 51.94 777 ARG A CA 1
ATOM 5780 C C . ARG A 1 777 ? 14.318 28.269 32.431 1.00 51.94 777 ARG A C 1
ATOM 5782 O O . ARG A 1 777 ? 14.261 27.355 33.246 1.00 51.94 777 ARG A O 1
ATOM 5789 N N . LYS A 1 778 ? 14.187 29.549 32.783 1.00 56.22 778 LYS A N 1
ATOM 5790 C CA . LYS A 1 778 ? 14.223 29.999 34.171 1.00 56.22 778 LYS A CA 1
ATOM 5791 C C . LYS A 1 778 ? 13.334 31.217 34.371 1.00 56.22 778 LYS A C 1
ATOM 5793 O O . LYS A 1 778 ? 13.498 32.219 33.672 1.00 56.22 778 LYS A O 1
ATOM 5798 N N . LEU A 1 779 ? 12.421 31.107 35.331 1.00 63.22 779 LEU A N 1
ATOM 5799 C CA . LEU A 1 779 ? 11.541 32.179 35.783 1.00 63.22 779 LEU A CA 1
ATOM 5800 C C . LEU A 1 779 ? 11.949 32.540 37.209 1.00 63.22 779 LEU A C 1
ATOM 5802 O O . LEU A 1 779 ? 11.991 31.680 38.086 1.00 63.22 779 LEU A O 1
ATOM 5806 N N . VAL A 1 780 ? 12.264 33.810 37.428 1.00 63.62 780 VAL A N 1
ATOM 5807 C CA . VAL A 1 780 ? 12.574 34.342 38.753 1.00 63.62 780 VAL A CA 1
ATOM 5808 C C . VAL A 1 780 ? 11.412 35.230 39.168 1.00 63.62 780 VAL A C 1
ATOM 5810 O O . VAL A 1 780 ? 11.139 36.226 38.502 1.00 63.62 780 VAL A O 1
ATOM 5813 N N . ILE A 1 781 ? 10.734 34.849 40.250 1.00 63.19 781 ILE A N 1
ATOM 5814 C CA . ILE A 1 781 ? 9.693 35.652 40.895 1.00 63.19 781 ILE A CA 1
ATOM 5815 C C . ILE A 1 781 ? 10.298 36.186 42.189 1.00 63.19 781 ILE A C 1
ATOM 5817 O O . ILE A 1 781 ? 10.707 35.414 43.055 1.00 63.19 781 ILE A O 1
ATOM 5821 N N . SER A 1 782 ? 10.390 37.504 42.296 1.00 61.88 782 SER A N 1
ATOM 5822 C CA . SER A 1 782 ? 10.846 38.203 43.496 1.00 61.88 782 SER A CA 1
ATOM 5823 C C . SER A 1 782 ? 9.727 39.110 44.021 1.00 61.88 782 SER A C 1
ATOM 5825 O O . SER A 1 782 ? 8.737 39.306 43.316 1.00 61.88 782 SER A O 1
ATOM 5827 N N . PRO A 1 783 ? 9.862 39.703 45.222 1.00 53.59 783 PRO A N 1
ATOM 5828 C CA . PRO A 1 783 ? 8.847 40.613 45.755 1.00 53.59 783 PRO A CA 1
ATOM 5829 C C . PRO A 1 783 ? 8.538 41.820 44.853 1.00 53.59 783 PRO A C 1
ATOM 5831 O O . PRO A 1 783 ? 7.432 42.346 44.922 1.00 53.59 783 PRO A O 1
ATOM 5834 N N . ASN A 1 784 ? 9.490 42.235 44.005 1.00 59.66 784 ASN A N 1
ATOM 5835 C CA . ASN A 1 784 ? 9.401 43.486 43.242 1.00 59.66 784 ASN A CA 1
ATOM 5836 C C . ASN A 1 784 ? 9.330 43.285 41.714 1.00 59.66 784 ASN A C 1
ATOM 5838 O O . ASN A 1 784 ? 8.834 44.157 41.005 1.00 59.66 784 ASN A O 1
ATOM 5842 N N . GLU A 1 785 ? 9.829 42.163 41.184 1.00 71.19 785 GLU A N 1
ATOM 5843 C CA . GLU A 1 785 ? 9.910 41.917 39.736 1.00 71.19 785 GLU A CA 1
ATOM 5844 C C . GLU A 1 785 ? 9.759 40.436 39.358 1.00 71.19 785 GLU A C 1
ATOM 5846 O O . GLU A 1 785 ? 10.129 39.535 40.125 1.00 71.19 785 GLU A O 1
ATOM 5851 N N . ILE A 1 786 ? 9.270 40.207 38.135 1.00 70.19 786 ILE A N 1
ATOM 5852 C CA . ILE A 1 786 ? 9.184 38.908 37.463 1.00 70.19 786 ILE A CA 1
ATOM 5853 C C . ILE A 1 786 ? 10.106 38.932 36.241 1.00 70.19 786 ILE A C 1
ATOM 5855 O O . ILE A 1 786 ? 9.993 39.796 35.372 1.00 70.19 786 ILE A O 1
ATOM 5859 N N . ILE A 1 787 ? 11.034 37.975 36.159 1.00 73.31 787 ILE A N 1
ATOM 5860 C CA . ILE A 1 787 ? 12.059 37.924 35.107 1.00 73.31 787 ILE A CA 1
ATOM 5861 C C . ILE A 1 787 ? 12.111 36.548 34.447 1.00 73.31 787 ILE A C 1
ATOM 5863 O O . ILE A 1 787 ? 12.109 35.521 35.124 1.00 73.31 787 ILE A O 1
ATOM 5867 N N . THR A 1 788 ? 12.295 36.528 33.125 1.00 68.50 788 THR A N 1
ATOM 5868 C CA . THR A 1 788 ? 12.631 35.318 32.358 1.00 68.50 788 THR A CA 1
ATOM 5869 C C . THR A 1 788 ? 14.063 35.368 31.833 1.00 68.50 788 THR A C 1
ATOM 5871 O O . THR A 1 788 ? 14.514 36.410 31.349 1.00 68.50 788 THR A O 1
ATOM 5874 N N . LYS A 1 789 ? 14.788 34.244 31.900 1.00 64.50 789 LYS A N 1
ATOM 5875 C CA . LYS A 1 789 ? 16.175 34.134 31.409 1.00 64.50 789 LYS A CA 1
ATOM 5876 C C . LYS A 1 789 ? 16.353 33.054 30.334 1.00 64.50 789 LYS A C 1
ATOM 5878 O O . LYS A 1 789 ? 15.713 31.999 30.400 1.00 64.50 789 LYS A O 1
ATOM 5883 N N . ASP A 1 790 ? 17.247 33.317 29.379 1.00 62.81 790 ASP A N 1
ATOM 5884 C CA . ASP A 1 790 ? 17.688 32.366 28.348 1.00 62.81 790 ASP A CA 1
ATOM 5885 C C . ASP A 1 790 ? 18.655 31.293 28.920 1.00 62.81 790 ASP A C 1
ATOM 5887 O O . ASP A 1 790 ? 19.044 31.369 30.092 1.00 62.81 790 ASP A O 1
ATOM 5891 N N . PRO A 1 791 ? 19.063 30.275 28.129 1.00 53.59 791 PRO A N 1
ATOM 5892 C CA . PRO A 1 791 ? 20.009 29.246 28.576 1.00 53.59 791 PRO A CA 1
ATOM 5893 C C . PRO A 1 791 ? 21.402 29.760 28.972 1.00 53.59 791 PRO A C 1
ATOM 5895 O O . PRO A 1 791 ? 22.105 29.065 29.701 1.00 53.59 791 PRO A O 1
ATOM 5898 N N . SER A 1 792 ? 21.796 30.947 28.509 1.00 60.88 792 SER A N 1
ATOM 5899 C CA . SER A 1 792 ? 23.075 31.589 28.833 1.00 60.88 792 SER A CA 1
ATOM 5900 C C . SER A 1 792 ? 22.992 32.445 30.106 1.00 60.88 792 SER A C 1
ATOM 5902 O O . SER A 1 792 ? 23.999 32.997 30.543 1.00 60.88 792 SER A O 1
ATOM 5904 N N . GLY A 1 793 ? 21.809 32.544 30.725 1.00 60.62 793 GLY A N 1
ATOM 5905 C CA . GLY A 1 793 ? 21.558 33.316 31.941 1.00 60.62 793 GLY A CA 1
ATOM 5906 C C . GLY A 1 793 ? 21.205 34.785 31.695 1.00 60.62 793 GLY A C 1
ATOM 5907 O O . GLY A 1 793 ? 21.012 35.523 32.667 1.00 60.62 793 GLY A O 1
ATOM 5908 N N . ASN A 1 794 ? 21.071 35.207 30.434 1.00 65.31 794 ASN A N 1
ATOM 5909 C CA . ASN A 1 794 ? 20.698 36.575 30.092 1.00 65.31 794 ASN A CA 1
ATOM 5910 C C . ASN A 1 794 ? 19.208 36.795 30.332 1.00 65.31 794 ASN A C 1
ATOM 5912 O O . ASN A 1 794 ? 18.381 35.924 30.064 1.00 65.31 794 ASN A O 1
ATOM 5916 N N . ILE A 1 795 ? 18.859 37.985 30.815 1.00 71.69 795 ILE A N 1
ATOM 5917 C CA . ILE A 1 795 ? 17.466 38.391 30.985 1.00 71.69 795 ILE A CA 1
ATOM 5918 C C . ILE A 1 795 ? 16.846 38.609 29.605 1.00 71.69 795 ILE A C 1
ATOM 5920 O O . ILE A 1 795 ? 17.320 39.436 28.834 1.00 71.69 795 ILE A O 1
ATOM 5924 N N . THR A 1 796 ? 15.782 37.864 29.321 1.00 65.44 796 THR A N 1
ATOM 5925 C CA . THR A 1 796 ? 15.014 37.959 28.071 1.00 65.44 796 THR A CA 1
ATOM 5926 C C . THR A 1 796 ? 13.810 38.874 28.208 1.00 65.44 796 THR A C 1
ATOM 5928 O O . THR A 1 796 ? 13.553 39.653 27.300 1.00 65.44 796 THR A O 1
ATOM 5931 N N . ASN A 1 797 ? 13.116 38.830 29.350 1.00 69.19 797 ASN A N 1
ATOM 5932 C CA . ASN A 1 797 ? 12.034 39.755 29.681 1.00 69.19 797 ASN A CA 1
ATOM 5933 C C . ASN A 1 797 ? 12.060 40.073 31.183 1.00 69.19 797 ASN A C 1
ATOM 5935 O O . ASN A 1 797 ? 12.448 39.220 31.990 1.00 69.19 797 ASN A O 1
ATOM 5939 N N . ARG A 1 798 ? 11.639 41.287 31.544 1.00 76.00 798 ARG A N 1
ATOM 5940 C CA . ARG A 1 798 ? 11.543 41.797 32.916 1.00 76.00 798 ARG A CA 1
ATOM 5941 C C . ARG A 1 798 ? 10.253 42.599 33.031 1.00 76.00 798 ARG A C 1
ATOM 5943 O O . ARG A 1 798 ? 10.046 43.502 32.230 1.00 76.00 798 ARG A O 1
ATOM 5950 N N . TRP A 1 799 ? 9.454 42.288 34.039 1.00 72.19 799 TRP A N 1
ATOM 5951 C CA . TRP A 1 799 ? 8.227 43.006 34.365 1.00 72.19 799 TRP A CA 1
ATOM 5952 C C . TRP A 1 799 ? 8.255 43.394 35.840 1.00 72.19 799 TRP A C 1
ATOM 5954 O O . TRP A 1 799 ? 8.677 42.592 36.681 1.00 72.19 799 TRP A O 1
ATOM 5964 N N . SER A 1 800 ? 7.808 44.604 36.169 1.00 70.50 800 SER A N 1
ATOM 5965 C CA . SER A 1 800 ? 7.471 44.927 37.557 1.00 70.50 800 SER A CA 1
ATOM 5966 C C . SER A 1 800 ? 6.217 44.159 37.987 1.00 70.50 800 SER A C 1
ATOM 5968 O O . SER A 1 800 ? 5.423 43.705 37.156 1.00 70.50 800 SER A O 1
ATOM 5970 N N . LYS A 1 801 ? 6.032 43.981 39.298 1.00 63.06 801 LYS A N 1
ATOM 5971 C CA . LYS A 1 801 ? 4.850 43.289 39.832 1.00 63.06 801 LYS A CA 1
ATOM 5972 C C . LYS A 1 801 ? 3.544 44.003 39.451 1.00 63.06 801 LYS A C 1
ATOM 5974 O O . LYS A 1 801 ? 2.572 43.334 39.102 1.00 63.06 801 LYS A O 1
ATOM 5979 N N . ASP A 1 802 ? 3.546 45.333 39.465 1.00 61.47 802 ASP A N 1
ATOM 5980 C CA . ASP A 1 802 ? 2.367 46.145 39.152 1.00 61.47 802 ASP A CA 1
ATOM 5981 C C . ASP A 1 802 ? 1.983 46.018 37.670 1.00 61.47 802 ASP A C 1
ATOM 5983 O O . ASP A 1 802 ? 0.818 45.773 37.361 1.00 61.47 802 ASP A O 1
ATOM 5987 N N . GLU A 1 803 ? 2.964 46.052 36.757 1.00 60.69 803 GLU A N 1
ATOM 5988 C CA . GLU A 1 803 ? 2.741 45.820 35.318 1.00 60.69 803 GLU A CA 1
ATOM 5989 C C . GLU A 1 803 ? 2.183 44.420 35.038 1.00 60.69 803 GLU A C 1
ATOM 5991 O O . GLU A 1 803 ? 1.292 44.250 34.208 1.00 60.69 803 GLU A O 1
ATOM 5996 N N . PHE A 1 804 ? 2.691 43.404 35.740 1.00 60.94 804 PHE A N 1
ATOM 5997 C CA . PHE A 1 804 ? 2.236 42.028 35.559 1.00 60.94 804 PHE A CA 1
ATOM 5998 C C . PHE A 1 804 ? 0.817 41.804 36.100 1.00 60.94 804 PHE A C 1
ATOM 6000 O O . PHE A 1 804 ? 0.023 41.088 35.492 1.00 60.94 804 PHE A O 1
ATOM 6007 N N . THR A 1 805 ? 0.490 42.428 37.234 1.00 56.66 805 THR A N 1
ATOM 6008 C CA . THR A 1 805 ? -0.833 42.326 37.868 1.00 56.66 805 THR A CA 1
ATOM 6009 C C . THR A 1 805 ? -1.889 43.080 37.058 1.00 56.66 805 THR A C 1
ATOM 6011 O O . THR A 1 805 ? -2.986 42.563 36.860 1.00 56.66 805 THR A O 1
ATOM 6014 N N . ALA A 1 806 ? -1.545 44.250 36.511 1.00 54.94 806 ALA A N 1
ATOM 6015 C CA . ALA A 1 806 ? -2.416 45.001 35.610 1.00 54.94 806 ALA A CA 1
ATOM 6016 C C . ALA A 1 806 ? -2.706 44.232 34.304 1.00 54.94 806 ALA A C 1
ATOM 6018 O O . ALA A 1 806 ? -3.860 44.151 33.887 1.00 54.94 806 ALA A O 1
ATOM 6019 N N . ALA A 1 807 ? -1.698 43.577 33.713 1.00 54.19 807 ALA A N 1
ATOM 6020 C CA . ALA A 1 807 ? -1.855 42.773 32.494 1.00 54.19 807 ALA A CA 1
ATOM 6021 C C . ALA A 1 807 ? -2.712 41.504 32.678 1.00 54.19 807 ALA A C 1
ATOM 6023 O O . ALA A 1 807 ? -3.240 40.968 31.707 1.00 54.19 807 ALA A O 1
ATOM 6024 N N . ALA A 1 808 ? -2.858 41.008 33.912 1.00 49.38 808 ALA A N 1
ATOM 6025 C CA . ALA A 1 808 ? -3.773 39.911 34.231 1.00 49.38 808 ALA A CA 1
ATOM 6026 C C . ALA A 1 808 ? -5.234 40.377 34.389 1.00 49.38 808 ALA A C 1
ATOM 6028 O O . ALA A 1 808 ? -6.141 39.545 34.370 1.00 49.38 808 ALA A O 1
ATOM 6029 N N . ALA A 1 809 ? -5.458 41.685 34.558 1.00 43.62 809 ALA A N 1
ATOM 6030 C CA . ALA A 1 809 ? -6.774 42.282 34.765 1.00 43.62 809 ALA A CA 1
ATOM 6031 C C . ALA A 1 809 ? -7.339 42.976 33.511 1.00 43.62 809 ALA A C 1
ATOM 6033 O O . ALA A 1 809 ? -8.556 43.123 33.416 1.00 43.62 809 ALA A O 1
ATOM 6034 N N . ILE A 1 810 ? -6.492 43.408 32.564 1.00 43.47 810 ILE A N 1
ATOM 6035 C CA . ILE A 1 810 ? -6.893 44.142 31.350 1.00 43.47 810 ILE A CA 1
ATOM 6036 C C . ILE A 1 810 ? -5.984 43.722 30.176 1.00 43.47 810 ILE A C 1
ATOM 6038 O O . ILE A 1 810 ? -4.767 43.879 30.250 1.00 43.47 810 ILE A O 1
ATOM 6042 N N . GLU A 1 811 ? -6.560 43.193 29.087 1.00 53.28 811 GLU A N 1
ATOM 6043 C CA . GLU A 1 811 ? -5.814 42.632 27.935 1.00 53.28 811 GLU A CA 1
ATOM 6044 C C . GLU A 1 811 ? -5.140 43.680 27.018 1.00 53.28 811 GLU A C 1
ATOM 6046 O O . GLU A 1 811 ? -4.452 43.302 26.071 1.00 53.28 811 GLU A O 1
ATOM 6051 N N . GLU A 1 812 ? -5.286 44.984 27.279 1.00 50.41 812 GLU A N 1
ATOM 6052 C CA . GLU A 1 812 ? -4.959 46.027 26.290 1.00 50.41 812 GLU A CA 1
ATOM 6053 C C . GLU A 1 812 ? -3.661 46.822 26.535 1.00 50.41 812 GLU A C 1
ATOM 6055 O O . GLU A 1 812 ? -3.159 47.424 25.589 1.00 50.41 812 GLU A O 1
ATOM 6060 N N . GLU A 1 813 ? -3.055 46.822 27.734 1.00 44.97 813 GLU A N 1
ATOM 6061 C CA . GLU A 1 813 ? -1.953 47.773 28.019 1.00 44.97 813 GLU A CA 1
ATOM 6062 C C . GLU A 1 813 ? -0.524 47.189 28.028 1.00 44.97 813 GLU A C 1
ATOM 6064 O O . GLU A 1 813 ? 0.433 47.942 27.834 1.00 44.97 813 GLU A O 1
ATOM 6069 N N . ASN A 1 814 ? -0.320 45.871 28.182 1.00 53.09 814 ASN A N 1
ATOM 6070 C CA . ASN A 1 814 ? 1.022 45.264 28.082 1.00 53.09 814 ASN A CA 1
ATOM 6071 C C . ASN A 1 814 ? 0.995 43.863 27.442 1.00 53.09 814 ASN A C 1
ATOM 6073 O O . ASN A 1 814 ? 0.876 42.830 28.111 1.00 53.09 814 ASN A O 1
ATOM 6077 N N . GLU A 1 815 ? 1.126 43.849 26.114 1.00 56.66 815 GLU A N 1
ATOM 6078 C CA . GLU A 1 815 ? 0.903 42.686 25.247 1.00 56.66 815 GLU A CA 1
ATOM 6079 C C . GLU A 1 815 ? 1.830 41.490 25.552 1.00 56.66 815 GLU A C 1
ATOM 6081 O O . GLU A 1 815 ? 1.432 40.330 25.414 1.00 56.66 815 GLU A O 1
ATOM 6086 N N . ASP A 1 816 ? 3.059 41.741 26.016 1.00 55.78 816 ASP A N 1
ATOM 6087 C CA . ASP A 1 816 ? 4.045 40.687 26.289 1.00 55.78 816 ASP A CA 1
ATOM 6088 C C . ASP A 1 816 ? 3.790 39.963 27.623 1.00 55.78 816 ASP A C 1
ATOM 6090 O O . ASP A 1 816 ? 3.969 38.741 27.711 1.00 55.78 816 ASP A O 1
ATOM 6094 N N . ALA A 1 817 ? 3.326 40.683 28.652 1.00 57.16 817 ALA A N 1
ATOM 6095 C CA . ALA A 1 817 ? 2.969 40.098 29.946 1.00 57.16 817 ALA A CA 1
ATOM 6096 C C . ALA A 1 817 ? 1.674 39.269 29.851 1.00 57.16 817 ALA A C 1
ATOM 6098 O O . ALA A 1 817 ? 1.638 38.124 30.316 1.00 57.16 817 ALA A O 1
ATOM 6099 N N . ALA A 1 818 ? 0.649 39.788 29.164 1.00 56.28 818 ALA A N 1
ATOM 6100 C CA . ALA A 1 818 ? -0.623 39.092 28.952 1.00 56.28 818 ALA A CA 1
ATOM 6101 C C . ALA A 1 818 ? -0.437 37.776 28.168 1.00 56.28 818 ALA A C 1
ATOM 6103 O O . ALA A 1 818 ? -0.908 36.711 28.579 1.00 56.28 818 ALA A O 1
ATOM 6104 N N . ARG A 1 819 ? 0.358 37.796 27.085 1.00 57.94 819 ARG A N 1
ATOM 6105 C CA . ARG A 1 819 ? 0.689 36.589 26.300 1.00 57.94 819 ARG A CA 1
ATOM 6106 C C . ARG A 1 819 ? 1.437 35.531 27.120 1.00 57.94 819 ARG A C 1
ATOM 6108 O O . ARG A 1 819 ? 1.221 34.331 26.912 1.00 57.94 819 ARG A O 1
ATOM 6115 N N . PHE A 1 820 ? 2.309 35.940 28.047 1.00 57.25 820 PHE A N 1
ATOM 6116 C CA . PHE A 1 820 ? 2.997 35.015 28.953 1.00 57.25 820 PHE A CA 1
ATOM 6117 C C . PHE A 1 820 ? 2.017 34.323 29.913 1.00 57.25 820 PHE A C 1
ATOM 6119 O O . PHE A 1 820 ? 2.070 33.098 30.048 1.00 57.25 820 PHE A O 1
ATOM 6126 N N . VAL A 1 821 ? 1.080 35.072 30.507 1.00 54.72 821 VAL A N 1
ATOM 6127 C CA . VAL A 1 821 ? 0.022 34.533 31.383 1.00 54.72 821 VAL A CA 1
ATOM 6128 C C . VAL A 1 821 ? -0.861 33.533 30.630 1.00 54.72 821 VAL A C 1
ATOM 6130 O O . VAL A 1 821 ? -1.061 32.412 31.099 1.00 54.72 821 VAL A O 1
ATOM 6133 N N . ILE A 1 822 ? -1.303 33.869 29.414 1.00 51.00 822 ILE A N 1
ATOM 6134 C CA . ILE A 1 822 ? -2.131 32.983 28.578 1.00 51.00 822 ILE A CA 1
ATOM 6135 C C . ILE A 1 822 ? -1.401 31.670 28.255 1.00 51.00 822 ILE A C 1
ATOM 6137 O O . ILE A 1 822 ? -1.987 30.588 28.355 1.00 51.00 822 ILE A O 1
ATOM 6141 N N . LYS A 1 823 ? -0.106 31.715 27.914 1.00 52.06 823 LYS A N 1
ATOM 6142 C CA . LYS A 1 823 ? 0.696 30.499 27.668 1.00 52.06 823 LYS A CA 1
ATOM 6143 C C . LYS A 1 823 ? 0.905 29.650 28.921 1.00 52.06 823 LYS A C 1
ATOM 6145 O O . LYS A 1 823 ? 0.904 28.422 28.825 1.00 52.06 823 LYS A O 1
ATOM 6150 N N . LEU A 1 824 ? 1.075 30.284 30.081 1.00 52.00 824 LEU A N 1
ATOM 6151 C CA . LEU A 1 824 ? 1.185 29.599 31.369 1.00 52.00 824 LEU A CA 1
ATOM 6152 C C . LEU A 1 824 ? -0.121 28.856 31.710 1.00 52.00 824 LEU A C 1
ATOM 6154 O O . LEU A 1 824 ? -0.089 27.706 32.147 1.00 52.00 824 LEU A O 1
ATOM 6158 N N . LEU A 1 825 ? -1.273 29.487 31.459 1.00 46.38 825 LEU A N 1
ATOM 6159 C CA . LEU A 1 825 ? -2.598 28.930 31.748 1.00 46.38 825 LEU A CA 1
ATOM 6160 C C . LEU A 1 825 ? -3.037 27.845 30.748 1.00 46.38 825 LEU A C 1
ATOM 6162 O O . LEU A 1 825 ? -3.670 26.865 31.151 1.00 46.38 825 LEU A O 1
ATOM 6166 N N . SER A 1 826 ? -2.657 27.979 29.475 1.00 43.75 826 SER A N 1
ATOM 6167 C CA . SER A 1 826 ? -2.963 27.019 28.399 1.00 43.75 826 SER A CA 1
ATOM 6168 C C . SER A 1 826 ? -2.011 25.815 28.335 1.00 43.75 826 SER A C 1
ATOM 6170 O O . SER A 1 826 ? -2.216 24.914 27.526 1.00 43.75 826 SER A O 1
ATOM 6172 N N . GLY A 1 827 ? -0.994 25.751 29.206 1.00 44.12 827 GLY A N 1
ATOM 6173 C CA . GLY A 1 827 ? -0.113 24.583 29.348 1.00 44.12 827 GLY A CA 1
ATOM 6174 C C . GLY A 1 827 ? 0.965 24.441 28.264 1.00 44.12 827 GLY A C 1
ATOM 6175 O O . GLY A 1 827 ? 1.600 23.396 28.167 1.00 44.12 827 GLY A O 1
ATOM 6176 N N . GLY A 1 828 ? 1.211 25.481 27.461 1.00 41.59 828 GLY A N 1
ATOM 6177 C CA . GLY A 1 828 ? 2.130 25.439 26.313 1.00 41.59 828 GLY A CA 1
ATOM 6178 C C . GLY A 1 828 ? 3.628 25.604 26.626 1.00 41.59 828 GLY A C 1
ATOM 6179 O O . GLY A 1 828 ? 4.415 25.803 25.701 1.00 41.59 828 GLY A O 1
ATOM 6180 N N . LEU A 1 829 ? 4.047 25.574 27.897 1.00 41.22 829 LEU A N 1
ATOM 6181 C CA . LEU A 1 829 ? 5.442 25.793 28.312 1.00 41.22 829 LEU A CA 1
ATOM 6182 C C . LEU A 1 829 ? 6.149 24.469 28.672 1.00 41.22 829 LEU A C 1
ATOM 6184 O O . LEU A 1 829 ? 5.811 23.812 29.654 1.00 41.22 829 LEU A O 1
ATOM 6188 N N . LEU A 1 830 ? 7.168 24.103 27.886 1.00 34.59 830 LEU A N 1
ATOM 6189 C CA . LEU A 1 830 ? 8.002 22.902 28.049 1.00 34.59 830 LEU A CA 1
ATOM 6190 C C . LEU A 1 830 ? 9.442 23.275 28.450 1.00 34.59 830 LEU A C 1
ATOM 6192 O O . LEU A 1 830 ? 10.098 23.968 27.673 1.00 34.59 830 LEU A O 1
ATOM 6196 N N . CYS A 1 831 ? 9.981 22.748 29.563 1.00 40.31 831 CYS A N 1
ATOM 6197 C CA . CYS A 1 831 ? 11.443 22.613 29.755 1.00 40.31 831 CYS A CA 1
ATOM 6198 C C . CYS A 1 831 ? 11.879 21.711 30.939 1.00 40.31 831 CYS A C 1
ATOM 6200 O O . CYS A 1 831 ? 11.163 21.571 31.925 1.00 40.31 831 CYS A O 1
ATOM 6202 N N . GLY A 1 832 ? 13.069 21.091 30.797 1.00 34.56 832 GLY A N 1
ATOM 6203 C CA . GLY A 1 832 ? 13.668 20.060 31.674 1.00 34.56 832 GLY A CA 1
ATOM 6204 C C . GLY A 1 832 ? 14.830 20.506 32.596 1.00 34.56 832 GLY A C 1
ATOM 6205 O O . GLY A 1 832 ? 15.177 21.682 32.643 1.00 34.56 832 GLY A O 1
ATOM 6206 N N . MET A 1 833 ? 15.405 19.539 33.338 1.00 27.67 833 MET A N 1
ATOM 6207 C CA . MET A 1 833 ? 15.990 19.673 34.697 1.00 27.67 833 MET A CA 1
ATOM 6208 C C . MET A 1 833 ? 17.433 20.214 34.887 1.00 27.67 833 MET A C 1
ATOM 6210 O O . MET A 1 833 ? 18.348 19.827 34.162 1.00 27.67 833 MET A O 1
ATOM 6214 N N . GLY A 1 834 ? 17.609 20.934 36.021 1.00 31.23 834 GLY A N 1
ATOM 6215 C CA . GLY A 1 834 ? 18.811 21.041 36.892 1.00 31.23 834 GLY A CA 1
ATOM 6216 C C . GLY A 1 834 ? 19.570 22.386 36.841 1.00 31.23 834 GLY A C 1
ATOM 6217 O O . GLY A 1 834 ? 19.774 22.909 35.756 1.00 31.23 834 GLY A O 1
ATOM 6218 N N . SER A 1 835 ? 20.066 23.027 37.914 1.00 35.53 835 SER A N 1
ATOM 6219 C CA . SER A 1 835 ? 19.889 22.959 39.379 1.00 35.53 835 SER A CA 1
ATOM 6220 C C . SER A 1 835 ? 20.169 24.363 39.970 1.00 35.53 835 SER A C 1
ATOM 6222 O O . SER A 1 835 ? 20.959 25.119 39.402 1.00 35.53 835 SER A O 1
ATOM 6224 N N . THR A 1 836 ? 19.545 24.677 41.115 1.00 43.31 836 THR A N 1
ATOM 6225 C CA . THR A 1 836 ? 19.699 25.893 41.960 1.00 43.31 836 THR A CA 1
ATOM 6226 C C . THR A 1 836 ? 19.263 27.231 41.358 1.00 43.31 836 THR A C 1
ATOM 6228 O O . THR A 1 836 ? 20.040 28.171 41.243 1.00 43.31 836 THR A O 1
ATOM 6231 N N . ASP A 1 837 ? 17.988 27.258 40.970 1.00 42.69 837 ASP A N 1
ATOM 6232 C CA . ASP A 1 837 ? 17.015 28.365 40.981 1.00 42.69 837 ASP A CA 1
ATOM 6233 C C . ASP A 1 837 ? 15.735 27.808 40.309 1.00 42.69 837 ASP A C 1
ATOM 6235 O O . ASP A 1 837 ? 15.842 26.952 39.423 1.00 42.69 837 ASP A O 1
ATOM 6239 N N . LEU A 1 838 ? 14.538 28.236 40.731 1.00 47.47 838 LEU A N 1
ATOM 6240 C CA . LEU A 1 838 ? 13.257 27.607 40.353 1.00 47.47 838 LEU A CA 1
ATOM 6241 C C . LEU A 1 838 ? 13.124 27.397 38.828 1.00 47.47 838 LEU A C 1
ATOM 6243 O O . LEU A 1 838 ? 13.059 28.338 38.037 1.00 47.47 838 LEU A O 1
ATOM 6247 N N . THR A 1 839 ? 13.123 26.128 38.424 1.00 47.16 839 THR A N 1
ATOM 6248 C CA . THR A 1 839 ? 12.991 25.665 37.037 1.00 47.16 839 THR A CA 1
ATOM 6249 C C . THR A 1 839 ? 11.615 25.011 36.924 1.00 47.16 839 THR A C 1
ATOM 6251 O O . THR A 1 839 ? 11.342 24.067 37.661 1.00 47.16 839 THR A O 1
ATOM 6254 N N . PHE A 1 840 ? 10.732 25.525 36.066 1.00 51.34 840 PHE A N 1
ATOM 6255 C CA . PHE A 1 840 ? 9.336 25.075 35.988 1.00 51.34 840 PHE A CA 1
ATOM 6256 C C . PHE A 1 840 ? 9.075 24.233 34.736 1.00 51.34 840 PHE A C 1
ATOM 6258 O O . PHE A 1 840 ? 9.586 24.536 33.657 1.00 51.34 840 PHE A O 1
ATOM 6265 N N . SER A 1 841 ? 8.206 23.232 34.874 1.00 44.38 841 SER A N 1
ATOM 6266 C CA . SER A 1 841 ? 7.529 22.553 33.768 1.00 44.38 841 SER A CA 1
ATOM 6267 C C . SER A 1 841 ? 6.021 22.784 33.896 1.00 44.38 841 SER A C 1
ATOM 6269 O O . SER A 1 841 ? 5.421 22.385 34.891 1.00 44.38 841 SER A O 1
ATOM 6271 N N . ALA A 1 842 ? 5.373 23.397 32.896 1.00 45.03 842 ALA A N 1
ATOM 6272 C CA . ALA A 1 842 ? 3.920 23.632 32.932 1.00 45.03 842 ALA A CA 1
ATOM 6273 C C . ALA A 1 842 ? 3.085 22.348 32.723 1.00 45.03 842 ALA A C 1
ATOM 6275 O O . ALA A 1 842 ? 1.855 22.394 32.773 1.00 45.03 842 ALA A O 1
ATOM 6276 N N . LEU A 1 843 ? 3.747 21.205 32.511 1.00 43.16 843 LEU A N 1
ATOM 6277 C CA . LEU A 1 843 ? 3.124 19.882 32.463 1.00 43.16 843 LEU A CA 1
ATOM 6278 C C . LEU A 1 843 ? 2.966 19.237 33.848 1.00 43.16 843 LEU A C 1
ATOM 6280 O O . LEU A 1 843 ? 2.221 18.268 33.982 1.00 43.16 843 LEU A O 1
ATOM 6284 N N . ASP A 1 844 ? 3.640 19.762 34.873 1.00 52.12 844 ASP A N 1
ATOM 6285 C CA . ASP A 1 844 ? 3.514 19.280 36.245 1.00 52.12 844 ASP A CA 1
ATOM 6286 C C . ASP A 1 844 ? 2.411 20.065 36.978 1.00 52.12 844 ASP A C 1
ATOM 6288 O O . ASP A 1 844 ? 2.517 21.272 37.226 1.00 52.12 844 ASP A O 1
ATOM 6292 N N . LYS A 1 845 ? 1.318 19.367 37.315 1.00 50.53 845 LYS A N 1
ATOM 6293 C CA . LYS A 1 845 ? 0.155 19.952 37.999 1.00 50.53 845 LYS A CA 1
ATOM 6294 C C . LYS A 1 845 ? 0.503 20.509 39.383 1.00 50.53 845 LYS A C 1
ATOM 6296 O O . LYS A 1 845 ? -0.107 21.501 39.785 1.00 50.53 845 LYS A O 1
ATOM 6301 N N . GLU A 1 846 ? 1.460 19.918 40.096 1.00 51.38 846 GLU A N 1
ATOM 6302 C CA . GLU A 1 846 ? 1.863 20.383 41.428 1.00 51.38 846 GLU A CA 1
ATOM 6303 C C . GLU A 1 846 ? 2.684 21.668 41.325 1.00 51.38 846 GLU A C 1
ATOM 6305 O O . GLU A 1 846 ? 2.384 22.642 42.016 1.00 51.38 846 GLU A O 1
ATOM 6310 N N . GLN A 1 847 ? 3.632 21.737 40.386 1.00 53.91 847 GLN A N 1
ATOM 6311 C CA . GLN A 1 847 ? 4.399 22.963 40.133 1.00 53.91 847 GLN A CA 1
ATOM 6312 C C . GLN A 1 847 ? 3.501 24.108 39.658 1.00 53.91 847 GLN A C 1
ATOM 6314 O O . GLN A 1 847 ? 3.630 25.232 40.146 1.00 53.91 847 GLN A O 1
ATOM 6319 N N . ARG A 1 848 ? 2.536 23.826 38.770 1.00 54.03 848 ARG A N 1
ATOM 6320 C CA . ARG A 1 848 ? 1.523 24.803 38.343 1.00 54.03 848 ARG A CA 1
ATOM 6321 C C . ARG A 1 848 ? 0.716 25.332 39.530 1.00 54.03 848 ARG A C 1
ATOM 6323 O O . ARG A 1 848 ? 0.503 26.537 39.624 1.00 54.03 848 ARG A O 1
ATOM 6330 N N . SER A 1 849 ? 0.292 24.459 40.445 1.00 55.78 849 SER A N 1
ATOM 6331 C CA . SER A 1 849 ? -0.441 24.876 41.646 1.00 55.78 849 SER A CA 1
ATOM 6332 C C . SER A 1 849 ? 0.416 25.729 42.585 1.00 55.78 849 SER A C 1
ATOM 6334 O O . SER A 1 849 ? -0.095 26.695 43.144 1.00 55.78 849 SER A O 1
ATOM 6336 N N . VAL A 1 850 ? 1.712 25.430 42.728 1.00 55.25 850 VAL A N 1
ATOM 6337 C CA . VAL A 1 850 ? 2.641 26.235 43.539 1.00 55.25 850 VAL A CA 1
ATOM 6338 C C . VAL A 1 850 ? 2.860 27.621 42.931 1.00 55.25 850 VAL A C 1
ATOM 6340 O O . VAL A 1 850 ? 2.825 28.604 43.667 1.00 55.25 850 VAL A O 1
ATOM 6343 N N . ILE A 1 851 ? 3.031 27.729 41.608 1.00 55.00 851 ILE A N 1
ATOM 6344 C CA . ILE A 1 851 ? 3.124 29.025 40.909 1.00 55.00 851 ILE A CA 1
ATOM 6345 C C . ILE A 1 851 ? 1.846 29.837 41.114 1.00 55.00 851 ILE A C 1
ATOM 6347 O O . ILE A 1 851 ? 1.928 30.989 41.525 1.00 55.00 851 ILE A O 1
ATOM 6351 N N . LEU A 1 852 ? 0.678 29.233 40.875 1.00 55.69 852 LEU A N 1
ATOM 6352 C CA . LEU A 1 852 ? -0.609 29.911 41.037 1.00 55.69 852 LEU A CA 1
ATOM 6353 C C . LEU A 1 852 ? -0.818 30.371 42.483 1.00 55.69 852 LEU A C 1
ATOM 6355 O O . LEU A 1 852 ? -1.135 31.533 42.685 1.00 55.69 852 LEU A O 1
ATOM 6359 N N . LYS A 1 853 ? -0.509 29.539 43.486 1.00 55.44 853 LYS A N 1
ATOM 6360 C CA . LYS A 1 853 ? -0.569 29.940 44.904 1.00 55.44 853 LYS A CA 1
ATOM 6361 C C . LYS A 1 853 ? 0.427 31.039 45.266 1.00 55.44 853 LYS A C 1
ATOM 6363 O O . LYS A 1 853 ? 0.128 31.885 46.101 1.00 55.44 853 LYS A O 1
ATOM 6368 N N . THR A 1 854 ? 1.616 31.027 44.664 1.00 53.16 854 THR A N 1
ATOM 6369 C CA . THR A 1 854 ? 2.645 32.049 44.905 1.00 53.16 854 THR A CA 1
ATOM 6370 C C . THR A 1 854 ? 2.195 33.385 44.312 1.00 53.16 854 THR A C 1
ATOM 6372 O O . THR A 1 854 ? 2.262 34.404 44.993 1.00 53.16 854 THR A O 1
ATOM 6375 N N . LEU A 1 855 ? 1.647 33.374 43.093 1.00 54.66 855 LEU A N 1
ATOM 6376 C CA . LEU A 1 855 ? 1.043 34.541 42.445 1.00 54.66 855 LEU A CA 1
ATOM 6377 C C . LEU A 1 855 ? -0.197 35.040 43.202 1.00 54.66 855 LEU A C 1
ATOM 6379 O O . LEU A 1 855 ? -0.308 36.236 43.433 1.00 54.66 855 LEU A O 1
ATOM 6383 N N . GLU A 1 856 ? -1.069 34.145 43.671 1.00 53.41 856 GLU A N 1
ATOM 6384 C CA . GLU A 1 856 ? -2.227 34.480 44.516 1.00 53.41 856 GLU A CA 1
ATOM 6385 C C . GLU A 1 856 ? -1.795 35.117 45.844 1.00 53.41 856 GLU A C 1
ATOM 6387 O O . GLU A 1 856 ? -2.357 36.128 46.249 1.00 53.41 856 GLU A O 1
ATOM 6392 N N . SER A 1 857 ? -0.759 34.585 46.505 1.00 48.69 857 SER A N 1
ATOM 6393 C CA . SER A 1 857 ? -0.237 35.161 47.754 1.00 48.69 857 SER A CA 1
ATOM 6394 C C . SER A 1 857 ? 0.404 36.537 47.557 1.00 48.69 857 SER A C 1
ATOM 6396 O O . SER A 1 857 ? 0.388 37.363 48.466 1.00 48.69 857 SER A O 1
ATOM 6398 N N . LEU A 1 858 ? 0.944 36.790 46.362 1.00 44.94 858 LEU A N 1
ATOM 6399 C CA . LEU A 1 858 ? 1.522 38.070 45.980 1.00 44.94 858 LEU A CA 1
ATOM 6400 C C . LEU A 1 858 ? 0.449 39.062 45.513 1.00 44.94 858 LEU A C 1
ATOM 6402 O O . LEU A 1 858 ? 0.637 40.247 45.728 1.00 44.94 858 LEU A O 1
ATOM 6406 N N . ALA A 1 859 ? -0.672 38.626 44.936 1.00 42.78 859 ALA A N 1
ATOM 6407 C CA . ALA A 1 859 ? -1.779 39.502 44.530 1.00 42.78 859 ALA A CA 1
ATOM 6408 C C . ALA A 1 859 ? -2.599 40.059 45.717 1.00 42.78 859 ALA A C 1
ATOM 6410 O O . ALA A 1 859 ? -3.391 40.980 45.539 1.00 42.78 859 ALA A O 1
ATOM 6411 N N . VAL A 1 860 ? -2.413 39.511 46.925 1.00 36.06 860 VAL A N 1
ATOM 6412 C CA . VAL A 1 860 ? -3.077 39.945 48.173 1.00 36.06 860 VAL A CA 1
ATOM 6413 C C . VAL A 1 860 ? -2.243 40.974 48.970 1.00 36.06 860 VAL A C 1
ATOM 6415 O O . VAL A 1 860 ? -2.738 41.531 49.950 1.00 36.06 860 VAL A O 1
ATOM 6418 N N . ALA A 1 861 ? -1.006 41.268 48.551 1.00 34.19 861 ALA A N 1
ATOM 6419 C CA . ALA A 1 861 ? -0.110 42.265 49.156 1.00 34.19 861 ALA A CA 1
ATOM 6420 C C . ALA A 1 861 ? 0.275 43.342 48.145 1.00 34.19 861 ALA A C 1
ATOM 6422 O O . ALA A 1 861 ? 0.323 44.522 48.547 1.00 34.19 861 ALA A O 1
#

Radius of gyration: 30.67 Å; Cα contacts (8 Å, |Δi|>4): 1654; chains: 1; bounding box: 61×85×89 Å

InterPro domains:
  IPR003836 Glucokinase [PF02685] (7-338)
  IPR003836 Glucokinase [PF02685] (386-725)
  IPR003836 Glucokinase [TIGR00749] (7-328)
  IPR003836 Glucokinase [TIGR00749] (386-715)
  IPR003836 Glucokinase [cd24008] (6-341)
  IPR003836 Glucokinase [cd24008] (385-728)
  IPR043129 ATPase, nucleotide binding domain [SSF53067] (6-345)
  IPR043129 ATPase, nucleotide binding domain [SSF53067] (385-732)

Organism: Emiliania huxleyi (strain CCMP1516) (NCBI:txid280463)

Solvent-accessible surface area (backbone atoms only — not comparable to full-atom values): 45520 Å² total; per-residue (Å²): 127,77,69,44,38,34,33,28,30,45,40,51,80,59,40,33,40,41,38,33,30,44,33,51,81,84,57,58,82,44,76,59,43,78,59,53,44,80,78,46,74,52,78,44,62,40,86,83,47,87,42,66,69,56,55,52,50,64,67,46,61,95,55,78,62,26,51,13,28,12,35,17,27,66,60,76,62,53,96,42,24,38,68,45,90,82,44,94,40,73,50,45,24,71,57,46,20,70,73,58,59,27,69,40,49,45,52,38,27,44,39,26,21,39,50,45,16,61,79,38,53,35,55,90,80,65,39,48,74,47,36,86,36,74,65,38,83,44,39,24,28,34,38,45,26,33,30,83,44,31,44,22,19,40,30,44,30,84,39,72,90,45,72,72,42,55,38,60,25,47,38,26,56,20,67,43,48,61,45,46,74,69,40,47,54,46,51,52,54,52,19,63,76,69,72,37,87,45,61,50,36,34,23,63,51,39,16,37,65,10,38,44,53,43,36,52,49,43,41,70,76,37,59,93,60,58,48,67,72,59,52,52,50,38,69,70,37,67,93,46,20,34,57,52,33,60,58,22,30,41,93,88,27,88,69,58,32,66,46,28,27,52,30,54,51,53,36,27,30,51,44,14,39,46,55,34,33,51,38,29,40,50,49,17,27,44,27,34,35,39,28,38,86,45,40,83,80,43,40,84,42,42,47,47,76,83,15,51,12,38,45,33,31,46,68,42,70,95,47,24,69,61,53,63,44,33,18,29,32,34,43,84,58,79,67,50,9,20,41,50,53,15,50,52,51,44,60,71,68,49,84,70,74,78,71,82,88,68,78,76,68,82,75,48,76,82,68,68,88,74,74,90,82,90,87,84,88,84,86,88,71,68,46,28,34,35,26,28,39,38,50,90,59,41,35,37,44,37,33,26,43,28,62,77,88,66,67,76,49,88,49,31,64,54,70,52,49,80,74,50,73,54,74,45,60,45,86,83,46,94,41,67,66,55,53,53,53,49,61,73,65,73,54,97,50,86,93,66,68,73,73,58,32,46,14,26,12,34,15,28,70,56,77,63,53,96,44,24,38,71,49,89,92,45,99,40,73,52,43,22,68,57,48,19,68,74,59,61,24,73,41,50,44,53,38,29,43,39,24,20,38,48,46,18,61,70,25,43,41,56,90,80,65,38,47,77,46,35,86,38,74,66,39,80,42,39,24,29,34,38,44,24,33,28,82,45,32,46,21,20,39,29,44,29,85,39,70,87,46,73,71,42,55,38,58,24,48,38,27,57,22,66,46,48,61,46,46,75,69,39,47,54,46,50,53,53,51,17,63,76,68,73,35,86,45,60,52,37,34,23,62,50,38,17,35,64,11,37,42,53,45,36,53,50,45,42,70,74,38,59,93,61,58,49,66,71,58,52,52,50,39,70,71,36,68,90,47,20,31,57,51,34,59,55,24,32,40,92,88,31,87,71,62,32,68,49,29,28,51,33,53,50,53,35,27,30,53,46,15,39,48,54,34,32,49,40,29,44,49,49,18,27,46,26,33,37,39,26,41,84,45,40,84,78,44,42,84,43,42,47,46,77,82,15,51,12,38,46,31,31,46,67,40,71,94,50,24,71,60,54,63,44,34,19,30,34,34,43,84,57,73,64,48,6,18,40,34,52,16,50,53,51,43,51,53,55,51,52,54,51,51,52,56,62,65,38,90,67,42,78,72,54,68,83,76,64,74,61,71,69,57,56,56,49,65,76,68,63,85,78,90,84,54,70,79,62,60,35,56,48,81,56,99,63,36,41,36,32,18,32,91,88,67,49,79,55,48,78,39,46,49,67,62,46,55,48,18,75,75,42,86,82,83,42,68,71,53,31,53,50,52,52,37,61,74,72,44,75,46,84,56,86,90,89,81,96,66,67,65,66,35,49,80,38,70,66,58,46,50,52,52,51,51,53,53,52,62,53,74,77,108

pLDDT: mean 83.2, std 19.25, range [24.45, 98.56]

Nearest PDB structures (foldseek):
  1sz2-assembly1_A  TM=9.002E-01  e=4.886E-25  Escherichia coli
  3vpz-assembly1_A-2  TM=8.020E-01  e=1.224E-23  Pseudoalteromonas sp. AS-131
  6da0-assembly1_A  TM=7.905E-01  e=2.717E-15  Naegleria fowleri
  8stx-assembly1_B  TM=7.578E-01  e=2.665E-13  Trypanosoma cruzi
  6edi-assembly1_B  TM=7.222E-01  e=1.544E-13  Leishmania braziliensis MHOM/BR/75/M2904